Protein AF-0000000068834897 (afdb_homodimer)

Sequence (798 aa):
MTTPMAPSFLRKTSDGSPATPERFRCAVFKSQGDPLELTTVDYRKPGKGQLVIKVHGTALSNNDAISEHGLLNMYATFPRTPGMYAVGEIVQLGPGAVEGGSTGGVLSALLSRLTIGKTKEKEGEEPAVHHRFKTGEKVIISATHQCLGEYCTGRAESTCPLMENWPVFEQLVVATFGGKVLDAYERHAEEWDRKSSDERRVLDDNNDRIGFAGDGCIVILGQGGYASLAYHLLRAETRRDERIVLVSTSKKHRPDDFGMPSEDYLSVGQEGLVDALRKMGGIKLAITTDQPYEGAVEMLDAMRYGGEMVPLTLHEDGKIQRPVAHLIARSLVVRGPVDLHSSSMHRALRICEKHGLDRHVSIHKFEFTEEGVRQAWDATKNQRDDFSANVVVFDTQGEMTTPMAPSFLRKTSDGSPATPERFRCAVFKSQGDPLELTTVDYRKPGKGQLVIKVHGTALSNNDAISEHGLLNMYATFPRTPGMYAVGEIVQLGPGAVEGGSTGGVLSALLSRLTIGKTKEKEGEEPAVHHRFKTGEKVIISATHQCLGEYCTGRAESTCPLMENWPVFEQLVVATFGGKVLDAYERHAEEWDRKSSDERRVLDDNNDRIGFAGDGCIVILGQGGYASLAYHLLRAETRRDERIVLVSTSKKHRPDDFGMPSEDYLSVGQEGLVDALRKMGGIKLAITTDQPYEGAVEMLDAMRYGGEMVPLTLHEDGKIQRPVAHLIARSLVVRGPVDLHSSSMHRALRICEKHGLDRHVSIHKFEFTEEGVRQAWDATKNQRDDFSANVVVFDTQGE

Structure (mmCIF, N/CA/C/O backbone):
data_AF-0000000068834897-model_v1
#
loop_
_entity.id
_entity.type
_entity.pdbx_description
1 polymer 'FGENESH: predicted gene_3.129 protein'
#
loop_
_atom_site.group_PDB
_atom_site.id
_atom_site.type_symbol
_atom_site.label_atom_id
_atom_site.label_alt_id
_atom_site.label_comp_id
_atom_site.label_asym_id
_atom_site.label_entity_id
_atom_site.label_seq_id
_atom_site.pdbx_PDB_ins_code
_atom_site.Cartn_x
_atom_site.Cartn_y
_atom_site.Cartn_z
_atom_site.occupancy
_atom_site.B_iso_or_equiv
_atom_site.auth_seq_id
_atom_site.auth_comp_id
_atom_site.auth_asym_id
_atom_site.auth_atom_id
_atom_site.pdbx_PDB_model_num
ATOM 1 N N . MET A 1 1 ? -8.203 -64.875 -14.133 1 24.23 1 MET A N 1
ATOM 2 C CA . MET A 1 1 ? -7.117 -64.062 -14.703 1 24.23 1 MET A CA 1
ATOM 3 C C . MET A 1 1 ? -7.66 -63.031 -15.664 1 24.23 1 MET A C 1
ATOM 5 O O . MET A 1 1 ? -7.816 -63.312 -16.859 1 24.23 1 MET A O 1
ATOM 9 N N . THR A 1 2 ? -8.758 -62.281 -15.312 1 27.97 2 THR A N 1
ATOM 10 C CA . THR A 1 2 ? -9.656 -61.438 -16.109 1 27.97 2 THR A CA 1
ATOM 11 C C . THR A 1 2 ? -8.906 -60.25 -16.688 1 27.97 2 THR A C 1
ATOM 13 O O . THR A 1 2 ? -8.18 -59.562 -15.984 1 27.97 2 THR A O 1
ATOM 16 N N . THR A 1 3 ? -8.578 -60.219 -18.062 1 29.39 3 THR A N 1
ATOM 17 C CA . THR A 1 3 ? -7.762 -59.344 -18.875 1 29.39 3 THR A CA 1
ATOM 18 C C . THR A 1 3 ? -8.234 -57.875 -18.75 1 29.39 3 THR A C 1
ATOM 20 O O . THR A 1 3 ? -9.391 -57.594 -19.031 1 29.39 3 THR A O 1
ATOM 23 N N . PRO A 1 4 ? -7.609 -57.062 -17.922 1 27.45 4 PRO A N 1
ATOM 24 C CA . PRO A 1 4 ? -8.102 -55.719 -17.516 1 27.45 4 PRO A CA 1
ATOM 25 C C . PRO A 1 4 ? -8.344 -54.781 -18.688 1 27.45 4 PRO A C 1
ATOM 27 O O . PRO A 1 4 ? -7.523 -54.719 -19.609 1 27.45 4 PRO A O 1
ATOM 30 N N . MET A 1 5 ? -9.633 -54.5 -19.109 1 27.8 5 MET A N 1
ATOM 31 C CA . MET A 1 5 ? -10.109 -53.781 -20.266 1 27.8 5 MET A CA 1
ATOM 32 C C . MET A 1 5 ? -9.406 -52.438 -20.391 1 27.8 5 MET A C 1
ATOM 34 O O . MET A 1 5 ? -9.211 -51.719 -19.391 1 27.8 5 MET A O 1
ATOM 38 N N . ALA A 1 6 ? -8.664 -52.156 -21.484 1 29.2 6 ALA A N 1
ATOM 39 C CA . ALA A 1 6 ? -7.863 -51.031 -21.984 1 29.2 6 ALA A CA 1
ATOM 40 C C . ALA A 1 6 ? -8.688 -49.75 -22.031 1 29.2 6 ALA A C 1
ATOM 42 O O . ALA A 1 6 ? -9.82 -49.75 -22.516 1 29.2 6 ALA A O 1
ATOM 43 N N . PRO A 1 7 ? -8.477 -48.812 -21.094 1 27.66 7 PRO A N 1
ATOM 44 C CA . PRO A 1 7 ? -9.289 -47.594 -20.953 1 27.66 7 PRO A CA 1
ATOM 45 C C . PRO A 1 7 ? -9.523 -46.875 -22.281 1 27.66 7 PRO A C 1
ATOM 47 O O . PRO A 1 7 ? -8.695 -46.969 -23.203 1 27.66 7 PRO A O 1
ATOM 50 N N . SER A 1 8 ? -10.805 -46.75 -22.734 1 27.56 8 SER A N 1
ATOM 51 C CA . SER A 1 8 ? -11.398 -46.219 -23.953 1 27.56 8 SER A CA 1
ATOM 52 C C . SER A 1 8 ? -10.703 -44.906 -24.391 1 27.56 8 SER A C 1
ATOM 54 O O . SER A 1 8 ? -10.453 -44.031 -23.562 1 27.56 8 SER A O 1
ATOM 56 N N . PHE A 1 9 ? -9.945 -44.875 -25.469 1 27.86 9 PHE A N 1
ATOM 57 C CA . PHE A 1 9 ? -9.258 -43.875 -26.281 1 27.86 9 PHE A CA 1
ATOM 58 C C . PHE A 1 9 ? -10.164 -42.688 -26.531 1 27.86 9 PHE A C 1
ATOM 60 O O . PHE A 1 9 ? -11.383 -42.812 -26.656 1 27.86 9 PHE A O 1
ATOM 67 N N . LEU A 1 10 ? -9.719 -41.5 -26.172 1 35.03 10 LEU A N 1
ATOM 68 C CA . LEU A 1 10 ? -10.273 -40.188 -26.438 1 35.03 10 LEU A CA 1
ATOM 69 C C . LEU A 1 10 ? -10.758 -40.094 -27.875 1 35.03 10 LEU A C 1
ATOM 71 O O . LEU A 1 10 ? -9.984 -40.25 -28.828 1 35.03 10 LEU A O 1
ATOM 75 N N . ARG A 1 11 ? -11.961 -40.438 -28.094 1 34.06 11 ARG A N 1
ATOM 76 C CA . ARG A 1 11 ? -12.531 -40.312 -29.438 1 34.06 11 ARG A CA 1
ATOM 77 C C . ARG A 1 11 ? -12.422 -38.875 -29.938 1 34.06 11 ARG A C 1
ATOM 79 O O . ARG A 1 11 ? -12.703 -37.938 -29.203 1 34.06 11 ARG A O 1
ATOM 86 N N . LYS A 1 12 ? -11.57 -38.531 -30.844 1 37.59 12 LYS A N 1
ATOM 87 C CA . LYS A 1 12 ? -11.469 -37.281 -31.594 1 37.59 12 LYS A CA 1
ATOM 88 C C . LYS A 1 12 ? -12.844 -36.812 -32.031 1 37.59 12 LYS A C 1
ATOM 90 O O . LYS A 1 12 ? -13.672 -37.594 -32.5 1 37.59 12 LYS A O 1
ATOM 95 N N . THR A 1 13 ? -13.328 -35.656 -31.438 1 41.44 13 THR A N 1
ATOM 96 C CA . THR A 1 13 ? -14.547 -35.094 -32.031 1 41.44 13 THR A CA 1
ATOM 97 C C . THR A 1 13 ? -14.312 -34.719 -33.469 1 41.44 13 THR A C 1
ATOM 99 O O . THR A 1 13 ? -13.18 -34.688 -33.938 1 41.44 13 THR A O 1
ATOM 102 N N . SER A 1 14 ? -15.305 -34.531 -34.281 1 40.72 14 SER A N 1
ATOM 103 C CA . SER A 1 14 ? -15.312 -34.281 -35.719 1 40.72 14 SER A CA 1
ATOM 104 C C . SER A 1 14 ? -14.414 -33.094 -36.062 1 40.72 14 SER A C 1
ATOM 106 O O . SER A 1 14 ? -13.836 -33.031 -37.156 1 40.72 14 SER A O 1
ATOM 108 N N . ASP A 1 15 ? -14.383 -31.969 -35.219 1 44.59 15 ASP A N 1
ATOM 109 C CA . ASP A 1 15 ? -13.664 -30.781 -35.656 1 44.59 15 ASP A CA 1
ATOM 110 C C . ASP A 1 15 ? -12.195 -30.844 -35.25 1 44.59 15 ASP A C 1
ATOM 112 O O . ASP A 1 15 ? -11.461 -29.859 -35.375 1 44.59 15 ASP A O 1
ATOM 116 N N . GLY A 1 16 ? -11.547 -31.922 -34.844 1 48 16 GLY A N 1
ATOM 117 C CA . GLY A 1 16 ? -10.141 -32.156 -34.562 1 48 16 GLY A CA 1
ATOM 118 C C . GLY A 1 16 ? -9.766 -31.797 -33.125 1 48 16 GLY A C 1
ATOM 119 O O . GLY A 1 16 ? -8.602 -31.891 -32.75 1 48 16 GLY A O 1
ATOM 120 N N . SER A 1 17 ? -10.578 -31.078 -32.406 1 51.34 17 SER A N 1
ATOM 121 C CA . SER A 1 17 ? -10.227 -30.703 -31.031 1 51.34 17 SER A CA 1
ATOM 122 C C . SER A 1 17 ? -10.258 -31.906 -30.094 1 51.34 17 SER A C 1
ATOM 124 O O . SER A 1 17 ? -11.031 -32.844 -30.297 1 51.34 17 SER A O 1
ATOM 126 N N . PRO A 1 18 ? -9.195 -32.219 -29.391 1 56.78 18 PRO A N 1
ATOM 127 C CA . PRO A 1 18 ? -9.219 -33.375 -28.484 1 56.78 18 PRO A CA 1
ATOM 128 C C . PRO A 1 18 ? -10.516 -33.469 -27.688 1 56.78 18 PRO A C 1
ATOM 130 O O . PRO A 1 18 ? -11.125 -32.438 -27.375 1 56.78 18 PRO A O 1
ATOM 133 N N . ALA A 1 19 ? -11.211 -34.594 -27.625 1 66.19 19 ALA A N 1
ATOM 134 C CA . ALA A 1 19 ? -12.445 -34.906 -26.906 1 66.19 19 ALA A CA 1
ATOM 135 C C . ALA A 1 19 ? -12.352 -34.469 -25.438 1 66.19 19 ALA A C 1
ATOM 137 O O . ALA A 1 19 ? -11.367 -34.781 -24.766 1 66.19 19 ALA A O 1
ATOM 138 N N . THR A 1 20 ? -12.984 -33.375 -25.062 1 81.5 20 THR A N 1
ATOM 139 C CA . THR A 1 20 ? -13.078 -32.969 -23.672 1 81.5 20 THR A CA 1
ATOM 140 C C . THR A 1 20 ? -14.047 -33.875 -22.906 1 81.5 20 THR A C 1
ATOM 142 O O . THR A 1 20 ? -15.039 -34.344 -23.469 1 81.5 20 THR A O 1
ATOM 145 N N . PRO A 1 21 ? -13.617 -34.25 -21.75 1 89.62 21 PRO A N 1
ATOM 146 C CA . PRO A 1 21 ? -14.469 -35.156 -20.938 1 89.62 21 PRO A CA 1
ATOM 147 C C . PRO A 1 21 ? -15.734 -34.469 -20.438 1 89.62 21 PRO A C 1
ATOM 149 O O . PRO A 1 21 ? -15.836 -33.219 -20.516 1 89.62 21 PRO A O 1
ATOM 152 N N . GLU A 1 22 ? -16.766 -35.312 -20.016 1 92.25 22 GLU A N 1
ATOM 153 C CA . GLU A 1 22 ? -17.938 -34.75 -19.344 1 92.25 22 GLU A CA 1
ATOM 154 C C . GLU A 1 22 ? -17.625 -34.375 -17.906 1 92.25 22 GLU A C 1
ATOM 156 O O . GLU A 1 22 ? -18.172 -33.406 -17.391 1 92.25 22 GLU A O 1
ATOM 161 N N . ARG A 1 23 ? -16.781 -35.25 -17.297 1 95.25 23 ARG A N 1
ATOM 162 C CA . ARG A 1 23 ? -16.375 -35.031 -15.914 1 95.25 23 ARG A CA 1
ATOM 163 C C . ARG A 1 23 ? -14.883 -35.312 -15.734 1 95.25 23 ARG A C 1
ATOM 165 O O . ARG A 1 23 ? -14.273 -35.969 -16.578 1 95.25 23 ARG A O 1
ATOM 172 N N . PHE A 1 24 ? -14.32 -34.844 -14.75 1 95.12 24 PHE A N 1
ATOM 173 C CA . PHE A 1 24 ? -12.922 -35.094 -14.453 1 95.12 24 PHE A CA 1
ATOM 174 C C . PHE A 1 24 ? -12.664 -35.031 -12.945 1 95.12 24 PHE A C 1
ATOM 176 O O . PHE A 1 24 ? -13.5 -34.531 -12.195 1 95.12 24 PHE A O 1
ATOM 183 N N . ARG A 1 25 ? -11.562 -35.531 -12.5 1 95.69 25 ARG A N 1
ATOM 184 C CA . ARG A 1 25 ? -11.219 -35.562 -11.086 1 95.69 25 ARG A CA 1
ATOM 185 C C . ARG A 1 25 ? -10.477 -34.312 -10.672 1 95.69 25 ARG A C 1
ATOM 187 O O . ARG A 1 25 ? -9.656 -33.781 -11.43 1 95.69 25 ARG A O 1
ATOM 194 N N . CYS A 1 26 ? -10.758 -33.781 -9.539 1 95.75 26 CYS A N 1
ATOM 195 C CA . CYS A 1 26 ? -9.992 -32.719 -8.914 1 95.75 26 CYS A CA 1
ATOM 196 C C . CYS A 1 26 ? -9.898 -32.906 -7.406 1 95.75 26 CYS A C 1
ATOM 198 O O . CYS A 1 26 ? -10.688 -33.656 -6.824 1 95.75 26 CYS A O 1
ATOM 200 N N . ALA A 1 27 ? -8.844 -32.438 -6.84 1 96.12 27 ALA A N 1
ATOM 201 C CA . ALA A 1 27 ? -8.703 -32.438 -5.383 1 96.12 27 ALA A CA 1
ATOM 202 C C . ALA A 1 27 ? -9.43 -31.266 -4.762 1 96.12 27 ALA A C 1
ATOM 204 O O . ALA A 1 27 ? -9.297 -30.125 -5.23 1 96.12 27 ALA A O 1
ATOM 205 N N . VAL A 1 28 ? -10.242 -31.469 -3.691 1 93.25 28 VAL A N 1
ATOM 206 C CA . VAL A 1 28 ? -11.023 -30.391 -3.1 1 93.25 28 VAL A CA 1
ATOM 207 C C . VAL A 1 28 ? -10.953 -30.469 -1.577 1 93.25 28 VAL A C 1
ATOM 209 O O . VAL A 1 28 ? -10.789 -31.562 -1.016 1 93.25 28 VAL A O 1
ATOM 212 N N . PHE A 1 29 ? -10.992 -29.25 -1 1 90.44 29 PHE A N 1
ATOM 213 C CA . PHE A 1 29 ? -11.422 -29.156 0.391 1 90.44 29 PHE A CA 1
ATOM 214 C C . PHE A 1 29 ? -12.945 -29.156 0.49 1 90.44 29 PHE A C 1
ATOM 216 O O . PHE A 1 29 ? -13.594 -28.234 -0.017 1 90.44 29 PHE A O 1
ATOM 223 N N . LYS A 1 30 ? -13.469 -30.125 1.12 1 90.19 30 LYS A N 1
ATOM 224 C CA . LYS A 1 30 ? -14.922 -30.188 1.219 1 90.19 30 LYS A CA 1
ATOM 225 C C . LYS A 1 30 ? -15.453 -29.109 2.166 1 90.19 30 LYS A C 1
ATOM 227 O O . LYS A 1 30 ? -16.516 -28.531 1.919 1 90.19 30 LYS A O 1
ATOM 232 N N . SER A 1 31 ? -14.781 -28.984 3.205 1 85.38 31 SER A N 1
ATOM 233 C CA . SER A 1 31 ? -15.062 -27.922 4.172 1 85.38 31 SER A CA 1
ATOM 234 C C . SER A 1 31 ? -13.773 -27.359 4.762 1 85.38 31 SER A C 1
ATOM 236 O O . SER A 1 31 ? -12.688 -27.891 4.527 1 85.38 31 SER A O 1
ATOM 238 N N . GLN A 1 32 ? -13.984 -26.266 5.395 1 80.81 32 GLN A N 1
ATOM 239 C CA . GLN A 1 32 ? -12.82 -25.625 6 1 80.81 32 GLN A CA 1
ATOM 240 C C . GLN A 1 32 ? -12.062 -26.594 6.898 1 80.81 32 GLN A C 1
ATOM 242 O O . GLN A 1 32 ? -12.648 -27.203 7.797 1 80.81 32 GLN A O 1
ATOM 247 N N . GLY A 1 33 ? -10.883 -26.734 6.598 1 80.69 33 GLY A N 1
ATOM 248 C CA . GLY A 1 33 ? -10.016 -27.531 7.453 1 80.69 33 GLY A CA 1
ATOM 249 C C . GLY A 1 33 ? -10.016 -29 7.09 1 80.69 33 GLY A C 1
ATOM 250 O O . GLY A 1 33 ? -9.234 -29.781 7.629 1 80.69 33 GLY A O 1
ATOM 251 N N . ASP A 1 34 ? -10.836 -29.469 6.23 1 88.62 34 ASP A N 1
ATOM 252 C CA . ASP A 1 34 ? -10.859 -30.859 5.793 1 88.62 34 ASP A CA 1
ATOM 253 C C . ASP A 1 34 ? -9.594 -31.203 5.012 1 88.62 34 ASP A C 1
ATOM 255 O O . ASP A 1 34 ? -8.992 -30.344 4.371 1 88.62 34 ASP A O 1
ATOM 259 N N . PRO A 1 35 ? -9.242 -32.469 5.113 1 91.56 35 PRO A N 1
ATOM 260 C CA . PRO A 1 35 ? -8.164 -32.875 4.215 1 91.56 35 PRO A CA 1
ATOM 261 C C . PRO A 1 35 ? -8.586 -32.875 2.746 1 91.56 35 PRO A C 1
ATOM 263 O O . PRO A 1 35 ? -9.773 -32.938 2.441 1 91.56 35 PRO A O 1
ATOM 266 N N . LEU A 1 36 ? -7.629 -32.812 1.893 1 94.62 36 LEU A N 1
ATOM 267 C CA . LEU A 1 36 ? -7.914 -32.875 0.462 1 94.62 36 LEU A CA 1
ATOM 268 C C . LEU A 1 36 ? -8.469 -34.25 0.076 1 94.62 36 LEU A C 1
ATOM 270 O O . LEU A 1 36 ? -7.988 -35.281 0.556 1 94.62 36 LEU A O 1
ATOM 274 N N . GLU A 1 37 ? -9.438 -34.25 -0.698 1 95.75 37 GLU A N 1
ATOM 275 C CA . GLU A 1 37 ? -10.016 -35.469 -1.266 1 95.75 37 GLU A CA 1
ATOM 276 C C . GLU A 1 37 ? -10.234 -35.312 -2.77 1 95.75 37 GLU A C 1
ATOM 278 O O . GLU A 1 37 ? -10.5 -34.219 -3.26 1 95.75 37 GLU A O 1
ATOM 283 N N . LEU A 1 38 ? -10.086 -36.406 -3.465 1 96.38 38 LEU A N 1
ATOM 284 C CA . LEU A 1 38 ? -10.391 -36.375 -4.891 1 96.38 38 LEU A CA 1
ATOM 285 C C . LEU A 1 38 ? -11.891 -36.531 -5.125 1 96.38 38 LEU A C 1
ATOM 287 O O . LEU A 1 38 ? -12.547 -37.344 -4.504 1 96.38 38 LEU A O 1
ATOM 291 N N . THR A 1 39 ? -12.398 -35.656 -5.879 1 95.38 39 THR A N 1
ATOM 292 C CA . THR A 1 39 ? -13.797 -35.719 -6.285 1 95.38 39 THR A CA 1
ATOM 293 C C . THR A 1 39 ? -13.93 -35.531 -7.793 1 95.38 39 THR A C 1
ATOM 295 O O . THR A 1 39 ? -12.953 -35.219 -8.477 1 95.38 39 THR A O 1
ATOM 298 N N . THR A 1 40 ? -15.094 -35.875 -8.281 1 94.94 40 THR A N 1
ATOM 299 C CA . THR A 1 40 ? -15.383 -35.688 -9.695 1 94.94 40 THR A CA 1
ATOM 300 C C . THR A 1 40 ? -16.297 -34.469 -9.906 1 94.94 40 THR A C 1
ATOM 302 O O . THR A 1 40 ? -17.281 -34.281 -9.188 1 94.94 40 THR A O 1
ATOM 305 N N . VAL A 1 41 ? -15.875 -33.625 -10.836 1 92.88 41 VAL A N 1
ATOM 306 C CA . VAL A 1 41 ? -16.656 -32.438 -11.117 1 92.88 41 VAL A CA 1
ATOM 307 C C . VAL A 1 41 ? -17.016 -32.375 -12.602 1 92.88 41 VAL A C 1
ATOM 309 O O . VAL A 1 41 ? -16.422 -33.094 -13.414 1 92.88 41 VAL A O 1
ATOM 312 N N . ASP A 1 42 ? -17.984 -31.578 -12.922 1 93 42 ASP A N 1
ATOM 313 C CA . ASP A 1 42 ? -18.422 -31.438 -14.312 1 93 42 ASP A CA 1
ATOM 314 C C . ASP A 1 42 ? -17.438 -30.578 -15.102 1 93 42 ASP A C 1
ATOM 316 O O . ASP A 1 42 ? -16.922 -29.578 -14.578 1 93 42 ASP A O 1
ATOM 320 N N . TYR A 1 43 ? -17.203 -31.016 -16.281 1 93.5 43 TYR A N 1
ATOM 321 C CA . TYR A 1 43 ? -16.453 -30.188 -17.203 1 93.5 43 TYR A CA 1
ATOM 322 C C . TYR A 1 43 ? -17.281 -29.016 -17.703 1 93.5 43 TYR A C 1
ATOM 324 O O . TYR A 1 43 ? -18.469 -29.188 -18.016 1 93.5 43 TYR A O 1
ATOM 332 N N . ARG A 1 44 ? -16.703 -27.844 -17.688 1 91.38 44 ARG A N 1
ATOM 333 C CA . ARG A 1 44 ? -17.375 -26.656 -18.203 1 91.38 44 ARG A CA 1
ATOM 334 C C . ARG A 1 44 ? -16.578 -26.031 -19.344 1 91.38 44 ARG A C 1
ATOM 336 O O . ARG A 1 44 ? -15.352 -25.906 -19.25 1 91.38 44 ARG A O 1
ATOM 343 N N . LYS A 1 45 ? -17.297 -25.672 -20.344 1 91.94 45 LYS A N 1
ATOM 344 C CA . LYS A 1 45 ? -16.656 -24.984 -21.453 1 91.94 45 LYS A CA 1
ATOM 345 C C . LYS A 1 45 ? -16.141 -23.609 -21.016 1 91.94 45 LYS A C 1
ATOM 347 O O . LYS A 1 45 ? -16.797 -22.922 -20.219 1 91.94 45 LYS A O 1
ATOM 352 N N . PRO A 1 46 ? -14.961 -23.25 -21.578 1 92.06 46 PRO A N 1
ATOM 353 C CA . PRO A 1 46 ? -14.43 -21.938 -21.219 1 92.06 46 PRO A CA 1
ATOM 354 C C . PRO A 1 46 ? -15.258 -20.797 -21.781 1 92.06 46 PRO A C 1
ATOM 356 O O . PRO A 1 46 ? -15.758 -20.875 -22.906 1 92.06 46 PRO A O 1
ATOM 359 N N . GLY A 1 47 ? -15.406 -19.781 -21 1 88.25 47 GLY A N 1
ATOM 360 C CA . GLY A 1 47 ? -16.109 -18.578 -21.438 1 88.25 47 GLY A CA 1
ATOM 361 C C . GLY A 1 47 ? -15.227 -17.641 -22.234 1 88.25 47 GLY A C 1
ATOM 362 O O . GLY A 1 47 ? -14.156 -18.031 -22.703 1 88.25 47 GLY A O 1
ATOM 363 N N . LYS A 1 48 ? -15.773 -16.375 -22.375 1 84.62 48 LYS A N 1
ATOM 364 C CA . LYS A 1 48 ? -15.055 -15.359 -23.141 1 84.62 48 LYS A CA 1
ATOM 365 C C . LYS A 1 48 ? -13.68 -15.086 -22.531 1 84.62 48 LYS A C 1
ATOM 367 O O . LYS A 1 48 ? -13.562 -14.812 -21.328 1 84.62 48 LYS A O 1
ATOM 372 N N . GLY A 1 49 ? -12.578 -15.188 -23.391 1 82.38 49 GLY A N 1
ATOM 373 C CA . GLY A 1 49 ? -11.219 -14.891 -22.984 1 82.38 49 GLY A CA 1
ATOM 374 C C . GLY A 1 49 ? -10.594 -16 -22.156 1 82.38 49 GLY A C 1
ATOM 375 O O . GLY A 1 49 ? -9.445 -15.891 -21.719 1 82.38 49 GLY A O 1
ATOM 376 N N . GLN A 1 50 ? -11.406 -17.094 -22 1 87.69 50 GLN A N 1
ATOM 377 C CA . GLN A 1 50 ? -10.922 -18.188 -21.156 1 87.69 50 GLN A CA 1
ATOM 378 C C . GLN A 1 50 ? -10.398 -19.344 -21.984 1 87.69 50 GLN A C 1
ATOM 380 O O . GLN A 1 50 ? -10.625 -19.391 -23.203 1 87.69 50 GLN A O 1
ATOM 385 N N . LEU A 1 51 ? -9.641 -20.219 -21.375 1 91.62 51 LEU A N 1
ATOM 386 C CA . LEU A 1 51 ? -9.18 -21.469 -21.984 1 91.62 51 LEU A CA 1
ATOM 387 C C . LEU A 1 51 ? -9.133 -22.594 -20.953 1 91.62 51 LEU A C 1
ATOM 389 O O . LEU A 1 51 ? -9.133 -22.328 -19.734 1 91.62 51 LEU A O 1
ATOM 393 N N . VAL A 1 52 ? -9.195 -23.812 -21.422 1 94.31 52 VAL A N 1
ATOM 394 C CA . VAL A 1 52 ? -9.055 -24.984 -20.562 1 94.31 52 VAL A CA 1
ATOM 395 C C . VAL A 1 52 ? -7.781 -25.75 -20.922 1 94.31 52 VAL A C 1
ATOM 397 O O . VAL A 1 52 ? -7.484 -25.938 -22.109 1 94.31 52 VAL A O 1
ATOM 400 N N . ILE A 1 53 ? -7.066 -26.125 -19.922 1 95.19 53 ILE A N 1
ATOM 401 C CA . ILE A 1 53 ? -5.891 -26.938 -20.172 1 95.19 53 ILE A CA 1
ATOM 402 C C . ILE A 1 53 ? -6.059 -28.297 -19.5 1 95.19 53 ILE A C 1
ATOM 404 O O . ILE A 1 53 ? -6.73 -28.422 -18.484 1 95.19 53 ILE A O 1
ATOM 408 N N . LYS A 1 54 ? -5.523 -29.266 -20.156 1 95.75 54 LYS A N 1
ATOM 409 C CA . LYS A 1 54 ? -5.238 -30.516 -19.469 1 95.75 54 LYS A CA 1
ATOM 410 C C . LYS A 1 54 ? -3.971 -30.406 -18.625 1 95.75 54 LYS A C 1
ATOM 412 O O . LYS A 1 54 ? -2.885 -30.172 -19.156 1 95.75 54 LYS A O 1
ATOM 417 N N . VAL A 1 55 ? -4.09 -30.641 -17.375 1 96.69 55 VAL A N 1
ATOM 418 C CA . VAL A 1 55 ? -3.02 -30.312 -16.438 1 96.69 55 VAL A CA 1
ATOM 419 C C . VAL A 1 55 ? -1.985 -31.438 -16.438 1 96.69 55 VAL A C 1
ATOM 421 O O . VAL A 1 55 ? -2.338 -32.625 -16.312 1 96.69 55 VAL A O 1
ATOM 424 N N . HIS A 1 56 ? -0.727 -31.047 -16.578 1 96.75 56 HIS A N 1
ATOM 425 C CA . HIS A 1 56 ? 0.393 -31.969 -16.453 1 96.75 56 HIS A CA 1
ATOM 426 C C . HIS A 1 56 ? 1.017 -31.891 -15.062 1 96.75 56 HIS A C 1
ATOM 428 O O . HIS A 1 56 ? 1.591 -32.844 -14.562 1 96.75 56 HIS A O 1
ATOM 434 N N . GLY A 1 57 ? 0.905 -30.75 -14.523 1 97.25 57 GLY A N 1
ATOM 435 C CA . GLY A 1 57 ? 1.444 -30.516 -13.188 1 97.25 57 GLY A CA 1
ATOM 436 C C . GLY A 1 57 ? 0.932 -29.25 -12.547 1 97.25 57 GLY A C 1
ATOM 437 O O . GLY A 1 57 ? 0.653 -28.266 -13.242 1 97.25 57 GLY A O 1
ATOM 438 N N . THR A 1 58 ? 0.793 -29.266 -11.242 1 96.81 58 THR A N 1
ATOM 439 C CA . THR A 1 58 ? 0.383 -28.125 -10.438 1 96.81 58 THR A CA 1
ATOM 440 C C . THR A 1 58 ? 1.402 -27.828 -9.344 1 96.81 58 THR A C 1
ATOM 442 O O . THR A 1 58 ? 1.797 -28.734 -8.602 1 96.81 58 THR A O 1
ATOM 445 N N . ALA A 1 59 ? 1.904 -26.625 -9.336 1 93.88 59 ALA A N 1
ATOM 446 C CA . ALA A 1 59 ? 2.764 -26.219 -8.234 1 93.88 59 ALA A CA 1
ATOM 447 C C . ALA A 1 59 ? 1.936 -25.672 -7.07 1 93.88 59 ALA A C 1
ATOM 449 O O . ALA A 1 59 ? 1.147 -24.734 -7.242 1 93.88 59 ALA A O 1
ATOM 450 N N . LEU A 1 60 ? 2.107 -26.25 -5.91 1 89.88 60 LEU A N 1
ATOM 451 C CA . LEU A 1 60 ? 1.399 -25.781 -4.723 1 89.88 60 LEU A CA 1
ATOM 452 C C . LEU A 1 60 ? 2.262 -24.812 -3.92 1 89.88 60 LEU A C 1
ATOM 454 O O . LEU A 1 60 ? 3.484 -24.953 -3.873 1 89.88 60 LEU A O 1
ATOM 458 N N . SER A 1 61 ? 1.618 -23.812 -3.436 1 81.81 61 SER A N 1
ATOM 459 C CA . SER A 1 61 ? 2.291 -22.844 -2.58 1 81.81 61 SER A CA 1
ATOM 460 C C . SER A 1 61 ? 1.478 -22.562 -1.321 1 81.81 61 SER A C 1
ATOM 462 O O . SER A 1 61 ? 0.333 -23 -1.203 1 81.81 61 SER A O 1
ATOM 464 N N . ASN A 1 62 ? 2.076 -21.828 -0.389 1 77.75 62 ASN A N 1
ATOM 465 C CA . ASN A 1 62 ? 1.388 -21.453 0.841 1 77.75 62 ASN A CA 1
ATOM 466 C C . ASN A 1 62 ? 0.189 -20.547 0.559 1 77.75 62 ASN A C 1
ATOM 468 O O . ASN A 1 62 ? -0.737 -20.469 1.368 1 77.75 62 ASN A O 1
ATOM 472 N N . ASN A 1 63 ? 0.197 -19.938 -0.562 1 77.44 63 ASN A N 1
ATOM 473 C CA . ASN A 1 63 ? -0.942 -19.094 -0.922 1 77.44 63 ASN A CA 1
ATOM 474 C C . ASN A 1 63 ? -2.209 -19.922 -1.11 1 77.44 63 ASN A C 1
ATOM 476 O O . ASN A 1 63 ? -3.32 -19.391 -1.042 1 77.44 63 ASN A O 1
ATOM 480 N N . ASP A 1 64 ? -1.996 -21.156 -1.341 1 78.31 64 ASP A N 1
ATOM 481 C CA . ASP A 1 64 ? -3.145 -22.047 -1.487 1 78.31 64 ASP A CA 1
ATOM 482 C C . ASP A 1 64 ? -3.867 -22.234 -0.156 1 78.31 64 ASP A C 1
ATOM 484 O O . ASP A 1 64 ? -4.988 -22.75 -0.118 1 78.31 64 ASP A O 1
ATOM 488 N N . ALA A 1 65 ? -3.197 -21.781 0.92 1 71.88 65 ALA A N 1
ATOM 489 C CA . ALA A 1 65 ? -3.855 -21.828 2.223 1 71.88 65 ALA A CA 1
ATOM 490 C C . ALA A 1 65 ? -5.156 -21.031 2.211 1 71.88 65 ALA A C 1
ATOM 492 O O . ALA A 1 65 ? -6.059 -21.297 3.01 1 71.88 65 ALA A O 1
ATOM 493 N N . ILE A 1 66 ? -5.234 -20.094 1.311 1 67.12 66 ILE A N 1
ATOM 494 C CA . ILE A 1 66 ? -6.469 -19.344 1.143 1 67.12 66 ILE A CA 1
ATOM 495 C C . ILE A 1 66 ? -7.621 -20.281 0.819 1 67.12 66 ILE A C 1
ATOM 497 O O . ILE A 1 66 ? -8.758 -20.062 1.229 1 67.12 66 ILE A O 1
ATOM 501 N N . SER A 1 67 ? -7.297 -21.344 0.105 1 67 67 SER A N 1
ATOM 502 C CA . SER A 1 67 ? -8.312 -22.328 -0.286 1 67 67 SER A CA 1
ATOM 503 C C . SER A 1 67 ? -8.727 -23.188 0.896 1 67 67 SER A C 1
ATOM 505 O O . SER A 1 67 ? -9.867 -23.641 0.967 1 67 67 SER A O 1
ATOM 507 N N . GLU A 1 68 ? -7.809 -23.438 1.747 1 70.38 68 GLU A N 1
ATOM 508 C CA . GLU A 1 68 ? -8.094 -24.297 2.889 1 70.38 68 GLU A CA 1
ATOM 509 C C . GLU A 1 68 ? -8.898 -23.562 3.955 1 70.38 68 GLU A C 1
ATOM 511 O O . GLU A 1 68 ? -9.859 -24.109 4.504 1 70.38 68 GLU A O 1
ATOM 516 N N . HIS A 1 69 ? -8.445 -22.391 4.363 1 65.31 69 HIS A N 1
ATOM 517 C CA . HIS A 1 69 ? -9.008 -21.703 5.52 1 65.31 69 HIS A CA 1
ATOM 518 C C . HIS A 1 69 ? -10.031 -20.656 5.094 1 65.31 69 HIS A C 1
ATOM 520 O O . HIS A 1 69 ? -10.812 -20.188 5.918 1 65.31 69 HIS A O 1
ATOM 526 N N . GLY A 1 70 ? -10.273 -20.641 3.998 1 57.25 70 GLY A N 1
ATOM 527 C CA . GLY A 1 70 ? -11.258 -19.672 3.557 1 57.25 70 GLY A CA 1
ATOM 528 C C . GLY A 1 70 ? -10.914 -18.25 3.959 1 57.25 70 GLY A C 1
ATOM 529 O O . GLY A 1 70 ? -11.805 -17.438 4.242 1 57.25 70 GLY A O 1
ATOM 530 N N . LEU A 1 71 ? -9.68 -18.156 4.48 1 51.28 71 LEU A N 1
ATOM 531 C CA . LEU A 1 71 ? -9.344 -16.844 5.039 1 51.28 71 LEU A CA 1
ATOM 532 C C . LEU A 1 71 ? -10.305 -15.781 4.531 1 51.28 71 LEU A C 1
ATOM 534 O O . LEU A 1 71 ? -10.539 -14.773 5.203 1 51.28 71 LEU A O 1
ATOM 538 N N . LEU A 1 72 ? -10.383 -15.625 3.322 1 49.47 72 LEU A N 1
ATOM 539 C CA . LEU A 1 72 ? -11.242 -14.5 2.973 1 49.47 72 LEU A CA 1
ATOM 540 C C . LEU A 1 72 ? -12.711 -14.883 3.088 1 49.47 72 LEU A C 1
ATOM 542 O O . LEU A 1 72 ? -13.219 -15.672 2.283 1 49.47 72 LEU A O 1
ATOM 546 N N . ASN A 1 73 ? -13.117 -15.18 4.512 1 44.97 73 ASN A N 1
ATOM 547 C CA . ASN A 1 73 ? -14.555 -15.414 4.598 1 44.97 73 ASN A CA 1
ATOM 548 C C . ASN A 1 73 ? -15.227 -15.297 3.232 1 44.97 73 ASN A C 1
ATOM 550 O O . ASN A 1 73 ? -16.344 -15.781 3.039 1 44.97 73 ASN A O 1
ATOM 554 N N . MET A 1 74 ? -14.656 -14.367 2.537 1 46 74 MET A N 1
ATOM 555 C CA . MET A 1 74 ? -15.258 -13.945 1.274 1 46 74 MET A CA 1
ATOM 556 C C . MET A 1 74 ? -15.359 -15.125 0.306 1 46 74 MET A C 1
ATOM 558 O O . MET A 1 74 ? -16.297 -15.195 -0.492 1 46 74 MET A O 1
ATOM 562 N N . TYR A 1 75 ? -14.289 -16.078 0.494 1 51.31 75 TYR A N 1
ATOM 563 C CA . TYR A 1 75 ? -14.32 -17.156 -0.486 1 51.31 75 TYR A CA 1
ATOM 564 C C . TYR A 1 75 ? -14.922 -18.422 0.116 1 51.31 75 TYR A C 1
ATOM 566 O O . TYR A 1 75 ? -14.633 -19.531 -0.34 1 51.31 75 TYR A O 1
ATOM 574 N N . ALA A 1 76 ? -15.633 -18.203 1.113 1 55.09 76 ALA A N 1
ATOM 575 C CA . ALA A 1 76 ? -16.016 -19.281 2.008 1 55.09 76 ALA A CA 1
ATOM 576 C C . ALA A 1 76 ? -16.984 -20.25 1.324 1 55.09 76 ALA A C 1
ATOM 578 O O . ALA A 1 76 ? -17.953 -20.688 1.934 1 55.09 76 ALA A O 1
ATOM 579 N N . THR A 1 77 ? -16.719 -20.297 0.002 1 69.75 77 THR A N 1
ATOM 580 C CA . THR A 1 77 ? -17.578 -21.344 -0.545 1 69.75 77 THR A CA 1
ATOM 581 C C . THR A 1 77 ? -16.812 -22.656 -0.702 1 69.75 77 THR A C 1
ATOM 583 O O . THR A 1 77 ? -15.656 -22.641 -1.121 1 69.75 77 THR A O 1
ATOM 586 N N . PHE A 1 78 ? -17.297 -23.594 -0.055 1 78.81 78 PHE A N 1
ATOM 587 C CA . PHE A 1 78 ? -16.797 -24.953 -0.208 1 78.81 78 PHE A CA 1
ATOM 588 C C . PHE A 1 78 ? -17.797 -25.812 -0.972 1 78.81 78 PHE A C 1
ATOM 590 O O . PHE A 1 78 ? -19 -25.547 -0.956 1 78.81 78 PHE A O 1
ATOM 597 N N . PRO A 1 79 ? -17.297 -26.812 -1.729 1 85.44 79 PRO A N 1
ATOM 598 C CA . PRO A 1 79 ? -15.922 -27.312 -1.88 1 85.44 79 PRO A CA 1
ATOM 599 C C . PRO A 1 79 ? -15.047 -26.391 -2.73 1 85.44 79 PRO A C 1
ATOM 601 O O . PRO A 1 79 ? -15.547 -25.719 -3.633 1 85.44 79 PRO A O 1
ATOM 604 N N . ARG A 1 80 ? -13.711 -26.422 -2.432 1 84.88 80 ARG A N 1
ATOM 605 C CA . ARG A 1 80 ? -12.758 -25.578 -3.146 1 84.88 80 ARG A CA 1
ATOM 606 C C . ARG A 1 80 ? -11.547 -26.391 -3.604 1 84.88 80 ARG A C 1
ATOM 608 O O . ARG A 1 80 ? -11.031 -27.219 -2.854 1 84.88 80 ARG A O 1
ATOM 615 N N . THR A 1 81 ? -11.172 -26.156 -4.793 1 88.69 81 THR A N 1
ATOM 616 C CA . THR A 1 81 ? -9.977 -26.766 -5.359 1 88.69 81 THR A CA 1
ATOM 617 C C . THR A 1 81 ? -8.758 -25.875 -5.129 1 88.69 81 THR A C 1
ATOM 619 O O . THR A 1 81 ? -8.719 -24.734 -5.59 1 88.69 81 THR A O 1
ATOM 622 N N . PRO A 1 82 ? -7.75 -26.328 -4.402 1 89.56 82 PRO A N 1
ATOM 623 C CA . PRO A 1 82 ? -6.531 -25.516 -4.301 1 89.56 82 PRO A CA 1
ATOM 624 C C . PRO A 1 82 ? -5.703 -25.531 -5.582 1 89.56 82 PRO A C 1
ATOM 626 O O . PRO A 1 82 ? -6.074 -26.203 -6.555 1 89.56 82 PRO A O 1
ATOM 629 N N . GLY A 1 83 ? -4.609 -24.828 -5.539 1 89.75 83 GLY A N 1
ATOM 630 C CA . GLY A 1 83 ? -3.746 -24.688 -6.699 1 89.75 83 GLY A CA 1
ATOM 631 C C . GLY A 1 83 ? -4.004 -23.422 -7.492 1 89.75 83 GLY A C 1
ATOM 632 O O . GLY A 1 83 ? -5.121 -23.188 -7.949 1 89.75 83 GLY A O 1
ATOM 633 N N . MET A 1 84 ? -2.965 -22.688 -7.664 1 88.19 84 MET A N 1
ATOM 634 C CA . MET A 1 84 ? -3.088 -21.406 -8.367 1 88.19 84 MET A CA 1
ATOM 635 C C . MET A 1 84 ? -2.324 -21.438 -9.688 1 88.19 84 MET A C 1
ATOM 637 O O . MET A 1 84 ? -2.555 -20.609 -10.562 1 88.19 84 MET A O 1
ATOM 641 N N . TYR A 1 85 ? -1.464 -22.453 -9.82 1 93.19 85 TYR A N 1
ATOM 642 C CA . TYR A 1 85 ? -0.561 -22.5 -10.969 1 93.19 85 TYR A CA 1
ATOM 643 C C . TYR A 1 85 ? -0.488 -23.891 -11.555 1 93.19 85 TYR A C 1
ATOM 645 O O . TYR A 1 85 ? -0.307 -24.875 -10.828 1 93.19 85 TYR A O 1
ATOM 653 N N . ALA A 1 86 ? -0.609 -23.953 -12.844 1 96.5 86 ALA A N 1
ATOM 654 C CA . ALA A 1 86 ? -0.531 -25.266 -13.508 1 96.5 86 ALA A CA 1
ATOM 655 C C . ALA A 1 86 ? 0.165 -25.141 -14.859 1 96.5 86 ALA A C 1
ATOM 657 O O . ALA A 1 86 ? 0.247 -24.047 -15.43 1 96.5 86 ALA A O 1
ATOM 658 N N . VAL A 1 87 ? 0.754 -26.203 -15.234 1 96.62 87 VAL A N 1
ATOM 659 C CA . VAL A 1 87 ? 1.282 -26.375 -16.578 1 96.62 87 VAL A CA 1
ATOM 660 C C . VAL A 1 87 ? 0.55 -27.516 -17.281 1 96.62 87 VAL A C 1
ATOM 662 O O . VAL A 1 87 ? 0.161 -28.484 -16.641 1 96.62 87 VAL A O 1
ATOM 665 N N . GLY A 1 88 ? 0.344 -27.328 -18.516 1 96 88 GLY A N 1
ATOM 666 C CA . GLY A 1 88 ? -0.36 -28.344 -19.281 1 96 88 GLY A CA 1
ATOM 667 C C . GLY A 1 88 ? -0.542 -27.969 -20.734 1 96 88 GLY A C 1
ATOM 668 O O . GLY A 1 88 ? 0.26 -27.219 -21.297 1 96 88 GLY A O 1
ATOM 669 N N . GLU A 1 89 ? -1.52 -28.656 -21.266 1 95 89 GLU A N 1
ATOM 670 C CA . GLU A 1 89 ? -1.818 -28.469 -22.688 1 95 89 GLU A CA 1
ATOM 671 C C . GLU A 1 89 ? -3.219 -27.891 -22.875 1 95 89 GLU A C 1
ATOM 673 O O . GLU A 1 89 ? -4.176 -28.359 -22.25 1 95 89 GLU A O 1
ATOM 678 N N . ILE A 1 90 ? -3.314 -26.906 -23.797 1 93.56 90 ILE A N 1
ATOM 679 C CA . ILE A 1 90 ? -4.617 -26.312 -24.078 1 93.56 90 ILE A CA 1
ATOM 680 C C . ILE A 1 90 ? -5.516 -27.344 -24.766 1 93.56 90 ILE A C 1
ATOM 682 O O . ILE A 1 90 ? -5.133 -27.938 -25.781 1 93.56 90 ILE A O 1
ATOM 686 N N . VAL A 1 91 ? -6.73 -27.531 -24.297 1 95.31 91 VAL A N 1
ATOM 687 C CA . VAL A 1 91 ? -7.633 -28.5 -24.906 1 95.31 91 VAL A CA 1
ATOM 688 C C . VAL A 1 91 ? -8.828 -27.781 -25.516 1 95.31 91 VAL A C 1
ATOM 690 O O . VAL A 1 91 ? -9.531 -28.328 -26.375 1 95.31 91 VAL A O 1
ATOM 693 N N . GLN A 1 92 ? -9.078 -26.578 -25 1 94.31 92 GLN A N 1
ATOM 694 C CA . GLN A 1 92 ? -10.219 -25.828 -25.516 1 94.31 92 GLN A CA 1
ATOM 695 C C . GLN A 1 92 ? -10.031 -24.328 -25.312 1 94.31 92 GLN A C 1
ATOM 697 O O . GLN A 1 92 ? -9.516 -23.906 -24.266 1 94.31 92 GLN A O 1
ATOM 702 N N . LEU A 1 93 ? -10.438 -23.547 -26.312 1 92.06 93 LEU A N 1
ATOM 703 C CA . LEU A 1 93 ? -10.391 -22.078 -26.266 1 92.06 93 LEU A CA 1
ATOM 704 C C . LEU A 1 93 ? -11.797 -21.5 -26.25 1 92.06 93 LEU A C 1
ATOM 706 O O . LEU A 1 93 ? -12.68 -21.969 -26.969 1 92.06 93 LEU A O 1
ATOM 710 N N . GLY A 1 94 ? -11.977 -20.594 -25.328 1 90.12 94 GLY A N 1
ATOM 711 C CA . GLY A 1 94 ? -13.219 -19.844 -25.375 1 90.12 94 GLY A CA 1
ATOM 712 C C . GLY A 1 94 ? -13.203 -18.734 -26.422 1 90.12 94 GLY A C 1
ATOM 713 O O . GLY A 1 94 ? -12.172 -18.469 -27.031 1 90.12 94 GLY A O 1
ATOM 714 N N . PRO A 1 95 ? -14.461 -18.141 -26.594 1 86.12 95 PRO A N 1
ATOM 715 C CA . PRO A 1 95 ? -14.492 -17.031 -27.531 1 86.12 95 PRO A CA 1
ATOM 716 C C . PRO A 1 95 ? -13.484 -15.938 -27.203 1 86.12 95 PRO A C 1
ATOM 718 O O . PRO A 1 95 ? -13.367 -15.531 -26.031 1 86.12 95 PRO A O 1
ATOM 721 N N . GLY A 1 96 ? -12.648 -15.492 -28.172 1 77.31 96 GLY A N 1
ATOM 722 C CA . GLY A 1 96 ? -11.719 -14.383 -27.969 1 77.31 96 GLY A CA 1
ATOM 723 C C . GLY A 1 96 ? -10.414 -14.812 -27.328 1 77.31 96 GLY A C 1
ATOM 724 O O . GLY A 1 96 ? -9.508 -13.992 -27.156 1 77.31 96 GLY A O 1
ATOM 725 N N . ALA A 1 97 ? -10.453 -16.031 -26.812 1 71.19 97 ALA A N 1
ATOM 726 C CA . ALA A 1 97 ? -9.234 -16.5 -26.172 1 71.19 97 ALA A CA 1
ATOM 727 C C . ALA A 1 97 ? -8.102 -16.672 -27.172 1 71.19 97 ALA A C 1
ATOM 729 O O . ALA A 1 97 ? -6.934 -16.75 -26.797 1 71.19 97 ALA A O 1
ATOM 730 N N . VAL A 1 98 ? -8.516 -16.891 -28.406 1 59.56 98 VAL A N 1
ATOM 731 C CA . VAL A 1 98 ? -7.512 -17.047 -29.453 1 59.56 98 VAL A CA 1
ATOM 732 C C . VAL A 1 98 ? -6.59 -15.836 -29.484 1 59.56 98 VAL A C 1
ATOM 734 O O . VAL A 1 98 ? -5.371 -15.969 -29.594 1 59.56 98 VAL A O 1
ATOM 737 N N . GLU A 1 99 ? -7.234 -14.641 -29.656 1 53.97 99 GLU A N 1
ATOM 738 C CA . GLU A 1 99 ? -6.43 -13.43 -29.703 1 53.97 99 GLU A CA 1
ATOM 739 C C . GLU A 1 99 ? -5.828 -13.102 -28.344 1 53.97 99 GLU A C 1
ATOM 741 O O . GLU A 1 99 ? -6.551 -13 -27.344 1 53.97 99 GLU A O 1
ATOM 746 N N . GLY A 1 100 ? -4.832 -13.766 -28.172 1 48.53 100 GLY A N 1
ATOM 747 C CA . GLY A 1 100 ? -4.102 -13.625 -26.922 1 48.53 100 GLY A CA 1
ATOM 748 C C . GLY A 1 100 ? -4.312 -12.281 -26.266 1 48.53 100 GLY A C 1
ATOM 749 O O . GLY A 1 100 ? -4.684 -11.312 -26.922 1 48.53 100 GLY A O 1
ATOM 750 N N . GLY A 1 101 ? -4.762 -12.312 -25.109 1 42.38 101 GLY A N 1
ATOM 751 C CA . GLY A 1 101 ? -4.797 -11.016 -24.469 1 42.38 101 GLY A CA 1
ATOM 752 C C . GLY A 1 101 ? -3.648 -10.109 -24.875 1 42.38 101 GLY A C 1
ATOM 753 O O . GLY A 1 101 ? -2.584 -10.594 -25.266 1 42.38 101 GLY A O 1
ATOM 754 N N . SER A 1 102 ? -3.885 -9.055 -25.5 1 36.34 102 SER A N 1
ATOM 755 C CA . SER A 1 102 ? -2.787 -8.117 -25.703 1 36.34 102 SER A CA 1
ATOM 756 C C . SER A 1 102 ? -1.785 -8.172 -24.562 1 36.34 102 SER A C 1
ATOM 758 O O . SER A 1 102 ? -2.148 -7.949 -23.406 1 36.34 102 SER A O 1
ATOM 760 N N . THR A 1 103 ? -1.006 -9.164 -24.594 1 35.62 103 THR A N 1
ATOM 761 C CA . THR A 1 103 ? 0.071 -9.195 -23.609 1 35.62 103 THR A CA 1
ATOM 762 C C . THR A 1 103 ? 0.575 -7.789 -23.312 1 35.62 103 THR A C 1
ATOM 764 O O . THR A 1 103 ? 1.243 -7.562 -22.297 1 35.62 103 THR A O 1
ATOM 767 N N . GLY A 1 104 ? 0.999 -7.07 -24.484 1 31.38 104 GLY A N 1
ATOM 768 C CA . GLY A 1 104 ? 2.006 -6.023 -24.406 1 31.38 104 GLY A CA 1
ATOM 769 C C . GLY A 1 104 ? 1.607 -4.883 -23.484 1 31.38 104 GLY A C 1
ATOM 770 O O . GLY A 1 104 ? 2.439 -4.047 -23.141 1 31.38 104 GLY A O 1
ATOM 771 N N . GLY A 1 105 ? 0.352 -4.34 -23.719 1 30.86 105 GLY A N 1
ATOM 772 C CA . GLY A 1 105 ? 0.363 -2.891 -23.578 1 30.86 105 GLY A CA 1
ATOM 773 C C . GLY A 1 105 ? 0.574 -2.441 -22.141 1 30.86 105 GLY A C 1
ATOM 774 O O . GLY A 1 105 ? 1.364 -1.532 -21.875 1 30.86 105 GLY A O 1
ATOM 775 N N . VAL A 1 106 ? -0.395 -2.768 -21.328 1 30.11 106 VAL A N 1
ATOM 776 C CA . VAL A 1 106 ? -0.449 -1.743 -20.281 1 30.11 106 VAL A CA 1
ATOM 777 C C . VAL A 1 106 ? 0.733 -1.91 -19.328 1 30.11 106 VAL A C 1
ATOM 779 O O . VAL A 1 106 ? 1.399 -0.933 -18.984 1 30.11 106 VAL A O 1
ATOM 782 N N . LEU A 1 107 ? 0.87 -3.09 -18.812 1 32.69 107 LEU A N 1
ATOM 783 C CA . LEU A 1 107 ? 1.957 -3.082 -17.844 1 32.69 107 LEU A CA 1
ATOM 784 C C . LEU A 1 107 ? 3.311 -3 -18.531 1 32.69 107 LEU A C 1
ATOM 786 O O . LEU A 1 107 ? 4.234 -2.357 -18.031 1 32.69 107 LEU A O 1
ATOM 790 N N . SER A 1 108 ? 3.564 -3.646 -19.688 1 30.84 108 SER A N 1
ATOM 791 C CA . SER A 1 108 ? 4.754 -3.449 -20.5 1 30.84 108 SER A CA 1
ATOM 792 C C . SER A 1 108 ? 4.855 -2.008 -20.984 1 30.84 108 SER A C 1
ATOM 794 O O . SER A 1 108 ? 5.953 -1.461 -21.109 1 30.84 108 SER A O 1
ATOM 796 N N . ALA A 1 109 ? 3.807 -1.478 -21.531 1 31.08 109 ALA A N 1
ATOM 797 C CA . ALA A 1 109 ? 3.857 -0.078 -21.938 1 31.08 109 ALA A CA 1
ATOM 798 C C . ALA A 1 109 ? 4.172 0.832 -20.766 1 31.08 109 ALA A C 1
ATOM 800 O O . ALA A 1 109 ? 4.883 1.827 -20.906 1 31.08 109 ALA A O 1
ATOM 801 N N . LEU A 1 110 ? 3.561 0.57 -19.656 1 29.31 110 LEU A N 1
ATOM 802 C CA . LEU A 1 110 ? 3.986 1.372 -18.516 1 29.31 110 LEU A CA 1
ATOM 803 C C . LEU A 1 110 ? 5.453 1.117 -18.188 1 29.31 110 LEU A C 1
ATOM 805 O O . LEU A 1 110 ? 6.207 2.057 -17.922 1 29.31 110 LEU A O 1
ATOM 809 N N . LEU A 1 111 ? 5.883 -0.175 -18.125 1 31.38 111 LEU A N 1
ATOM 810 C CA . LEU A 1 111 ? 7.297 -0.453 -17.891 1 31.38 111 LEU A CA 1
ATOM 811 C C . LEU A 1 111 ? 8.133 -0.013 -19.094 1 31.38 111 LEU A C 1
ATOM 813 O O . LEU A 1 111 ? 9.273 0.434 -18.938 1 31.38 111 LEU A O 1
ATOM 817 N N . SER A 1 112 ? 7.855 -0.351 -20.344 1 30.02 112 SER A N 1
ATOM 818 C CA . SER A 1 112 ? 8.641 0.132 -21.469 1 30.02 112 SER A CA 1
ATOM 819 C C . SER A 1 112 ? 8.789 1.648 -21.422 1 30.02 112 SER A C 1
ATOM 821 O O . SER A 1 112 ? 9.734 2.199 -22 1 30.02 112 SER A O 1
ATOM 823 N N . ARG A 1 113 ? 7.852 2.334 -21.031 1 29.45 113 ARG A N 1
ATOM 824 C CA . ARG A 1 113 ? 8.086 3.773 -21 1 29.45 113 ARG A CA 1
ATOM 825 C C . ARG A 1 113 ? 9.055 4.145 -19.891 1 29.45 113 ARG A C 1
ATOM 827 O O . ARG A 1 113 ? 9.641 5.23 -19.891 1 29.45 113 ARG A O 1
ATOM 834 N N . LEU A 1 114 ? 8.992 3.498 -18.812 1 28.98 114 LEU A N 1
ATOM 835 C CA . LEU A 1 114 ? 9.93 3.957 -17.781 1 28.98 114 LEU A CA 1
ATOM 836 C C . LEU A 1 114 ? 11.32 3.373 -18.031 1 28.98 114 LEU A C 1
ATOM 838 O O . LEU A 1 114 ? 12.211 3.533 -17.188 1 28.98 114 LEU A O 1
ATOM 842 N N . THR A 1 115 ? 11.75 2.195 -18.625 1 28.36 115 THR A N 1
ATOM 843 C CA . THR A 1 115 ? 13.195 2.061 -18.828 1 28.36 115 THR A CA 1
ATOM 844 C C . THR A 1 115 ? 13.82 3.406 -19.188 1 28.36 115 THR A C 1
ATOM 846 O O . THR A 1 115 ? 13.133 4.297 -19.688 1 28.36 115 THR A O 1
ATOM 849 N N . ILE A 1 116 ? 15.422 3.463 -19.328 1 27.14 116 ILE A N 1
ATOM 850 C CA . ILE A 1 116 ? 16.594 4.324 -19.406 1 27.14 116 ILE A CA 1
ATOM 851 C C . ILE A 1 116 ? 16.328 5.465 -20.391 1 27.14 116 ILE A C 1
ATOM 853 O O . ILE A 1 116 ? 15.492 5.336 -21.281 1 27.14 116 ILE A O 1
ATOM 857 N N . GLY A 1 117 ? 17.156 6.719 -20.438 1 26.11 117 GLY A N 1
ATOM 858 C CA . GLY A 1 117 ? 17.719 7.605 -21.438 1 26.11 117 GLY A CA 1
ATOM 859 C C . GLY A 1 117 ? 17.656 7.039 -22.844 1 26.11 117 GLY A C 1
ATOM 860 O O . GLY A 1 117 ? 17.281 7.734 -23.781 1 26.11 117 GLY A O 1
ATOM 861 N N . LYS A 1 118 ? 18.828 6.32 -23.219 1 29.22 118 LYS A N 1
ATOM 862 C CA . LYS A 1 118 ? 19.297 6.309 -24.594 1 29.22 118 LYS A CA 1
ATOM 863 C C . LYS A 1 118 ? 18.25 5.742 -25.531 1 29.22 118 LYS A C 1
ATOM 865 O O . LYS A 1 118 ? 17.891 6.371 -26.531 1 29.22 118 LYS A O 1
ATOM 870 N N . THR A 1 119 ? 18.484 4.352 -25.938 1 25.95 119 THR A N 1
ATOM 871 C CA . THR A 1 119 ? 18.203 3.988 -27.312 1 25.95 119 THR A CA 1
ATOM 872 C C . THR A 1 119 ? 16.703 4.062 -27.609 1 25.95 119 THR A C 1
ATOM 874 O O . THR A 1 119 ? 15.891 3.646 -26.781 1 25.95 119 THR A O 1
ATOM 877 N N . LYS A 1 120 ? 15.992 4.859 -28.547 1 26.22 120 LYS A N 1
ATOM 878 C CA . LYS A 1 120 ? 14.992 4.785 -29.609 1 26.22 120 LYS A CA 1
ATOM 879 C C . LYS A 1 120 ? 14.398 3.381 -29.703 1 26.22 120 LYS A C 1
ATOM 881 O O . LYS A 1 120 ? 15.016 2.408 -29.281 1 26.22 120 LYS A O 1
ATOM 886 N N . GLU A 1 121 ? 13.328 3.184 -30.453 1 28.72 121 GLU A N 1
ATOM 887 C CA . GLU A 1 121 ? 12.992 1.949 -31.156 1 28.72 121 GLU A CA 1
ATOM 888 C C . GLU A 1 121 ? 14.227 1.071 -31.344 1 28.72 121 GLU A C 1
ATOM 890 O O . GLU A 1 121 ? 15.031 1.309 -32.25 1 28.72 121 GLU A O 1
ATOM 895 N N . LYS A 1 122 ? 15.164 0.744 -30.719 1 30.5 122 LYS A N 1
ATOM 896 C CA . LYS A 1 122 ? 15.828 -0.107 -31.703 1 30.5 122 LYS A CA 1
ATOM 897 C C . LYS A 1 122 ? 14.812 -0.943 -32.469 1 30.5 122 LYS A C 1
ATOM 899 O O . LYS A 1 122 ? 13.797 -1.361 -31.922 1 30.5 122 LYS A O 1
ATOM 904 N N . GLU A 1 123 ? 14.625 -1.087 -33.844 1 30.86 123 GLU A N 1
ATOM 905 C CA . GLU A 1 123 ? 13.914 -1.813 -34.906 1 30.86 123 GLU A CA 1
ATOM 906 C C . GLU A 1 123 ? 13.289 -3.096 -34.344 1 30.86 123 GLU A C 1
ATOM 908 O O . GLU A 1 123 ? 12.273 -3.561 -34.875 1 30.86 123 GLU A O 1
ATOM 913 N N . GLY A 1 124 ? 13.992 -3.953 -33.5 1 27.95 124 GLY A N 1
ATOM 914 C CA . GLY A 1 124 ? 13.609 -5.352 -33.375 1 27.95 124 GLY A CA 1
ATOM 915 C C . GLY A 1 124 ? 12.688 -5.617 -32.188 1 27.95 124 GLY A C 1
ATOM 916 O O . GLY A 1 124 ? 12.57 -6.758 -31.734 1 27.95 124 GLY A O 1
ATOM 917 N N . GLU A 1 125 ? 12.617 -4.801 -31.281 1 34.84 125 GLU A N 1
ATOM 918 C CA . GLU A 1 125 ? 11.766 -5.285 -30.203 1 34.84 125 GLU A CA 1
ATOM 919 C C . GLU A 1 125 ? 10.352 -5.555 -30.703 1 34.84 125 GLU A C 1
ATOM 921 O O . GLU A 1 125 ? 9.719 -4.688 -31.312 1 34.84 125 GLU A O 1
ATOM 926 N N . GLU A 1 126 ? 10.008 -6.73 -30.875 1 32.94 126 GLU A N 1
ATOM 927 C CA . GLU A 1 126 ? 8.734 -7.266 -31.344 1 32.94 126 GLU A CA 1
ATOM 928 C C . GLU A 1 126 ? 7.566 -6.691 -30.547 1 32.94 126 GLU A C 1
ATOM 930 O O . GLU A 1 126 ? 7.66 -6.527 -29.328 1 32.94 126 GLU A O 1
ATOM 935 N N . PRO A 1 127 ? 6.805 -5.887 -31.031 1 33.28 127 PRO A N 1
ATOM 936 C CA . PRO A 1 127 ? 5.484 -5.484 -30.531 1 33.28 127 PRO A CA 1
ATOM 937 C C . PRO A 1 127 ? 4.906 -6.469 -29.516 1 33.28 127 PRO A C 1
ATOM 939 O O . PRO A 1 127 ? 5.258 -7.652 -29.531 1 33.28 127 PRO A O 1
ATOM 942 N N . ALA A 1 128 ? 4.387 -5.98 -28.359 1 39.69 128 ALA A N 1
ATOM 943 C CA . ALA A 1 128 ? 3.586 -6.816 -27.469 1 39.69 128 ALA A CA 1
ATOM 944 C C . ALA A 1 128 ? 2.938 -7.965 -28.234 1 39.69 128 ALA A C 1
ATOM 946 O O . ALA A 1 128 ? 2.051 -7.75 -29.062 1 39.69 128 ALA A O 1
ATOM 947 N N . VAL A 1 129 ? 3.619 -8.875 -28.797 1 41.34 129 VAL A N 1
ATOM 948 C CA . VAL A 1 129 ? 3.207 -10.016 -29.609 1 41.34 129 VAL A CA 1
ATOM 949 C C . VAL A 1 129 ? 2.092 -10.773 -28.906 1 41.34 129 VAL A C 1
ATOM 951 O O . VAL A 1 129 ? 2.279 -11.266 -27.781 1 41.34 129 VAL A O 1
ATOM 954 N N . HIS A 1 130 ? 0.81 -10.367 -29.016 1 56.12 130 HIS A N 1
ATOM 955 C CA . HIS A 1 130 ? -0.348 -11.203 -28.703 1 56.12 130 HIS A CA 1
ATOM 956 C C . HIS A 1 130 ? -0.123 -12.648 -29.141 1 56.12 130 HIS A C 1
ATOM 958 O O . HIS A 1 130 ? 0.068 -12.922 -30.328 1 56.12 130 HIS A O 1
ATOM 964 N N . HIS A 1 131 ? 0.23 -13.414 -28.047 1 71 131 HIS A N 1
ATOM 965 C CA . HIS A 1 131 ? 0.35 -14.82 -28.406 1 71 131 HIS A CA 1
ATOM 966 C C . HIS A 1 131 ? -0.992 -15.398 -28.844 1 71 131 HIS A C 1
ATOM 968 O O . HIS A 1 131 ? -2.018 -15.148 -28.203 1 71 131 HIS A O 1
ATOM 974 N N . ARG A 1 132 ? -1.026 -15.883 -30.016 1 79.06 132 ARG A N 1
ATOM 975 C CA . ARG A 1 132 ? -2.221 -16.578 -30.484 1 79.06 132 ARG A CA 1
ATOM 976 C C . ARG A 1 132 ? -2.219 -18.031 -30.031 1 79.06 132 ARG A C 1
ATOM 978 O O . ARG A 1 132 ? -1.538 -18.875 -30.625 1 79.06 132 ARG A O 1
ATOM 985 N N . PHE A 1 133 ? -3.012 -18.266 -29.047 1 87.75 133 PHE A N 1
ATOM 986 C CA . PHE A 1 133 ? -3.059 -19.609 -28.484 1 87.75 133 PHE A CA 1
ATOM 987 C C . PHE A 1 133 ? -3.768 -20.562 -29.422 1 87.75 133 PHE A C 1
ATOM 989 O O . PHE A 1 133 ? -4.68 -20.172 -30.156 1 87.75 133 PHE A O 1
ATOM 996 N N . LYS A 1 134 ? -3.293 -21.797 -29.406 1 88.69 134 LYS A N 1
ATOM 997 C CA . LYS A 1 134 ? -3.934 -22.875 -30.156 1 88.69 134 LYS A CA 1
ATOM 998 C C . LYS A 1 134 ? -4.082 -24.125 -29.281 1 88.69 134 LYS A C 1
ATOM 1000 O O . LYS A 1 134 ? -3.297 -24.344 -28.359 1 88.69 134 LYS A O 1
ATOM 1005 N N . THR A 1 135 ? -5.113 -24.859 -29.625 1 90.81 135 THR A N 1
ATOM 1006 C CA . THR A 1 135 ? -5.273 -26.141 -28.953 1 90.81 135 THR A CA 1
ATOM 1007 C C . THR A 1 135 ? -4.043 -27.016 -29.156 1 90.81 135 THR A C 1
ATOM 1009 O O . THR A 1 135 ? -3.488 -27.062 -30.266 1 90.81 135 THR A O 1
ATOM 1012 N N . GLY A 1 136 ? -3.619 -27.703 -28.141 1 90.94 136 GLY A N 1
ATOM 1013 C CA . GLY A 1 136 ? -2.449 -28.562 -28.203 1 90.94 136 GLY A CA 1
ATOM 1014 C C . GLY A 1 136 ? -1.185 -27.875 -27.703 1 90.94 136 GLY A C 1
ATOM 1015 O O . GLY A 1 136 ? -0.181 -28.547 -27.438 1 90.94 136 GLY A O 1
ATOM 1016 N N . GLU A 1 137 ? -1.252 -26.609 -27.562 1 91.88 137 GLU A N 1
ATOM 1017 C CA . GLU A 1 137 ? -0.09 -25.859 -27.109 1 91.88 137 GLU A CA 1
ATOM 1018 C C . GLU A 1 137 ? 0.156 -26.062 -25.609 1 91.88 137 GLU A C 1
ATOM 1020 O O . GLU A 1 137 ? -0.789 -26.094 -24.812 1 91.88 137 GLU A O 1
ATOM 1025 N N . LYS A 1 138 ? 1.439 -26.234 -25.297 1 93.88 138 LYS A N 1
ATOM 1026 C CA . LYS A 1 138 ? 1.81 -26.328 -23.891 1 93.88 138 LYS A CA 1
ATOM 1027 C C . LYS A 1 138 ? 1.973 -24.953 -23.25 1 93.88 138 LYS A C 1
ATOM 1029 O O . LYS A 1 138 ? 2.652 -24.094 -23.812 1 93.88 138 LYS A O 1
ATOM 1034 N N . VAL A 1 139 ? 1.319 -24.75 -22.062 1 94.38 139 VAL A N 1
ATOM 1035 C CA . VAL A 1 139 ? 1.285 -23.422 -21.469 1 94.38 139 VAL A CA 1
ATOM 1036 C C . VAL A 1 139 ? 1.378 -23.531 -19.953 1 94.38 139 VAL A C 1
ATOM 1038 O O . VAL A 1 139 ? 1.197 -24.625 -19.391 1 94.38 139 VAL A O 1
ATOM 1041 N N . ILE A 1 140 ? 1.765 -22.5 -19.344 1 94.62 140 ILE A N 1
ATOM 1042 C CA . ILE A 1 140 ? 1.633 -22.266 -17.906 1 94.62 140 ILE A CA 1
ATOM 1043 C C . ILE A 1 140 ? 0.465 -21.328 -17.641 1 94.62 140 ILE A C 1
ATOM 1045 O O . ILE A 1 140 ? 0.303 -20.312 -18.328 1 94.62 140 ILE A O 1
ATOM 1049 N N . ILE A 1 141 ? -0.38 -21.656 -16.672 1 92.25 141 ILE A N 1
ATOM 1050 C CA . ILE A 1 141 ? -1.568 -20.859 -16.406 1 92.25 141 ILE A CA 1
ATOM 1051 C C . ILE A 1 141 ? -1.617 -20.5 -14.922 1 92.25 141 ILE A C 1
ATOM 1053 O O . ILE A 1 141 ? -1.24 -21.312 -14.062 1 92.25 141 ILE A O 1
ATOM 1057 N N . SER A 1 142 ? -1.909 -19.25 -14.609 1 88.31 142 SER A N 1
ATOM 1058 C CA . SER A 1 142 ? -2.287 -18.797 -13.273 1 88.31 142 SER A CA 1
ATOM 1059 C C . SER A 1 142 ? -3.801 -18.672 -13.141 1 88.31 142 SER A C 1
ATOM 1061 O O . SER A 1 142 ? -4.426 -17.859 -13.812 1 88.31 142 SER A O 1
ATOM 1063 N N . ALA A 1 143 ? -4.363 -19.531 -12.375 1 82.56 143 ALA A N 1
ATOM 1064 C CA . ALA A 1 143 ? -5.809 -19.547 -12.148 1 82.56 143 ALA A CA 1
ATOM 1065 C C . ALA A 1 143 ? -6.133 -19.938 -10.711 1 82.56 143 ALA A C 1
ATOM 1067 O O . ALA A 1 143 ? -5.812 -21.047 -10.266 1 82.56 143 ALA A O 1
ATOM 1068 N N . THR A 1 144 ? -6.785 -19.031 -10.062 1 72.38 144 THR A N 1
ATOM 1069 C CA . THR A 1 144 ? -7.02 -19.25 -8.641 1 72.38 144 THR A CA 1
ATOM 1070 C C . THR A 1 144 ? -8.094 -20.328 -8.43 1 72.38 144 THR A C 1
ATOM 1072 O O . THR A 1 144 ? -9.102 -20.344 -9.141 1 72.38 144 THR A O 1
ATOM 1075 N N . HIS A 1 145 ? -7.82 -21.234 -7.555 1 68.25 145 HIS A N 1
ATOM 1076 C CA . HIS A 1 145 ? -8.75 -22.219 -7.031 1 68.25 145 HIS A CA 1
ATOM 1077 C C . HIS A 1 145 ? -9.18 -23.203 -8.125 1 68.25 145 HIS A C 1
ATOM 1079 O O . HIS A 1 145 ? -10.344 -23.609 -8.172 1 68.25 145 HIS A O 1
ATOM 1085 N N . GLN A 1 146 ? -8.25 -23.547 -9.039 1 79 146 GLN A N 1
ATOM 1086 C CA . GLN A 1 146 ? -8.688 -24.391 -10.148 1 79 146 GLN A CA 1
ATOM 1087 C C . GLN A 1 146 ? -7.609 -25.406 -10.523 1 79 146 GLN A C 1
ATOM 1089 O O . GLN A 1 146 ? -7.887 -26.391 -11.211 1 79 146 GLN A O 1
ATOM 1094 N N . CYS A 1 147 ? -6.457 -25.344 -10.016 1 91.31 147 CYS A N 1
ATOM 1095 C CA . CYS A 1 147 ? -5.348 -25.938 -10.75 1 91.31 147 CYS A CA 1
ATOM 1096 C C . CYS A 1 147 ? -5.043 -27.344 -10.25 1 91.31 147 CYS A C 1
ATOM 1098 O O . CYS A 1 147 ? -4.324 -28.094 -10.906 1 91.31 147 CYS A O 1
ATOM 1100 N N . LEU A 1 148 ? -5.621 -27.688 -9.133 1 95.81 148 LEU A N 1
ATOM 1101 C CA . LEU A 1 148 ? -5.348 -29.047 -8.648 1 95.81 148 LEU A CA 1
ATOM 1102 C C . LEU A 1 148 ? -6.418 -30.016 -9.141 1 95.81 148 LEU A C 1
ATOM 1104 O O . LEU A 1 148 ? -7.004 -30.75 -8.336 1 95.81 148 LEU A O 1
ATOM 1108 N N . GLY A 1 149 ? -6.648 -30.047 -10.367 1 96.38 149 GLY A N 1
ATOM 1109 C CA . GLY A 1 149 ? -7.539 -30.922 -11.109 1 96.38 149 GLY A CA 1
ATOM 1110 C C . GLY A 1 149 ? -6.977 -31.344 -12.453 1 96.38 149 GLY A C 1
ATOM 1111 O O . GLY A 1 149 ? -6.031 -30.719 -12.961 1 96.38 149 GLY A O 1
ATOM 1112 N N . GLU A 1 150 ? -7.555 -32.375 -13 1 96.25 150 GLU A N 1
ATOM 1113 C CA . GLU A 1 150 ? -7.078 -32.906 -14.273 1 96.25 150 GLU A CA 1
ATOM 1114 C C . GLU A 1 150 ? -7.227 -31.859 -15.383 1 96.25 150 GLU A C 1
ATOM 1116 O O . GLU A 1 150 ? -6.52 -31.922 -16.391 1 96.25 150 GLU A O 1
ATOM 1121 N N . TYR A 1 151 ? -8.188 -31 -15.188 1 95.5 151 TYR A N 1
ATOM 1122 C CA . TYR A 1 151 ? -8.391 -29.859 -16.062 1 95.5 151 TYR A CA 1
ATOM 1123 C C . TYR A 1 151 ? -8.555 -28.562 -15.266 1 95.5 151 TYR A C 1
ATOM 1125 O O . TYR A 1 151 ? -9.008 -28.594 -14.125 1 95.5 151 TYR A O 1
ATOM 1133 N N . CYS A 1 152 ? -8.164 -27.5 -15.859 1 93.62 152 CYS A N 1
ATOM 1134 C CA . CYS A 1 152 ? -8.266 -26.203 -15.219 1 93.62 152 CYS A CA 1
ATOM 1135 C C . CYS A 1 152 ? -8.664 -25.125 -16.219 1 93.62 152 CYS A C 1
ATOM 1137 O O . CYS A 1 152 ? -8.195 -25.125 -17.359 1 93.62 152 CYS A O 1
ATOM 1139 N N . THR A 1 153 ? -9.547 -24.281 -15.781 1 92.06 153 THR A N 1
ATOM 1140 C CA . THR A 1 153 ? -9.984 -23.156 -16.594 1 92.06 153 THR A CA 1
ATOM 1141 C C . THR A 1 153 ? -9.312 -21.859 -16.125 1 92.06 153 THR A C 1
ATOM 1143 O O . THR A 1 153 ? -9.273 -21.578 -14.922 1 92.06 153 THR A O 1
ATOM 1146 N N . GLY A 1 154 ? -8.711 -21.141 -17.016 1 87.81 154 GLY A N 1
ATOM 1147 C CA . GLY A 1 154 ? -8.117 -19.844 -16.719 1 87.81 154 GLY A CA 1
ATOM 1148 C C . GLY A 1 154 ? -8.258 -18.859 -17.859 1 87.81 154 GLY A C 1
ATOM 1149 O O . GLY A 1 154 ? -8.891 -19.156 -18.875 1 87.81 154 GLY A O 1
ATOM 1150 N N . ARG A 1 155 ? -7.734 -17.688 -17.672 1 84.75 155 ARG A N 1
ATOM 1151 C CA . ARG A 1 155 ? -7.809 -16.625 -18.672 1 84.75 155 ARG A CA 1
ATOM 1152 C C . ARG A 1 155 ? -6.559 -16.609 -19.547 1 84.75 155 ARG A C 1
ATOM 1154 O O . ARG A 1 155 ? -5.453 -16.875 -19.062 1 84.75 155 ARG A O 1
ATOM 1161 N N . ALA A 1 156 ? -6.789 -16.141 -20.734 1 84.31 156 ALA A N 1
ATOM 1162 C CA . ALA A 1 156 ? -5.676 -16.031 -21.672 1 84.31 156 ALA A CA 1
ATOM 1163 C C . ALA A 1 156 ? -4.641 -15.031 -21.188 1 84.31 156 ALA A C 1
ATOM 1165 O O . ALA A 1 156 ? -3.439 -15.211 -21.391 1 84.31 156 ALA A O 1
ATOM 1166 N N . GLU A 1 157 ? -5.039 -13.984 -20.484 1 78.12 157 GLU A N 1
ATOM 1167 C CA . GLU A 1 157 ? -4.16 -12.914 -20.016 1 78.12 157 GLU A CA 1
ATOM 1168 C C . GLU A 1 157 ? -3.221 -13.398 -18.922 1 78.12 157 GLU A C 1
ATOM 1170 O O . GLU A 1 157 ? -2.205 -12.766 -18.641 1 78.12 157 GLU A O 1
ATOM 1175 N N . SER A 1 158 ? -3.576 -14.523 -18.344 1 84.06 158 SER A N 1
ATOM 1176 C CA . SER A 1 158 ? -2.773 -15.094 -17.266 1 84.06 158 SER A CA 1
ATOM 1177 C C . SER A 1 158 ? -2.168 -16.422 -17.688 1 84.06 158 SER A C 1
ATOM 1179 O O . SER A 1 158 ? -2.002 -17.328 -16.844 1 84.06 158 SER A O 1
ATOM 1181 N N . THR A 1 159 ? -2.004 -16.547 -18.938 1 88.81 159 THR A N 1
ATOM 1182 C CA . THR A 1 159 ? -1.431 -17.766 -19.516 1 88.81 159 THR A CA 1
ATOM 1183 C C . THR A 1 159 ? -0.201 -17.438 -20.359 1 88.81 159 THR A C 1
ATOM 1185 O O . THR A 1 159 ? -0.191 -16.453 -21.094 1 88.81 159 THR A O 1
ATOM 1188 N N . CYS A 1 160 ? 0.824 -18.25 -20.25 1 90.44 160 CYS A N 1
ATOM 1189 C CA . CYS A 1 160 ? 2.045 -18.031 -21.016 1 90.44 160 CYS A CA 1
ATOM 1190 C C . CYS A 1 160 ? 2.533 -19.328 -21.641 1 90.44 160 CYS A C 1
ATOM 1192 O O . CYS A 1 160 ? 2.48 -20.391 -21.016 1 90.44 160 CYS A O 1
ATOM 1194 N N . PRO A 1 161 ? 2.959 -19.25 -22.875 1 91.12 161 PRO A N 1
ATOM 1195 C CA . PRO A 1 161 ? 3.494 -20.453 -23.516 1 91.12 161 PRO A CA 1
ATOM 1196 C C . PRO A 1 161 ? 4.793 -20.938 -22.875 1 91.12 161 PRO A C 1
ATOM 1198 O O . PRO A 1 161 ? 5.574 -20.125 -22.359 1 91.12 161 PRO A O 1
ATOM 1201 N N . LEU A 1 162 ? 4.996 -22.219 -22.984 1 92.06 162 LEU A N 1
ATOM 1202 C CA . LEU A 1 162 ? 6.266 -22.797 -22.547 1 92.06 162 LEU A CA 1
ATOM 1203 C C . LEU A 1 162 ? 7.371 -22.484 -23.547 1 92.06 162 LEU A C 1
ATOM 1205 O O . LEU A 1 162 ? 7.117 -22.359 -24.734 1 92.06 162 LEU A O 1
ATOM 1209 N N . MET A 1 163 ? 8.531 -22.297 -22.969 1 88.75 163 MET A N 1
ATOM 1210 C CA . MET A 1 163 ? 9.719 -22.219 -23.797 1 88.75 163 MET A CA 1
ATOM 1211 C C . MET A 1 163 ? 10.219 -23.609 -24.188 1 88.75 163 MET A C 1
ATOM 1213 O O . MET A 1 163 ? 10.07 -24.562 -23.422 1 88.75 163 MET A O 1
ATOM 1217 N N . GLU A 1 164 ? 10.883 -23.547 -25.312 1 85.06 164 GLU A N 1
ATOM 1218 C CA . GLU A 1 164 ? 11.391 -24.828 -25.797 1 85.06 164 GLU A CA 1
ATOM 1219 C C . GLU A 1 164 ? 12.672 -25.234 -25.078 1 85.06 164 GLU A C 1
ATOM 1221 O O . GLU A 1 164 ? 13.422 -24.375 -24.609 1 85.06 164 GLU A O 1
ATOM 1226 N N . ASN A 1 165 ? 12.938 -26.484 -24.891 1 79.62 165 ASN A N 1
ATOM 1227 C CA . ASN A 1 165 ? 14.172 -27.109 -24.438 1 79.62 165 ASN A CA 1
ATOM 1228 C C . ASN A 1 165 ? 14.5 -26.734 -23 1 79.62 165 ASN A C 1
ATOM 1230 O O . ASN A 1 165 ? 15.664 -26.531 -22.656 1 79.62 165 ASN A O 1
ATOM 1234 N N . TRP A 1 166 ? 13.57 -26.453 -22.266 1 86.88 166 TRP A N 1
ATOM 1235 C CA . TRP A 1 166 ? 13.695 -26.188 -20.828 1 86.88 166 TRP A CA 1
ATOM 1236 C C . TRP A 1 166 ? 12.742 -27.047 -20.031 1 86.88 166 TRP A C 1
ATOM 1238 O O . TRP A 1 166 ? 11.609 -27.297 -20.453 1 86.88 166 TRP A O 1
ATOM 1248 N N . PRO A 1 167 ? 13.227 -27.656 -18.938 1 88.62 167 PRO A N 1
ATOM 1249 C CA . PRO A 1 167 ? 12.344 -28.531 -18.156 1 88.62 167 PRO A CA 1
ATOM 1250 C C . PRO A 1 167 ? 11.039 -27.844 -17.766 1 88.62 167 PRO A C 1
ATOM 1252 O O . PRO A 1 167 ? 11.062 -26.672 -17.328 1 88.62 167 PRO A O 1
ATOM 1255 N N . VAL A 1 168 ? 9.992 -28.547 -17.828 1 91.94 168 VAL A N 1
ATOM 1256 C CA . VAL A 1 168 ? 8.641 -28.016 -17.766 1 91.94 168 VAL A CA 1
ATOM 1257 C C . VAL A 1 168 ? 8.359 -27.484 -16.375 1 91.94 168 VAL A C 1
ATOM 1259 O O . VAL A 1 168 ? 7.832 -26.375 -16.203 1 91.94 168 VAL A O 1
ATOM 1262 N N . PHE A 1 169 ? 8.75 -28.219 -15.328 1 93.5 169 PHE A N 1
ATOM 1263 C CA . PHE A 1 169 ? 8.344 -27.844 -13.977 1 93.5 169 PHE A CA 1
ATOM 1264 C C . PHE A 1 169 ? 9.219 -26.719 -13.445 1 93.5 169 PHE A C 1
ATOM 1266 O O . PHE A 1 169 ? 8.758 -25.891 -12.656 1 93.5 169 PHE A O 1
ATOM 1273 N N . GLU A 1 170 ? 10.477 -26.625 -13.891 1 92.81 170 GLU A N 1
ATOM 1274 C CA . GLU A 1 170 ? 11.281 -25.453 -13.578 1 92.81 170 GLU A CA 1
ATOM 1275 C C . GLU A 1 170 ? 10.688 -24.188 -14.188 1 92.81 170 GLU A C 1
ATOM 1277 O O . GLU A 1 170 ? 10.672 -23.125 -13.547 1 92.81 170 GLU A O 1
ATOM 1282 N N . GLN A 1 171 ? 10.172 -24.328 -15.445 1 93.81 171 GLN A N 1
ATOM 1283 C CA . GLN A 1 171 ? 9.516 -23.203 -16.078 1 93.81 171 GLN A CA 1
ATOM 1284 C C . GLN A 1 171 ? 8.266 -22.781 -15.312 1 93.81 171 GLN A C 1
ATOM 1286 O O . GLN A 1 171 ? 7.98 -21.594 -15.188 1 93.81 171 GLN A O 1
ATOM 1291 N N . LEU A 1 172 ? 7.531 -23.766 -14.812 1 94.81 172 LEU A N 1
ATOM 1292 C CA . LEU A 1 172 ? 6.336 -23.5 -14.023 1 94.81 172 LEU A CA 1
ATOM 1293 C C . LEU A 1 172 ? 6.668 -22.625 -12.82 1 94.81 172 LEU A C 1
ATOM 1295 O O . LEU A 1 172 ? 6.004 -21.609 -12.578 1 94.81 172 LEU A O 1
ATOM 1299 N N . VAL A 1 173 ? 7.734 -22.953 -12.148 1 92.12 173 VAL A N 1
ATOM 1300 C CA . VAL A 1 173 ? 8.133 -22.234 -10.945 1 92.12 173 VAL A CA 1
ATOM 1301 C C . VAL A 1 173 ? 8.664 -20.844 -11.312 1 92.12 173 VAL A C 1
ATOM 1303 O O . VAL A 1 173 ? 8.297 -19.844 -10.695 1 92.12 173 VAL A O 1
ATOM 1306 N N . VAL A 1 174 ? 9.445 -20.766 -12.305 1 93.19 174 VAL A N 1
ATOM 1307 C CA . VAL A 1 174 ? 10.047 -19.5 -12.727 1 93.19 174 VAL A CA 1
ATOM 1308 C C . VAL A 1 174 ? 8.961 -18.547 -13.227 1 93.19 174 VAL A C 1
ATOM 1310 O O . VAL A 1 174 ? 8.938 -17.375 -12.852 1 93.19 174 VAL A O 1
ATOM 1313 N N . ALA A 1 175 ? 8.07 -19.078 -14.008 1 92.12 175 ALA A N 1
ATOM 1314 C CA . ALA A 1 175 ? 7.035 -18.234 -14.594 1 92.12 175 ALA A CA 1
ATOM 1315 C C . ALA A 1 175 ? 6.105 -17.672 -13.523 1 92.12 175 ALA A C 1
ATOM 1317 O O . ALA A 1 175 ? 5.68 -16.516 -13.609 1 92.12 175 ALA A O 1
ATOM 1318 N N . THR A 1 176 ? 5.762 -18.484 -12.578 1 90.38 176 THR A N 1
ATOM 1319 C CA . THR A 1 176 ? 4.746 -18.062 -11.609 1 90.38 176 THR A CA 1
ATOM 1320 C C . THR A 1 176 ? 5.379 -17.297 -10.461 1 90.38 176 THR A C 1
ATOM 1322 O O . THR A 1 176 ? 5.109 -16.109 -10.273 1 90.38 176 THR A O 1
ATOM 1325 N N . PHE A 1 177 ? 6.344 -17.875 -9.828 1 90.69 177 PHE A N 1
ATOM 1326 C CA . PHE A 1 177 ? 7 -17.203 -8.719 1 90.69 177 PHE A CA 1
ATOM 1327 C C . PHE A 1 177 ? 7.895 -16.078 -9.227 1 90.69 177 PHE A C 1
ATOM 1329 O O . PHE A 1 177 ? 7.852 -14.961 -8.703 1 90.69 177 PHE A O 1
ATOM 1336 N N . GLY A 1 178 ? 8.719 -16.375 -10.195 1 90.94 178 GLY A N 1
ATOM 1337 C CA . GLY A 1 178 ? 9.57 -15.352 -10.773 1 90.94 178 GLY A CA 1
ATOM 1338 C C . GLY A 1 178 ? 8.789 -14.195 -11.375 1 90.94 178 GLY A C 1
ATOM 1339 O O . GLY A 1 178 ? 9.195 -13.031 -11.25 1 90.94 178 GLY A O 1
ATOM 1340 N N . GLY A 1 179 ? 7.715 -14.57 -11.969 1 90.38 179 GLY A N 1
ATOM 1341 C CA . GLY A 1 179 ? 6.855 -13.531 -12.516 1 90.38 179 GLY A CA 1
ATOM 1342 C C . GLY A 1 179 ? 6.328 -12.578 -11.453 1 90.38 179 GLY A C 1
ATOM 1343 O O . GLY A 1 179 ? 6.262 -11.367 -11.68 1 90.38 179 GLY A O 1
ATOM 1344 N N . LYS A 1 180 ? 5.945 -13.141 -10.344 1 89.94 180 LYS A N 1
ATOM 1345 C CA . LYS A 1 180 ? 5.445 -12.312 -9.258 1 89.94 180 LYS A CA 1
ATOM 1346 C C . LYS A 1 180 ? 6.539 -11.398 -8.719 1 89.94 180 LYS A C 1
ATOM 1348 O O . LYS A 1 180 ? 6.277 -10.242 -8.375 1 89.94 180 LYS A O 1
ATOM 1353 N N . VAL A 1 181 ? 7.715 -11.891 -8.633 1 92.25 181 VAL A N 1
ATOM 1354 C CA . VAL A 1 181 ? 8.852 -11.102 -8.164 1 92.25 181 VAL A CA 1
ATOM 1355 C C . VAL A 1 181 ? 9.102 -9.938 -9.125 1 92.25 181 VAL A C 1
ATOM 1357 O O . VAL A 1 181 ? 9.258 -8.797 -8.695 1 92.25 181 VAL A O 1
ATOM 1360 N N . LEU A 1 182 ? 9.094 -10.242 -10.367 1 88.75 182 LEU A N 1
ATOM 1361 C CA . LEU A 1 182 ? 9.344 -9.211 -11.367 1 88.75 182 LEU A CA 1
ATOM 1362 C C . LEU A 1 182 ? 8.219 -8.18 -11.383 1 88.75 182 LEU A C 1
ATOM 1364 O O . LEU A 1 182 ? 8.477 -6.984 -11.539 1 88.75 182 LEU A O 1
ATOM 1368 N N . ASP A 1 183 ? 7.082 -8.703 -11.25 1 86.06 183 ASP A N 1
ATOM 1369 C CA . ASP A 1 183 ? 5.941 -7.789 -11.219 1 86.06 183 ASP A CA 1
ATOM 1370 C C . ASP A 1 183 ? 6.055 -6.801 -10.055 1 86.06 183 ASP A C 1
ATOM 1372 O O . ASP A 1 183 ? 5.785 -5.609 -10.219 1 86.06 183 ASP A O 1
ATOM 1376 N N . ALA A 1 184 ? 6.352 -7.312 -8.922 1 88.5 184 ALA A N 1
ATOM 1377 C CA . ALA A 1 184 ? 6.527 -6.453 -7.754 1 88.5 184 ALA A CA 1
ATOM 1378 C C . ALA A 1 184 ? 7.582 -5.383 -8.016 1 88.5 184 ALA A C 1
ATOM 1380 O O . ALA A 1 184 ? 7.367 -4.203 -7.715 1 88.5 184 ALA A O 1
ATOM 1381 N N . TYR A 1 185 ? 8.688 -5.707 -8.57 1 90 185 TYR A N 1
ATOM 1382 C CA . TYR A 1 185 ? 9.766 -4.773 -8.852 1 90 185 TYR A CA 1
ATOM 1383 C C . TYR A 1 185 ? 9.352 -3.756 -9.906 1 90 185 TYR A C 1
ATOM 1385 O O . TYR A 1 185 ? 9.57 -2.553 -9.734 1 90 185 TYR A O 1
ATOM 1393 N N . GLU A 1 186 ? 8.789 -4.246 -10.945 1 82.62 186 GLU A N 1
ATOM 1394 C CA . GLU A 1 186 ? 8.438 -3.373 -12.055 1 82.62 186 GLU A CA 1
ATOM 1395 C C . GLU A 1 186 ? 7.371 -2.359 -11.648 1 82.62 186 GLU A C 1
ATOM 1397 O O . GLU A 1 186 ? 7.418 -1.2 -12.062 1 82.62 186 GLU A O 1
ATOM 1402 N N . ARG A 1 187 ? 6.477 -2.822 -10.93 1 82.56 187 ARG A N 1
ATOM 1403 C CA . ARG A 1 187 ? 5.457 -1.903 -10.438 1 82.56 187 ARG A CA 1
ATOM 1404 C C . ARG A 1 187 ? 6.07 -0.816 -9.562 1 82.56 187 ARG A C 1
ATOM 1406 O O . ARG A 1 187 ? 5.707 0.357 -9.68 1 82.56 187 ARG A O 1
ATOM 1413 N N . HIS A 1 188 ? 6.914 -1.199 -8.688 1 86.69 188 HIS A N 1
ATOM 1414 C CA . HIS A 1 188 ? 7.613 -0.241 -7.844 1 86.69 188 HIS A CA 1
ATOM 1415 C C . HIS A 1 188 ? 8.406 0.756 -8.68 1 86.69 188 HIS A C 1
ATOM 1417 O O . HIS A 1 188 ? 8.359 1.963 -8.43 1 86.69 188 HIS A O 1
ATOM 1423 N N . ALA A 1 189 ? 9.18 0.235 -9.594 1 83.06 189 ALA A N 1
ATOM 1424 C CA . ALA A 1 189 ? 9.992 1.079 -10.461 1 83.06 189 ALA A CA 1
ATOM 1425 C C . ALA A 1 189 ? 9.125 2.053 -11.258 1 83.06 189 ALA A C 1
ATOM 1427 O O . ALA A 1 189 ? 9.477 3.223 -11.414 1 83.06 189 ALA A O 1
ATOM 1428 N N . GLU A 1 190 ? 8.031 1.56 -11.672 1 76.31 190 GLU A N 1
ATOM 1429 C CA . GLU A 1 190 ? 7.113 2.404 -12.43 1 76.31 190 GLU A CA 1
ATOM 1430 C C . GLU A 1 190 ? 6.547 3.523 -11.562 1 76.31 190 GLU A C 1
ATOM 1432 O O . GLU A 1 190 ? 6.426 4.664 -12.016 1 76.31 190 GLU A O 1
ATOM 1437 N N . GLU A 1 191 ? 6.133 3.184 -10.438 1 77.56 191 GLU A N 1
ATOM 1438 C CA . GLU A 1 191 ? 5.609 4.195 -9.523 1 77.56 191 GLU A CA 1
ATOM 1439 C C . GLU A 1 191 ? 6.656 5.266 -9.227 1 77.56 191 GLU A C 1
ATOM 1441 O O . GLU A 1 191 ? 6.328 6.453 -9.141 1 77.56 191 GLU A O 1
ATOM 1446 N N . TRP A 1 192 ? 7.84 4.852 -9.07 1 80.31 192 TRP A N 1
ATOM 1447 C CA . TRP A 1 192 ? 8.93 5.797 -8.836 1 80.31 192 TRP A CA 1
ATOM 1448 C C . TRP A 1 192 ? 9.117 6.715 -10.039 1 80.31 192 TRP A C 1
ATOM 1450 O O . TRP A 1 192 ? 9.289 7.926 -9.875 1 80.31 192 TRP A O 1
ATOM 1460 N N . ASP A 1 193 ? 9.102 6.148 -11.195 1 73.56 193 ASP A N 1
ATOM 1461 C CA . ASP A 1 193 ? 9.328 6.902 -12.422 1 73.56 193 ASP A CA 1
ATOM 1462 C C . ASP A 1 193 ? 8.203 7.914 -12.656 1 73.56 193 ASP A C 1
ATOM 1464 O O . ASP A 1 193 ? 8.422 8.945 -13.297 1 73.56 193 ASP A O 1
ATOM 1468 N N . ARG A 1 194 ? 7.156 7.668 -12.109 1 69.62 194 ARG A N 1
ATOM 1469 C CA . ARG A 1 194 ? 6 8.531 -12.305 1 69.62 194 ARG A CA 1
ATOM 1470 C C . ARG A 1 194 ? 6.043 9.727 -11.359 1 69.62 194 ARG A C 1
ATOM 1472 O O . ARG A 1 194 ? 5.359 10.727 -11.586 1 69.62 194 ARG A O 1
ATOM 1479 N N . LYS A 1 195 ? 6.789 9.594 -10.359 1 72.88 195 LYS A N 1
ATOM 1480 C CA . LYS A 1 195 ? 6.871 10.703 -9.414 1 72.88 195 LYS A CA 1
ATOM 1481 C C . LYS A 1 195 ? 7.535 11.922 -10.047 1 72.88 195 LYS A C 1
ATOM 1483 O O . LYS A 1 195 ? 8.492 11.789 -10.812 1 72.88 195 LYS A O 1
ATOM 1488 N N . SER A 1 196 ? 7 13.031 -9.688 1 67.19 196 SER A N 1
ATOM 1489 C CA . SER A 1 196 ? 7.621 14.266 -10.148 1 67.19 196 SER A CA 1
ATOM 1490 C C . SER A 1 196 ? 8.961 14.5 -9.461 1 67.19 196 SER A C 1
ATOM 1492 O O . SER A 1 196 ? 9.258 13.883 -8.438 1 67.19 196 SER A O 1
ATOM 1494 N N . SER A 1 197 ? 9.719 15.43 -10.094 1 72.38 197 SER A N 1
ATOM 1495 C CA . SER A 1 197 ? 11 15.797 -9.492 1 72.38 197 SER A CA 1
ATOM 1496 C C . SER A 1 197 ? 10.805 16.375 -8.094 1 72.38 197 SER A C 1
ATOM 1498 O O . SER A 1 197 ? 11.617 16.141 -7.195 1 72.38 197 SER A O 1
ATOM 1500 N N . ASP A 1 198 ? 9.75 17.047 -7.918 1 65.94 198 ASP A N 1
ATOM 1501 C CA . ASP A 1 198 ? 9.453 17.656 -6.625 1 65.94 198 ASP A CA 1
ATOM 1502 C C . ASP A 1 198 ? 9.117 16.594 -5.582 1 65.94 198 ASP A C 1
ATOM 1504 O O . ASP A 1 198 ? 9.617 16.641 -4.453 1 65.94 198 ASP A O 1
ATOM 1508 N N . GLU A 1 199 ? 8.336 15.648 -5.941 1 70.5 199 GLU A N 1
ATOM 1509 C CA . GLU A 1 199 ? 7.988 14.555 -5.039 1 70.5 199 GLU A CA 1
ATOM 1510 C C . GLU A 1 199 ? 9.227 13.781 -4.605 1 70.5 199 GLU A C 1
ATOM 1512 O O . GLU A 1 199 ? 9.375 13.438 -3.432 1 70.5 199 GLU A O 1
ATOM 1517 N N . ARG A 1 200 ? 10.07 13.625 -5.574 1 77.81 200 ARG A N 1
ATOM 1518 C CA . ARG A 1 200 ? 11.289 12.891 -5.285 1 77.81 200 ARG A CA 1
ATOM 1519 C C . ARG A 1 200 ? 12.195 13.672 -4.344 1 77.81 200 ARG A C 1
ATOM 1521 O O . ARG A 1 200 ? 12.805 13.094 -3.438 1 77.81 200 ARG A O 1
ATOM 1528 N N . ARG A 1 201 ? 12.289 14.883 -4.555 1 73.94 201 ARG A N 1
ATOM 1529 C CA . ARG A 1 201 ? 13.117 15.734 -3.707 1 73.94 201 ARG A CA 1
ATOM 1530 C C . ARG A 1 201 ? 12.609 15.734 -2.27 1 73.94 201 ARG A C 1
ATOM 1532 O O . ARG A 1 201 ? 13.398 15.688 -1.326 1 73.94 201 ARG A O 1
ATOM 1539 N N . VAL A 1 202 ? 11.305 15.805 -2.117 1 70.31 202 VAL A N 1
ATOM 1540 C CA . VAL A 1 202 ? 10.719 15.797 -0.781 1 70.31 202 VAL A CA 1
ATOM 1541 C C . VAL A 1 202 ? 11.055 14.484 -0.075 1 70.31 202 VAL A C 1
ATOM 1543 O O . VAL A 1 202 ? 11.414 14.484 1.105 1 70.31 202 VAL A O 1
ATOM 1546 N N . LEU A 1 203 ? 10.945 13.43 -0.821 1 77.12 203 LEU A N 1
ATOM 1547 C CA . LEU A 1 203 ? 11.281 12.133 -0.25 1 77.12 203 LEU A CA 1
ATOM 1548 C C . LEU A 1 203 ? 12.758 12.07 0.124 1 77.12 203 LEU A C 1
ATOM 1550 O O . LEU A 1 203 ? 13.117 11.57 1.195 1 77.12 203 LEU A O 1
ATOM 1554 N N . ASP A 1 204 ? 13.562 12.57 -0.748 1 76.62 204 ASP A N 1
ATOM 1555 C CA . ASP A 1 204 ? 15 12.578 -0.48 1 76.62 204 ASP A CA 1
ATOM 1556 C C . ASP A 1 204 ? 15.32 13.414 0.754 1 76.62 204 ASP A C 1
ATOM 1558 O O . ASP A 1 204 ? 16.125 13 1.596 1 76.62 204 ASP A O 1
ATOM 1562 N N . ASP A 1 205 ? 14.742 14.523 0.798 1 71.06 205 ASP A N 1
ATOM 1563 C CA . ASP A 1 205 ? 14.961 15.406 1.942 1 71.06 205 ASP A CA 1
ATOM 1564 C C . ASP A 1 205 ? 14.531 14.734 3.244 1 71.06 205 ASP A C 1
ATOM 1566 O O . ASP A 1 205 ? 15.234 14.812 4.254 1 71.06 205 ASP A O 1
ATOM 1570 N N . ASN A 1 206 ? 13.367 14.117 3.219 1 73.94 206 ASN A N 1
ATOM 1571 C CA . ASN A 1 206 ? 12.883 13.406 4.398 1 73.94 206 ASN A CA 1
ATOM 1572 C C . ASN A 1 206 ? 13.828 12.281 4.809 1 73.94 206 ASN A C 1
ATOM 1574 O O . ASN A 1 206 ? 14.07 12.078 6 1 73.94 206 ASN A O 1
ATOM 1578 N N . ASN A 1 207 ? 14.273 11.594 3.805 1 81.06 207 ASN A N 1
ATOM 1579 C CA . ASN A 1 207 ? 15.203 10.508 4.09 1 81.06 207 ASN A CA 1
ATOM 1580 C C . ASN A 1 207 ? 16.516 11.023 4.668 1 81.06 207 ASN A C 1
ATOM 1582 O O . ASN A 1 207 ? 17.062 10.422 5.594 1 81.06 207 ASN A O 1
ATOM 1586 N N . ASP A 1 208 ? 17.047 12.125 4.145 1 75.69 208 ASP A N 1
ATOM 1587 C CA . ASP A 1 208 ? 18.25 12.742 4.684 1 75.69 208 ASP A CA 1
ATOM 1588 C C . ASP A 1 208 ? 18.062 13.133 6.145 1 75.69 208 ASP A C 1
ATOM 1590 O O . ASP A 1 208 ? 18.969 12.945 6.969 1 75.69 208 ASP A O 1
ATOM 1594 N N . ARG A 1 209 ? 17 13.648 6.41 1 69 209 ARG A N 1
ATOM 1595 C CA . ARG A 1 209 ? 16.688 14.141 7.754 1 69 209 ARG A CA 1
ATOM 1596 C C . ARG A 1 209 ? 16.734 13.008 8.773 1 69 209 ARG A C 1
ATOM 1598 O O . ARG A 1 209 ? 17.109 13.219 9.93 1 69 209 ARG A O 1
ATOM 1605 N N . ILE A 1 210 ? 16.391 11.812 8.266 1 72.69 210 ILE A N 1
ATOM 1606 C CA . ILE A 1 210 ? 16.359 10.711 9.219 1 72.69 210 ILE A CA 1
ATOM 1607 C C . ILE A 1 210 ? 17.609 9.844 9.062 1 72.69 210 ILE A C 1
ATOM 1609 O O . ILE A 1 210 ? 17.672 8.727 9.578 1 72.69 210 ILE A O 1
ATOM 1613 N N . GLY A 1 211 ? 18.531 10.273 8.344 1 73.25 211 GLY A N 1
ATOM 1614 C CA . GLY A 1 211 ? 19.844 9.672 8.32 1 73.25 211 GLY A CA 1
ATOM 1615 C C . GLY A 1 211 ? 20 8.609 7.246 1 73.25 211 GLY A C 1
ATOM 1616 O O . GLY A 1 211 ? 20.922 7.789 7.305 1 73.25 211 GLY A O 1
ATOM 1617 N N . PHE A 1 212 ? 19 8.477 6.371 1 78 212 PHE A N 1
ATOM 1618 C CA . PHE A 1 212 ? 19.125 7.535 5.266 1 78 212 PHE A CA 1
ATOM 1619 C C . PHE A 1 212 ? 19.812 8.195 4.074 1 78 212 PHE A C 1
ATOM 1621 O O . PHE A 1 212 ? 19.188 8.961 3.34 1 78 212 PHE A O 1
ATOM 1628 N N . ALA A 1 213 ? 21.141 8.273 4.164 1 73.56 213 ALA A N 1
ATOM 1629 C CA . ALA A 1 213 ? 21.859 8.844 3.029 1 73.56 213 ALA A CA 1
ATOM 1630 C C . ALA A 1 213 ? 22.141 7.777 1.972 1 73.56 213 ALA A C 1
ATOM 1632 O O . ALA A 1 213 ? 22.281 6.594 2.295 1 73.56 213 ALA A O 1
ATOM 1633 N N . GLY A 1 214 ? 21.812 8.094 0.631 1 78.19 214 GLY A N 1
ATOM 1634 C CA . GLY A 1 214 ? 22.094 7.168 -0.449 1 78.19 214 GLY A CA 1
ATOM 1635 C C . GLY A 1 214 ? 20.891 6.828 -1.291 1 78.19 214 GLY A C 1
ATOM 1636 O O . GLY A 1 214 ? 19.828 7.465 -1.159 1 78.19 214 GLY A O 1
ATOM 1637 N N . ASP A 1 215 ? 21.047 5.738 -2.115 1 83.25 215 ASP A N 1
ATOM 1638 C CA . ASP A 1 215 ? 20.031 5.461 -3.135 1 83.25 215 ASP A CA 1
ATOM 1639 C C . ASP A 1 215 ? 19.062 4.379 -2.668 1 83.25 215 ASP A C 1
ATOM 1641 O O . ASP A 1 215 ? 18.062 4.098 -3.338 1 83.25 215 ASP A O 1
ATOM 1645 N N . GLY A 1 216 ? 19.406 3.828 -1.467 1 91.56 216 GLY A N 1
ATOM 1646 C CA . GLY A 1 216 ? 18.531 2.783 -0.957 1 91.56 216 GLY A CA 1
ATOM 1647 C C . GLY A 1 216 ? 18.797 1.424 -1.572 1 91.56 216 GLY A C 1
ATOM 1648 O O . GLY A 1 216 ? 19.688 1.286 -2.42 1 91.56 216 GLY A O 1
ATOM 1649 N N . CYS A 1 217 ? 18.125 0.404 -1.08 1 94.94 217 CYS A N 1
ATOM 1650 C CA . CYS A 1 217 ? 18.312 -0.955 -1.575 1 94.94 217 CYS A CA 1
ATOM 1651 C C . CYS A 1 217 ? 16.984 -1.678 -1.716 1 94.94 217 CYS A C 1
ATOM 1653 O O . CYS A 1 217 ? 15.969 -1.227 -1.184 1 94.94 217 CYS A O 1
ATOM 1655 N N . ILE A 1 218 ? 17 -2.73 -2.5 1 95.69 218 ILE A N 1
ATOM 1656 C CA . ILE A 1 218 ? 15.891 -3.676 -2.625 1 95.69 218 ILE A CA 1
ATOM 1657 C C . ILE A 1 218 ? 16.203 -4.934 -1.813 1 95.69 218 ILE A C 1
ATOM 1659 O O . ILE A 1 218 ? 17.281 -5.508 -1.93 1 95.69 218 ILE A O 1
ATOM 1663 N N . VAL A 1 219 ? 15.25 -5.289 -1.025 1 96.12 219 VAL A N 1
ATOM 1664 C CA . VAL A 1 219 ? 15.5 -6.422 -0.135 1 96.12 219 VAL A CA 1
ATOM 1665 C C . VAL A 1 219 ? 14.57 -7.578 -0.5 1 96.12 219 VAL A C 1
ATOM 1667 O O . VAL A 1 219 ? 13.375 -7.375 -0.715 1 96.12 219 VAL A O 1
ATOM 1670 N N . ILE A 1 220 ? 15.148 -8.734 -0.582 1 94.75 220 ILE A N 1
ATOM 1671 C CA . ILE A 1 220 ? 14.398 -9.984 -0.589 1 94.75 220 ILE A CA 1
ATOM 1672 C C . ILE A 1 220 ? 14.422 -10.609 0.804 1 94.75 220 ILE A C 1
ATOM 1674 O O . ILE A 1 220 ? 15.492 -10.922 1.334 1 94.75 220 ILE A O 1
ATOM 1678 N N . LEU A 1 221 ? 13.312 -10.695 1.412 1 91.94 221 LEU A N 1
ATOM 1679 C CA . LEU A 1 221 ? 13.211 -11.352 2.709 1 91.94 221 LEU A CA 1
ATOM 1680 C C . LEU A 1 221 ? 12.695 -12.781 2.555 1 91.94 221 LEU A C 1
ATOM 1682 O O . LEU A 1 221 ? 11.586 -12.992 2.062 1 91.94 221 LEU A O 1
ATOM 1686 N N . GLY A 1 222 ? 13.461 -13.672 2.902 1 87.81 222 GLY A N 1
ATOM 1687 C CA . GLY A 1 222 ? 13.062 -15.07 2.797 1 87.81 222 GLY A CA 1
ATOM 1688 C C . GLY A 1 222 ? 14.234 -16.031 2.82 1 87.81 222 GLY A C 1
ATOM 1689 O O . GLY A 1 222 ? 15.336 -15.664 3.256 1 87.81 222 GLY A O 1
ATOM 1690 N N . GLN A 1 223 ? 13.953 -17.266 2.473 1 81.75 223 GLN A N 1
ATOM 1691 C CA . GLN A 1 223 ? 15.008 -18.281 2.506 1 81.75 223 GLN A CA 1
ATOM 1692 C C . GLN A 1 223 ? 14.836 -19.281 1.378 1 81.75 223 GLN A C 1
ATOM 1694 O O . GLN A 1 223 ? 13.828 -19.266 0.669 1 81.75 223 GLN A O 1
ATOM 1699 N N . GLY A 1 224 ? 15.969 -20.062 1.186 1 80.31 224 GLY A N 1
ATOM 1700 C CA . GLY A 1 224 ? 15.914 -21.219 0.295 1 80.31 224 GLY A CA 1
ATOM 1701 C C . GLY A 1 224 ? 15.938 -20.828 -1.173 1 80.31 224 GLY A C 1
ATOM 1702 O O . GLY A 1 224 ? 16.531 -19.812 -1.544 1 80.31 224 GLY A O 1
ATOM 1703 N N . GLY A 1 225 ? 15.359 -21.797 -1.958 1 79.75 225 GLY A N 1
ATOM 1704 C CA . GLY A 1 225 ? 15.43 -21.672 -3.404 1 79.75 225 GLY A CA 1
ATOM 1705 C C . GLY A 1 225 ? 14.625 -20.5 -3.934 1 79.75 225 GLY A C 1
ATOM 1706 O O . GLY A 1 225 ? 15.039 -19.828 -4.891 1 79.75 225 GLY A O 1
ATOM 1707 N N . TYR A 1 226 ? 13.523 -20.156 -3.32 1 86 226 TYR A N 1
ATOM 1708 C CA . TYR A 1 226 ? 12.695 -19.062 -3.785 1 86 226 TYR A CA 1
ATOM 1709 C C . TYR A 1 226 ? 13.406 -17.719 -3.59 1 86 226 TYR A C 1
ATOM 1711 O O . TYR A 1 226 ? 13.422 -16.875 -4.492 1 86 226 TYR A O 1
ATOM 1719 N N . ALA A 1 227 ? 13.984 -17.594 -2.414 1 88.75 227 ALA A N 1
ATOM 1720 C CA . ALA A 1 227 ? 14.727 -16.359 -2.146 1 88.75 227 ALA A CA 1
ATOM 1721 C C . ALA A 1 227 ? 15.922 -16.234 -3.082 1 88.75 227 ALA A C 1
ATOM 1723 O O . ALA A 1 227 ? 16.219 -15.141 -3.576 1 88.75 227 ALA A O 1
ATOM 1724 N N . SER A 1 228 ? 16.594 -17.344 -3.268 1 89 228 SER A N 1
ATOM 1725 C CA . SER A 1 228 ? 17.734 -17.344 -4.176 1 89 228 SER A CA 1
ATOM 1726 C C . SER A 1 228 ? 17.312 -16.984 -5.598 1 89 228 SER A C 1
ATOM 1728 O O . SER A 1 228 ? 17.969 -16.172 -6.254 1 89 228 SER A O 1
ATOM 1730 N N . LEU A 1 229 ? 16.281 -17.562 -6.062 1 90.62 229 LEU A N 1
ATOM 1731 C CA . LEU A 1 229 ? 15.773 -17.266 -7.395 1 90.62 229 LEU A CA 1
ATOM 1732 C C . LEU A 1 229 ? 15.406 -15.781 -7.508 1 90.62 229 LEU A C 1
ATOM 1734 O O . LEU A 1 229 ? 15.766 -15.117 -8.484 1 90.62 229 LEU A O 1
ATOM 1738 N N . ALA A 1 230 ? 14.711 -15.297 -6.52 1 92.75 230 ALA A N 1
ATOM 1739 C CA . ALA A 1 230 ? 14.297 -13.898 -6.523 1 92.75 230 ALA A CA 1
ATOM 1740 C C . ALA A 1 230 ? 15.508 -12.969 -6.605 1 92.75 230 ALA A C 1
ATOM 1742 O O . ALA A 1 230 ? 15.523 -12.023 -7.398 1 92.75 230 ALA A O 1
ATOM 1743 N N . TYR A 1 231 ? 16.531 -13.25 -5.836 1 93.25 231 TYR A N 1
ATOM 1744 C CA . TYR A 1 231 ? 17.75 -12.445 -5.809 1 93.25 231 TYR A CA 1
ATOM 1745 C C . TYR A 1 231 ? 18.422 -12.422 -7.18 1 93.25 231 TYR A C 1
ATOM 1747 O O . TYR A 1 231 ? 18.719 -11.352 -7.715 1 93.25 231 TYR A O 1
ATOM 1755 N N . HIS A 1 232 ? 18.594 -13.539 -7.754 1 91.81 232 HIS A N 1
ATOM 1756 C CA . HIS A 1 232 ? 19.328 -13.641 -9.008 1 91.81 232 HIS A CA 1
ATOM 1757 C C . HIS A 1 232 ? 18.516 -13.078 -10.172 1 91.81 232 HIS A C 1
ATOM 1759 O O . HIS A 1 232 ? 19.078 -12.508 -11.109 1 91.81 232 HIS A O 1
ATOM 1765 N N . LEU A 1 233 ? 17.203 -13.266 -10.086 1 91.88 233 LEU A N 1
ATOM 1766 C CA . LEU A 1 233 ? 16.328 -12.688 -11.102 1 91.88 233 LEU A CA 1
ATOM 1767 C C . LEU A 1 233 ? 16.422 -11.164 -11.102 1 91.88 233 LEU A C 1
ATOM 1769 O O . LEU A 1 233 ? 16.594 -10.547 -12.156 1 91.88 233 LEU A O 1
ATOM 1773 N N . LEU A 1 234 ? 16.359 -10.578 -9.938 1 92.44 234 LEU A N 1
ATOM 1774 C CA . LEU A 1 234 ? 16.406 -9.125 -9.844 1 92.44 234 LEU A CA 1
ATOM 1775 C C . LEU A 1 234 ? 17.797 -8.602 -10.164 1 92.44 234 LEU A C 1
ATOM 1777 O O . LEU A 1 234 ? 17.938 -7.527 -10.758 1 92.44 234 LEU A O 1
ATOM 1781 N N . ARG A 1 235 ? 18.781 -9.328 -9.789 1 89.19 235 ARG A N 1
ATOM 1782 C CA . ARG A 1 235 ? 20.141 -8.922 -10.125 1 89.19 235 ARG A CA 1
ATOM 1783 C C . ARG A 1 235 ? 20.344 -8.891 -11.633 1 89.19 235 ARG A C 1
ATOM 1785 O O . ARG A 1 235 ? 21.094 -8.047 -12.148 1 89.19 235 ARG A O 1
ATOM 1792 N N . ALA A 1 236 ? 19.734 -9.742 -12.297 1 85.44 236 ALA A N 1
ATOM 1793 C CA . ALA A 1 236 ? 19.859 -9.805 -13.75 1 85.44 236 ALA A CA 1
ATOM 1794 C C . ALA A 1 236 ? 19.094 -8.664 -14.422 1 85.44 236 ALA A C 1
ATOM 1796 O O . ALA A 1 236 ? 19.484 -8.203 -15.5 1 85.44 236 ALA A O 1
ATOM 1797 N N . GLU A 1 237 ? 17.953 -8.211 -13.867 1 73.25 237 GLU A N 1
ATOM 1798 C CA . GLU A 1 237 ? 17.031 -7.277 -14.508 1 73.25 237 GLU A CA 1
ATOM 1799 C C . GLU A 1 237 ? 17.266 -5.852 -14.016 1 73.25 237 GLU A C 1
ATOM 1801 O O . GLU A 1 237 ? 17.047 -4.891 -14.766 1 73.25 237 GLU A O 1
ATOM 1806 N N . THR A 1 238 ? 17.547 -5.777 -12.844 1 63.53 238 THR A N 1
ATOM 1807 C CA . THR A 1 238 ? 17.531 -4.457 -12.219 1 63.53 238 THR A CA 1
ATOM 1808 C C . THR A 1 238 ? 18.562 -3.543 -12.875 1 63.53 238 THR A C 1
ATOM 1810 O O . THR A 1 238 ? 19.516 -4.016 -13.5 1 63.53 238 THR A O 1
ATOM 1813 N N . ARG A 1 239 ? 18.062 -2.389 -12.82 1 59.12 239 ARG A N 1
ATOM 1814 C CA . ARG A 1 239 ? 18.953 -1.31 -13.258 1 59.12 239 ARG A CA 1
ATOM 1815 C C . ARG A 1 239 ? 20.297 -1.371 -12.539 1 59.12 239 ARG A C 1
ATOM 1817 O O . ARG A 1 239 ? 20.359 -1.772 -11.375 1 59.12 239 ARG A O 1
ATOM 1824 N N . ARG A 1 240 ? 21.281 -1.16 -13.227 1 55.41 240 ARG A N 1
ATOM 1825 C CA . ARG A 1 240 ? 22.672 -1.365 -12.828 1 55.41 240 ARG A CA 1
ATOM 1826 C C . ARG A 1 240 ? 22.953 -0.717 -11.484 1 55.41 240 ARG A C 1
ATOM 1828 O O . ARG A 1 240 ? 23.75 -1.236 -10.695 1 55.41 240 ARG A O 1
ATOM 1835 N N . ASP A 1 241 ? 22.219 0.194 -11.141 1 68.5 241 ASP A N 1
ATOM 1836 C CA . ASP A 1 241 ? 22.641 0.922 -9.945 1 68.5 241 ASP A CA 1
ATOM 1837 C C . ASP A 1 241 ? 21.766 0.57 -8.75 1 68.5 241 ASP A C 1
ATOM 1839 O O . ASP A 1 241 ? 21.969 1.096 -7.652 1 68.5 241 ASP A O 1
ATOM 1843 N N . GLU A 1 242 ? 21.016 -0.486 -8.898 1 84.69 242 GLU A N 1
ATOM 1844 C CA . GLU A 1 242 ? 20.172 -0.863 -7.766 1 84.69 242 GLU A CA 1
ATOM 1845 C C . GLU A 1 242 ? 20.828 -1.965 -6.938 1 84.69 242 GLU A C 1
ATOM 1847 O O . GLU A 1 242 ? 21.281 -2.977 -7.484 1 84.69 242 GLU A O 1
ATOM 1852 N N . ARG A 1 243 ? 21.016 -1.735 -5.715 1 91.19 243 ARG A N 1
ATOM 1853 C CA . ARG A 1 243 ? 21.562 -2.744 -4.816 1 91.19 243 ARG A CA 1
ATOM 1854 C C . ARG A 1 243 ? 20.484 -3.715 -4.355 1 91.19 243 ARG A C 1
ATOM 1856 O O . ARG A 1 243 ? 19.438 -3.293 -3.861 1 91.19 243 ARG A O 1
ATOM 1863 N N . ILE A 1 244 ? 20.734 -4.996 -4.574 1 94.56 244 ILE A N 1
ATOM 1864 C CA . ILE A 1 244 ? 19.828 -6.051 -4.141 1 94.56 244 ILE A CA 1
ATOM 1865 C C . ILE A 1 244 ? 20.453 -6.828 -2.984 1 94.56 244 ILE A C 1
ATOM 1867 O O . ILE A 1 244 ? 21.609 -7.25 -3.064 1 94.56 244 ILE A O 1
ATOM 1871 N N . VAL A 1 245 ? 19.688 -6.996 -1.889 1 95.06 245 VAL A N 1
ATOM 1872 C CA . VAL A 1 245 ? 20.172 -7.691 -0.702 1 95.06 245 VAL A CA 1
ATOM 1873 C C . VAL A 1 245 ? 19.203 -8.797 -0.32 1 95.06 245 VAL A C 1
ATOM 1875 O O . VAL A 1 245 ? 17.984 -8.609 -0.377 1 95.06 245 VAL A O 1
ATOM 1878 N N . LEU A 1 246 ? 19.734 -9.93 -0.017 1 94.75 246 LEU A N 1
ATOM 1879 C CA . LEU A 1 246 ? 18.938 -11.008 0.553 1 94.75 246 LEU A CA 1
ATOM 1880 C C . LEU A 1 246 ? 19.047 -11.023 2.074 1 94.75 246 LEU A C 1
ATOM 1882 O O . LEU A 1 246 ? 20.156 -11.07 2.617 1 94.75 246 LEU A O 1
ATOM 1886 N N . VAL A 1 247 ? 17.969 -10.852 2.752 1 93.19 247 VAL A N 1
ATOM 1887 C CA . VAL A 1 247 ? 17.891 -11.039 4.199 1 93.19 247 VAL A CA 1
ATOM 1888 C C . VAL A 1 247 ? 17.266 -12.391 4.516 1 93.19 247 VAL A C 1
ATOM 1890 O O . VAL A 1 247 ? 16.047 -12.57 4.367 1 93.19 247 VAL A O 1
ATOM 1893 N N . SER A 1 248 ? 18.062 -13.25 5 1 89.94 248 SER A N 1
ATOM 1894 C CA . SER A 1 248 ? 17.641 -14.625 5.195 1 89.94 248 SER A CA 1
ATOM 1895 C C . SER A 1 248 ? 16.891 -14.797 6.512 1 89.94 248 SER A C 1
ATOM 1897 O O . SER A 1 248 ? 17.281 -14.234 7.535 1 89.94 248 SER A O 1
ATOM 1899 N N . THR A 1 249 ? 15.789 -15.508 6.465 1 85.19 249 THR A N 1
ATOM 1900 C CA . THR A 1 249 ? 15.047 -15.859 7.672 1 85.19 249 THR A CA 1
ATOM 1901 C C . THR A 1 249 ? 15.57 -17.172 8.258 1 85.19 249 THR A C 1
ATOM 1903 O O . THR A 1 249 ? 15.125 -17.594 9.328 1 85.19 249 THR A O 1
ATOM 1906 N N . SER A 1 250 ? 16.5 -17.812 7.562 1 80.56 250 SER A N 1
ATOM 1907 C CA . SER A 1 250 ? 17.078 -19.078 8.023 1 80.56 250 SER A CA 1
ATOM 1908 C C . SER A 1 250 ? 18.422 -18.859 8.688 1 80.56 250 SER A C 1
ATOM 1910 O O . SER A 1 250 ? 19.219 -18.031 8.227 1 80.56 250 SER A O 1
ATOM 1912 N N . LYS A 1 251 ? 18.625 -19.641 9.703 1 76 251 LYS A N 1
ATOM 1913 C CA . LYS A 1 251 ? 19.938 -19.641 10.328 1 76 251 LYS A CA 1
ATOM 1914 C C . LYS A 1 251 ? 20.844 -20.703 9.727 1 76 251 LYS A C 1
ATOM 1916 O O . LYS A 1 251 ? 22.031 -20.766 10.039 1 76 251 LYS A O 1
ATOM 1921 N N . LYS A 1 252 ? 20.312 -21.406 8.812 1 77.44 252 LYS A N 1
ATOM 1922 C CA . LYS A 1 252 ? 21.047 -22.562 8.297 1 77.44 252 LYS A CA 1
ATOM 1923 C C . LYS A 1 252 ? 21.766 -22.203 6.992 1 77.44 252 LYS A C 1
ATOM 1925 O O . LYS A 1 252 ? 22.781 -22.812 6.656 1 77.44 252 LYS A O 1
ATOM 1930 N N . HIS A 1 253 ? 21.266 -21.234 6.297 1 78.12 253 HIS A N 1
ATOM 1931 C CA . HIS A 1 253 ? 21.797 -20.953 4.969 1 78.12 253 HIS A CA 1
ATOM 1932 C C . HIS A 1 253 ? 22.891 -19.891 5.023 1 78.12 253 HIS A C 1
ATOM 1934 O O . HIS A 1 253 ? 22.891 -19.047 5.922 1 78.12 253 HIS A O 1
ATOM 1940 N N . ARG A 1 254 ? 23.844 -20.062 4.086 1 83.19 254 ARG A N 1
ATOM 1941 C CA . ARG A 1 254 ? 24.953 -19.141 3.885 1 83.19 254 ARG A CA 1
ATOM 1942 C C . ARG A 1 254 ? 24.969 -18.594 2.459 1 83.19 254 ARG A C 1
ATOM 1944 O O . ARG A 1 254 ? 24.328 -19.172 1.57 1 83.19 254 ARG A O 1
ATOM 1951 N N . PRO A 1 255 ? 25.578 -17.406 2.322 1 85.75 255 PRO A N 1
ATOM 1952 C CA . PRO A 1 255 ? 25.594 -16.828 0.982 1 85.75 255 PRO A CA 1
ATOM 1953 C C . PRO A 1 255 ? 26.141 -17.781 -0.073 1 85.75 255 PRO A C 1
ATOM 1955 O O . PRO A 1 255 ? 25.672 -17.781 -1.213 1 85.75 255 PRO A O 1
ATOM 1958 N N . ASP A 1 256 ? 27.062 -18.594 0.25 1 84.12 256 ASP A N 1
ATOM 1959 C CA . ASP A 1 256 ? 27.672 -19.531 -0.694 1 84.12 256 ASP A CA 1
ATOM 1960 C C . ASP A 1 256 ? 26.656 -20.547 -1.191 1 84.12 256 ASP A C 1
ATOM 1962 O O . ASP A 1 256 ? 26.734 -21.016 -2.328 1 84.12 256 ASP A O 1
ATOM 1966 N N . ASP A 1 257 ? 25.688 -20.781 -0.367 1 79.69 257 ASP A N 1
ATOM 1967 C CA . ASP A 1 257 ? 24.656 -21.734 -0.745 1 79.69 257 ASP A CA 1
ATOM 1968 C C . ASP A 1 257 ? 23.844 -21.219 -1.935 1 79.69 257 ASP A C 1
ATOM 1970 O O . ASP A 1 257 ? 23.25 -22 -2.67 1 79.69 257 ASP A O 1
ATOM 1974 N N . PHE A 1 258 ? 23.969 -19.984 -2.113 1 81.94 258 PHE A N 1
ATOM 1975 C CA . PHE A 1 258 ? 23.109 -19.359 -3.125 1 81.94 258 PHE A CA 1
ATOM 1976 C C . PHE A 1 258 ? 23.953 -18.719 -4.223 1 81.94 258 PHE A C 1
ATOM 1978 O O . PHE A 1 258 ? 23.422 -18.047 -5.105 1 81.94 258 PHE A O 1
ATOM 1985 N N . GLY A 1 259 ? 25.266 -18.969 -4.18 1 84.31 259 GLY A N 1
ATOM 1986 C CA . GLY A 1 259 ? 26.141 -18.375 -5.18 1 84.31 259 GLY A CA 1
ATOM 1987 C C . GLY A 1 259 ? 26.094 -16.859 -5.184 1 84.31 259 GLY A C 1
ATOM 1988 O O . GLY A 1 259 ? 26.094 -16.234 -6.25 1 84.31 259 GLY A O 1
ATOM 1989 N N . MET A 1 260 ? 25.953 -16.266 -4.059 1 87.56 260 MET A N 1
ATOM 1990 C CA . MET A 1 260 ? 25.875 -14.805 -3.99 1 87.56 260 MET A CA 1
ATOM 1991 C C . MET A 1 260 ? 27.031 -14.234 -3.176 1 87.56 260 MET A C 1
ATOM 1993 O O . MET A 1 260 ? 27.625 -14.93 -2.35 1 87.56 260 MET A O 1
ATOM 1997 N N . PRO A 1 261 ? 27.344 -12.984 -3.436 1 90.44 261 PRO A N 1
ATOM 1998 C CA . PRO A 1 261 ? 28.359 -12.32 -2.617 1 90.44 261 PRO A CA 1
ATOM 1999 C C . PRO A 1 261 ? 27.922 -12.125 -1.169 1 90.44 261 PRO A C 1
ATOM 2001 O O . PRO A 1 261 ? 26.734 -11.844 -0.913 1 90.44 261 PRO A O 1
ATOM 2004 N N . SER A 1 262 ? 28.891 -12.203 -0.286 1 90.81 262 SER A N 1
ATOM 2005 C CA . SER A 1 262 ? 28.594 -12.094 1.14 1 90.81 262 SER A CA 1
ATOM 2006 C C . SER A 1 262 ? 28.047 -10.711 1.485 1 90.81 262 SER A C 1
ATOM 2008 O O . SER A 1 262 ? 27.234 -10.57 2.408 1 90.81 262 SER A O 1
ATOM 2010 N N . GLU A 1 263 ? 28.375 -9.695 0.783 1 90 263 GLU A N 1
ATOM 2011 C CA . GLU A 1 263 ? 27.953 -8.32 1.068 1 90 263 GLU A CA 1
ATOM 2012 C C . GLU A 1 263 ? 26.469 -8.133 0.776 1 90 263 GLU A C 1
ATOM 2014 O O . GLU A 1 263 ? 25.859 -7.16 1.233 1 90 263 GLU A O 1
ATOM 2019 N N . ASP A 1 264 ? 25.922 -9.086 0.009 1 92.88 264 ASP A N 1
ATOM 2020 C CA . ASP A 1 264 ? 24.5 -8.984 -0.356 1 92.88 264 ASP A CA 1
ATOM 2021 C C . ASP A 1 264 ? 23.656 -9.906 0.51 1 92.88 264 ASP A C 1
ATOM 2023 O O . ASP A 1 264 ? 22.469 -10.102 0.236 1 92.88 264 ASP A O 1
ATOM 2027 N N . TYR A 1 265 ? 24.281 -10.469 1.514 1 93.25 265 TYR A N 1
ATOM 2028 C CA . TYR A 1 265 ? 23.578 -11.453 2.334 1 93.25 265 TYR A CA 1
ATOM 2029 C C . TYR A 1 265 ? 23.562 -11.039 3.799 1 93.25 265 TYR A C 1
ATOM 2031 O O . TYR A 1 265 ? 24.625 -10.82 4.398 1 93.25 265 TYR A O 1
ATOM 2039 N N . LEU A 1 266 ? 22.375 -10.891 4.348 1 92.94 266 LEU A N 1
ATOM 2040 C CA . LEU A 1 266 ? 22.156 -10.617 5.766 1 92.94 266 LEU A CA 1
ATOM 2041 C C . LEU A 1 266 ? 21.172 -11.625 6.359 1 92.94 266 LEU A C 1
ATOM 2043 O O . LEU A 1 266 ? 20.609 -12.445 5.633 1 92.94 266 LEU A O 1
ATOM 2047 N N . SER A 1 267 ? 21.078 -11.609 7.707 1 90.69 267 SER A N 1
ATOM 2048 C CA . SER A 1 267 ? 20.172 -12.547 8.367 1 90.69 267 SER A CA 1
ATOM 2049 C C . SER A 1 267 ? 19.266 -11.836 9.367 1 90.69 267 SER A C 1
ATOM 2051 O O . SER A 1 267 ? 19.703 -10.922 10.07 1 90.69 267 SER A O 1
ATOM 2053 N N . VAL A 1 268 ? 18.047 -12.297 9.383 1 87.31 268 VAL A N 1
ATOM 2054 C CA . VAL A 1 268 ? 17.125 -11.789 10.391 1 87.31 268 VAL A CA 1
ATOM 2055 C C . VAL A 1 268 ? 17.688 -12.055 11.789 1 87.31 268 VAL A C 1
ATOM 2057 O O . VAL A 1 268 ? 18.219 -13.133 12.055 1 87.31 268 VAL A O 1
ATOM 2060 N N . GLY A 1 269 ? 17.562 -11.148 12.625 1 83.75 269 GLY A N 1
ATOM 2061 C CA . GLY A 1 269 ? 18.016 -11.297 13.992 1 83.75 269 GLY A CA 1
ATOM 2062 C C . GLY A 1 269 ? 19.5 -11.008 14.156 1 83.75 269 GLY A C 1
ATOM 2063 O O . GLY A 1 269 ? 20.016 -10.953 15.281 1 83.75 269 GLY A O 1
ATOM 2064 N N . GLN A 1 270 ? 20.188 -10.867 13.055 1 87.12 270 GLN A N 1
ATOM 2065 C CA . GLN A 1 270 ? 21.609 -10.523 13.156 1 87.12 270 GLN A CA 1
ATOM 2066 C C . GLN A 1 270 ? 21.797 -9.156 13.789 1 87.12 270 GLN A C 1
ATOM 2068 O O . GLN A 1 270 ? 21.031 -8.227 13.523 1 87.12 270 GLN A O 1
ATOM 2073 N N . GLU A 1 271 ? 22.766 -9.109 14.656 1 86 271 GLU A N 1
ATOM 2074 C CA . GLU A 1 271 ? 23.078 -7.84 15.305 1 86 271 GLU A CA 1
ATOM 2075 C C . GLU A 1 271 ? 23.359 -6.75 14.281 1 86 271 GLU A C 1
ATOM 2077 O O . GLU A 1 271 ? 24.141 -6.957 13.352 1 86 271 GLU A O 1
ATOM 2082 N N . GLY A 1 272 ? 22.578 -5.652 14.391 1 89.31 272 GLY A N 1
ATOM 2083 C CA . GLY A 1 272 ? 22.812 -4.488 13.555 1 89.31 272 GLY A CA 1
ATOM 2084 C C . GLY A 1 272 ? 22.141 -4.582 12.195 1 89.31 272 GLY A C 1
ATOM 2085 O O . GLY A 1 272 ? 22.484 -3.836 11.273 1 89.31 272 GLY A O 1
ATOM 2086 N N . LEU A 1 273 ? 21.312 -5.516 12.016 1 91.06 273 LEU A N 1
ATOM 2087 C CA . LEU A 1 273 ? 20.656 -5.715 10.727 1 91.06 273 LEU A CA 1
ATOM 2088 C C . LEU A 1 273 ? 20.031 -4.418 10.234 1 91.06 273 LEU A C 1
ATOM 2090 O O . LEU A 1 273 ? 20.297 -3.98 9.109 1 91.06 273 LEU A O 1
ATOM 2094 N N . VAL A 1 274 ? 19.266 -3.791 11.055 1 88.94 274 VAL A N 1
ATOM 2095 C CA . VAL A 1 274 ? 18.562 -2.568 10.68 1 88.94 274 VAL A CA 1
ATOM 2096 C C . VAL A 1 274 ? 19.578 -1.475 10.344 1 88.94 274 VAL A C 1
ATOM 2098 O O . VAL A 1 274 ? 19.438 -0.781 9.328 1 88.94 274 VAL A O 1
ATOM 2101 N N . ASP A 1 275 ? 20.594 -1.378 11.133 1 88.12 275 ASP A N 1
ATOM 2102 C CA . ASP A 1 275 ? 21.641 -0.376 10.906 1 88.12 275 ASP A CA 1
ATOM 2103 C C . ASP A 1 275 ? 22.344 -0.62 9.578 1 88.12 275 ASP A C 1
ATOM 2105 O O . ASP A 1 275 ? 22.672 0.327 8.859 1 88.12 275 ASP A O 1
ATOM 2109 N N . ALA A 1 276 ? 22.641 -1.841 9.312 1 91.06 276 ALA A N 1
ATOM 2110 C CA . ALA A 1 276 ? 23.312 -2.188 8.062 1 91.06 276 ALA A CA 1
ATOM 2111 C C . ALA A 1 276 ? 22.469 -1.771 6.859 1 91.06 276 ALA A C 1
ATOM 2113 O O . ALA A 1 276 ? 23 -1.202 5.898 1 91.06 276 ALA A O 1
ATOM 2114 N N . LEU A 1 277 ? 21.25 -1.997 6.918 1 92.44 277 LEU A N 1
ATOM 2115 C CA . LEU A 1 277 ? 20.344 -1.632 5.836 1 92.44 277 LEU A CA 1
ATOM 2116 C C . LEU A 1 277 ? 20.203 -0.117 5.73 1 92.44 277 LEU A C 1
ATOM 2118 O O . LEU A 1 277 ? 20.141 0.431 4.625 1 92.44 277 LEU A O 1
ATOM 2122 N N . ARG A 1 278 ? 20.156 0.509 6.824 1 88.38 278 ARG A N 1
ATOM 2123 C CA . ARG A 1 278 ? 20.078 1.966 6.84 1 88.38 278 ARG A CA 1
ATOM 2124 C C . ARG A 1 278 ? 21.328 2.588 6.203 1 88.38 278 ARG A C 1
ATOM 2126 O O . ARG A 1 278 ? 21.219 3.594 5.496 1 88.38 278 ARG A O 1
ATOM 2133 N N . LYS A 1 279 ? 22.453 2.045 6.484 1 88.25 279 LYS A N 1
ATOM 2134 C CA . LYS A 1 279 ? 23.703 2.529 5.914 1 88.25 279 LYS A CA 1
ATOM 2135 C C . LYS A 1 279 ? 23.703 2.41 4.395 1 88.25 279 LYS A C 1
ATOM 2137 O O . LYS A 1 279 ? 24.391 3.162 3.703 1 88.25 279 LYS A O 1
ATOM 2142 N N . MET A 1 280 ? 22.875 1.521 3.885 1 91 280 MET A N 1
ATOM 2143 C CA . MET A 1 280 ? 22.75 1.368 2.438 1 91 280 MET A CA 1
ATOM 2144 C C . MET A 1 280 ? 21.734 2.361 1.875 1 91 280 MET A C 1
ATOM 2146 O O . MET A 1 280 ? 21.438 2.336 0.681 1 91 280 MET A O 1
ATOM 2150 N N . GLY A 1 281 ? 21.172 3.207 2.697 1 90.38 281 GLY A N 1
ATOM 2151 C CA . GLY A 1 281 ? 20.188 4.188 2.279 1 90.38 281 GLY A CA 1
ATOM 2152 C C . GLY A 1 281 ? 18.766 3.77 2.588 1 90.38 281 GLY A C 1
ATOM 2153 O O . GLY A 1 281 ? 17.812 4.414 2.145 1 90.38 281 GLY A O 1
ATOM 2154 N N . GLY A 1 282 ? 18.594 2.654 3.326 1 92.75 282 GLY A N 1
ATOM 2155 C CA . GLY A 1 282 ? 17.281 2.174 3.678 1 92.75 282 GLY A CA 1
ATOM 2156 C C . GLY A 1 282 ? 16.625 1.344 2.584 1 92.75 282 GLY A C 1
ATOM 2157 O O . GLY A 1 282 ? 17.094 1.341 1.443 1 92.75 282 GLY A O 1
ATOM 2158 N N . ILE A 1 283 ? 15.547 0.716 2.924 1 94.38 283 ILE A N 1
ATOM 2159 C CA . ILE A 1 283 ? 14.867 -0.188 2.002 1 94.38 283 ILE A CA 1
ATOM 2160 C C . ILE A 1 283 ? 13.852 0.59 1.171 1 94.38 283 ILE A C 1
ATOM 2162 O O . ILE A 1 283 ? 12.945 1.217 1.721 1 94.38 283 ILE A O 1
ATOM 2166 N N . LYS A 1 284 ? 13.969 0.505 -0.157 1 93.69 284 LYS A N 1
ATOM 2167 C CA . LYS A 1 284 ? 12.984 1.103 -1.052 1 93.69 284 LYS A CA 1
ATOM 2168 C C . LYS A 1 284 ? 11.836 0.132 -1.335 1 93.69 284 LYS A C 1
ATOM 2170 O O . LYS A 1 284 ? 10.688 0.545 -1.471 1 93.69 284 LYS A O 1
ATOM 2175 N N . LEU A 1 285 ? 12.234 -1.08 -1.508 1 95 285 LEU A N 1
ATOM 2176 C CA . LEU A 1 285 ? 11.289 -2.148 -1.814 1 95 285 LEU A CA 1
ATOM 2177 C C . LEU A 1 285 ? 11.664 -3.436 -1.092 1 95 285 LEU A C 1
ATOM 2179 O O . LEU A 1 285 ? 12.805 -3.893 -1.188 1 95 285 LEU A O 1
ATOM 2183 N N . ALA A 1 286 ? 10.781 -3.916 -0.315 1 93.69 286 ALA A N 1
ATOM 2184 C CA . ALA A 1 286 ? 10.953 -5.227 0.312 1 93.69 286 ALA A CA 1
ATOM 2185 C C . ALA A 1 286 ? 9.977 -6.242 -0.268 1 93.69 286 ALA A C 1
ATOM 2187 O O . ALA A 1 286 ? 8.758 -6.043 -0.217 1 93.69 286 ALA A O 1
ATOM 2188 N N . ILE A 1 287 ? 10.477 -7.301 -0.841 1 93.06 287 ILE A N 1
ATOM 2189 C CA . ILE A 1 287 ? 9.672 -8.422 -1.318 1 93.06 287 ILE A CA 1
ATOM 2190 C C . ILE A 1 287 ? 9.828 -9.609 -0.372 1 93.06 287 ILE A C 1
ATOM 2192 O O . ILE A 1 287 ? 10.938 -10.133 -0.201 1 93.06 287 ILE A O 1
ATOM 2196 N N . THR A 1 288 ? 8.758 -10.008 0.253 1 88.94 288 THR A N 1
ATOM 2197 C CA . THR A 1 288 ? 8.852 -11.125 1.187 1 88.94 288 THR A CA 1
ATOM 2198 C C . THR A 1 288 ? 8.414 -12.422 0.517 1 88.94 288 THR A C 1
ATOM 2200 O O . THR A 1 288 ? 7.363 -12.484 -0.117 1 88.94 288 THR A O 1
ATOM 2203 N N . THR A 1 289 ? 9.227 -13.453 0.641 1 84.06 289 THR A N 1
ATOM 2204 C CA . THR A 1 289 ? 8.992 -14.703 -0.075 1 84.06 289 THR A CA 1
ATOM 2205 C C . THR A 1 289 ? 8.625 -15.82 0.895 1 84.06 289 THR A C 1
ATOM 2207 O O . THR A 1 289 ? 8.297 -16.938 0.473 1 84.06 289 THR A O 1
ATOM 2210 N N . ASP A 1 290 ? 8.82 -15.578 2.156 1 74.62 290 ASP A N 1
ATOM 2211 C CA . ASP A 1 290 ? 8.43 -16.656 3.059 1 74.62 290 ASP A CA 1
ATOM 2212 C C . ASP A 1 290 ? 7.641 -16.125 4.25 1 74.62 290 ASP A C 1
ATOM 2214 O O . ASP A 1 290 ? 7.262 -14.945 4.27 1 74.62 290 ASP A O 1
ATOM 2218 N N . GLN A 1 291 ? 7.297 -17.078 5.242 1 58.84 291 GLN A N 1
ATOM 2219 C CA . GLN A 1 291 ? 6.215 -17.031 6.223 1 58.84 291 GLN A CA 1
ATOM 2220 C C . GLN A 1 291 ? 6.586 -16.125 7.395 1 58.84 291 GLN A C 1
ATOM 2222 O O . GLN A 1 291 ? 5.746 -15.367 7.891 1 58.84 291 GLN A O 1
ATOM 2227 N N . PRO A 1 292 ? 7.73 -16.438 8.086 1 56.94 292 PRO A N 1
ATOM 2228 C CA . PRO A 1 292 ? 7.699 -15.758 9.383 1 56.94 292 PRO A CA 1
ATOM 2229 C C . PRO A 1 292 ? 7.883 -14.25 9.25 1 56.94 292 PRO A C 1
ATOM 2231 O O . PRO A 1 292 ? 8.797 -13.789 8.555 1 56.94 292 PRO A O 1
ATOM 2234 N N . TYR A 1 293 ? 6.785 -13.617 9.648 1 61.06 293 TYR A N 1
ATOM 2235 C CA . TYR A 1 293 ? 6.809 -12.164 9.531 1 61.06 293 TYR A CA 1
ATOM 2236 C C . TYR A 1 293 ? 7.645 -11.539 10.633 1 61.06 293 TYR A C 1
ATOM 2238 O O . TYR A 1 293 ? 7.613 -10.32 10.836 1 61.06 293 TYR A O 1
ATOM 2246 N N . GLU A 1 294 ? 8.414 -12.508 11.367 1 66.31 294 GLU A N 1
ATOM 2247 C CA . GLU A 1 294 ? 9.312 -11.906 12.344 1 66.31 294 GLU A CA 1
ATOM 2248 C C . GLU A 1 294 ? 10.289 -10.938 11.68 1 66.31 294 GLU A C 1
ATOM 2250 O O . GLU A 1 294 ? 10.516 -9.836 12.188 1 66.31 294 GLU A O 1
ATOM 2255 N N . GLY A 1 295 ? 10.758 -11.328 10.516 1 76.31 295 GLY A N 1
ATOM 2256 C CA . GLY A 1 295 ? 11.695 -10.461 9.836 1 76.31 295 GLY A CA 1
ATOM 2257 C C . GLY A 1 295 ? 11.039 -9.258 9.188 1 76.31 295 GLY A C 1
ATOM 2258 O O . GLY A 1 295 ? 11.703 -8.258 8.898 1 76.31 295 GLY A O 1
ATOM 2259 N N . ALA A 1 296 ? 9.742 -9.352 9.031 1 77.19 296 ALA A N 1
ATOM 2260 C CA . ALA A 1 296 ? 9.031 -8.273 8.352 1 77.19 296 ALA A CA 1
ATOM 2261 C C . ALA A 1 296 ? 9.055 -6.988 9.172 1 77.19 296 ALA A C 1
ATOM 2263 O O . ALA A 1 296 ? 9.148 -5.891 8.617 1 77.19 296 ALA A O 1
ATOM 2264 N N . VAL A 1 297 ? 9 -7.16 10.445 1 76.62 297 VAL A N 1
ATOM 2265 C CA . VAL A 1 297 ? 9.016 -6.004 11.336 1 76.62 297 VAL A CA 1
ATOM 2266 C C . VAL A 1 297 ? 10.352 -5.277 11.219 1 76.62 297 VAL A C 1
ATOM 2268 O O . VAL A 1 297 ? 10.391 -4.047 11.133 1 76.62 297 VAL A O 1
ATOM 2271 N N . GLU A 1 298 ? 11.422 -6.035 11.211 1 83.12 298 GLU A N 1
ATOM 2272 C CA . GLU A 1 298 ? 12.742 -5.43 11.055 1 83.12 298 GLU A CA 1
ATOM 2273 C C . GLU A 1 298 ? 12.875 -4.73 9.703 1 83.12 298 GLU A C 1
ATOM 2275 O O . GLU A 1 298 ? 13.531 -3.693 9.594 1 83.12 298 GLU A O 1
ATOM 2280 N N . MET A 1 299 ? 12.273 -5.324 8.695 1 87.88 299 MET A N 1
ATOM 2281 C CA . MET A 1 299 ? 12.305 -4.684 7.383 1 87.88 299 MET A CA 1
ATOM 2282 C C . MET A 1 299 ? 11.57 -3.348 7.418 1 87.88 299 MET A C 1
ATOM 2284 O O . MET A 1 299 ? 12.047 -2.354 6.871 1 87.88 299 MET A O 1
ATOM 2288 N N . LEU A 1 300 ? 10.461 -3.379 8.078 1 82.75 300 LEU A N 1
ATOM 2289 C CA . LEU A 1 300 ? 9.688 -2.146 8.188 1 82.75 300 LEU A CA 1
ATOM 2290 C C . LEU A 1 300 ? 10.5 -1.057 8.891 1 82.75 300 LEU A C 1
ATOM 2292 O O . LEU A 1 300 ? 10.461 0.106 8.477 1 82.75 300 LEU A O 1
ATOM 2296 N N . ASP A 1 301 ? 11.227 -1.474 9.836 1 81.56 301 ASP A N 1
ATOM 2297 C CA . ASP A 1 301 ? 12.039 -0.521 10.578 1 81.56 301 ASP A CA 1
ATOM 2298 C C . ASP A 1 301 ? 13.141 0.067 9.695 1 81.56 301 ASP A C 1
ATOM 2300 O O . ASP A 1 301 ? 13.547 1.215 9.891 1 81.56 301 ASP A O 1
ATOM 2304 N N . ALA A 1 302 ? 13.539 -0.677 8.766 1 88.06 302 ALA A N 1
ATOM 2305 C CA . ALA A 1 302 ? 14.672 -0.264 7.938 1 88.06 302 ALA A CA 1
ATOM 2306 C C . ALA A 1 302 ? 14.203 0.38 6.637 1 88.06 302 ALA A C 1
ATOM 2308 O O . ALA A 1 302 ? 15.016 0.783 5.805 1 88.06 302 ALA A O 1
ATOM 2309 N N . MET A 1 303 ? 12.953 0.514 6.461 1 90.31 303 MET A N 1
ATOM 2310 C CA . MET A 1 303 ? 12.438 1.091 5.223 1 90.31 303 MET A CA 1
ATOM 2311 C C . MET A 1 303 ? 12.602 2.607 5.219 1 90.31 303 MET A C 1
ATOM 2313 O O . MET A 1 303 ? 12.367 3.262 6.238 1 90.31 303 MET A O 1
ATOM 2317 N N . ARG A 1 304 ? 12.953 3.119 4.16 1 89.62 304 ARG A N 1
ATOM 2318 C CA . ARG A 1 304 ? 13.086 4.566 4.004 1 89.62 304 ARG A CA 1
ATOM 2319 C C . ARG A 1 304 ? 11.734 5.207 3.723 1 89.62 304 ARG A C 1
ATOM 2321 O O . ARG A 1 304 ? 10.742 4.512 3.506 1 89.62 304 ARG A O 1
ATOM 2328 N N . TYR A 1 305 ? 11.711 6.543 3.65 1 84.88 305 TYR A N 1
ATOM 2329 C CA . TYR A 1 305 ? 10.492 7.266 3.299 1 84.88 305 TYR A CA 1
ATOM 2330 C C . TYR A 1 305 ? 9.984 6.848 1.923 1 84.88 305 TYR A C 1
ATOM 2332 O O . TYR A 1 305 ? 10.766 6.781 0.966 1 84.88 305 TYR A O 1
ATOM 2340 N N . GLY A 1 306 ? 8.703 6.496 1.938 1 85.81 306 GLY A N 1
ATOM 2341 C CA . GLY A 1 306 ? 8.094 6.105 0.676 1 85.81 306 GLY A CA 1
ATOM 2342 C C . GLY A 1 306 ? 8.367 4.664 0.297 1 85.81 306 GLY A C 1
ATOM 2343 O O . GLY A 1 306 ? 8.039 4.234 -0.81 1 85.81 306 GLY A O 1
ATOM 2344 N N . GLY A 1 307 ? 9.031 3.945 1.175 1 90.38 307 GLY A N 1
ATOM 2345 C CA . GLY A 1 307 ? 9.336 2.547 0.904 1 90.38 307 GLY A CA 1
ATOM 2346 C C . GLY A 1 307 ? 8.094 1.691 0.741 1 90.38 307 GLY A C 1
ATOM 2347 O O . GLY A 1 307 ? 7.016 2.051 1.224 1 90.38 307 GLY A O 1
ATOM 2348 N N . GLU A 1 308 ? 8.281 0.521 0.096 1 91.56 308 GLU A N 1
ATOM 2349 C CA . GLU A 1 308 ? 7.176 -0.384 -0.21 1 91.56 308 GLU A CA 1
ATOM 2350 C C . GLU A 1 308 ? 7.516 -1.82 0.176 1 91.56 308 GLU A C 1
ATOM 2352 O O . GLU A 1 308 ? 8.641 -2.273 -0.034 1 91.56 308 GLU A O 1
ATOM 2357 N N . MET A 1 309 ? 6.539 -2.461 0.766 1 90.44 309 MET A N 1
ATOM 2358 C CA . MET A 1 309 ? 6.656 -3.889 1.042 1 90.44 309 MET A CA 1
ATOM 2359 C C . MET A 1 309 ? 5.605 -4.68 0.272 1 90.44 309 MET A C 1
ATOM 2361 O O . MET A 1 309 ? 4.426 -4.316 0.266 1 90.44 309 MET A O 1
ATOM 2365 N N . VAL A 1 310 ? 6.012 -5.742 -0.383 1 89.69 310 VAL A N 1
ATOM 2366 C CA . VAL A 1 310 ? 5.121 -6.617 -1.138 1 89.69 310 VAL A CA 1
ATOM 2367 C C . VAL A 1 310 ? 5.254 -8.055 -0.63 1 89.69 310 VAL A C 1
ATOM 2369 O O . VAL A 1 310 ? 6.18 -8.773 -1.017 1 89.69 310 VAL A O 1
ATOM 2372 N N . PRO A 1 311 ? 4.344 -8.461 0.167 1 86.62 311 PRO A N 1
ATOM 2373 C CA . PRO A 1 311 ? 4.344 -9.867 0.581 1 86.62 311 PRO A CA 1
ATOM 2374 C C . PRO A 1 311 ? 3.82 -10.805 -0.507 1 86.62 311 PRO A C 1
ATOM 2376 O O . PRO A 1 311 ? 2.697 -10.625 -0.986 1 86.62 311 PRO A O 1
ATOM 2379 N N . LEU A 1 312 ? 4.578 -11.836 -0.822 1 85.06 312 LEU A N 1
ATOM 2380 C CA . LEU A 1 312 ? 4.16 -12.734 -1.895 1 85.06 312 LEU A CA 1
ATOM 2381 C C . LEU A 1 312 ? 3.512 -13.992 -1.329 1 85.06 312 LEU A C 1
ATOM 2383 O O . LEU A 1 312 ? 2.861 -14.742 -2.061 1 85.06 312 LEU A O 1
ATOM 2387 N N . THR A 1 313 ? 3.695 -14.25 -0.059 1 75.94 313 THR A N 1
ATOM 2388 C CA . THR A 1 313 ? 3.184 -15.5 0.499 1 75.94 313 THR A CA 1
ATOM 2389 C C . THR A 1 313 ? 2.223 -15.219 1.652 1 75.94 313 THR A C 1
ATOM 2391 O O . THR A 1 313 ? 2.391 -14.242 2.385 1 75.94 313 THR A O 1
ATOM 2394 N N . LEU A 1 314 ? 1.199 -16.141 1.681 1 66.31 314 LEU A N 1
ATOM 2395 C CA . LEU A 1 314 ? 0.183 -16.062 2.725 1 66.31 314 LEU A CA 1
ATOM 2396 C C . LEU A 1 314 ? 0.559 -16.953 3.906 1 66.31 314 LEU A C 1
ATOM 2398 O O . LEU A 1 314 ? 1.055 -18.062 3.719 1 66.31 314 LEU A O 1
ATOM 2402 N N . HIS A 1 315 ? 0.667 -16.266 5.113 1 61.25 315 HIS A N 1
ATOM 2403 C CA . HIS A 1 315 ? 0.715 -17.156 6.273 1 61.25 315 HIS A CA 1
ATOM 2404 C C . HIS A 1 315 ? -0.471 -16.906 7.199 1 61.25 315 HIS A C 1
ATOM 2406 O O . HIS A 1 315 ? -0.821 -15.758 7.477 1 61.25 315 HIS A O 1
ATOM 2412 N N . GLU A 1 316 ? -1.166 -17.984 7.363 1 55.81 316 GLU A N 1
ATOM 2413 C CA . GLU A 1 316 ? -2.365 -17.922 8.188 1 55.81 316 GLU A CA 1
ATOM 2414 C C . GLU A 1 316 ? -2.109 -17.125 9.469 1 55.81 316 GLU A C 1
ATOM 2416 O O . GLU A 1 316 ? -2.961 -16.344 9.906 1 55.81 316 GLU A O 1
ATOM 2421 N N . ASP A 1 317 ? -0.931 -17.359 10.031 1 57.44 317 ASP A N 1
ATOM 2422 C CA . ASP A 1 317 ? -0.644 -16.734 11.32 1 57.44 317 ASP A CA 1
ATOM 2423 C C . ASP A 1 317 ? 0.168 -15.461 11.148 1 57.44 317 ASP A C 1
ATOM 2425 O O . ASP A 1 317 ? 0.586 -14.844 12.133 1 57.44 317 ASP A O 1
ATOM 2429 N N . GLY A 1 318 ? 0.235 -15.18 9.898 1 57.34 318 GLY A N 1
ATOM 2430 C CA . GLY A 1 318 ? 1.1 -14.023 9.719 1 57.34 318 GLY A CA 1
ATOM 2431 C C . GLY A 1 318 ? 0.405 -12.703 10.016 1 57.34 318 GLY A C 1
ATOM 2432 O O . GLY A 1 318 ? -0.703 -12.461 9.531 1 57.34 318 GLY A O 1
ATOM 2433 N N . LYS A 1 319 ? 0.787 -12.102 11.133 1 60.28 319 LYS A N 1
ATOM 2434 C CA . LYS A 1 319 ? 0.289 -10.781 11.508 1 60.28 319 LYS A CA 1
ATOM 2435 C C . LYS A 1 319 ? 1.378 -9.719 11.367 1 60.28 319 LYS A C 1
ATOM 2437 O O . LYS A 1 319 ? 2.543 -9.977 11.672 1 60.28 319 LYS A O 1
ATOM 2442 N N . ILE A 1 320 ? 1.066 -8.836 10.523 1 59.41 320 ILE A N 1
ATOM 2443 C CA . ILE A 1 320 ? 1.946 -7.676 10.625 1 59.41 320 ILE A CA 1
ATOM 2444 C C . ILE A 1 320 ? 1.622 -6.887 11.891 1 59.41 320 ILE A C 1
ATOM 2446 O O . ILE A 1 320 ? 0.541 -6.305 12.008 1 59.41 320 ILE A O 1
ATOM 2450 N N . GLN A 1 321 ? 2.398 -7.289 12.938 1 59.31 321 GLN A N 1
ATOM 2451 C CA . GLN A 1 321 ? 2.129 -6.688 14.242 1 59.31 321 GLN A CA 1
ATOM 2452 C C . GLN A 1 321 ? 2.807 -5.324 14.367 1 59.31 321 GLN A C 1
ATOM 2454 O O . GLN A 1 321 ? 3.699 -5.141 15.195 1 59.31 321 GLN A O 1
ATOM 2459 N N . ARG A 1 322 ? 2.744 -4.48 13.391 1 60.72 322 ARG A N 1
ATOM 2460 C CA . ARG A 1 322 ? 3.305 -3.162 13.656 1 60.72 322 ARG A CA 1
ATOM 2461 C C . ARG A 1 322 ? 2.215 -2.094 13.648 1 60.72 322 ARG A C 1
ATOM 2463 O O . ARG A 1 322 ? 1.227 -2.209 12.922 1 60.72 322 ARG A O 1
ATOM 2470 N N . PRO A 1 323 ? 2.691 -1.264 14.516 1 61.88 323 PRO A N 1
ATOM 2471 C CA . PRO A 1 323 ? 1.799 -0.105 14.594 1 61.88 323 PRO A CA 1
ATOM 2472 C C . PRO A 1 323 ? 1.637 0.61 13.258 1 61.88 323 PRO A C 1
ATOM 2474 O O . PRO A 1 323 ? 2.607 0.76 12.516 1 61.88 323 PRO A O 1
ATOM 2477 N N . VAL A 1 324 ? 0.481 0.831 12.828 1 65.06 324 VAL A N 1
ATOM 2478 C CA . VAL A 1 324 ? 0.11 1.614 11.656 1 65.06 324 VAL A CA 1
ATOM 2479 C C . VAL A 1 324 ? 0.899 2.922 11.641 1 65.06 324 VAL A C 1
ATOM 2481 O O . VAL A 1 324 ? 1.165 3.479 10.57 1 65.06 324 VAL A O 1
ATOM 2484 N N . ALA A 1 325 ? 1.392 3.199 12.773 1 67.75 325 ALA A N 1
ATOM 2485 C CA . ALA A 1 325 ? 2.135 4.449 12.922 1 67.75 325 ALA A CA 1
ATOM 2486 C C . ALA A 1 325 ? 3.381 4.457 12.047 1 67.75 325 ALA A C 1
ATOM 2488 O O . ALA A 1 325 ? 3.766 5.5 11.516 1 67.75 325 ALA A O 1
ATOM 2489 N N . HIS A 1 326 ? 3.939 3.32 11.82 1 68.75 326 HIS A N 1
ATOM 2490 C CA . HIS A 1 326 ? 5.137 3.236 10.992 1 68.75 326 HIS A CA 1
ATOM 2491 C C . HIS A 1 326 ? 4.809 3.504 9.523 1 68.75 326 HIS A C 1
ATOM 2493 O O . HIS A 1 326 ? 5.594 4.141 8.812 1 68.75 326 HIS A O 1
ATOM 2499 N N . LEU A 1 327 ? 3.672 3.076 9.188 1 72.25 327 LEU A N 1
ATOM 2500 C CA . LEU A 1 327 ? 3.254 3.287 7.809 1 72.25 327 LEU A CA 1
ATOM 2501 C C . LEU A 1 327 ? 2.992 4.766 7.539 1 72.25 327 LEU A C 1
ATOM 2503 O O . LEU A 1 327 ? 3.424 5.301 6.516 1 72.25 327 LEU A O 1
ATOM 2507 N N . ILE A 1 328 ? 2.436 5.328 8.508 1 69.31 328 ILE A N 1
ATOM 2508 C CA . ILE A 1 328 ? 2.035 6.723 8.352 1 69.31 328 ILE A CA 1
ATOM 2509 C C . ILE A 1 328 ? 3.266 7.621 8.43 1 69.31 328 ILE A C 1
ATOM 2511 O O . ILE A 1 328 ? 3.445 8.508 7.594 1 69.31 328 ILE A O 1
ATOM 2515 N N . ALA A 1 329 ? 4.121 7.359 9.336 1 71.62 329 ALA A N 1
ATOM 2516 C CA . ALA A 1 329 ? 5.234 8.258 9.625 1 71.62 329 ALA A CA 1
ATOM 2517 C C . ALA A 1 329 ? 6.195 8.344 8.445 1 71.62 329 ALA A C 1
ATOM 2519 O O . ALA A 1 329 ? 6.836 9.375 8.234 1 71.62 329 ALA A O 1
ATOM 2520 N N . ARG A 1 330 ? 6.23 7.363 7.613 1 80 330 ARG A N 1
ATOM 2521 C CA . ARG A 1 330 ? 7.188 7.359 6.512 1 80 330 ARG A CA 1
ATOM 2522 C C . ARG A 1 330 ? 6.48 7.148 5.176 1 80 330 ARG A C 1
ATOM 2524 O O . ARG A 1 330 ? 7.125 6.832 4.172 1 80 330 ARG A O 1
ATOM 2531 N N . SER A 1 331 ? 5.223 7.293 5.23 1 81.81 331 SER A N 1
ATOM 2532 C CA . SER A 1 331 ? 4.43 7.129 4.016 1 81.81 331 SER A CA 1
ATOM 2533 C C . SER A 1 331 ? 4.727 5.797 3.338 1 81.81 331 SER A C 1
ATOM 2535 O O . SER A 1 331 ? 4.984 5.75 2.135 1 81.81 331 SER A O 1
ATOM 2537 N N . LEU A 1 332 ? 4.781 4.742 4.152 1 86.75 332 LEU A N 1
ATOM 2538 C CA . LEU A 1 332 ? 5.094 3.426 3.604 1 86.75 332 LEU A CA 1
ATOM 2539 C C . LEU A 1 332 ? 3.883 2.83 2.893 1 86.75 332 LEU A C 1
ATOM 2541 O O . LEU A 1 332 ? 2.746 3.236 3.148 1 86.75 332 LEU A O 1
ATOM 2545 N N . VAL A 1 333 ? 4.191 1.906 2.031 1 86.75 333 VAL A N 1
ATOM 2546 C CA . VAL A 1 333 ? 3.146 1.188 1.312 1 86.75 333 VAL A CA 1
ATOM 2547 C C . VAL A 1 333 ? 3.301 -0.313 1.536 1 86.75 333 VAL A C 1
ATOM 2549 O O . VAL A 1 333 ? 4.402 -0.855 1.42 1 86.75 333 VAL A O 1
ATOM 2552 N N . VAL A 1 334 ? 2.277 -0.938 1.928 1 86.81 334 VAL A N 1
ATOM 2553 C CA . VAL A 1 334 ? 2.191 -2.395 1.906 1 86.81 334 VAL A CA 1
ATOM 2554 C C . VAL A 1 334 ? 1.168 -2.836 0.864 1 86.81 334 VAL A C 1
ATOM 2556 O O . VAL A 1 334 ? -0.004 -2.459 0.937 1 86.81 334 VAL A O 1
ATOM 2559 N N . ARG A 1 335 ? 1.646 -3.652 -0.049 1 87.19 335 ARG A N 1
ATOM 2560 C CA . ARG A 1 335 ? 0.814 -4 -1.197 1 87.19 335 ARG A CA 1
ATOM 2561 C C . ARG A 1 335 ? 0.752 -5.512 -1.389 1 87.19 335 ARG A C 1
ATOM 2563 O O . ARG A 1 335 ? 1.787 -6.18 -1.453 1 87.19 335 ARG A O 1
ATOM 2570 N N . GLY A 1 336 ? -0.474 -5.957 -1.494 1 83.19 336 GLY A N 1
ATOM 2571 C CA . GLY A 1 336 ? -0.628 -7.336 -1.932 1 83.19 336 GLY A CA 1
ATOM 2572 C C . GLY A 1 336 ? -0.304 -7.535 -3.4 1 83.19 336 GLY A C 1
ATOM 2573 O O . GLY A 1 336 ? -0.584 -6.668 -4.227 1 83.19 336 GLY A O 1
ATOM 2574 N N . PRO A 1 337 ? 0.303 -8.664 -3.637 1 75 337 PRO A N 1
ATOM 2575 C CA . PRO A 1 337 ? 0.653 -8.906 -5.039 1 75 337 PRO A CA 1
ATOM 2576 C C . PRO A 1 337 ? -0.574 -9.031 -5.938 1 75 337 PRO A C 1
ATOM 2578 O O . PRO A 1 337 ? -1.639 -9.453 -5.48 1 75 337 PRO A O 1
ATOM 2581 N N . VAL A 1 338 ? -0.432 -8.539 -7.141 1 63.22 338 VAL A N 1
ATOM 2582 C CA . VAL A 1 338 ? -1.512 -8.617 -8.117 1 63.22 338 VAL A CA 1
ATOM 2583 C C . VAL A 1 338 ? -1.479 -9.969 -8.828 1 63.22 338 VAL A C 1
ATOM 2585 O O . VAL A 1 338 ? -0.507 -10.719 -8.703 1 63.22 338 VAL A O 1
ATOM 2588 N N . ASP A 1 339 ? -2.5 -10.18 -9.516 1 68.06 339 ASP A N 1
ATOM 2589 C CA . ASP A 1 339 ? -2.559 -11.391 -10.32 1 68.06 339 ASP A CA 1
ATOM 2590 C C . ASP A 1 339 ? -1.494 -11.383 -11.414 1 68.06 339 ASP A C 1
ATOM 2592 O O . ASP A 1 339 ? -1.196 -10.328 -11.984 1 68.06 339 ASP A O 1
ATOM 2596 N N . LEU A 1 340 ? -1.01 -12.469 -11.555 1 77.5 340 LEU A N 1
ATOM 2597 C CA . LEU A 1 340 ? 0.09 -12.648 -12.5 1 77.5 340 LEU A CA 1
ATOM 2598 C C . LEU A 1 340 ? -0.389 -12.461 -13.93 1 77.5 340 LEU A C 1
ATOM 2600 O O . LEU A 1 340 ? -1.422 -13.008 -14.328 1 77.5 340 LEU A O 1
ATOM 2604 N N . HIS A 1 341 ? 0.308 -11.641 -14.602 1 75.94 341 HIS A N 1
ATOM 2605 C CA . HIS A 1 341 ? 0.049 -11.414 -16.016 1 75.94 341 HIS A CA 1
ATOM 2606 C C . HIS A 1 341 ? 0.994 -12.234 -16.891 1 75.94 341 HIS A C 1
ATOM 2608 O O . HIS A 1 341 ? 2.143 -12.477 -16.516 1 75.94 341 HIS A O 1
ATOM 2614 N N . SER A 1 342 ? 0.486 -12.562 -18.094 1 80.94 342 SER A N 1
ATOM 2615 C CA . SER A 1 342 ? 1.246 -13.367 -19.031 1 80.94 342 SER A CA 1
ATOM 2616 C C . SER A 1 342 ? 2.596 -12.727 -19.344 1 80.94 342 SER A C 1
ATOM 2618 O O . SER A 1 342 ? 3.604 -13.422 -19.484 1 80.94 342 SER A O 1
ATOM 2620 N N . SER A 1 343 ? 2.637 -11.43 -19.406 1 78.06 343 SER A N 1
ATOM 2621 C CA . SER A 1 343 ? 3.865 -10.727 -19.766 1 78.06 343 SER A CA 1
ATOM 2622 C C . SER A 1 343 ? 4.941 -10.914 -18.703 1 78.06 343 SER A C 1
ATOM 2624 O O . SER A 1 343 ? 6.117 -11.102 -19.031 1 78.06 343 SER A O 1
ATOM 2626 N N . SER A 1 344 ? 4.586 -10.812 -17.484 1 83.31 344 SER A N 1
ATOM 2627 C CA . SER A 1 344 ? 5.547 -11 -16.406 1 83.31 344 SER A CA 1
ATOM 2628 C C . SER A 1 344 ? 6.059 -12.438 -16.359 1 83.31 344 SER A C 1
ATOM 2630 O O . SER A 1 344 ? 7.234 -12.672 -16.078 1 83.31 344 SER A O 1
ATOM 2632 N N . MET A 1 345 ? 5.203 -13.352 -16.641 1 87.81 345 MET A N 1
ATOM 2633 C CA . MET A 1 345 ? 5.605 -14.758 -16.672 1 87.81 345 MET A CA 1
ATOM 2634 C C . MET A 1 345 ? 6.625 -14.992 -17.781 1 87.81 345 MET A C 1
ATOM 2636 O O . MET A 1 345 ? 7.672 -15.594 -17.547 1 87.81 345 MET A O 1
ATOM 2640 N N . HIS A 1 346 ? 6.277 -14.477 -18.906 1 85.94 346 HIS A N 1
ATOM 2641 C CA . HIS A 1 346 ? 7.16 -14.648 -20.062 1 85.94 346 HIS A CA 1
ATOM 2642 C C . HIS A 1 346 ? 8.516 -13.992 -19.812 1 85.94 346 HIS A C 1
ATOM 2644 O O . HIS A 1 346 ? 9.555 -14.555 -20.172 1 85.94 346 HIS A O 1
ATOM 2650 N N . ARG A 1 347 ? 8.5 -12.883 -19.281 1 86.5 347 ARG A N 1
ATOM 2651 C CA . ARG A 1 347 ? 9.742 -12.164 -19.016 1 86.5 347 ARG A CA 1
ATOM 2652 C C . ARG A 1 347 ? 10.602 -12.93 -18.016 1 86.5 347 ARG A C 1
ATOM 2654 O O . ARG A 1 347 ? 11.82 -13.031 -18.188 1 86.5 347 ARG A O 1
ATOM 2661 N N . ALA A 1 348 ? 9.969 -13.391 -17.016 1 90.56 348 ALA A N 1
ATOM 2662 C CA . ALA A 1 348 ? 10.711 -14.188 -16.047 1 90.56 348 ALA A CA 1
ATOM 2663 C C . ALA A 1 348 ? 11.375 -15.383 -16.719 1 90.56 348 ALA A C 1
ATOM 2665 O O . ALA A 1 348 ? 12.539 -15.688 -16.438 1 90.56 348 ALA A O 1
ATOM 2666 N N . LEU A 1 349 ? 10.664 -16.016 -17.594 1 91.12 349 LEU A N 1
ATOM 2667 C CA . LEU A 1 349 ? 11.211 -17.172 -18.312 1 91.12 349 LEU A CA 1
ATOM 2668 C C . LEU A 1 349 ? 12.406 -16.75 -19.156 1 91.12 349 LEU A C 1
ATOM 2670 O O . LEU A 1 349 ? 13.445 -17.422 -19.156 1 91.12 349 LEU A O 1
ATOM 2674 N N . ARG A 1 350 ? 12.281 -15.641 -19.812 1 87.31 350 ARG A N 1
ATOM 2675 C CA . ARG A 1 350 ? 13.352 -15.18 -20.703 1 87.31 350 ARG A CA 1
ATOM 2676 C C . ARG A 1 350 ? 14.602 -14.828 -19.906 1 87.31 350 ARG A C 1
ATOM 2678 O O . ARG A 1 350 ? 15.711 -15.203 -20.297 1 87.31 350 ARG A O 1
ATOM 2685 N N . ILE A 1 351 ? 14.453 -14.164 -18.875 1 88.62 351 ILE A N 1
ATOM 2686 C CA . ILE A 1 351 ? 15.594 -13.773 -18.047 1 88.62 351 ILE A CA 1
ATOM 2687 C C . ILE A 1 351 ? 16.266 -15.023 -17.484 1 88.62 351 ILE A C 1
ATOM 2689 O O . ILE A 1 351 ? 17.5 -15.133 -17.516 1 88.62 351 ILE A O 1
ATOM 2693 N N . CYS A 1 352 ? 15.492 -15.883 -16.969 1 89.5 352 CYS A N 1
ATOM 2694 C CA . CYS A 1 352 ? 16.031 -17.094 -16.391 1 89.5 352 CYS A CA 1
ATOM 2695 C C . CYS A 1 352 ? 16.766 -17.938 -17.438 1 89.5 352 CYS A C 1
ATOM 2697 O O . CYS A 1 352 ? 17.828 -18.484 -17.172 1 89.5 352 CYS A O 1
ATOM 2699 N N . GLU A 1 353 ? 16.156 -18.031 -18.578 1 86.88 353 GLU A N 1
ATOM 2700 C CA . GLU A 1 353 ? 16.797 -18.766 -19.672 1 86.88 353 GLU A CA 1
ATOM 2701 C C . GLU A 1 353 ? 18.141 -18.125 -20.031 1 86.88 353 GLU A C 1
ATOM 2703 O O . GLU A 1 353 ? 19.141 -18.828 -20.188 1 86.88 353 GLU A O 1
ATOM 2708 N N . LYS A 1 354 ? 18.172 -16.875 -20.188 1 85.62 354 LYS A N 1
ATOM 2709 C CA . LYS A 1 354 ? 19.359 -16.125 -20.609 1 85.62 354 LYS A CA 1
ATOM 2710 C C . LYS A 1 354 ? 20.484 -16.266 -19.578 1 85.62 354 LYS A C 1
ATOM 2712 O O . LYS A 1 354 ? 21.656 -16.344 -19.938 1 85.62 354 LYS A O 1
ATOM 2717 N N . HIS A 1 355 ? 20.172 -16.375 -18.344 1 88.56 355 HIS A N 1
ATOM 2718 C CA . HIS A 1 355 ? 21.188 -16.312 -17.312 1 88.56 355 HIS A CA 1
ATOM 2719 C C . HIS A 1 355 ? 21.344 -17.641 -16.594 1 88.56 355 HIS A C 1
ATOM 2721 O O . HIS A 1 355 ? 22.141 -17.766 -15.656 1 88.56 355 HIS A O 1
ATOM 2727 N N . GLY A 1 356 ? 20.578 -18.609 -16.984 1 86.81 356 GLY A N 1
ATOM 2728 C CA . GLY A 1 356 ? 20.672 -19.938 -16.391 1 86.81 356 GLY A CA 1
ATOM 2729 C C . GLY A 1 356 ? 20.281 -19.969 -14.922 1 86.81 356 GLY A C 1
ATOM 2730 O O . GLY A 1 356 ? 21 -20.5 -14.086 1 86.81 356 GLY A O 1
ATOM 2731 N N . LEU A 1 357 ? 19.156 -19.391 -14.617 1 85.5 357 LEU A N 1
ATOM 2732 C CA . LEU A 1 357 ? 18.766 -19.234 -13.219 1 85.5 357 LEU A CA 1
ATOM 2733 C C . LEU A 1 357 ? 17.938 -20.438 -12.75 1 85.5 357 LEU A C 1
ATOM 2735 O O . LEU A 1 357 ? 17.641 -20.547 -11.562 1 85.5 357 LEU A O 1
ATOM 2739 N N . ASP A 1 358 ? 17.594 -21.328 -13.617 1 81 358 ASP A N 1
ATOM 2740 C CA . ASP A 1 358 ? 16.844 -22.531 -13.266 1 81 358 ASP A CA 1
ATOM 2741 C C . ASP A 1 358 ? 17.625 -23.406 -12.297 1 81 358 ASP A C 1
ATOM 2743 O O . ASP A 1 358 ? 17.031 -24.25 -11.602 1 81 358 ASP A O 1
ATOM 2747 N N . ARG A 1 359 ? 18.891 -23.203 -12.188 1 82.12 359 ARG A N 1
ATOM 2748 C CA . ARG A 1 359 ? 19.719 -23.969 -11.266 1 82.12 359 ARG A CA 1
ATOM 2749 C C . ARG A 1 359 ? 19.328 -23.688 -9.82 1 82.12 359 ARG A C 1
ATOM 2751 O O . ARG A 1 359 ? 19.641 -24.469 -8.914 1 82.12 359 ARG A O 1
ATOM 2758 N N . HIS A 1 360 ? 18.641 -22.609 -9.609 1 83.44 360 HIS A N 1
ATOM 2759 C CA . HIS A 1 360 ? 18.25 -22.219 -8.258 1 83.44 360 HIS A CA 1
ATOM 2760 C C . HIS A 1 360 ? 16.906 -22.844 -7.875 1 83.44 360 HIS A C 1
ATOM 2762 O O . HIS A 1 360 ? 16.469 -22.719 -6.73 1 83.44 360 HIS A O 1
ATOM 2768 N N . VAL A 1 361 ? 16.25 -23.531 -8.781 1 85.5 361 VAL A N 1
ATOM 2769 C CA . VAL A 1 361 ? 14.93 -24.094 -8.547 1 85.5 361 VAL A CA 1
ATOM 2770 C C . VAL A 1 361 ? 15.055 -25.594 -8.258 1 85.5 361 VAL A C 1
ATOM 2772 O O . VAL A 1 361 ? 15.703 -26.328 -9.008 1 85.5 361 VAL A O 1
ATOM 2775 N N . SER A 1 362 ? 14.586 -25.984 -7.133 1 85.88 362 SER A N 1
ATOM 2776 C CA . SER A 1 362 ? 14.453 -27.406 -6.805 1 85.88 362 SER A CA 1
ATOM 2777 C C . SER A 1 362 ? 12.992 -27.828 -6.781 1 85.88 362 SER A C 1
ATOM 2779 O O . SER A 1 362 ? 12.133 -27.109 -6.258 1 85.88 362 SER A O 1
ATOM 2781 N N . ILE A 1 363 ? 12.781 -29.047 -7.371 1 91 363 ILE A N 1
ATOM 2782 C CA . ILE A 1 363 ? 11.406 -29.516 -7.512 1 91 363 ILE A CA 1
ATOM 2783 C C . ILE A 1 363 ? 11.227 -30.812 -6.734 1 91 363 ILE A C 1
ATOM 2785 O O . ILE A 1 363 ? 12.062 -31.719 -6.824 1 91 363 ILE A O 1
ATOM 2789 N N . HIS A 1 364 ? 10.281 -30.891 -5.934 1 92.12 364 HIS A N 1
ATOM 2790 C CA . HIS A 1 364 ? 9.797 -32.125 -5.332 1 92.12 364 HIS A CA 1
ATOM 2791 C C . HIS A 1 364 ? 8.461 -32.531 -5.941 1 92.12 364 HIS A C 1
ATOM 2793 O O . HIS A 1 364 ? 7.492 -31.781 -5.914 1 92.12 364 HIS A O 1
ATOM 2799 N N . LYS A 1 365 ? 8.383 -33.781 -6.438 1 94.38 365 LYS A N 1
ATOM 2800 C CA . LYS A 1 365 ? 7.219 -34.25 -7.199 1 94.38 365 LYS A CA 1
ATOM 2801 C C . LYS A 1 365 ? 6.32 -35.156 -6.352 1 94.38 365 LYS A C 1
ATOM 2803 O O . LYS A 1 365 ? 6.812 -35.969 -5.562 1 94.38 365 LYS A O 1
ATOM 2808 N N . PHE A 1 366 ? 5.094 -35 -6.492 1 96.19 366 PHE A N 1
ATOM 2809 C CA . PHE A 1 366 ? 4.047 -35.812 -5.922 1 96.19 366 PHE A CA 1
ATOM 2810 C C . PHE A 1 366 ? 3.088 -36.312 -7.004 1 96.19 366 PHE A C 1
ATOM 2812 O O . PHE A 1 366 ? 2.934 -35.656 -8.039 1 96.19 366 PHE A O 1
ATOM 2819 N N . GLU A 1 367 ? 2.424 -37.438 -6.734 1 96.25 367 GLU A N 1
ATOM 2820 C CA . GLU A 1 367 ? 1.493 -38 -7.715 1 96.25 367 GLU A CA 1
ATOM 2821 C C . GLU A 1 367 ? 0.068 -37.5 -7.453 1 96.25 367 GLU A C 1
ATOM 2823 O O . GLU A 1 367 ? -0.34 -37.344 -6.301 1 96.25 367 GLU A O 1
ATOM 2828 N N . PHE A 1 368 ? -0.644 -37.344 -8.547 1 97.19 368 PHE A N 1
ATOM 2829 C CA . PHE A 1 368 ? -2.051 -37 -8.406 1 97.19 368 PHE A CA 1
ATOM 2830 C C . PHE A 1 368 ? -2.879 -38.219 -8 1 97.19 368 PHE A C 1
ATOM 2832 O O . PHE A 1 368 ? -3.582 -38.781 -8.828 1 97.19 368 PHE A O 1
ATOM 2839 N N . THR A 1 369 ? -2.775 -38.594 -6.82 1 96 369 THR A N 1
ATOM 2840 C CA . THR A 1 369 ? -3.576 -39.594 -6.082 1 96 369 THR A CA 1
ATOM 2841 C C . THR A 1 369 ? -4.066 -39 -4.766 1 96 369 THR A C 1
ATOM 2843 O O . THR A 1 369 ? -3.621 -37.906 -4.359 1 96 369 THR A O 1
ATOM 2846 N N . GLU A 1 370 ? -4.984 -39.594 -4.168 1 94.88 370 GLU A N 1
ATOM 2847 C CA . GLU A 1 370 ? -5.484 -39.094 -2.889 1 94.88 370 GLU A CA 1
ATOM 2848 C C . GLU A 1 370 ? -4.352 -38.906 -1.884 1 94.88 370 GLU A C 1
ATOM 2850 O O . GLU A 1 370 ? -4.258 -37.875 -1.225 1 94.88 370 GLU A O 1
ATOM 2855 N N . GLU A 1 371 ? -3.553 -39.906 -1.823 1 95.94 371 GLU A N 1
ATOM 2856 C CA . GLU A 1 371 ? -2.418 -39.844 -0.908 1 95.94 371 GLU A CA 1
ATOM 2857 C C . GLU A 1 371 ? -1.393 -38.812 -1.375 1 95.94 371 GLU A C 1
ATOM 2859 O O . GLU A 1 371 ? -0.837 -38.062 -0.563 1 95.94 371 GLU A O 1
ATOM 2864 N N . GLY A 1 372 ? -1.166 -38.781 -2.666 1 96.06 372 GLY A N 1
ATOM 2865 C CA . GLY A 1 372 ? -0.168 -37.875 -3.221 1 96.06 372 GLY A CA 1
ATOM 2866 C C . GLY A 1 372 ? -0.492 -36.406 -2.988 1 96.06 372 GLY A C 1
ATOM 2867 O O . GLY A 1 372 ? 0.385 -35.625 -2.617 1 96.06 372 GLY A O 1
ATOM 2868 N N . VAL A 1 373 ? -1.746 -36.031 -3.23 1 96.38 373 VAL A N 1
ATOM 2869 C CA . VAL A 1 373 ? -2.129 -34.625 -3.072 1 96.38 373 VAL A CA 1
ATOM 2870 C C . VAL A 1 373 ? -2.066 -34.25 -1.597 1 96.38 373 VAL A C 1
ATOM 2872 O O . VAL A 1 373 ? -1.723 -33.125 -1.262 1 96.38 373 VAL A O 1
ATOM 2875 N N . ARG A 1 374 ? -2.357 -35.156 -0.682 1 95.38 374 ARG A N 1
ATOM 2876 C CA . ARG A 1 374 ? -2.27 -34.906 0.748 1 95.38 374 ARG A CA 1
ATOM 2877 C C . ARG A 1 374 ? -0.818 -34.719 1.185 1 95.38 374 ARG A C 1
ATOM 2879 O O . ARG A 1 374 ? -0.506 -33.844 1.98 1 95.38 374 ARG A O 1
ATOM 2886 N N . GLN A 1 375 ? 0.017 -35.531 0.674 1 94.31 375 GLN A N 1
ATOM 2887 C CA . GLN A 1 375 ? 1.438 -35.406 0.976 1 94.31 375 GLN A CA 1
ATOM 2888 C C . GLN A 1 375 ? 1.997 -34.094 0.46 1 94.31 375 GLN A C 1
ATOM 2890 O O . GLN A 1 375 ? 2.795 -33.438 1.139 1 94.31 375 GLN A O 1
ATOM 2895 N N . ALA A 1 376 ? 1.567 -33.781 -0.738 1 93.5 376 ALA A N 1
ATOM 2896 C CA . ALA A 1 376 ? 2.014 -32.5 -1.324 1 93.5 376 ALA A CA 1
ATOM 2897 C C . ALA A 1 376 ? 1.568 -31.328 -0.477 1 93.5 376 ALA A C 1
ATOM 2899 O O . ALA A 1 376 ? 2.346 -30.391 -0.24 1 93.5 376 ALA A O 1
ATOM 2900 N N . TRP A 1 377 ? 0.317 -31.344 -0.056 1 91.62 377 TRP A N 1
ATOM 2901 C CA . TRP A 1 377 ? -0.231 -30.266 0.762 1 91.62 377 TRP A CA 1
ATOM 2902 C C . TRP A 1 377 ? 0.492 -30.188 2.102 1 91.62 377 TRP A C 1
ATOM 2904 O O . TRP A 1 377 ? 0.835 -29.094 2.559 1 91.62 377 TRP A O 1
ATOM 2914 N N . ASP A 1 378 ? 0.758 -31.312 2.723 1 89.19 378 ASP A N 1
ATOM 2915 C CA . ASP A 1 378 ? 1.5 -31.344 3.979 1 89.19 378 ASP A CA 1
ATOM 2916 C C . ASP A 1 378 ? 2.906 -30.781 3.807 1 89.19 378 ASP A C 1
ATOM 2918 O O . ASP A 1 378 ? 3.391 -30.047 4.664 1 89.19 378 ASP A O 1
ATOM 2922 N N . ALA A 1 379 ? 3.504 -31.156 2.715 1 88.56 379 ALA A N 1
ATOM 2923 C CA . ALA A 1 379 ? 4.848 -30.656 2.428 1 88.56 379 ALA A CA 1
ATOM 2924 C C . ALA A 1 379 ? 4.836 -29.141 2.23 1 88.56 379 ALA A C 1
ATOM 2926 O O . ALA A 1 379 ? 5.789 -28.453 2.613 1 88.56 379 ALA A O 1
ATOM 2927 N N . THR A 1 380 ? 3.82 -28.656 1.594 1 84.19 380 THR A N 1
ATOM 2928 C CA . THR A 1 380 ? 3.686 -27.219 1.34 1 84.19 380 THR A CA 1
ATOM 2929 C C . THR A 1 380 ? 3.492 -26.453 2.646 1 84.19 380 THR A C 1
ATOM 2931 O O . THR A 1 380 ? 4.086 -25.391 2.844 1 84.19 380 THR A O 1
ATOM 2934 N N . LYS A 1 381 ? 2.732 -26.969 3.553 1 79.06 381 LYS A N 1
ATOM 2935 C CA . LYS A 1 381 ? 2.467 -26.344 4.84 1 79.06 381 LYS A CA 1
ATOM 2936 C C . LYS A 1 381 ? 3.703 -26.375 5.734 1 79.06 381 LYS A C 1
ATOM 2938 O O . LYS A 1 381 ? 3.947 -25.438 6.5 1 79.06 381 LYS A O 1
ATOM 2943 N N . ASN A 1 382 ? 4.348 -27.469 5.602 1 75.38 382 ASN A N 1
ATOM 2944 C CA . ASN A 1 382 ? 5.539 -27.656 6.426 1 75.38 382 ASN A CA 1
ATOM 2945 C C . ASN A 1 382 ? 6.812 -27.391 5.633 1 75.38 382 ASN A C 1
ATOM 2947 O O . ASN A 1 382 ? 7.578 -28.312 5.348 1 75.38 382 ASN A O 1
ATOM 2951 N N . GLN A 1 383 ? 6.816 -26.172 5.172 1 65.88 383 GLN A N 1
ATOM 2952 C CA . GLN A 1 383 ? 7.898 -25.844 4.246 1 65.88 383 GLN A CA 1
ATOM 2953 C C . GLN A 1 383 ? 9.211 -26.484 4.688 1 65.88 383 GLN A C 1
ATOM 2955 O O . GLN A 1 383 ? 9.586 -26.406 5.859 1 65.88 383 GLN A O 1
ATOM 2960 N N . ARG A 1 384 ? 9.82 -27.141 3.705 1 60.19 384 ARG A N 1
ATOM 2961 C CA . ARG A 1 384 ? 11.109 -27.797 3.883 1 60.19 384 ARG A CA 1
ATOM 2962 C C . ARG A 1 384 ? 12.25 -26.797 3.869 1 60.19 384 ARG A C 1
ATOM 2964 O O . ARG A 1 384 ? 12.094 -25.688 3.357 1 60.19 384 ARG A O 1
ATOM 2971 N N . ASP A 1 385 ? 13.289 -27.188 4.496 1 59.81 385 ASP A N 1
ATOM 2972 C CA . ASP A 1 385 ? 14.469 -26.344 4.633 1 59.81 385 ASP A CA 1
ATOM 2973 C C . ASP A 1 385 ? 15.039 -25.969 3.264 1 59.81 385 ASP A C 1
ATOM 2975 O O . ASP A 1 385 ? 15.703 -24.938 3.117 1 59.81 385 ASP A O 1
ATOM 2979 N N . ASP A 1 386 ? 14.766 -26.875 2.314 1 59.78 386 ASP A N 1
ATOM 2980 C CA . ASP A 1 386 ? 15.398 -26.625 1.024 1 59.78 386 ASP A CA 1
ATOM 2981 C C . ASP A 1 386 ? 14.523 -25.734 0.144 1 59.78 386 ASP A C 1
ATOM 2983 O O . ASP A 1 386 ? 14.953 -25.312 -0.93 1 59.78 386 ASP A O 1
ATOM 2987 N N . PHE A 1 387 ? 13.359 -25.484 0.614 1 66.62 387 PHE A N 1
ATOM 2988 C CA . PHE A 1 387 ? 12.375 -24.625 -0.018 1 66.62 387 PHE A CA 1
ATOM 2989 C C . PHE A 1 387 ? 12.195 -24.984 -1.488 1 66.62 387 PHE A C 1
ATOM 2991 O O . PHE A 1 387 ? 12.242 -24.109 -2.355 1 66.62 387 PHE A O 1
ATOM 2998 N N . SER A 1 388 ? 12.156 -26.344 -1.708 1 78.5 388 SER A N 1
ATOM 2999 C CA . SER A 1 388 ? 11.789 -26.875 -3.018 1 78.5 388 SER A CA 1
ATOM 3000 C C . SER A 1 388 ? 10.328 -26.562 -3.34 1 78.5 388 SER A C 1
ATOM 3002 O O . SER A 1 388 ? 9.5 -26.422 -2.436 1 78.5 388 SER A O 1
ATOM 3004 N N . ALA A 1 389 ? 10.133 -26.406 -4.637 1 88.06 389 ALA A N 1
ATOM 3005 C CA . ALA A 1 389 ? 8.75 -26.266 -5.082 1 88.06 389 ALA A CA 1
ATOM 3006 C C . ALA A 1 389 ? 8.039 -27.625 -5.07 1 88.06 389 ALA A C 1
ATOM 3008 O O . ALA A 1 389 ? 8.609 -28.625 -5.496 1 88.06 389 ALA A O 1
ATOM 3009 N N . ASN A 1 390 ? 6.902 -27.672 -4.492 1 92.06 390 ASN A N 1
ATOM 3010 C CA . ASN A 1 390 ? 6.09 -28.891 -4.48 1 92.06 390 ASN A CA 1
ATOM 3011 C C . ASN A 1 390 ? 5.148 -28.953 -5.684 1 92.06 390 ASN A C 1
ATOM 3013 O O . ASN A 1 390 ? 4.246 -28.109 -5.812 1 92.06 390 ASN A O 1
ATOM 3017 N N . VAL A 1 391 ? 5.379 -29.969 -6.543 1 95 391 VAL A N 1
ATOM 3018 C CA . VAL A 1 391 ? 4.613 -30.094 -7.777 1 95 391 VAL A CA 1
ATOM 3019 C C . VAL A 1 391 ? 3.859 -31.422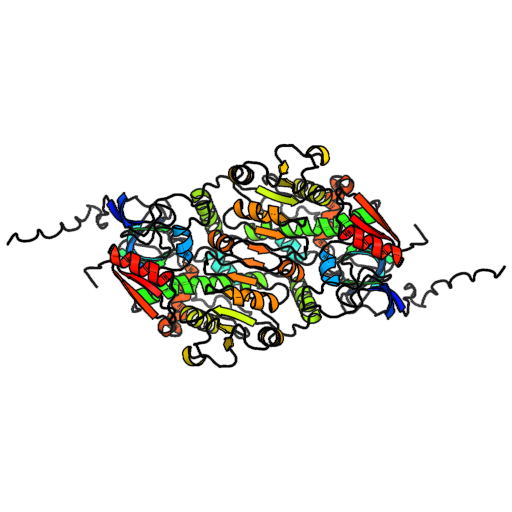 -7.793 1 95 391 VAL A C 1
ATOM 3021 O O . VAL A 1 391 ? 4.461 -32.469 -7.617 1 95 391 VAL A O 1
ATOM 3024 N N . VAL A 1 392 ? 2.584 -31.344 -7.953 1 97.12 392 VAL A N 1
ATOM 3025 C CA . VAL A 1 392 ? 1.776 -32.531 -8.18 1 97.12 392 VAL A CA 1
ATOM 3026 C C . VAL A 1 392 ? 1.754 -32.875 -9.672 1 97.12 392 VAL A C 1
ATOM 3028 O O . VAL A 1 392 ? 1.322 -32.062 -10.492 1 97.12 392 VAL A O 1
ATOM 3031 N N . VAL A 1 393 ? 2.191 -34.031 -10.031 1 97.25 393 VAL A N 1
ATOM 3032 C CA . VAL A 1 393 ? 2.314 -34.438 -11.422 1 97.25 393 VAL A CA 1
ATOM 3033 C C . VAL A 1 393 ? 1.133 -35.344 -11.805 1 97.25 393 VAL A C 1
ATOM 3035 O O . VAL A 1 393 ? 0.763 -36.25 -11.055 1 97.25 393 VAL A O 1
ATOM 3038 N N . PHE A 1 394 ? 0.618 -35.031 -12.914 1 94.88 394 PHE A N 1
ATOM 3039 C CA . PHE A 1 394 ? -0.543 -35.75 -13.406 1 94.88 394 PHE A CA 1
ATOM 3040 C C . PHE A 1 394 ? -0.129 -36.812 -14.445 1 94.88 394 PHE A C 1
ATOM 3042 O O . PHE A 1 394 ? 0.816 -36.594 -15.211 1 94.88 394 PHE A O 1
ATOM 3049 N N . ASP A 1 395 ? -0.301 -38.125 -14.219 1 70.56 395 ASP A N 1
ATOM 3050 C CA . ASP A 1 395 ? 0.074 -39.281 -15.039 1 70.56 395 ASP A CA 1
ATOM 3051 C C . ASP A 1 395 ? 0.058 -38.906 -16.531 1 70.56 395 ASP A C 1
ATOM 3053 O O . ASP A 1 395 ? -0.998 -38.625 -17.078 1 70.56 395 ASP A O 1
ATOM 3057 N N . THR A 1 396 ? 1.042 -38.062 -16.938 1 53.34 396 THR A N 1
ATOM 3058 C CA . THR A 1 396 ? 1.117 -37.906 -18.375 1 53.34 396 THR A CA 1
ATOM 3059 C C . THR A 1 396 ? 1.527 -39.25 -19.047 1 53.34 396 THR A C 1
ATOM 3061 O O . THR A 1 396 ? 2.508 -39.875 -18.641 1 53.34 396 THR A O 1
ATOM 3064 N N . GLN A 1 397 ? 0.76 -40.062 -19.438 1 40.72 397 GLN A N 1
ATOM 3065 C CA . GLN A 1 397 ? 1.198 -41.188 -20.266 1 40.72 397 GLN A CA 1
ATOM 3066 C C . GLN A 1 397 ? 2.436 -40.812 -21.078 1 40.72 397 GLN A C 1
ATOM 3068 O O . GLN A 1 397 ? 3.299 -41.656 -21.328 1 40.72 397 GLN A O 1
ATOM 3073 N N . GLY A 1 398 ? 2.506 -39.75 -22.031 1 33.28 398 GLY A N 1
ATOM 3074 C CA . GLY A 1 398 ? 3.475 -39.656 -23.109 1 33.28 398 GLY A CA 1
ATOM 3075 C C . GLY A 1 398 ? 4.816 -39.125 -22.672 1 33.28 398 GLY A C 1
ATOM 3076 O O . GLY A 1 398 ? 5.711 -38.906 -23.484 1 33.28 398 GLY A O 1
ATOM 3077 N N . GLU A 1 399 ? 5.113 -38.281 -21.672 1 33.66 399 GLU A N 1
ATOM 3078 C CA . GLU A 1 399 ? 6.543 -38 -21.75 1 33.66 399 GLU A CA 1
ATOM 3079 C C . GLU A 1 399 ? 7.367 -39.125 -21.094 1 33.66 399 GLU A C 1
ATOM 3081 O O . GLU A 1 399 ? 6.957 -39.688 -20.094 1 33.66 399 GLU A O 1
ATOM 3086 N N . MET B 1 1 ? 6.266 50.938 42.469 1 24.42 1 MET B N 1
ATOM 3087 C CA . MET B 1 1 ? 5.324 51.156 41.375 1 24.42 1 MET B CA 1
ATOM 3088 C C . MET B 1 1 ? 6.047 51.219 40.031 1 24.42 1 MET B C 1
ATOM 3090 O O . MET B 1 1 ? 6.422 52.312 39.594 1 24.42 1 MET B O 1
ATOM 3094 N N . THR B 1 2 ? 7.066 50.312 39.75 1 28.47 2 THR B N 1
ATOM 3095 C CA . THR B 1 2 ? 8.102 50.312 38.75 1 28.47 2 THR B CA 1
ATOM 3096 C C . THR B 1 2 ? 7.488 50.188 37.344 1 28.47 2 THR B C 1
ATOM 3098 O O . THR B 1 2 ? 6.586 49.375 37.125 1 28.47 2 THR B O 1
ATOM 3101 N N . THR B 1 3 ? 7.512 51.281 36.469 1 29.5 3 THR B N 1
ATOM 3102 C CA . THR B 1 3 ? 6.918 51.531 35.156 1 29.5 3 THR B CA 1
ATOM 3103 C C . THR B 1 3 ? 7.312 50.438 34.188 1 29.5 3 THR B C 1
ATOM 3105 O O . THR B 1 3 ? 8.5 50.188 33.969 1 29.5 3 THR B O 1
ATOM 3108 N N . PRO B 1 4 ? 6.438 49.469 33.844 1 27.33 4 PRO B N 1
ATOM 3109 C CA . PRO B 1 4 ? 6.723 48.25 33.094 1 27.33 4 PRO B CA 1
ATOM 3110 C C . PRO B 1 4 ? 7.277 48.531 31.703 1 27.33 4 PRO B C 1
ATOM 3112 O O . PRO B 1 4 ? 6.746 49.375 30.969 1 27.33 4 PRO B O 1
ATOM 3115 N N . MET B 1 5 ? 8.625 48.406 31.438 1 28.05 5 MET B N 1
ATOM 3116 C CA . MET B 1 5 ? 9.383 48.75 30.234 1 28.05 5 MET B CA 1
ATOM 3117 C C . MET B 1 5 ? 8.727 48.156 29 1 28.05 5 MET B C 1
ATOM 3119 O O . MET B 1 5 ? 8.328 47 29 1 28.05 5 MET B O 1
ATOM 3123 N N . ALA B 1 6 ? 8.234 49 28.047 1 29.5 6 ALA B N 1
ATOM 3124 C CA . ALA B 1 6 ? 7.578 48.812 26.766 1 29.5 6 ALA B CA 1
ATOM 3125 C C . ALA B 1 6 ? 8.422 47.938 25.828 1 29.5 6 ALA B C 1
ATOM 3127 O O . ALA B 1 6 ? 9.625 48.156 25.688 1 29.5 6 ALA B O 1
ATOM 3128 N N . PRO B 1 7 ? 8.055 46.688 25.578 1 27.86 7 PRO B N 1
ATOM 3129 C CA . PRO B 1 7 ? 8.828 45.688 24.812 1 27.86 7 PRO B CA 1
ATOM 3130 C C . PRO B 1 7 ? 9.336 46.219 23.484 1 27.86 7 PRO B C 1
ATOM 3132 O O . PRO B 1 7 ? 8.695 47.094 22.875 1 27.86 7 PRO B O 1
ATOM 3135 N N . SER B 1 8 ? 10.656 46.312 23.25 1 27.75 8 SER B N 1
ATOM 3136 C CA . SER B 1 8 ? 11.461 46.844 22.156 1 27.75 8 SER B CA 1
ATOM 3137 C C . SER B 1 8 ? 10.898 46.438 20.797 1 27.75 8 SER B C 1
ATOM 3139 O O . SER B 1 8 ? 10.586 45.25 20.578 1 27.75 8 SER B O 1
ATOM 3141 N N . PHE B 1 9 ? 10.312 47.312 20.031 1 28.33 9 PHE B N 1
ATOM 3142 C CA . PHE B 1 9 ? 9.805 47.312 18.656 1 28.33 9 PHE B CA 1
ATOM 3143 C C . PHE B 1 9 ? 10.828 46.75 17.688 1 28.33 9 PHE B C 1
ATOM 3145 O O . PHE B 1 9 ? 12.031 46.906 17.875 1 28.33 9 PHE B O 1
ATOM 3152 N N . LEU B 1 10 ? 10.445 45.781 16.906 1 35.59 10 LEU B N 1
ATOM 3153 C CA . LEU B 1 10 ? 11.109 45.125 15.789 1 35.59 10 LEU B CA 1
ATOM 3154 C C . LEU B 1 10 ? 11.789 46.156 14.875 1 35.59 10 LEU B C 1
ATOM 3156 O O . LEU B 1 10 ? 11.125 47.031 14.312 1 35.59 10 LEU B O 1
ATOM 3160 N N . ARG B 1 11 ? 12.992 46.469 15.188 1 34.69 11 ARG B N 1
ATOM 3161 C CA . ARG B 1 11 ? 13.734 47.375 14.328 1 34.69 11 ARG B CA 1
ATOM 3162 C C . ARG B 1 11 ? 13.797 46.875 12.898 1 34.69 11 ARG B C 1
ATOM 3164 O O . ARG B 1 11 ? 14.047 45.688 12.664 1 34.69 11 ARG B O 1
ATOM 3171 N N . LYS B 1 12 ? 13.125 47.406 11.953 1 37.5 12 LYS B N 1
ATOM 3172 C CA . LYS B 1 12 ? 13.195 47.219 10.508 1 37.5 12 LYS B CA 1
ATOM 3173 C C . LYS B 1 12 ? 14.641 47.156 10.023 1 37.5 12 LYS B C 1
ATOM 3175 O O . LYS B 1 12 ? 15.469 47.969 10.438 1 37.5 12 LYS B O 1
ATOM 3180 N N . THR B 1 13 ? 15.133 45.938 9.539 1 41.31 13 THR B N 1
ATOM 3181 C CA . THR B 1 13 ? 16.438 45.969 8.891 1 41.31 13 THR B CA 1
ATOM 3182 C C . THR B 1 13 ? 16.406 46.875 7.66 1 41.31 13 THR B C 1
ATOM 3184 O O . THR B 1 13 ? 15.328 47.281 7.207 1 41.31 13 THR B O 1
ATOM 3187 N N . SER B 1 14 ? 17.484 47.344 7.137 1 41.25 14 SER B N 1
ATOM 3188 C CA . SER B 1 14 ? 17.672 48.281 6.043 1 41.25 14 SER B CA 1
ATOM 3189 C C . SER B 1 14 ? 16.891 47.844 4.805 1 41.25 14 SER B C 1
ATOM 3191 O O . SER B 1 14 ? 16.438 48.688 4.035 1 41.25 14 SER B O 1
ATOM 3193 N N . ASP B 1 15 ? 16.828 46.5 4.438 1 44.44 15 ASP B N 1
ATOM 3194 C CA . ASP B 1 15 ? 16.234 46.156 3.152 1 44.44 15 ASP B CA 1
ATOM 3195 C C . ASP B 1 15 ? 14.734 45.938 3.277 1 44.44 15 ASP B C 1
ATOM 3197 O O . ASP B 1 15 ? 14.086 45.469 2.336 1 44.44 15 ASP B O 1
ATOM 3201 N N . GLY B 1 16 ? 13.984 46.344 4.297 1 47.62 16 GLY B N 1
ATOM 3202 C CA . GLY B 1 16 ? 12.547 46.312 4.492 1 47.62 16 GLY B CA 1
ATOM 3203 C C . GLY B 1 16 ? 12.031 45 5.051 1 47.62 16 GLY B C 1
ATOM 3204 O O . GLY B 1 16 ? 10.82 44.812 5.215 1 47.62 16 GLY B O 1
ATOM 3205 N N . SER B 1 17 ? 12.789 43.938 5.027 1 51.12 17 SER B N 1
ATOM 3206 C CA . SER B 1 17 ? 12.297 42.656 5.527 1 51.12 17 SER B CA 1
ATOM 3207 C C . SER B 1 17 ? 12.148 42.656 7.047 1 51.12 17 SER B C 1
ATOM 3209 O O . SER B 1 17 ? 12.898 43.375 7.738 1 51.12 17 SER B O 1
ATOM 3211 N N . PRO B 1 18 ? 11.008 42.375 7.598 1 56.75 18 PRO B N 1
ATOM 3212 C CA . PRO B 1 18 ? 10.859 42.406 9.055 1 56.75 18 PRO B CA 1
ATOM 3213 C C . PRO B 1 18 ? 12.047 41.75 9.773 1 56.75 18 PRO B C 1
ATOM 3215 O O . PRO B 1 18 ? 12.656 40.844 9.242 1 56.75 18 PRO B O 1
ATOM 3218 N N . ALA B 1 19 ? 12.664 42.375 10.766 1 66.19 19 ALA B N 1
ATOM 3219 C CA . ALA B 1 19 ? 13.797 41.938 11.586 1 66.19 19 ALA B CA 1
ATOM 3220 C C . ALA B 1 19 ? 13.562 40.562 12.156 1 66.19 19 ALA B C 1
ATOM 3222 O O . ALA B 1 19 ? 12.492 40.281 12.703 1 66.19 19 ALA B O 1
ATOM 3223 N N . THR B 1 20 ? 14.195 39.562 11.617 1 81.69 20 THR B N 1
ATOM 3224 C CA . THR B 1 20 ? 14.148 38.219 12.188 1 81.69 20 THR B CA 1
ATOM 3225 C C . THR B 1 20 ? 14.961 38.125 13.477 1 81.69 20 THR B C 1
ATOM 3227 O O . THR B 1 20 ? 15.984 38.812 13.609 1 81.69 20 THR B O 1
ATOM 3230 N N . PRO B 1 21 ? 14.391 37.5 14.438 1 89.75 21 PRO B N 1
ATOM 3231 C CA . PRO B 1 21 ? 15.078 37.375 15.719 1 89.75 21 PRO B CA 1
ATOM 3232 C C . PRO B 1 21 ? 16.312 36.5 15.656 1 89.75 21 PRO B C 1
ATOM 3234 O O . PRO B 1 21 ? 16.5 35.75 14.672 1 89.75 21 PRO B O 1
ATOM 3237 N N . GLU B 1 22 ? 17.219 36.656 16.703 1 92.31 22 GLU B N 1
ATOM 3238 C CA . GLU B 1 22 ? 18.344 35.719 16.828 1 92.31 22 GLU B CA 1
ATOM 3239 C C . GLU B 1 22 ? 17.875 34.375 17.391 1 92.31 22 GLU B C 1
ATOM 3241 O O . GLU B 1 22 ? 18.422 33.312 17.047 1 92.31 22 GLU B O 1
ATOM 3246 N N . ARG B 1 23 ? 16.938 34.5 18.344 1 95.31 23 ARG B N 1
ATOM 3247 C CA . ARG B 1 23 ? 16.375 33.344 19 1 95.31 23 ARG B CA 1
ATOM 3248 C C . ARG B 1 23 ? 14.859 33.469 19.156 1 95.31 23 ARG B C 1
ATOM 3250 O O . ARG B 1 23 ? 14.312 34.562 19.062 1 95.31 23 ARG B O 1
ATOM 3257 N N . PHE B 1 24 ? 14.203 32.406 19.328 1 95.12 24 PHE B N 1
ATOM 3258 C CA . PHE B 1 24 ? 12.758 32.438 19.547 1 95.12 24 PHE B CA 1
ATOM 3259 C C . PHE B 1 24 ? 12.336 31.234 20.391 1 95.12 24 PHE B C 1
ATOM 3261 O O . PHE B 1 24 ? 13.102 30.281 20.578 1 95.12 24 PHE B O 1
ATOM 3268 N N . ARG B 1 25 ? 11.156 31.281 20.938 1 95.62 25 ARG B N 1
ATOM 3269 C CA . ARG B 1 25 ? 10.641 30.234 21.812 1 95.62 25 ARG B CA 1
ATOM 3270 C C . ARG B 1 25 ? 9.93 29.141 21 1 95.62 25 ARG B C 1
ATOM 3272 O O . ARG B 1 25 ? 9.234 29.453 20.016 1 95.62 25 ARG B O 1
ATOM 3279 N N . CYS B 1 26 ? 10.109 27.938 21.344 1 95.75 26 CYS B N 1
ATOM 3280 C CA . CYS B 1 26 ? 9.352 26.812 20.812 1 95.75 26 CYS B CA 1
ATOM 3281 C C . CYS B 1 26 ? 9.062 25.797 21.906 1 95.75 26 CYS B C 1
ATOM 3283 O O . CYS B 1 26 ? 9.734 25.766 22.938 1 95.75 26 CYS B O 1
ATOM 3285 N N . ALA B 1 27 ? 7.98 25.109 21.766 1 96.12 27 ALA B N 1
ATOM 3286 C CA . ALA B 1 27 ? 7.668 24 22.656 1 96.12 27 ALA B CA 1
ATOM 3287 C C . ALA B 1 27 ? 8.383 22.734 22.219 1 96.12 27 ALA B C 1
ATOM 3289 O O . ALA B 1 27 ? 8.367 22.375 21.031 1 96.12 27 ALA B O 1
ATOM 3290 N N . VAL B 1 28 ? 9.047 22 23.141 1 93.38 28 VAL B N 1
ATOM 3291 C CA . VAL B 1 28 ? 9.812 20.812 22.766 1 93.38 28 VAL B CA 1
ATOM 3292 C C . VAL B 1 28 ? 9.562 19.688 23.781 1 93.38 28 VAL B C 1
ATOM 3294 O O . VAL B 1 28 ? 9.273 19.953 24.938 1 93.38 28 VAL B O 1
ATOM 3297 N N . PHE B 1 29 ? 9.602 18.469 23.188 1 90.56 29 PHE B N 1
ATOM 3298 C CA . PHE B 1 29 ? 9.867 17.312 24.031 1 90.56 29 PHE B CA 1
ATOM 3299 C C . PHE B 1 29 ? 11.367 17.156 24.266 1 90.56 29 PHE B C 1
ATOM 3301 O O . PHE B 1 29 ? 12.117 16.922 23.312 1 90.56 29 PHE B O 1
ATOM 3308 N N . LYS B 1 30 ? 11.75 17.25 25.469 1 90.31 30 LYS B N 1
ATOM 3309 C CA . LYS B 1 30 ? 13.18 17.141 25.75 1 90.31 30 LYS B CA 1
ATOM 3310 C C . LYS B 1 30 ? 13.648 15.695 25.578 1 90.31 30 LYS B C 1
ATOM 3312 O O . LYS B 1 30 ? 14.758 15.461 25.094 1 90.31 30 LYS B O 1
ATOM 3317 N N . SER B 1 31 ? 12.875 14.844 26.047 1 85.5 31 SER B N 1
ATOM 3318 C CA . SER B 1 31 ? 13.102 13.414 25.875 1 85.5 31 SER B CA 1
ATOM 3319 C C . SER B 1 31 ? 11.781 12.672 25.656 1 85.5 31 SER B C 1
ATOM 3321 O O . SER B 1 31 ? 10.711 13.258 25.781 1 85.5 31 SER B O 1
ATOM 3323 N N . GLN B 1 32 ? 11.977 11.477 25.219 1 81.12 32 GLN B N 1
ATOM 3324 C CA . GLN B 1 32 ? 10.789 10.664 24.969 1 81.12 32 GLN B CA 1
ATOM 3325 C C . GLN B 1 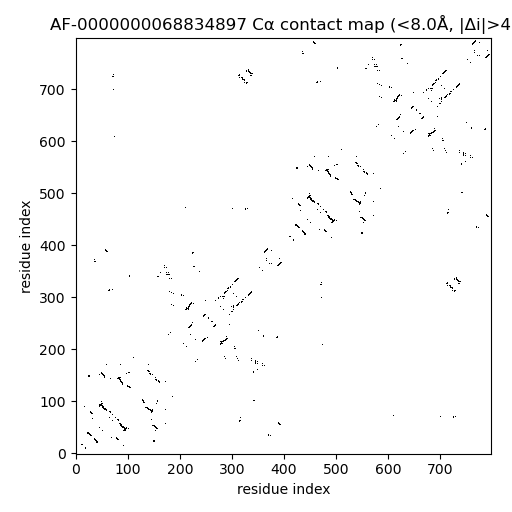32 ? 9.867 10.633 26.188 1 81.12 32 GLN B C 1
ATOM 3327 O O . GLN B 1 32 ? 10.305 10.297 27.281 1 81.12 32 GLN B O 1
ATOM 3332 N N . GLY B 1 33 ? 8.734 11.023 25.953 1 80.94 33 GLY B N 1
ATOM 3333 C CA . GLY B 1 33 ? 7.73 10.922 27 1 80.94 33 GLY B CA 1
ATOM 3334 C C . GLY B 1 33 ? 7.695 12.133 27.922 1 80.94 33 GLY B C 1
ATOM 3335 O O . GLY B 1 33 ? 6.801 12.25 28.766 1 80.94 33 GLY B O 1
ATOM 3336 N N . ASP B 1 34 ? 8.578 13.039 27.828 1 88.75 34 ASP B N 1
ATOM 3337 C CA . ASP B 1 34 ? 8.57 14.258 28.641 1 88.75 34 ASP B CA 1
ATOM 3338 C C . ASP B 1 34 ? 7.395 15.156 28.281 1 88.75 34 ASP B C 1
ATOM 3340 O O . ASP B 1 34 ? 6.918 15.133 27.141 1 88.75 34 ASP B O 1
ATOM 3344 N N . PRO B 1 35 ? 6.965 15.883 29.281 1 91.56 35 PRO B N 1
ATOM 3345 C CA . PRO B 1 35 ? 5.977 16.891 28.906 1 91.56 35 PRO B CA 1
ATOM 3346 C C . PRO B 1 35 ? 6.562 18 28.047 1 91.56 35 PRO B C 1
ATOM 3348 O O . PRO B 1 35 ? 7.781 18.219 28.031 1 91.56 35 PRO B O 1
ATOM 3351 N N . LEU B 1 36 ? 5.723 18.688 27.359 1 94.62 36 LEU B N 1
ATOM 3352 C CA . LEU B 1 36 ? 6.168 19.812 26.547 1 94.62 36 LEU B CA 1
ATOM 3353 C C . LEU B 1 36 ? 6.691 20.938 27.422 1 94.62 36 LEU B C 1
ATOM 3355 O O . LEU B 1 36 ? 6.105 21.25 28.453 1 94.62 36 LEU B O 1
ATOM 3359 N N . GLU B 1 37 ? 7.746 21.484 27.047 1 95.81 37 GLU B N 1
ATOM 3360 C CA . GLU B 1 37 ? 8.328 22.656 27.703 1 95.81 37 GLU B CA 1
ATOM 3361 C C . GLU B 1 37 ? 8.727 23.719 26.672 1 95.81 37 GLU B C 1
ATOM 3363 O O . GLU B 1 37 ? 9.109 23.375 25.547 1 95.81 37 GLU B O 1
ATOM 3368 N N . LEU B 1 38 ? 8.586 24.938 27.062 1 96.31 38 LEU B N 1
ATOM 3369 C CA . LEU B 1 38 ? 9.062 26 26.188 1 96.31 38 LEU B CA 1
ATOM 3370 C C . LEU B 1 38 ? 10.57 26.203 26.328 1 96.31 38 LEU B C 1
ATOM 3372 O O . LEU B 1 38 ? 11.094 26.219 27.438 1 96.31 38 LEU B O 1
ATOM 3376 N N . THR B 1 39 ? 11.203 26.219 25.25 1 95.31 39 THR B N 1
ATOM 3377 C CA . THR B 1 39 ? 12.641 26.469 25.203 1 95.31 39 THR B CA 1
ATOM 3378 C C . THR B 1 39 ? 12.961 27.516 24.125 1 95.31 39 THR B C 1
ATOM 3380 O O . THR B 1 39 ? 12.094 27.891 23.344 1 95.31 39 THR B O 1
ATOM 3383 N N . THR B 1 40 ? 14.148 28.047 24.25 1 94.94 40 THR B N 1
ATOM 3384 C CA . THR B 1 40 ? 14.617 29 23.25 1 94.94 40 THR B CA 1
ATOM 3385 C C . THR B 1 40 ? 15.609 28.344 22.297 1 94.94 40 THR B C 1
ATOM 3387 O O . THR B 1 40 ? 16.516 27.625 22.734 1 94.94 40 THR B O 1
ATOM 3390 N N . VAL B 1 41 ? 15.359 28.547 21.016 1 92.88 41 VAL B N 1
ATOM 3391 C CA . VAL B 1 41 ? 16.234 27.969 20 1 92.88 41 VAL B CA 1
ATOM 3392 C C . VAL B 1 41 ? 16.766 29.062 19.094 1 92.88 41 VAL B C 1
ATOM 3394 O O . VAL B 1 41 ? 16.219 30.172 19.047 1 92.88 41 VAL B O 1
ATOM 3397 N N . ASP B 1 42 ? 17.812 28.766 18.391 1 93.06 42 ASP B N 1
ATOM 3398 C CA . ASP B 1 42 ? 18.422 29.719 17.453 1 93.06 42 ASP B CA 1
ATOM 3399 C C . ASP B 1 42 ? 17.594 29.828 16.188 1 93.06 42 ASP B C 1
ATOM 3401 O O . ASP B 1 42 ? 17.062 28.828 15.68 1 93.06 42 ASP B O 1
ATOM 3405 N N . TYR B 1 43 ? 17.469 31.031 15.766 1 93.56 43 TYR B N 1
ATOM 3406 C CA . TYR B 1 43 ? 16.875 31.266 14.453 1 93.56 43 TYR B CA 1
ATOM 3407 C C . TYR B 1 43 ? 17.828 30.859 13.336 1 93.56 43 TYR B C 1
ATOM 3409 O O . TYR B 1 43 ? 19.031 31.141 13.406 1 93.56 43 TYR B O 1
ATOM 3417 N N . ARG B 1 44 ? 17.328 30.156 12.367 1 91.31 44 ARG B N 1
ATOM 3418 C CA . ARG B 1 44 ? 18.109 29.75 11.203 1 91.31 44 ARG B CA 1
ATOM 3419 C C . ARG B 1 44 ? 17.484 30.281 9.914 1 91.31 44 ARG B C 1
ATOM 3421 O O . ARG B 1 44 ? 16.266 30.188 9.734 1 91.31 44 ARG B O 1
ATOM 3428 N N . LYS B 1 45 ? 18.359 30.766 9.117 1 92.06 45 LYS B N 1
ATOM 3429 C CA . LYS B 1 45 ? 17.891 31.234 7.809 1 92.06 45 LYS B CA 1
ATOM 3430 C C . LYS B 1 45 ? 17.406 30.062 6.953 1 92.06 45 LYS B C 1
ATOM 3432 O O . LYS B 1 45 ? 18 28.969 6.992 1 92.06 45 LYS B O 1
ATOM 3437 N N . PRO B 1 46 ? 16.312 30.328 6.188 1 92 46 PRO B N 1
ATOM 3438 C CA . PRO B 1 46 ? 15.82 29.25 5.332 1 92 46 PRO B CA 1
ATOM 3439 C C . PRO B 1 46 ? 16.781 28.922 4.188 1 92 46 PRO B C 1
ATOM 3441 O O . PRO B 1 46 ? 17.391 29.828 3.615 1 92 46 PRO B O 1
ATOM 3444 N N . GLY B 1 47 ? 16.891 27.672 3.912 1 88.12 47 GLY B N 1
ATOM 3445 C CA . GLY B 1 47 ? 17.703 27.219 2.793 1 88.12 47 GLY B CA 1
ATOM 3446 C C . GLY B 1 47 ? 16.984 27.297 1.462 1 88.12 47 GLY B C 1
ATOM 3447 O O . GLY B 1 47 ? 15.945 27.953 1.345 1 88.12 47 GLY B O 1
ATOM 3448 N N . LYS B 1 48 ? 17.609 26.562 0.465 1 84.81 48 LYS B N 1
ATOM 3449 C CA . LYS B 1 48 ? 17.047 26.547 -0.882 1 84.81 48 LYS B CA 1
ATOM 3450 C C . LYS B 1 48 ? 15.633 25.984 -0.88 1 84.81 48 LYS B C 1
ATOM 3452 O O . LYS B 1 48 ? 15.391 24.891 -0.356 1 84.81 48 LYS B O 1
ATOM 3457 N N . GLY B 1 49 ? 14.641 26.781 -1.464 1 82.38 49 GLY B N 1
ATOM 3458 C CA . GLY B 1 49 ? 13.258 26.344 -1.593 1 82.38 49 GLY B CA 1
ATOM 3459 C C . GLY B 1 49 ? 12.484 26.453 -0.294 1 82.38 49 GLY B C 1
ATOM 3460 O O . GLY B 1 49 ? 11.297 26.109 -0.25 1 82.38 49 GLY B O 1
ATOM 3461 N N . GLN B 1 50 ? 13.195 26.984 0.745 1 87.62 50 GLN B N 1
ATOM 3462 C CA . GLN B 1 50 ? 12.555 27.047 2.053 1 87.62 50 GLN B CA 1
ATOM 3463 C C . GLN B 1 50 ? 12.062 28.453 2.361 1 87.62 50 GLN B C 1
ATOM 3465 O O . GLN B 1 50 ? 12.43 29.406 1.671 1 87.62 50 GLN B O 1
ATOM 3470 N N . LEU B 1 51 ? 11.188 28.578 3.342 1 91.62 51 LEU B N 1
ATOM 3471 C CA . LEU B 1 51 ? 10.734 29.859 3.873 1 91.62 51 LEU B CA 1
ATOM 3472 C C . LEU B 1 51 ? 10.5 29.766 5.379 1 91.62 51 LEU B C 1
ATOM 3474 O O . LEU B 1 51 ? 10.367 28.672 5.926 1 91.62 51 LEU B O 1
ATOM 3478 N N . VAL B 1 52 ? 10.547 30.906 6.031 1 94.31 52 VAL B N 1
ATOM 3479 C CA . VAL B 1 52 ? 10.242 31 7.457 1 94.31 52 VAL B CA 1
ATOM 3480 C C . VAL B 1 52 ? 8.977 31.828 7.668 1 94.31 52 VAL B C 1
ATOM 3482 O O . VAL B 1 52 ? 8.812 32.875 7.047 1 94.31 52 VAL B O 1
ATOM 3485 N N . ILE B 1 53 ? 8.133 31.312 8.5 1 95.19 53 ILE B N 1
ATOM 3486 C CA . ILE B 1 53 ? 6.949 32.094 8.836 1 95.19 53 ILE B CA 1
ATOM 3487 C C . ILE B 1 53 ? 6.961 32.438 10.328 1 95.19 53 ILE B C 1
ATOM 3489 O O . ILE B 1 53 ? 7.5 31.672 11.141 1 95.19 53 ILE B O 1
ATOM 3493 N N . LYS B 1 54 ? 6.445 33.562 10.602 1 95.75 54 LYS B N 1
ATOM 3494 C CA . LYS B 1 54 ? 6.008 33.844 11.969 1 95.75 54 LYS B CA 1
ATOM 3495 C C . LYS B 1 54 ? 4.656 33.188 12.258 1 95.75 54 LYS B C 1
ATOM 3497 O O . LYS B 1 54 ? 3.658 33.5 11.609 1 95.75 54 LYS B O 1
ATOM 3502 N N . VAL B 1 55 ? 4.621 32.375 13.234 1 96.75 55 VAL B N 1
ATOM 3503 C CA . VAL B 1 55 ? 3.465 31.516 13.438 1 96.75 55 VAL B CA 1
ATOM 3504 C C . VAL B 1 55 ? 2.375 32.281 14.188 1 96.75 55 VAL B C 1
ATOM 3506 O O . VAL B 1 55 ? 2.645 32.906 15.211 1 96.75 55 VAL B O 1
ATOM 3509 N N . HIS B 1 56 ? 1.167 32.219 13.641 1 96.75 56 HIS B N 1
ATOM 3510 C CA . HIS B 1 56 ? -0.012 32.75 14.305 1 96.75 56 HIS B CA 1
ATOM 3511 C C . HIS B 1 56 ? -0.79 31.656 15.023 1 96.75 56 HIS B C 1
ATOM 3513 O O . HIS B 1 56 ? -1.47 31.922 16.016 1 96.75 56 HIS B O 1
ATOM 3519 N N . GLY B 1 57 ? -0.684 30.531 14.492 1 97.25 57 GLY B N 1
ATOM 3520 C CA . GLY B 1 57 ? -1.362 29.391 15.086 1 97.25 57 GLY B CA 1
ATOM 3521 C C . GLY B 1 57 ? -0.861 28.047 14.562 1 97.25 57 GLY B C 1
ATOM 3522 O O . GLY B 1 57 ? -0.449 27.953 13.398 1 97.25 57 GLY B O 1
ATOM 3523 N N . THR B 1 58 ? -0.885 27.047 15.414 1 96.88 58 THR B N 1
ATOM 3524 C CA . THR B 1 58 ? -0.508 25.688 15.07 1 96.88 58 THR B CA 1
ATOM 3525 C C . THR B 1 58 ? -1.631 24.703 15.414 1 96.88 58 THR B C 1
ATOM 3527 O O . THR B 1 58 ? -2.158 24.734 16.531 1 96.88 58 THR B O 1
ATOM 3530 N N . ALA B 1 59 ? -2.055 23.969 14.43 1 93.88 59 ALA B N 1
ATOM 3531 C CA . ALA B 1 59 ? -3.012 22.891 14.695 1 93.88 59 ALA B CA 1
ATOM 3532 C C . ALA B 1 59 ? -2.297 21.609 15.102 1 93.88 59 ALA B C 1
ATOM 3534 O O . ALA B 1 59 ? -1.441 21.109 14.367 1 93.88 59 ALA B O 1
ATOM 3535 N N . LEU B 1 60 ? -2.639 21.094 16.25 1 90.06 60 LEU B N 1
ATOM 3536 C CA . LEU B 1 60 ? -2.053 19.844 16.719 1 90.06 60 LEU B CA 1
ATOM 3537 C C . LEU B 1 60 ? -2.949 18.656 16.359 1 90.06 60 LEU B C 1
ATOM 3539 O O . LEU B 1 60 ? -4.176 18.781 16.359 1 90.06 60 LEU B O 1
ATOM 3543 N N . SER B 1 61 ? -2.307 17.609 15.984 1 81.88 61 SER B N 1
ATOM 3544 C CA . SER B 1 61 ? -3.021 16.375 15.688 1 81.88 61 SER B CA 1
ATOM 3545 C C . SER B 1 61 ? -2.352 15.172 16.344 1 81.88 61 SER B C 1
ATOM 3547 O O . SER B 1 61 ? -1.254 15.289 16.891 1 81.88 61 SER B O 1
ATOM 3549 N N . ASN B 1 62 ? -3.014 14.031 16.281 1 77.94 62 ASN B N 1
ATOM 3550 C CA . ASN B 1 62 ? -2.459 12.797 16.844 1 77.94 62 ASN B CA 1
ATOM 3551 C C . ASN B 1 62 ? -1.186 12.375 16.109 1 77.94 62 ASN B C 1
ATOM 3553 O O . ASN B 1 62 ? -0.359 11.656 16.672 1 77.94 62 ASN B O 1
ATOM 3557 N N . ASN B 1 63 ? -1.025 12.859 14.938 1 77.62 63 ASN B N 1
ATOM 3558 C CA . ASN B 1 63 ? 0.196 12.539 14.211 1 77.62 63 ASN B CA 1
ATOM 3559 C C . ASN B 1 63 ? 1.426 13.141 14.883 1 77.62 63 ASN B C 1
ATOM 3561 O O . ASN B 1 63 ? 2.549 12.688 14.648 1 77.62 63 ASN B O 1
ATOM 3565 N N . ASP B 1 64 ? 1.173 14.117 15.664 1 78.44 64 ASP B N 1
ATOM 3566 C CA . ASP B 1 64 ? 2.275 14.734 16.406 1 78.44 64 ASP B CA 1
ATOM 3567 C C . ASP B 1 64 ? 2.826 13.781 17.469 1 78.44 64 ASP B C 1
ATOM 3569 O O . ASP B 1 64 ? 3.906 14.016 18.016 1 78.44 64 ASP B O 1
ATOM 3573 N N . ALA B 1 65 ? 2.062 12.695 17.703 1 72.19 65 ALA B N 1
ATOM 3574 C CA . ALA B 1 65 ? 2.561 11.688 18.625 1 72.19 65 ALA B CA 1
ATOM 3575 C C . ALA B 1 65 ? 3.895 11.117 18.156 1 72.19 65 ALA B C 1
ATOM 3577 O O . ALA B 1 65 ? 4.68 10.617 18.969 1 72.19 65 ALA B O 1
ATOM 3578 N N . ILE B 1 66 ? 4.125 11.227 16.891 1 67.5 66 ILE B N 1
ATOM 3579 C CA . ILE B 1 66 ? 5.41 10.805 16.344 1 67.5 66 ILE B CA 1
ATOM 3580 C C . ILE B 1 66 ? 6.539 11.586 17.016 1 67.5 66 ILE B C 1
ATOM 3582 O O . ILE B 1 66 ? 7.6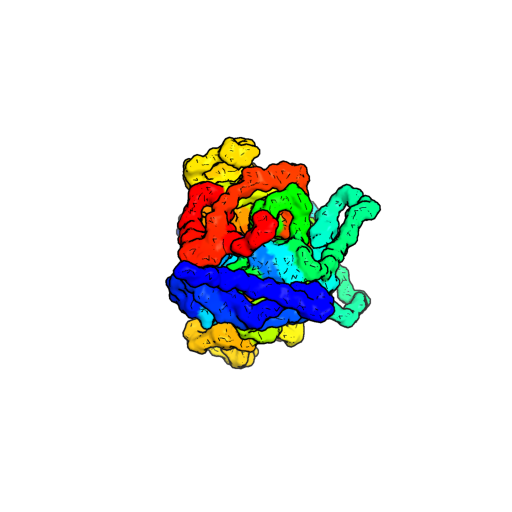37 11.062 17.219 1 67.5 66 ILE B O 1
ATOM 3586 N N . SER B 1 67 ? 6.246 12.82 17.344 1 67.69 67 SER B N 1
ATOM 3587 C CA . SER B 1 67 ? 7.242 13.688 17.984 1 67.69 67 SER B CA 1
ATOM 3588 C C . SER B 1 67 ? 7.469 13.297 19.438 1 67.69 67 SER B C 1
ATOM 3590 O O . SER B 1 67 ? 8.57 13.461 19.969 1 67.69 67 SER B O 1
ATOM 3592 N N . GLU B 1 68 ? 6.449 12.852 20.047 1 70.94 68 GLU B N 1
ATOM 3593 C CA . GLU B 1 68 ? 6.555 12.5 21.453 1 70.94 68 GLU B CA 1
ATOM 3594 C C . GLU B 1 68 ? 7.27 11.164 21.641 1 70.94 68 GLU B C 1
ATOM 3596 O O . GLU B 1 68 ? 8.125 11.031 22.516 1 70.94 68 GLU B O 1
ATOM 3601 N N . HIS B 1 69 ? 6.848 10.141 20.938 1 65.56 69 HIS B N 1
ATOM 3602 C CA . HIS B 1 69 ? 7.312 8.789 21.188 1 65.56 69 HIS B CA 1
ATOM 3603 C C . HIS B 1 69 ? 8.438 8.398 20.234 1 65.56 69 HIS B C 1
ATOM 3605 O O . HIS B 1 69 ? 9.141 7.414 20.469 1 65.56 69 HIS B O 1
ATOM 3611 N N . GLY B 1 70 ? 8.797 9.211 19.578 1 57.56 70 GLY B N 1
ATOM 3612 C CA . GLY B 1 70 ? 9.891 8.898 18.672 1 57.56 70 GLY B CA 1
ATOM 3613 C C . GLY B 1 70 ? 9.594 7.711 17.766 1 57.56 70 GLY B C 1
ATOM 3614 O O . GLY B 1 70 ? 10.492 6.941 17.438 1 57.56 70 GLY B O 1
ATOM 3615 N N . LEU B 1 71 ? 8.312 7.312 17.875 1 51.5 71 LEU B N 1
ATOM 3616 C CA . LEU B 1 71 ? 8 6.074 17.172 1 51.5 71 LEU B CA 1
ATOM 3617 C C . LEU B 1 71 ? 9.086 5.75 16.141 1 51.5 71 LEU B C 1
ATOM 3619 O O . LEU B 1 71 ? 9.305 4.582 15.812 1 51.5 71 LEU B O 1
ATOM 3623 N N . LEU B 1 72 ? 9.281 6.574 15.258 1 49.03 72 LEU B N 1
ATOM 3624 C CA . LEU B 1 72 ? 10.227 6.07 14.273 1 49.03 72 LEU B CA 1
ATOM 3625 C C . LEU B 1 72 ? 11.656 6.137 14.812 1 49.03 72 LEU B C 1
ATOM 3627 O O . LEU B 1 72 ? 12.234 7.219 14.906 1 49.03 72 LEU B O 1
ATOM 3631 N N . ASN B 1 73 ? 11.852 5.207 16 1 44.91 73 ASN B N 1
ATOM 3632 C CA . ASN B 1 73 ? 13.258 5.188 16.391 1 44.91 73 ASN B CA 1
ATOM 3633 C C . ASN B 1 73 ? 14.094 6.109 15.508 1 44.91 73 ASN B C 1
ATOM 3635 O O . ASN B 1 73 ? 15.219 6.453 15.859 1 44.91 73 ASN B O 1
ATOM 3639 N N . MET B 1 74 ? 13.609 6.109 14.297 1 46.03 74 MET B N 1
ATOM 3640 C CA . MET B 1 74 ? 14.359 6.805 13.25 1 46.03 74 MET B CA 1
ATOM 3641 C C . MET B 1 74 ? 14.555 8.273 13.609 1 46.03 74 MET B C 1
ATOM 3643 O O . MET B 1 74 ? 15.578 8.867 13.266 1 46.03 74 MET B O 1
ATOM 3647 N N . TYR B 1 75 ? 13.445 8.789 14.406 1 51.34 75 TYR B N 1
ATOM 3648 C CA . TYR B 1 75 ? 13.57 10.219 14.672 1 51.34 75 TYR B CA 1
ATOM 3649 C C . TYR B 1 75 ? 14.016 10.469 16.109 1 51.34 75 TYR B C 1
ATOM 3651 O O . TYR B 1 75 ? 13.664 11.5 16.703 1 51.34 75 TYR B O 1
ATOM 3659 N N . ALA B 1 76 ? 14.641 9.523 16.578 1 55.12 76 ALA B N 1
ATOM 3660 C CA . ALA B 1 76 ? 14.891 9.477 18.016 1 55.12 76 ALA B CA 1
ATOM 3661 C C . ALA B 1 76 ? 15.836 10.594 18.453 1 55.12 76 ALA B C 1
ATOM 3663 O O . ALA B 1 76 ? 16.656 10.398 19.344 1 55.12 76 ALA B O 1
ATOM 3664 N N . THR B 1 77 ? 15.703 11.656 17.609 1 69.81 77 THR B N 1
ATOM 3665 C CA . THR B 1 77 ? 16.547 12.719 18.156 1 69.81 77 THR B CA 1
ATOM 3666 C C . THR B 1 77 ? 15.711 13.711 18.969 1 69.81 77 THR B C 1
ATOM 3668 O O . THR B 1 77 ? 14.602 14.062 18.578 1 69.81 77 THR B O 1
ATOM 3671 N N . PHE B 1 78 ? 16.062 13.82 20.156 1 78.81 78 PHE B N 1
ATOM 3672 C CA . PHE B 1 78 ? 15.5 14.836 21.031 1 78.81 78 PHE B CA 1
ATOM 3673 C C . PHE B 1 78 ? 16.531 15.922 21.328 1 78.81 78 PHE B C 1
ATOM 3675 O O . PHE B 1 78 ? 17.734 15.68 21.281 1 78.81 78 PHE B O 1
ATOM 3682 N N . PRO B 1 79 ? 16.062 17.156 21.562 1 85.38 79 PRO B N 1
ATOM 3683 C CA . PRO B 1 79 ? 14.688 17.672 21.703 1 85.38 79 PRO B CA 1
ATOM 3684 C C . PRO B 1 79 ? 13.969 17.781 20.359 1 85.38 79 PRO B C 1
ATOM 3686 O O . PRO B 1 79 ? 14.609 18.031 19.328 1 85.38 79 PRO B O 1
ATOM 3689 N N . ARG B 1 80 ? 12.609 17.641 20.438 1 84.81 80 ARG B N 1
ATOM 3690 C CA . ARG B 1 80 ? 11.789 17.703 19.234 1 84.81 80 ARG B CA 1
ATOM 3691 C C . ARG B 1 80 ? 10.602 18.641 19.422 1 84.81 80 ARG B C 1
ATOM 3693 O O . ARG B 1 80 ? 9.961 18.625 20.484 1 84.81 80 ARG B O 1
ATOM 3700 N N . THR B 1 81 ? 10.383 19.438 18.453 1 88.81 81 THR B N 1
ATOM 3701 C CA . THR B 1 81 ? 9.227 20.328 18.438 1 88.81 81 THR B CA 1
ATOM 3702 C C . THR B 1 81 ? 8.047 19.656 17.734 1 88.81 81 THR B C 1
ATOM 3704 O O . THR B 1 81 ? 8.125 19.312 16.562 1 88.81 81 THR B O 1
ATOM 3707 N N . PRO B 1 82 ? 6.941 19.438 18.422 1 89.69 82 PRO B N 1
ATOM 3708 C CA . PRO B 1 82 ? 5.766 18.922 17.719 1 89.69 82 PRO B CA 1
ATOM 3709 C C . PRO B 1 82 ? 5.094 19.969 16.828 1 89.69 82 PRO B C 1
ATOM 3711 O O . PRO B 1 82 ? 5.543 21.109 16.781 1 89.69 82 PRO B O 1
ATOM 3714 N N . GLY B 1 83 ? 4.051 19.547 16.188 1 89.88 83 GLY B N 1
ATOM 3715 C CA . GLY B 1 83 ? 3.344 20.406 15.25 1 89.88 83 GLY B CA 1
ATOM 3716 C C . GLY B 1 83 ? 3.766 20.203 13.805 1 89.88 83 GLY B C 1
ATOM 3717 O O . GLY B 1 83 ? 4.945 20.344 13.477 1 89.88 83 GLY B O 1
ATOM 3718 N N . MET B 1 84 ? 2.799 19.922 13 1 88.19 84 MET B N 1
ATOM 3719 C CA . MET B 1 84 ? 3.078 19.641 11.594 1 88.19 84 MET B CA 1
ATOM 3720 C C . MET B 1 84 ? 2.479 20.734 10.703 1 88.19 84 MET B C 1
ATOM 3722 O O . MET B 1 84 ? 2.857 20.859 9.539 1 88.19 84 MET B O 1
ATOM 3726 N N . TYR B 1 85 ? 1.589 21.516 11.312 1 93.19 85 TYR B N 1
ATOM 3727 C CA . TYR B 1 85 ? 0.827 22.484 10.516 1 93.19 85 TYR B CA 1
ATOM 3728 C C . TYR B 1 85 ? 0.749 23.828 11.227 1 93.19 85 TYR B C 1
ATOM 3730 O O . TYR B 1 85 ? 0.434 23.891 12.414 1 93.19 85 TYR B O 1
ATOM 3738 N N . ALA B 1 86 ? 1.014 24.844 10.477 1 96.5 86 ALA B N 1
ATOM 3739 C CA . ALA B 1 86 ? 0.94 26.188 11.062 1 96.5 86 ALA B CA 1
ATOM 3740 C C . ALA B 1 86 ? 0.416 27.203 10.047 1 96.5 86 ALA B C 1
ATOM 3742 O O . ALA B 1 86 ? 0.462 26.953 8.836 1 96.5 86 ALA B O 1
ATOM 3743 N N . VAL B 1 87 ? -0.183 28.188 10.562 1 96.62 87 VAL B N 1
ATOM 3744 C CA . VAL B 1 87 ? -0.558 29.359 9.789 1 96.62 87 VAL B CA 1
ATOM 3745 C C . VAL B 1 87 ? 0.186 30.578 10.32 1 96.62 87 VAL B C 1
ATOM 3747 O O . VAL B 1 87 ? 0.443 30.688 11.523 1 96.62 87 VAL B O 1
ATOM 3750 N N . GLY B 1 88 ? 0.554 31.391 9.438 1 96.06 88 GLY B N 1
ATOM 3751 C CA . GLY B 1 88 ? 1.281 32.594 9.828 1 96.06 88 GLY B CA 1
ATOM 3752 C C . GLY B 1 88 ? 1.656 33.469 8.656 1 96.06 88 GLY B C 1
ATOM 3753 O O . GLY B 1 88 ? 0.971 33.469 7.629 1 96.06 88 GLY B O 1
ATOM 3754 N N . GLU B 1 89 ? 2.652 34.25 8.969 1 94.88 89 GLU B N 1
ATOM 3755 C CA . GLU B 1 89 ? 3.125 35.219 7.973 1 94.88 89 GLU B CA 1
ATOM 3756 C C . GLU B 1 89 ? 4.57 34.938 7.574 1 94.88 89 GLU B C 1
ATOM 3758 O O . GLU B 1 89 ? 5.418 34.688 8.43 1 94.88 89 GLU B O 1
ATOM 3763 N N . ILE B 1 90 ? 4.824 35 6.242 1 93.5 90 ILE B N 1
ATOM 3764 C CA . ILE B 1 90 ? 6.184 34.781 5.766 1 93.5 90 ILE B CA 1
ATOM 3765 C C . ILE B 1 90 ? 7.094 35.906 6.242 1 93.5 90 ILE B C 1
ATOM 3767 O O . ILE B 1 90 ? 6.801 37.094 6.02 1 93.5 90 ILE B O 1
ATOM 3771 N N . VAL B 1 91 ? 8.234 35.594 6.824 1 95.31 91 VAL B N 1
ATOM 3772 C CA . VAL B 1 91 ? 9.148 36.625 7.301 1 95.31 91 VAL B CA 1
ATOM 3773 C C . VAL B 1 91 ? 10.453 36.594 6.504 1 95.31 91 VAL B C 1
ATOM 3775 O O . VAL B 1 91 ? 11.219 37.562 6.488 1 95.31 91 VAL B O 1
ATOM 3778 N N . GLN B 1 92 ? 10.703 35.406 5.926 1 94.25 92 GLN B N 1
ATOM 3779 C CA . GLN B 1 92 ? 11.938 35.281 5.156 1 94.25 92 GLN B CA 1
ATOM 3780 C C . GLN B 1 92 ? 11.812 34.188 4.109 1 94.25 92 GLN B C 1
ATOM 3782 O O . GLN B 1 92 ? 11.211 33.125 4.371 1 94.25 92 GLN B O 1
ATOM 3787 N N . LEU B 1 93 ? 12.383 34.438 2.92 1 92.06 93 LEU B N 1
ATOM 3788 C CA . LEU B 1 93 ? 12.414 33.469 1.817 1 92.06 93 LEU B CA 1
ATOM 3789 C C . LEU B 1 93 ? 13.844 33.031 1.542 1 92.06 93 LEU B C 1
ATOM 3791 O O . LEU B 1 93 ? 14.773 33.812 1.565 1 92.06 93 LEU B O 1
ATOM 3795 N N . GLY B 1 94 ? 13.953 31.719 1.429 1 90 94 GLY B N 1
ATOM 3796 C CA . GLY B 1 94 ? 15.227 31.219 0.961 1 90 94 GLY B CA 1
ATOM 3797 C C . GLY B 1 94 ? 15.398 31.328 -0.542 1 90 94 GLY B C 1
ATOM 3798 O O . GLY B 1 94 ? 14.461 31.703 -1.254 1 90 94 GLY B O 1
ATOM 3799 N N . PRO B 1 95 ? 16.688 31.016 -0.959 1 86.12 95 PRO B N 1
ATOM 3800 C CA . PRO B 1 95 ? 16.891 31.047 -2.408 1 86.12 95 PRO B CA 1
ATOM 3801 C C . PRO B 1 95 ? 15.922 30.141 -3.162 1 86.12 95 PRO B C 1
ATOM 3803 O O . PRO B 1 95 ? 15.695 29 -2.76 1 86.12 95 PRO B O 1
ATOM 3806 N N . GLY B 1 96 ? 15.227 30.656 -4.203 1 77.31 96 GLY B N 1
ATOM 3807 C CA . GLY B 1 96 ? 14.344 29.859 -5.043 1 77.31 96 GLY B CA 1
ATOM 3808 C C . GLY B 1 96 ? 12.953 29.703 -4.469 1 77.31 96 GLY B C 1
ATOM 3809 O O . GLY B 1 96 ? 12.078 29.094 -5.094 1 77.31 96 GLY B O 1
ATOM 3810 N N . ALA B 1 97 ? 12.859 30.062 -3.186 1 71.25 97 ALA B N 1
ATOM 3811 C CA . ALA B 1 97 ? 11.547 29.922 -2.561 1 71.25 97 ALA B CA 1
ATOM 3812 C C . ALA B 1 97 ? 10.539 30.875 -3.197 1 71.25 97 ALA B C 1
ATOM 3814 O O . ALA B 1 97 ? 9.328 30.703 -3.041 1 71.25 97 ALA B O 1
ATOM 3815 N N . VAL B 1 98 ? 11.102 31.953 -3.729 1 59.47 98 VAL B N 1
ATOM 3816 C CA . VAL B 1 98 ? 10.219 32.906 -4.371 1 59.47 98 VAL B CA 1
ATOM 3817 C C . VAL B 1 98 ? 9.383 32.219 -5.441 1 59.47 98 VAL B C 1
ATOM 3819 O O . VAL B 1 98 ? 8.172 32.469 -5.543 1 59.47 98 VAL B O 1
ATOM 3822 N N . GLU B 1 99 ? 10.117 31.594 -6.402 1 53.62 99 GLU B N 1
ATOM 3823 C CA . GLU B 1 99 ? 9.398 30.906 -7.477 1 53.62 99 GLU B CA 1
ATOM 3824 C C . GLU B 1 99 ? 8.672 29.672 -6.957 1 53.62 99 GLU B C 1
ATOM 3826 O O . GLU B 1 99 ? 9.289 28.797 -6.34 1 53.62 99 GLU B O 1
ATOM 3831 N N . GLY B 1 100 ? 7.637 30.016 -6.449 1 48.09 100 GLY B N 1
ATOM 3832 C CA . GLY B 1 100 ? 6.793 28.984 -5.871 1 48.09 100 GLY B CA 1
ATOM 3833 C C . GLY B 1 100 ? 7.023 27.609 -6.484 1 48.09 100 GLY B C 1
ATOM 3834 O O . GLY B 1 100 ? 7.48 27.5 -7.621 1 48.09 100 GLY B O 1
ATOM 3835 N N . GLY B 1 101 ? 7.422 26.734 -5.711 1 41.91 101 GLY B N 1
ATOM 3836 C CA . GLY B 1 101 ? 7.473 25.406 -6.324 1 41.91 101 GLY B CA 1
ATOM 3837 C C . GLY B 1 101 ? 6.402 25.203 -7.375 1 41.91 101 GLY B C 1
ATOM 3838 O O . GLY B 1 101 ? 5.336 25.812 -7.312 1 41.91 101 GLY B O 1
ATOM 3839 N N . SER B 1 102 ? 6.742 25.047 -8.57 1 36.12 102 SER B N 1
ATOM 3840 C CA . SER B 1 102 ? 5.715 24.656 -9.531 1 36.12 102 SER B CA 1
ATOM 3841 C C . SER B 1 102 ? 4.637 23.812 -8.867 1 36.12 102 SER B C 1
ATOM 3843 O O . SER B 1 102 ? 4.926 22.75 -8.305 1 36.12 102 SER B O 1
ATOM 3845 N N . THR B 1 103 ? 3.826 24.438 -8.164 1 35.5 103 THR B N 1
ATOM 3846 C CA . THR B 1 103 ? 2.67 23.719 -7.645 1 35.5 103 THR B CA 1
ATOM 3847 C C . THR B 1 103 ? 2.205 22.656 -8.633 1 35.5 103 THR B C 1
ATOM 3849 O O . THR B 1 103 ? 1.426 21.766 -8.281 1 35.5 103 THR B O 1
ATOM 3852 N N . GLY B 1 104 ? 1.969 23.172 -9.953 1 31.2 104 GLY B N 1
ATOM 3853 C CA . GLY B 1 104 ? 0.993 22.547 -10.828 1 31.2 104 GLY B CA 1
ATOM 3854 C C . GLY B 1 104 ? 1.297 21.094 -11.109 1 31.2 104 GLY B C 1
ATOM 3855 O O . GLY B 1 104 ? 0.426 20.344 -11.562 1 31.2 104 GLY B O 1
ATOM 3856 N N . GLY B 1 105 ? 2.543 20.844 -11.648 1 30.84 105 GLY B N 1
ATOM 3857 C CA . GLY B 1 105 ? 2.504 19.844 -12.711 1 30.84 105 GLY B CA 1
ATOM 3858 C C . GLY B 1 105 ? 2.17 18.453 -12.219 1 30.84 105 GLY B C 1
ATOM 3859 O O . GLY B 1 105 ? 1.386 17.734 -12.844 1 30.84 105 GLY B O 1
ATOM 3860 N N . VAL B 1 106 ? 3.027 17.969 -11.367 1 30.17 106 VAL B N 1
ATOM 3861 C CA . VAL B 1 106 ? 2.99 16.516 -11.531 1 30.17 106 VAL B CA 1
ATOM 3862 C C . VAL B 1 106 ? 1.703 15.961 -10.922 1 30.17 106 VAL B C 1
ATOM 3864 O O . VAL B 1 106 ? 1.031 15.125 -11.531 1 30.17 106 VAL B O 1
ATOM 3867 N N . LEU B 1 107 ? 1.461 16.344 -9.711 1 32.78 107 LEU B N 1
ATOM 3868 C CA . LEU B 1 107 ? 0.257 15.672 -9.227 1 32.78 107 LEU B CA 1
ATOM 3869 C C . LEU B 1 107 ? -0.99 16.25 -9.883 1 32.78 107 LEU B C 1
ATOM 3871 O O . LEU B 1 107 ? -1.943 15.531 -10.172 1 32.78 107 LEU B O 1
ATOM 3875 N N . SER B 1 108 ? -1.094 17.562 -10.164 1 30.77 108 SER B N 1
ATOM 3876 C CA . SER B 1 108 ? -2.154 18.141 -10.977 1 30.77 108 SER B CA 1
ATOM 3877 C C . SER B 1 108 ? -2.133 17.578 -12.398 1 30.77 108 SER B C 1
ATOM 3879 O O . SER B 1 108 ? -3.184 17.375 -13.008 1 30.77 108 SER B O 1
ATOM 3881 N N . ALA B 1 109 ? -0.995 17.594 -13.023 1 31.25 109 ALA B N 1
ATOM 3882 C CA . ALA B 1 109 ? -0.934 17.016 -14.367 1 31.25 109 ALA B CA 1
ATOM 3883 C C . ALA B 1 109 ? -1.351 15.539 -14.344 1 31.25 109 ALA B C 1
ATOM 3885 O O . ALA B 1 109 ? -2.006 15.062 -15.273 1 31.25 109 ALA B O 1
ATOM 3886 N N . LEU B 1 110 ? -0.887 14.812 -13.391 1 29.33 110 LEU B N 1
ATOM 3887 C CA . LEU B 1 110 ? -1.419 13.453 -13.336 1 29.33 110 LEU B CA 1
ATOM 3888 C C . LEU B 1 110 ? -2.926 13.469 -13.094 1 29.33 110 LEU B C 1
ATOM 3890 O O . LEU B 1 110 ? -3.666 12.711 -13.734 1 29.33 110 LEU B O 1
ATOM 3894 N N . LEU B 1 111 ? -3.396 14.297 -12.125 1 31.28 111 LEU B N 1
ATOM 3895 C CA . LEU B 1 111 ? -4.84 14.414 -11.961 1 31.28 111 LEU B CA 1
ATOM 3896 C C . LEU B 1 111 ? -5.477 15.078 -13.172 1 31.28 111 LEU B C 1
ATOM 3898 O O . LEU B 1 111 ? -6.594 14.734 -13.562 1 31.28 111 LEU B O 1
ATOM 3902 N N . SER B 1 112 ? -5.004 16.188 -13.688 1 29.92 112 SER B N 1
ATOM 3903 C CA . SER B 1 112 ? -5.594 16.75 -14.891 1 29.92 112 SER B CA 1
ATOM 3904 C C . SER B 1 112 ? -5.629 15.719 -16.016 1 29.92 112 SER B C 1
ATOM 3906 O O . SER B 1 112 ? -6.496 15.781 -16.891 1 29.92 112 SER B O 1
ATOM 3908 N N . ARG B 1 113 ? -4.652 14.953 -16.141 1 29.62 113 ARG B N 1
ATOM 3909 C CA . ARG B 1 113 ? -4.773 14.023 -17.266 1 29.62 113 ARG B CA 1
ATOM 3910 C C . ARG B 1 113 ? -5.832 12.961 -16.984 1 29.62 113 ARG B C 1
ATOM 3912 O O . ARG B 1 113 ? -6.332 12.312 -17.906 1 29.62 113 ARG B O 1
ATOM 3919 N N . LEU B 1 114 ? -5.965 12.539 -15.773 1 28.81 114 LEU B N 1
ATOM 3920 C CA . LEU B 1 114 ? -7.004 11.531 -15.609 1 28.81 114 LEU B CA 1
ATOM 3921 C C . LEU B 1 114 ? -8.391 12.172 -15.602 1 28.81 114 LEU B C 1
ATOM 3923 O O . LEU B 1 114 ? -9.391 11.484 -15.375 1 28.81 114 LEU B O 1
ATOM 3927 N N . THR B 1 115 ? -8.766 13.453 -15.211 1 29.64 115 THR B N 1
ATOM 3928 C CA . THR B 1 115 ? -10.055 13.844 -15.781 1 29.64 115 THR B CA 1
ATOM 3929 C C . THR B 1 115 ? -10.156 13.406 -17.234 1 29.64 115 THR B C 1
ATOM 3931 O O . THR B 1 115 ? -9.453 13.938 -18.094 1 29.64 115 THR B O 1
ATOM 3934 N N . ILE B 1 116 ? -10.578 12.266 -17.578 1 27 116 ILE B N 1
ATOM 3935 C CA . ILE B 1 116 ? -11.234 11.711 -18.75 1 27 116 ILE B CA 1
ATOM 3936 C C . ILE B 1 116 ? -12.031 12.797 -19.469 1 27 116 ILE B C 1
ATOM 3938 O O . ILE B 1 116 ? -11.883 12.992 -20.672 1 27 116 ILE B O 1
ATOM 3942 N N . GLY B 1 117 ? -13.406 12.516 -19.859 1 26.39 117 GLY B N 1
ATOM 3943 C CA . GLY B 1 117 ? -14.078 12.898 -21.078 1 26.39 117 GLY B CA 1
ATOM 3944 C C . GLY B 1 117 ? -14.094 14.398 -21.312 1 26.39 117 GLY B C 1
ATOM 3945 O O . GLY B 1 117 ? -14.453 14.859 -22.406 1 26.39 117 GLY B O 1
ATOM 3946 N N . LYS B 1 118 ? -14.992 15.117 -20.578 1 29.88 118 LYS B N 1
ATOM 3947 C CA . LYS B 1 118 ? -15.398 16.312 -21.312 1 29.88 118 LYS B CA 1
ATOM 3948 C C . LYS B 1 118 ? -14.188 17.125 -21.766 1 29.88 118 LYS B C 1
ATOM 3950 O O . LYS B 1 118 ? -13.047 16.719 -21.531 1 29.88 118 LYS B O 1
ATOM 3955 N N . THR B 1 119 ? -14.375 18.531 -21.547 1 26.08 119 THR B N 1
ATOM 3956 C CA . THR B 1 119 ? -13.844 19.672 -22.312 1 26.08 119 THR B CA 1
ATOM 3957 C C . THR B 1 119 ? -12.32 19.688 -22.25 1 26.08 119 THR B C 1
ATOM 3959 O O . THR B 1 119 ? -11.727 19.406 -21.203 1 26.08 119 THR B O 1
ATOM 3962 N N . LYS B 1 120 ? -11.305 19.547 -23.312 1 27.28 120 LYS B N 1
ATOM 3963 C CA . LYS B 1 120 ? -10.125 20.266 -23.781 1 27.28 120 LYS B CA 1
ATOM 3964 C C . LYS B 1 120 ? -9.727 21.359 -22.797 1 27.28 120 LYS B C 1
ATOM 3966 O O . LYS B 1 120 ? -10.539 21.797 -21.984 1 27.28 120 LYS B O 1
ATOM 3971 N N . GLU B 1 121 ? -8.68 22.141 -23.109 1 28.05 121 GLU B N 1
ATOM 3972 C CA . GLU B 1 121 ? -8.461 23.484 -22.562 1 28.05 121 GLU B CA 1
ATOM 3973 C C . GLU B 1 121 ? -9.781 24.125 -22.156 1 28.05 121 GLU B C 1
ATOM 3975 O O . GLU B 1 121 ? -10.484 24.703 -23 1 28.05 121 GLU B O 1
ATOM 3980 N N . LYS B 1 122 ? -10.797 23.812 -21.688 1 30.28 122 LYS B N 1
ATOM 3981 C CA . LYS B 1 122 ? -11.453 25.125 -21.703 1 30.28 122 LYS B CA 1
ATOM 3982 C C . LYS B 1 122 ? -10.469 26.234 -21.344 1 30.28 122 LYS B C 1
ATOM 3984 O O . LYS B 1 122 ? -9.562 26.031 -20.547 1 30.28 122 LYS B O 1
ATOM 3989 N N . GLU B 1 123 ? -10.203 27.375 -22.047 1 30.39 123 GLU B N 1
ATOM 3990 C CA . GLU B 1 123 ? -9.438 28.625 -22.016 1 30.39 123 GLU B CA 1
ATOM 3991 C C . GLU B 1 123 ? -8.938 28.938 -20.609 1 30.39 123 GLU B C 1
ATOM 3993 O O . GLU B 1 123 ? -7.867 29.531 -20.453 1 30.39 123 GLU B O 1
ATOM 3998 N N . GLY B 1 124 ? -9.797 28.859 -19.516 1 27.56 124 GLY B N 1
ATOM 3999 C CA . GLY B 1 124 ? -9.477 29.594 -18.297 1 27.56 124 GLY B CA 1
ATOM 4000 C C . GLY B 1 124 ? -8.719 28.781 -17.281 1 27.56 124 GLY B C 1
ATOM 4001 O O . GLY B 1 124 ? -8.742 29.094 -16.078 1 27.56 124 GLY B O 1
ATOM 4002 N N . GLU B 1 125 ? -8.68 27.562 -17.406 1 34.84 125 GLU B N 1
ATOM 4003 C CA . GLU B 1 125 ? -7.984 26.953 -16.281 1 34.84 125 GLU B CA 1
ATOM 4004 C C . GLU B 1 125 ? -6.562 27.484 -16.141 1 34.84 125 GLU B C 1
ATOM 4006 O O . GLU B 1 125 ? -5.789 27.453 -17.109 1 34.84 125 GLU B O 1
ATOM 4011 N N . GLU B 1 126 ? -6.344 28.328 -15.297 1 32.69 126 GLU B N 1
ATOM 4012 C CA . GLU B 1 126 ? -5.078 28.984 -14.984 1 32.69 126 GLU B CA 1
ATOM 4013 C C . GLU B 1 126 ? -3.957 27.969 -14.797 1 32.69 126 GLU B C 1
ATOM 4015 O O . GLU B 1 126 ? -4.16 26.922 -14.18 1 32.69 126 GLU B O 1
ATOM 4020 N N . PRO B 1 127 ? -3.1 27.812 -15.648 1 33.03 127 PRO B N 1
ATOM 4021 C CA . PRO B 1 127 ? -1.812 27.141 -15.484 1 33.03 127 PRO B CA 1
ATOM 4022 C C . PRO B 1 127 ? -1.425 26.938 -14.016 1 33.03 127 PRO B C 1
ATOM 4024 O O . PRO B 1 127 ? -1.863 27.719 -13.156 1 33.03 127 PRO B O 1
ATOM 4027 N N . ALA B 1 128 ? -1.034 25.703 -13.602 1 39.56 128 ALA B N 1
ATOM 4028 C CA . ALA B 1 128 ? -0.4 25.516 -12.297 1 39.56 128 ALA B CA 1
ATOM 4029 C C . ALA B 1 128 ? 0.275 26.812 -11.828 1 39.56 128 ALA B C 1
ATOM 4031 O O . ALA B 1 128 ? 1.269 27.234 -12.414 1 39.56 128 ALA B O 1
ATOM 4032 N N . VAL B 1 129 ? -0.381 27.875 -11.633 1 41.03 129 VAL B N 1
ATOM 4033 C CA . VAL B 1 129 ? 0.07 29.203 -11.234 1 41.03 129 VAL B CA 1
ATOM 4034 C C . VAL B 1 129 ? 1.023 29.094 -10.047 1 41.03 129 VAL B C 1
ATOM 4036 O O . VAL B 1 129 ? 0.648 28.578 -8.984 1 41.03 129 VAL B O 1
ATOM 4039 N N . HIS B 1 130 ? 2.32 28.828 -10.273 1 55.81 130 HIS B N 1
ATOM 4040 C CA . HIS B 1 130 ? 3.371 29.047 -9.289 1 55.81 130 HIS B CA 1
ATOM 4041 C C . HIS B 1 130 ? 3.111 30.297 -8.469 1 55.81 130 HIS B C 1
ATOM 4043 O O . HIS B 1 130 ? 3.035 31.406 -9.023 1 55.81 130 HIS B O 1
ATOM 4049 N N . HIS B 1 131 ? 2.584 29.969 -7.25 1 70.25 131 HIS B N 1
ATOM 4050 C CA . HIS B 1 131 ? 2.424 31.141 -6.398 1 70.25 131 HIS B CA 1
ATOM 4051 C C . HIS B 1 131 ? 3.771 31.781 -6.07 1 70.25 131 HIS B C 1
ATOM 4053 O O . HIS B 1 131 ? 4.73 31.078 -5.746 1 70.25 131 HIS B O 1
ATOM 4059 N N . ARG B 1 132 ? 3.91 32.969 -6.426 1 79 132 ARG B N 1
ATOM 4060 C CA . ARG B 1 132 ? 5.109 33.719 -6.035 1 79 132 ARG B CA 1
ATOM 4061 C C . ARG B 1 132 ? 4.969 34.281 -4.629 1 79 132 ARG B C 1
ATOM 4063 O O . ARG B 1 132 ? 4.305 35.312 -4.434 1 79 132 ARG B O 1
ATOM 4070 N N . PHE B 1 133 ? 5.641 33.625 -3.746 1 87.62 133 PHE B N 1
ATOM 4071 C CA . PHE B 1 133 ? 5.543 34.031 -2.35 1 87.62 133 PHE B CA 1
ATOM 4072 C C . PHE B 1 133 ? 6.305 35.312 -2.111 1 87.62 133 PHE B C 1
ATOM 4074 O O . PHE B 1 133 ? 7.32 35.594 -2.764 1 87.62 133 PHE B O 1
ATOM 4081 N N . LYS B 1 134 ? 5.762 36.125 -1.2 1 88.56 134 LYS B N 1
ATOM 4082 C CA . LYS B 1 134 ? 6.426 37.344 -0.756 1 88.56 134 LYS B CA 1
ATOM 4083 C C . LYS B 1 134 ? 6.402 37.469 0.765 1 88.56 134 LYS B C 1
ATOM 4085 O O . LYS B 1 134 ? 5.5 36.938 1.419 1 88.56 134 LYS B O 1
ATOM 4090 N N . THR B 1 135 ? 7.418 38.094 1.245 1 90.62 135 THR B N 1
ATOM 4091 C CA . THR B 1 135 ? 7.426 38.406 2.676 1 90.62 135 THR B CA 1
ATOM 4092 C C . THR B 1 135 ? 6.18 39.188 3.074 1 90.62 135 THR B C 1
ATOM 4094 O O . THR B 1 135 ? 5.758 40.094 2.359 1 90.62 135 THR B O 1
ATOM 4097 N N . GLY B 1 136 ? 5.602 38.844 4.188 1 90.88 136 GLY B N 1
ATOM 4098 C CA . GLY B 1 136 ? 4.398 39.5 4.672 1 90.88 136 GLY B CA 1
ATOM 4099 C C . GLY B 1 136 ? 3.125 38.75 4.305 1 90.88 136 GLY B C 1
ATOM 4100 O O . GLY B 1 136 ? 2.062 39.031 4.871 1 90.88 136 GLY B O 1
ATOM 4101 N N . GLU B 1 137 ? 3.242 37.844 3.436 1 91.88 137 GLU B N 1
ATOM 4102 C CA . GLU B 1 137 ? 2.08 37.094 2.994 1 91.88 137 GLU B CA 1
ATOM 4103 C C . GLU B 1 137 ? 1.648 36.062 4.055 1 91.88 137 GLU B C 1
ATOM 4105 O O . GLU B 1 137 ? 2.488 35.438 4.691 1 91.88 137 GLU B O 1
ATOM 4110 N N . LYS B 1 138 ? 0.331 36 4.215 1 93.88 138 LYS B N 1
ATOM 4111 C CA . LYS B 1 138 ? -0.209 35 5.137 1 93.88 138 LYS B CA 1
ATOM 4112 C C . LYS B 1 138 ? -0.367 33.656 4.445 1 93.88 138 LYS B C 1
ATOM 4114 O O . LYS B 1 138 ? -0.923 33.562 3.35 1 93.88 138 LYS B O 1
ATOM 4119 N N . VAL B 1 139 ? 0.151 32.594 5.113 1 94.38 139 VAL B N 1
ATOM 4120 C CA . VAL B 1 139 ? 0.191 31.281 4.465 1 94.38 139 VAL B CA 1
ATOM 4121 C C . VAL B 1 139 ? -0.089 30.188 5.492 1 94.38 139 VAL B C 1
ATOM 4123 O O . VAL B 1 139 ? -0.042 30.422 6.699 1 94.38 139 VAL B O 1
ATOM 4126 N N . ILE B 1 140 ? -0.492 29.078 5.023 1 94.75 140 ILE B N 1
ATOM 4127 C CA . ILE B 1 140 ? -0.52 27.812 5.754 1 94.75 140 ILE B CA 1
ATOM 4128 C C . ILE B 1 140 ? 0.658 26.938 5.324 1 94.75 140 ILE B C 1
ATOM 4130 O O . ILE B 1 140 ? 0.961 26.844 4.137 1 94.75 140 ILE B O 1
ATOM 4134 N N . ILE B 1 141 ? 1.372 26.359 6.289 1 92.25 141 ILE B N 1
ATOM 4135 C CA . ILE B 1 141 ? 2.562 25.578 5.984 1 92.25 141 ILE B CA 1
ATOM 4136 C C . ILE B 1 141 ? 2.453 24.203 6.637 1 92.25 141 ILE B C 1
ATOM 4138 O O . ILE B 1 141 ? 1.926 24.078 7.742 1 92.25 141 ILE B O 1
ATOM 4142 N N . SER B 1 142 ? 2.775 23.156 5.895 1 88.25 142 SER B N 1
ATOM 4143 C CA . SER B 1 142 ? 3.018 21.812 6.426 1 88.25 142 SER B CA 1
ATOM 4144 C C . SER B 1 142 ? 4.512 21.547 6.594 1 88.25 142 SER B C 1
ATOM 4146 O O . SER B 1 142 ? 5.258 21.516 5.617 1 88.25 142 SER B O 1
ATOM 4148 N N . ALA B 1 143 ? 4.93 21.469 7.801 1 82.31 143 ALA B N 1
ATOM 4149 C CA . ALA B 1 143 ? 6.332 21.234 8.133 1 82.31 143 ALA B CA 1
ATOM 4150 C C . ALA B 1 143 ? 6.465 20.359 9.367 1 82.31 143 ALA B C 1
ATOM 4152 O O . ALA B 1 143 ? 6.027 20.734 10.461 1 82.31 143 ALA B O 1
ATOM 4153 N N . THR B 1 144 ? 7.082 19.234 9.148 1 72.31 144 THR B N 1
ATOM 4154 C CA . THR B 1 144 ? 7.133 18.266 10.242 1 72.31 144 THR B CA 1
ATOM 4155 C C . THR B 1 144 ? 8.109 18.719 11.32 1 72.31 144 THR B C 1
ATOM 4157 O O . THR B 1 144 ? 9.195 19.234 11.016 1 72.31 144 THR B O 1
ATOM 4160 N N . HIS B 1 145 ? 7.691 18.625 12.531 1 68.5 145 HIS B N 1
ATOM 4161 C CA . HIS B 1 145 ? 8.492 18.812 13.742 1 68.5 145 HIS B CA 1
ATOM 4162 C C . HIS B 1 145 ? 9 20.234 13.859 1 68.5 145 HIS B C 1
ATOM 4164 O O . HIS B 1 145 ? 10.141 20.469 14.258 1 68.5 145 HIS B O 1
ATOM 4170 N N . GLN B 1 146 ? 8.156 21.234 13.445 1 79.25 146 GLN B N 1
ATOM 4171 C CA . GLN B 1 146 ? 8.672 22.594 13.461 1 79.25 146 GLN B CA 1
ATOM 4172 C C . GLN B 1 146 ? 7.59 23.594 13.883 1 79.25 146 GLN B C 1
ATOM 4174 O O . GLN B 1 146 ? 7.891 24.719 14.242 1 79.25 146 GLN B O 1
ATOM 4179 N N . CYS B 1 147 ? 6.387 23.203 14.016 1 91.44 147 CYS B N 1
ATOM 4180 C CA . CYS B 1 147 ? 5.34 24.203 13.875 1 91.44 147 CYS B CA 1
ATOM 4181 C C . CYS B 1 147 ? 4.895 24.719 15.242 1 91.44 147 CYS B C 1
ATOM 4183 O O . CYS B 1 147 ? 4.211 25.75 15.328 1 91.44 147 CYS B O 1
ATOM 4185 N N . LEU B 1 148 ? 5.328 24.062 16.281 1 95.81 148 LEU B N 1
ATOM 4186 C CA . LEU B 1 148 ? 4.922 24.562 17.594 1 95.81 148 LEU B CA 1
ATOM 4187 C C . LEU B 1 148 ? 5.98 25.484 18.172 1 95.81 148 LEU B C 1
ATOM 4189 O O . LEU B 1 148 ? 6.43 25.297 19.297 1 95.81 148 LEU B O 1
ATOM 4193 N N . GLY B 1 149 ? 6.352 26.438 17.438 1 96.44 149 GLY B N 1
ATOM 4194 C CA . GLY B 1 149 ? 7.273 27.531 17.766 1 96.44 149 GLY B CA 1
ATOM 4195 C C . GLY B 1 149 ? 6.852 28.859 17.172 1 96.44 149 GLY B C 1
ATOM 4196 O O . GLY B 1 149 ? 6.016 28.906 16.266 1 96.44 149 GLY B O 1
ATOM 4197 N N . GLU B 1 150 ? 7.43 29.906 17.719 1 96.25 150 GLU B N 1
ATOM 4198 C CA . GLU B 1 150 ? 7.078 31.25 17.266 1 96.25 150 GLU B CA 1
ATOM 4199 C C . GLU B 1 150 ? 7.414 31.438 15.781 1 96.25 150 GLU B C 1
ATOM 4201 O O . GLU B 1 150 ? 6.832 32.281 15.109 1 96.25 150 GLU B O 1
ATOM 4206 N N . TYR B 1 151 ? 8.391 30.672 15.352 1 95.56 151 TYR B N 1
ATOM 4207 C CA . TYR B 1 151 ? 8.766 30.625 13.945 1 95.56 151 TYR B CA 1
ATOM 4208 C C . TYR B 1 151 ? 8.914 29.188 13.469 1 95.56 151 TYR B C 1
ATOM 4210 O O . TYR B 1 151 ? 9.227 28.297 14.258 1 95.56 151 TYR B O 1
ATOM 4218 N N . CYS B 1 152 ? 8.648 29 12.227 1 93.69 152 CYS B N 1
ATOM 4219 C CA . CYS B 1 152 ? 8.773 27.672 11.641 1 93.69 152 CYS B CA 1
ATOM 4220 C C . CYS B 1 152 ? 9.336 27.75 10.227 1 93.69 152 CYS B C 1
ATOM 4222 O O . CYS B 1 152 ? 9 28.656 9.469 1 93.69 152 CYS B O 1
ATOM 4224 N N . THR B 1 153 ? 10.211 26.812 9.961 1 92.19 153 THR B N 1
ATOM 4225 C CA . THR B 1 153 ? 10.797 26.703 8.633 1 92.19 153 THR B CA 1
ATOM 4226 C C . THR B 1 153 ? 10.148 25.562 7.848 1 92.19 153 THR B C 1
ATOM 4228 O O . THR B 1 153 ? 9.992 24.469 8.367 1 92.19 153 THR B O 1
ATOM 4231 N N . GLY B 1 154 ? 9.703 25.844 6.656 1 87.69 154 GLY B N 1
ATOM 4232 C CA . GLY B 1 154 ? 9.156 24.828 5.77 1 87.69 154 GLY B CA 1
ATOM 4233 C C . GLY B 1 154 ? 9.484 25.062 4.312 1 87.69 154 GLY B C 1
ATOM 4234 O O . GLY B 1 154 ? 10.227 26 3.982 1 87.69 154 GLY B O 1
ATOM 4235 N N . ARG B 1 155 ? 9 24.219 3.467 1 84.56 155 ARG B N 1
ATOM 4236 C CA . ARG B 1 155 ? 9.25 24.328 2.033 1 84.56 155 ARG B CA 1
ATOM 4237 C C . ARG B 1 155 ? 8.117 25.047 1.322 1 84.56 155 ARG B C 1
ATOM 4239 O O . ARG B 1 155 ? 6.949 24.891 1.692 1 84.56 155 ARG B O 1
ATOM 4246 N N . ALA B 1 156 ? 8.516 25.656 0.243 1 84.25 156 ALA B N 1
ATOM 4247 C CA . ALA B 1 156 ? 7.531 26.375 -0.558 1 84.25 156 ALA B CA 1
ATOM 4248 C C . ALA B 1 156 ? 6.504 25.406 -1.155 1 84.25 156 ALA B C 1
ATOM 4250 O O . ALA B 1 156 ? 5.328 25.75 -1.286 1 84.25 156 ALA B O 1
ATOM 4251 N N . GLU B 1 157 ? 6.863 24.188 -1.46 1 78.06 157 GLU B N 1
ATOM 4252 C CA . GLU B 1 157 ? 6.004 23.203 -2.105 1 78.06 157 GLU B CA 1
ATOM 4253 C C . GLU B 1 157 ? 4.91 22.719 -1.156 1 78.06 157 GLU B C 1
ATOM 4255 O O . GLU B 1 157 ? 3.906 22.156 -1.595 1 78.06 157 GLU B O 1
ATOM 4260 N N . SER B 1 158 ? 5.137 22.969 0.108 1 84 158 SER B N 1
ATOM 4261 C CA . SER B 1 158 ? 4.18 22.531 1.122 1 84 158 SER B CA 1
ATOM 4262 C C . SER B 1 158 ? 3.555 23.734 1.832 1 84 158 SER B C 1
ATOM 4264 O O . SER B 1 158 ? 3.242 23.656 3.021 1 84 158 SER B O 1
ATOM 4266 N N . THR B 1 159 ? 3.543 24.797 1.123 1 88.88 159 THR B N 1
ATOM 4267 C CA . THR B 1 159 ? 2.975 26.031 1.634 1 88.88 159 THR B CA 1
ATOM 4268 C C . THR B 1 159 ? 1.875 26.547 0.709 1 88.88 159 THR B C 1
ATOM 4270 O O . THR B 1 159 ? 2.008 26.484 -0.515 1 88.88 159 THR B O 1
ATOM 4273 N N . CYS B 1 160 ? 0.798 27.031 1.285 1 90.5 160 CYS B N 1
ATOM 4274 C CA . CYS B 1 160 ? -0.307 27.562 0.489 1 90.5 160 CYS B CA 1
ATOM 4275 C C . CYS B 1 160 ? -0.791 28.891 1.042 1 90.5 160 CYS B C 1
ATOM 4277 O O . CYS B 1 160 ? -0.877 29.078 2.258 1 90.5 160 CYS B O 1
ATOM 4279 N N . PRO B 1 161 ? -1.06 29.812 0.157 1 91.19 161 PRO B N 1
ATOM 4280 C CA . PRO B 1 161 ? -1.581 31.094 0.618 1 91.19 161 PRO B CA 1
ATOM 4281 C C . PRO B 1 161 ? -2.973 30.984 1.237 1 91.19 161 PRO B C 1
ATOM 4283 O O . PRO B 1 161 ? -3.766 30.125 0.83 1 91.19 161 PRO B O 1
ATOM 4286 N N . LEU B 1 162 ? -3.234 31.891 2.15 1 92.12 162 LEU B N 1
ATOM 4287 C CA . LEU B 1 162 ? -4.578 31.984 2.713 1 92.12 162 LEU B CA 1
ATOM 4288 C C . LEU B 1 162 ? -5.539 32.625 1.715 1 92.12 162 LEU B C 1
ATOM 4290 O O . LEU B 1 162 ? -5.137 33.469 0.903 1 92.12 162 LEU B O 1
ATOM 4294 N N . MET B 1 163 ? -6.738 32.125 1.802 1 88.94 163 MET B N 1
ATOM 4295 C CA . MET B 1 163 ? -7.816 32.781 1.072 1 88.94 163 MET B CA 1
ATOM 4296 C C . MET B 1 163 ? -8.344 34 1.85 1 88.94 163 MET B C 1
ATOM 4298 O O . MET B 1 163 ? -8.344 34 3.082 1 88.94 163 MET B O 1
ATOM 4302 N N . GLU B 1 164 ? -8.859 34.875 1.033 1 85.25 164 GLU B N 1
ATOM 4303 C CA . GLU B 1 164 ? -9.375 36.094 1.657 1 85.25 164 GLU B CA 1
ATOM 4304 C C . GLU B 1 164 ? -10.758 35.844 2.266 1 85.25 164 GLU B C 1
ATOM 4306 O O . GLU B 1 164 ? -11.508 35 1.798 1 85.25 164 GLU B O 1
ATOM 4311 N N . ASN B 1 165 ? -11.102 36.5 3.312 1 79.81 165 ASN B N 1
ATOM 4312 C CA . ASN B 1 165 ? -12.422 36.625 3.924 1 79.81 165 ASN B CA 1
ATOM 4313 C C . ASN B 1 165 ? -12.898 35.312 4.496 1 79.81 165 ASN B C 1
ATOM 4315 O O . ASN B 1 165 ? -14.086 34.969 4.41 1 79.81 165 ASN B O 1
ATOM 4319 N N . TRP B 1 166 ? -12.07 34.5 4.844 1 86.94 166 TRP B N 1
ATOM 4320 C CA . TRP B 1 166 ? -12.352 33.25 5.508 1 86.94 166 TRP B CA 1
ATOM 4321 C C . TRP B 1 166 ? -11.547 33.094 6.797 1 86.94 166 TRP B C 1
ATOM 4323 O O . TRP B 1 166 ? -10.391 33.531 6.859 1 86.94 166 TRP B O 1
ATOM 4333 N N . PRO B 1 167 ? -12.195 32.688 7.898 1 88.75 167 PRO B N 1
ATOM 4334 C CA . PRO B 1 167 ? -11.453 32.594 9.156 1 88.75 167 PRO B CA 1
ATOM 4335 C C . PRO B 1 167 ? -10.18 31.75 9.031 1 88.75 167 PRO B C 1
ATOM 4337 O O . PRO B 1 167 ? -10.188 30.688 8.406 1 88.75 167 PRO B O 1
ATOM 4340 N N . VAL B 1 168 ? -9.164 32.219 9.664 1 92 168 VAL B N 1
ATOM 4341 C CA . VAL B 1 168 ? -7.801 31.734 9.438 1 92 168 VAL B CA 1
ATOM 4342 C C . VAL B 1 168 ? -7.66 30.297 9.938 1 92 168 VAL B C 1
ATOM 4344 O O . VAL B 1 168 ? -7.094 29.453 9.25 1 92 168 VAL B O 1
ATOM 4347 N N . PHE B 1 169 ? -8.219 29.984 11.109 1 93.75 169 PHE B N 1
ATOM 4348 C CA . PHE B 1 169 ? -7.957 28.688 11.711 1 93.75 169 PHE B CA 1
ATOM 4349 C C . PHE B 1 169 ? -8.82 27.609 11.07 1 93.75 169 PHE B C 1
ATOM 4351 O O . PHE B 1 169 ? -8.414 26.453 10.977 1 93.75 169 PHE B O 1
ATOM 4358 N N . GLU B 1 170 ? -10.008 27.969 10.57 1 92.94 170 GLU B N 1
ATOM 4359 C CA . GLU B 1 170 ? -10.781 27.031 9.766 1 92.94 170 GLU B CA 1
ATOM 4360 C C . GLU B 1 170 ? -10.047 26.672 8.477 1 92.94 170 GLU B C 1
ATOM 4362 O O . GLU B 1 170 ? -10.039 25.516 8.07 1 92.94 170 GLU B O 1
ATOM 4367 N N . GLN B 1 171 ? -9.391 27.703 7.871 1 94 171 GLN B N 1
ATOM 4368 C CA . GLN B 1 171 ? -8.594 27.438 6.676 1 94 171 GLN B CA 1
ATOM 4369 C C . GLN B 1 171 ? -7.43 26.5 6.98 1 94 171 GLN B C 1
ATOM 4371 O O . GLN B 1 171 ? -7.094 25.641 6.172 1 94 171 GLN B O 1
ATOM 4376 N N . LEU B 1 172 ? -6.812 26.703 8.148 1 94.94 172 LEU B N 1
ATOM 4377 C CA . LEU B 1 172 ? -5.703 25.859 8.562 1 94.94 172 LEU B CA 1
ATOM 4378 C C . LEU B 1 172 ? -6.129 24.391 8.602 1 94.94 172 LEU B C 1
ATOM 4380 O O . LEU B 1 172 ? -5.438 23.531 8.055 1 94.94 172 LEU B O 1
ATOM 4384 N N . VAL B 1 173 ? -7.289 24.141 9.133 1 92.31 173 VAL B N 1
ATOM 4385 C CA . VAL B 1 173 ? -7.781 22.766 9.281 1 92.31 173 VAL B CA 1
ATOM 4386 C C . VAL B 1 173 ? -8.188 22.219 7.918 1 92.31 173 VAL B C 1
ATOM 4388 O O . VAL B 1 173 ? -7.84 21.078 7.57 1 92.31 173 VAL B O 1
ATOM 4391 N N . VAL B 1 174 ? -8.836 22.969 7.148 1 93.38 174 VAL B N 1
ATOM 4392 C CA . VAL B 1 174 ? -9.32 22.547 5.836 1 93.38 174 VAL B CA 1
ATOM 4393 C C . VAL B 1 174 ? -8.133 22.266 4.918 1 93.38 174 VAL B C 1
ATOM 4395 O O . VAL B 1 174 ? -8.086 21.234 4.242 1 93.38 174 VAL B O 1
ATOM 4398 N N . ALA B 1 175 ? -7.176 23.156 4.949 1 92.25 175 ALA B N 1
ATOM 4399 C CA . ALA B 1 175 ? -6.031 23.016 4.051 1 92.25 175 ALA B CA 1
ATOM 4400 C C . ALA B 1 175 ? -5.207 21.781 4.395 1 92.25 175 ALA B C 1
ATOM 4402 O O . ALA B 1 175 ? -4.699 21.094 3.5 1 92.25 175 ALA B O 1
ATOM 4403 N N . THR B 1 176 ? -5.031 21.547 5.656 1 90.5 176 THR B N 1
ATOM 4404 C CA . THR B 1 176 ? -4.117 20.469 6.059 1 90.5 176 THR B CA 1
ATOM 4405 C C . THR B 1 176 ? -4.84 19.125 6.105 1 90.5 176 THR B C 1
ATOM 4407 O O . THR B 1 176 ? -4.539 18.234 5.316 1 90.5 176 THR B O 1
ATOM 4410 N N . PHE B 1 177 ? -5.898 19.062 6.836 1 90.75 177 PHE B N 1
ATOM 4411 C CA . PHE B 1 177 ? -6.641 17.812 6.922 1 90.75 177 PHE B CA 1
ATOM 4412 C C . PHE B 1 177 ? -7.402 17.547 5.629 1 90.75 177 PHE B C 1
ATOM 4414 O O . PHE B 1 177 ? -7.363 16.438 5.098 1 90.75 177 PHE B O 1
ATOM 4421 N N . GLY B 1 178 ? -8.133 18.531 5.164 1 91.19 178 GLY B N 1
ATOM 4422 C CA . GLY B 1 178 ? -8.844 18.375 3.908 1 91.19 178 GLY B CA 1
ATOM 4423 C C . GLY B 1 178 ? -7.934 18.062 2.736 1 91.19 178 GLY B C 1
ATOM 4424 O O . GLY B 1 178 ? -8.281 17.266 1.869 1 91.19 178 GLY B O 1
ATOM 4425 N N . GLY B 1 179 ? -6.82 18.703 2.777 1 90.44 179 GLY B N 1
ATOM 4426 C CA . GLY B 1 179 ? -5.84 18.422 1.74 1 90.44 179 GLY B CA 1
ATOM 4427 C C . GLY B 1 179 ? -5.391 16.969 1.73 1 90.44 179 GLY B C 1
ATOM 4428 O O . GLY B 1 179 ? -5.23 16.375 0.665 1 90.44 179 GLY B O 1
ATOM 4429 N N . LYS B 1 180 ? -5.168 16.453 2.902 1 90.12 180 LYS B N 1
ATOM 4430 C CA . LYS B 1 180 ? -4.758 15.047 3.002 1 90.12 180 LYS B CA 1
ATOM 4431 C C . LYS B 1 180 ? -5.855 14.117 2.498 1 90.12 180 LYS B C 1
ATOM 4433 O O . LYS B 1 180 ? -5.57 13.102 1.854 1 90.12 180 LYS B O 1
ATOM 4438 N N . VAL B 1 181 ? -7.062 14.43 2.795 1 92.38 181 VAL B N 1
ATOM 4439 C CA . VAL B 1 181 ? -8.195 13.633 2.344 1 92.38 181 VAL B CA 1
ATOM 4440 C C . VAL B 1 181 ? -8.266 13.648 0.818 1 92.38 181 VAL B C 1
ATOM 4442 O O . VAL B 1 181 ? -8.398 12.602 0.183 1 92.38 181 VAL B O 1
ATOM 4445 N N . LEU B 1 182 ? -8.133 14.797 0.284 1 88.94 182 LEU B N 1
ATOM 4446 C CA . LEU B 1 182 ? -8.203 14.93 -1.166 1 88.94 182 LEU B CA 1
ATOM 4447 C C . LEU B 1 182 ? -7.035 14.227 -1.841 1 88.94 182 LEU B C 1
ATOM 4449 O O . LEU B 1 182 ? -7.203 13.602 -2.891 1 88.94 182 LEU B O 1
ATOM 4453 N N . ASP B 1 183 ? -5.945 14.406 -1.223 1 86.19 183 ASP B N 1
ATOM 4454 C CA . ASP B 1 183 ? -4.766 13.742 -1.775 1 86.19 183 ASP B CA 1
ATOM 4455 C C . ASP B 1 183 ? -4.961 12.227 -1.822 1 86.19 183 ASP B C 1
ATOM 4457 O O . ASP B 1 183 ? -4.605 11.578 -2.811 1 86.19 183 ASP B O 1
ATOM 4461 N N . ALA B 1 184 ? -5.418 11.68 -0.762 1 88.56 184 ALA B N 1
ATOM 4462 C CA . ALA B 1 184 ? -5.68 10.242 -0.714 1 88.56 184 ALA B CA 1
ATOM 4463 C C . ALA B 1 184 ? -6.629 9.82 -1.831 1 88.56 184 ALA B C 1
ATOM 4465 O O . ALA B 1 184 ? -6.383 8.836 -2.525 1 88.56 184 ALA B O 1
ATOM 4466 N N . TYR B 1 185 ? -7.68 10.531 -2.049 1 90 185 TYR B N 1
ATOM 4467 C CA . TYR B 1 185 ? -8.664 10.211 -3.076 1 90 185 TYR B CA 1
ATOM 4468 C C . TYR B 1 185 ? -8.062 10.359 -4.469 1 90 185 TYR B C 1
ATOM 4470 O O . TYR B 1 185 ? -8.234 9.477 -5.316 1 90 185 TYR B O 1
ATOM 4478 N N . GLU B 1 186 ? -7.414 11.445 -4.676 1 82.69 186 GLU B N 1
ATOM 4479 C CA . GLU B 1 186 ? -6.883 11.727 -6.004 1 82.69 186 GLU B CA 1
ATOM 4480 C C . GLU B 1 186 ? -5.816 10.711 -6.402 1 82.69 186 GLU B C 1
ATOM 4482 O O . GLU B 1 186 ? -5.746 10.297 -7.559 1 82.69 186 GLU B O 1
ATOM 4487 N N . ARG B 1 187 ? -5.047 10.398 -5.488 1 82.75 187 ARG B N 1
ATOM 4488 C CA . ARG B 1 187 ? -4.039 9.383 -5.773 1 82.75 187 ARG B CA 1
ATOM 4489 C C . ARG B 1 187 ? -4.688 8.055 -6.141 1 82.75 187 ARG B C 1
ATOM 4491 O O . ARG B 1 187 ? -4.246 7.379 -7.07 1 82.75 187 ARG B O 1
ATOM 4498 N N . HIS B 1 188 ? -5.648 7.66 -5.391 1 86.75 188 HIS B N 1
ATOM 4499 C CA . HIS B 1 188 ? -6.387 6.438 -5.684 1 86.75 188 HIS B CA 1
ATOM 4500 C C . HIS B 1 188 ? -7.016 6.492 -7.074 1 86.75 188 HIS B C 1
ATOM 4502 O O . HIS B 1 188 ? -6.918 5.531 -7.844 1 86.75 188 HIS B O 1
ATOM 4508 N N . ALA B 1 189 ? -7.699 7.578 -7.332 1 83.19 189 ALA B N 1
ATOM 4509 C CA . ALA B 1 189 ? -8.352 7.758 -8.625 1 83.19 189 ALA B CA 1
ATOM 4510 C C . ALA B 1 189 ? -7.34 7.699 -9.766 1 83.19 189 ALA B C 1
ATOM 4512 O O . ALA B 1 189 ? -7.605 7.098 -10.812 1 83.19 189 ALA B O 1
ATOM 4513 N N . GLU B 1 190 ? -6.227 8.281 -9.516 1 76.38 190 GLU B N 1
ATOM 4514 C CA . GLU B 1 190 ? -5.18 8.273 -10.531 1 76.38 190 GLU B CA 1
ATOM 4515 C C . GLU B 1 190 ? -4.656 6.863 -10.781 1 76.38 190 GLU B C 1
ATOM 4517 O O . GLU B 1 190 ? -4.418 6.477 -11.93 1 76.38 190 GLU B O 1
ATOM 4522 N N . GLU B 1 191 ? -4.402 6.184 -9.766 1 77.5 191 GLU B N 1
ATOM 4523 C CA . GLU B 1 191 ? -3.934 4.809 -9.906 1 77.5 191 GLU B CA 1
ATOM 4524 C C . GLU B 1 191 ? -4.941 3.959 -10.672 1 77.5 191 GLU B C 1
ATOM 4526 O O . GLU B 1 191 ? -4.562 3.121 -11.492 1 77.5 191 GLU B O 1
ATOM 4531 N N . TRP B 1 192 ? -6.164 4.176 -10.398 1 80.31 192 TRP B N 1
ATOM 4532 C CA . TRP B 1 192 ? -7.215 3.455 -11.109 1 80.31 192 TRP B CA 1
ATOM 4533 C C . TRP B 1 192 ? -7.203 3.807 -12.594 1 80.31 192 TRP B C 1
ATOM 4535 O O . TRP B 1 192 ? -7.316 2.924 -13.453 1 80.31 192 TRP B O 1
ATOM 4545 N N . ASP B 1 193 ? -7.082 5.051 -12.875 1 73.56 193 ASP B N 1
ATOM 4546 C CA . ASP B 1 193 ? -7.117 5.531 -14.25 1 73.56 193 ASP B CA 1
ATOM 4547 C C . ASP B 1 193 ? -5.918 5.008 -15.047 1 73.56 193 ASP B C 1
ATOM 4549 O O . ASP B 1 193 ? -5.996 4.863 -16.266 1 73.56 193 ASP B O 1
ATOM 4553 N N . ARG B 1 194 ? -4.957 4.688 -14.383 1 69.44 194 ARG B N 1
ATOM 4554 C CA . ARG B 1 194 ? -3.738 4.223 -15.031 1 69.44 194 ARG B CA 1
ATOM 4555 C C . ARG B 1 194 ? -3.826 2.738 -15.367 1 69.44 194 ARG B C 1
ATOM 4557 O O . ARG B 1 194 ? -3.062 2.238 -16.203 1 69.44 194 ARG B O 1
ATOM 4564 N N . LYS B 1 195 ? -4.68 2.086 -14.734 1 72.94 195 LYS B N 1
ATOM 4565 C CA . LYS B 1 195 ? -4.812 0.657 -15.008 1 72.94 195 LYS B CA 1
ATOM 4566 C C . LYS B 1 195 ? -5.316 0.409 -16.422 1 72.94 195 LYS B C 1
ATOM 4568 O O . LYS B 1 195 ? -6.184 1.136 -16.922 1 72.94 195 LYS B O 1
ATOM 4573 N N . SER B 1 196 ? -4.77 -0.597 -16.984 1 67.06 196 SER B N 1
ATOM 4574 C CA . SER B 1 196 ? -5.254 -0.996 -18.312 1 67.06 196 SER B CA 1
ATOM 4575 C C . SER B 1 196 ? -6.652 -1.597 -18.219 1 67.06 196 SER B C 1
ATOM 4577 O O . SER B 1 196 ? -7.109 -1.979 -17.141 1 67.06 196 SER B O 1
ATOM 4579 N N . SER B 1 197 ? -7.262 -1.661 -19.422 1 72.31 197 SER B N 1
ATOM 4580 C CA . SER B 1 197 ? -8.578 -2.289 -19.484 1 72.31 197 SER B CA 1
ATOM 4581 C C . SER B 1 197 ? -8.516 -3.744 -19.031 1 72.31 197 SER B C 1
ATOM 4583 O O . SER B 1 197 ? -9.445 -4.238 -18.391 1 72.31 197 SER B O 1
ATOM 4585 N N . ASP B 1 198 ? -7.453 -4.375 -19.328 1 66.19 198 ASP B N 1
ATOM 4586 C CA . ASP B 1 198 ? -7.281 -5.773 -18.938 1 66.19 198 ASP B CA 1
ATOM 4587 C C . ASP B 1 198 ? -7.141 -5.922 -17.438 1 66.19 198 ASP B C 1
ATOM 4589 O O . ASP B 1 198 ? -7.762 -6.801 -16.828 1 66.19 198 ASP B O 1
ATOM 4593 N N . GLU B 1 199 ? -6.383 -5.086 -16.828 1 70.56 199 GLU B N 1
ATOM 4594 C CA . GLU B 1 199 ? -6.219 -5.105 -15.375 1 70.56 199 GLU B CA 1
ATOM 4595 C C . GLU B 1 199 ? -7.547 -4.879 -14.664 1 70.56 199 GLU B C 1
ATOM 4597 O O . GLU B 1 199 ? -7.855 -5.559 -13.688 1 70.56 199 GLU B O 1
ATOM 4602 N N . ARG B 1 200 ? -8.266 -3.979 -15.258 1 77.81 200 ARG B N 1
ATOM 4603 C CA . ARG B 1 200 ? -9.562 -3.664 -14.656 1 77.81 200 ARG B CA 1
ATOM 4604 C C . ARG B 1 200 ? -10.523 -4.84 -14.789 1 77.81 200 ARG B C 1
ATOM 4606 O O . ARG B 1 200 ? -11.273 -5.137 -13.859 1 77.81 200 ARG B O 1
ATOM 4613 N N . ARG B 1 201 ? -10.508 -5.445 -15.867 1 74.12 201 ARG B N 1
ATOM 4614 C CA . ARG B 1 201 ? -11.383 -6.594 -16.094 1 74.12 201 ARG B CA 1
ATOM 4615 C C . ARG B 1 201 ? -11.055 -7.73 -15.133 1 74.12 201 ARG B C 1
ATOM 4617 O O . ARG B 1 201 ? -11.961 -8.391 -14.609 1 74.12 201 ARG B O 1
ATOM 4624 N N . VAL B 1 202 ? -9.773 -7.973 -14.93 1 70.31 202 VAL B N 1
ATOM 4625 C CA . VAL B 1 202 ? -9.359 -9.031 -14.016 1 70.31 202 VAL B CA 1
ATOM 4626 C C . VAL B 1 202 ? -9.859 -8.719 -12.609 1 70.31 202 VAL B C 1
ATOM 4628 O O . VAL B 1 202 ? -10.359 -9.609 -11.914 1 70.31 202 VAL B O 1
ATOM 4631 N N . LEU B 1 203 ? -9.711 -7.477 -12.242 1 77.19 203 LEU B N 1
ATOM 4632 C CA . LEU B 1 203 ? -10.195 -7.07 -10.93 1 77.19 203 LEU B CA 1
ATOM 4633 C C . LEU B 1 203 ? -11.711 -7.238 -10.836 1 77.19 203 LEU B C 1
ATOM 4635 O O . LEU B 1 203 ? -12.219 -7.73 -9.82 1 77.19 203 LEU B O 1
ATOM 4639 N N . ASP B 1 204 ? -12.367 -6.844 -11.859 1 76.62 204 ASP B N 1
ATOM 4640 C CA . ASP B 1 204 ? -13.82 -6.969 -11.875 1 76.62 204 ASP B CA 1
ATOM 4641 C C . ASP B 1 204 ? -14.25 -8.438 -11.789 1 76.62 204 ASP B C 1
ATOM 4643 O O . ASP B 1 204 ? -15.164 -8.773 -11.039 1 76.62 204 ASP B O 1
ATOM 4647 N N . ASP B 1 205 ? -13.617 -9.211 -12.539 1 71.12 205 ASP B N 1
ATOM 4648 C CA . ASP B 1 205 ? -13.914 -10.641 -12.531 1 71.12 205 ASP B CA 1
ATOM 4649 C C . ASP B 1 205 ? -13.688 -11.234 -11.141 1 71.12 205 ASP B C 1
ATOM 4651 O O . ASP B 1 205 ? -14.5 -12.023 -10.656 1 71.12 205 ASP B O 1
ATOM 4655 N N . ASN B 1 206 ? -12.57 -10.883 -10.547 1 73.94 206 ASN B N 1
ATOM 4656 C CA . ASN B 1 206 ? -12.266 -11.375 -9.203 1 73.94 206 ASN B CA 1
ATOM 4657 C C . ASN B 1 206 ? -13.32 -10.922 -8.195 1 73.94 206 ASN B C 1
ATOM 4659 O O . ASN B 1 206 ? -13.719 -11.695 -7.32 1 73.94 206 ASN B O 1
ATOM 4663 N N . ASN B 1 207 ? -13.68 -9.688 -8.344 1 80.94 207 ASN B N 1
ATOM 4664 C CA . ASN B 1 207 ? -14.695 -9.164 -7.438 1 80.94 207 ASN B CA 1
ATOM 4665 C C . ASN B 1 207 ? -16.031 -9.867 -7.633 1 80.94 207 ASN B C 1
ATOM 4667 O O . ASN B 1 207 ? -16.734 -10.172 -6.66 1 80.94 207 ASN B O 1
ATOM 4671 N N . ASP B 1 208 ? -16.438 -10.133 -8.875 1 75.69 208 ASP B N 1
ATOM 4672 C CA . ASP B 1 208 ? -17.656 -10.867 -9.156 1 75.69 208 ASP B CA 1
ATOM 4673 C C . ASP B 1 208 ? -17.625 -12.258 -8.523 1 75.69 208 ASP B C 1
ATOM 4675 O O . ASP B 1 208 ? -18.625 -12.719 -7.969 1 75.69 208 ASP B O 1
ATOM 4679 N N . ARG B 1 209 ? -16.562 -12.852 -8.641 1 68.88 209 ARG B N 1
ATOM 4680 C CA . ARG B 1 209 ? -16.391 -14.211 -8.141 1 68.88 209 ARG B CA 1
ATOM 4681 C C . ARG B 1 209 ? -16.625 -14.273 -6.633 1 68.88 209 ARG B C 1
ATOM 4683 O O . ARG B 1 209 ? -17.125 -15.281 -6.117 1 68.88 209 ARG B O 1
ATOM 4690 N N . ILE B 1 210 ? -16.297 -13.148 -5.988 1 72.5 210 ILE B N 1
ATOM 4691 C CA . ILE B 1 210 ? -16.438 -13.188 -4.535 1 72.5 210 ILE B CA 1
ATOM 4692 C C . ILE B 1 210 ? -17.703 -12.445 -4.121 1 72.5 210 ILE B C 1
ATOM 4694 O O . ILE B 1 210 ? -17.891 -12.141 -2.941 1 72.5 210 ILE B O 1
ATOM 4698 N N . GLY B 1 211 ? -18.516 -12.117 -5.012 1 73.12 211 GLY B N 1
ATOM 4699 C CA . GLY B 1 211 ? -19.844 -11.648 -4.715 1 73.12 211 GLY B CA 1
ATOM 4700 C C . GLY B 1 211 ? -19.938 -10.133 -4.598 1 73.12 211 GLY B C 1
ATOM 4701 O O . GLY B 1 211 ? -20.906 -9.609 -4.051 1 73.12 211 GLY B O 1
ATOM 4702 N N . PHE B 1 212 ? -18.828 -9.445 -4.922 1 78.25 212 PHE B N 1
ATOM 4703 C CA . PHE B 1 212 ? -18.906 -7.992 -4.918 1 78.25 212 PHE B CA 1
ATOM 4704 C C . PHE B 1 212 ? -19.422 -7.469 -6.254 1 78.25 212 PHE B C 1
ATOM 4706 O O . PHE B 1 212 ? -18.766 -7.648 -7.285 1 78.25 212 PHE B O 1
ATOM 4713 N N . ALA B 1 213 ? -20.75 -7.426 -6.352 1 73.38 213 ALA B N 1
ATOM 4714 C CA . ALA B 1 213 ? -21.312 -6.867 -7.582 1 73.38 213 ALA B CA 1
ATOM 4715 C C . ALA B 1 213 ? -21.5 -5.355 -7.461 1 73.38 213 ALA B C 1
ATOM 4717 O O . ALA B 1 213 ? -21.719 -4.836 -6.363 1 73.38 213 ALA B O 1
ATOM 4718 N N . GLY B 1 214 ? -21.016 -4.574 -8.539 1 78 214 GLY B N 1
ATOM 4719 C CA . GLY B 1 214 ? -21.219 -3.135 -8.539 1 78 214 GLY B CA 1
ATOM 4720 C C . GLY B 1 214 ? -19.938 -2.348 -8.656 1 78 214 GLY B C 1
ATOM 4721 O O . GLY B 1 214 ? -18.875 -2.918 -8.945 1 78 214 GLY B O 1
ATOM 4722 N N . ASP B 1 215 ? -20.047 -1.012 -8.344 1 83.19 215 ASP B N 1
ATOM 4723 C CA . ASP B 1 215 ? -18.938 -0.112 -8.641 1 83.19 215 ASP B CA 1
ATOM 4724 C C . ASP B 1 215 ? -18.094 0.155 -7.398 1 83.19 215 ASP B C 1
ATOM 4726 O O . ASP B 1 215 ? -17.031 0.788 -7.48 1 83.19 215 ASP B O 1
ATOM 4730 N N . GLY B 1 216 ? -18.594 -0.405 -6.266 1 91.56 216 GLY B N 1
ATOM 4731 C CA . GLY B 1 216 ? -17.859 -0.186 -5.035 1 91.56 216 GLY B CA 1
ATOM 4732 C C . GLY B 1 216 ? -18.141 1.166 -4.406 1 91.56 216 GLY B C 1
ATOM 4733 O O . GLY B 1 216 ? -18.922 1.952 -4.93 1 91.56 216 GLY B O 1
ATOM 4734 N N . CYS B 1 217 ? -17.578 1.397 -3.23 1 94.88 217 CYS B N 1
ATOM 4735 C CA . CYS B 1 217 ? -17.781 2.65 -2.514 1 94.88 217 CYS B CA 1
ATOM 4736 C C . CYS B 1 217 ? -16.484 3.143 -1.885 1 94.88 217 CYS B C 1
ATOM 4738 O O . CYS B 1 217 ? -15.523 2.389 -1.776 1 94.88 217 CYS B O 1
ATOM 4740 N N . ILE B 1 218 ? -16.469 4.41 -1.573 1 95.75 218 ILE B N 1
ATOM 4741 C CA . ILE B 1 218 ? -15.414 5.047 -0.79 1 95.75 218 ILE B CA 1
ATOM 4742 C C . ILE B 1 218 ? -15.883 5.234 0.651 1 95.75 218 ILE B C 1
ATOM 4744 O O . ILE B 1 218 ? -16.984 5.75 0.892 1 95.75 218 ILE B O 1
ATOM 4748 N N . VAL B 1 219 ? -15.062 4.812 1.538 1 96.12 219 VAL B N 1
ATOM 4749 C CA . VAL B 1 219 ? -15.477 4.852 2.936 1 96.12 219 VAL B CA 1
ATOM 4750 C C . VAL B 1 219 ? -14.586 5.812 3.713 1 96.12 219 VAL B C 1
ATOM 4752 O O . VAL B 1 219 ? -13.359 5.785 3.566 1 96.12 219 VAL B O 1
ATOM 4755 N N . ILE B 1 220 ? -15.203 6.641 4.484 1 94.75 220 ILE B N 1
ATOM 4756 C CA . ILE B 1 220 ? -14.531 7.398 5.535 1 94.75 220 ILE B CA 1
ATOM 4757 C C . ILE B 1 220 ? -14.758 6.719 6.887 1 94.75 220 ILE B C 1
ATOM 4759 O O . ILE B 1 220 ? -15.898 6.566 7.324 1 94.75 220 ILE B O 1
ATOM 4763 N N . LEU B 1 221 ? -13.75 6.238 7.469 1 92 221 LEU B N 1
ATOM 4764 C CA . LEU B 1 221 ? -13.836 5.645 8.797 1 92 221 LEU B CA 1
ATOM 4765 C C . LEU B 1 221 ? -13.398 6.641 9.867 1 92 221 LEU B C 1
ATOM 4767 O O . LEU B 1 221 ? -12.25 7.094 9.859 1 92 221 LEU B O 1
ATOM 4771 N N . GLY B 1 222 ? -14.242 6.984 10.688 1 88.12 222 GLY B N 1
ATOM 4772 C CA . GLY B 1 222 ? -13.914 7.922 11.75 1 88.12 222 GLY B CA 1
ATOM 4773 C C . GLY B 1 222 ? -15.141 8.578 12.359 1 88.12 222 GLY B C 1
ATOM 4774 O O . GLY B 1 222 ? -16.25 8.078 12.227 1 88.12 222 GLY B O 1
ATOM 4775 N N . GLN B 1 223 ? -14.883 9.617 13.133 1 82.12 223 GLN B N 1
ATOM 4776 C CA . GLN B 1 223 ? -15.984 10.297 13.812 1 82.12 223 GLN B CA 1
ATOM 4777 C C . GLN B 1 223 ? -15.727 11.797 13.906 1 82.12 223 GLN B C 1
ATOM 4779 O O . GLN B 1 223 ? -14.641 12.273 13.562 1 82.12 223 GLN B O 1
ATOM 4784 N N . GLY B 1 224 ? -16.875 12.508 14.25 1 81 224 GLY B N 1
ATOM 4785 C CA . GLY B 1 224 ? -16.766 13.922 14.586 1 81 224 GLY B CA 1
ATOM 4786 C C . GLY B 1 224 ? -16.594 14.812 13.367 1 81 224 GLY B C 1
ATOM 4787 O O . GLY B 1 224 ? -17.078 14.477 12.273 1 81 224 GLY B O 1
ATOM 4788 N N . GLY B 1 225 ? -15.992 15.984 13.68 1 80.56 225 GLY B N 1
ATOM 4789 C CA . GLY B 1 225 ? -15.875 17.016 12.664 1 80.56 225 GLY B CA 1
ATOM 4790 C C . GLY B 1 225 ? -14.953 16.625 11.523 1 80.56 225 GLY B C 1
ATOM 4791 O O . GLY B 1 225 ? -15.211 16.969 10.367 1 80.56 225 GLY B O 1
ATOM 4792 N N . TYR B 1 226 ? -13.914 15.898 11.789 1 86.44 226 TYR B N 1
ATOM 4793 C CA . TYR B 1 226 ? -12.977 15.508 10.75 1 86.44 226 TYR B CA 1
ATOM 4794 C C . TYR B 1 226 ? -13.625 14.547 9.758 1 86.44 226 TYR B C 1
ATOM 4796 O O . TYR B 1 226 ? -13.492 14.719 8.539 1 86.44 226 TYR B O 1
ATOM 4804 N N . ALA B 1 227 ? -14.336 13.594 10.32 1 89.12 227 ALA B N 1
ATOM 4805 C CA . ALA B 1 227 ? -15.031 12.648 9.453 1 89.12 227 ALA B CA 1
ATOM 4806 C C . ALA B 1 227 ? -16.094 13.352 8.617 1 89.12 227 ALA B C 1
ATOM 4808 O O . ALA B 1 227 ? -16.266 13.055 7.434 1 89.12 227 ALA B O 1
ATOM 4809 N N . SER B 1 228 ? -16.812 14.227 9.273 1 89.25 228 SER B N 1
ATOM 4810 C CA . SER B 1 228 ? -17.828 15 8.578 1 89.25 228 SER B CA 1
ATOM 4811 C C . SER B 1 228 ? -17.234 15.844 7.461 1 89.25 228 SER B C 1
ATOM 4813 O O . SER B 1 228 ? -17.75 15.867 6.348 1 89.25 228 SER B O 1
ATOM 4815 N N . LEU B 1 229 ? -16.188 16.516 7.746 1 90.88 229 LEU B N 1
ATOM 4816 C CA . LEU B 1 229 ? -15.508 17.328 6.734 1 90.88 229 LEU B CA 1
ATOM 4817 C C . LEU B 1 229 ? -15.047 16.453 5.57 1 90.88 229 LEU B C 1
ATOM 4819 O O . LEU B 1 229 ? -15.25 16.812 4.406 1 90.88 229 LEU B O 1
ATOM 4823 N N . ALA B 1 230 ? -14.438 15.344 5.895 1 92.88 230 ALA B N 1
ATOM 4824 C CA . ALA B 1 230 ? -13.953 14.438 4.859 1 92.88 230 ALA B CA 1
ATOM 4825 C C . ALA B 1 230 ? -15.086 13.984 3.947 1 92.88 230 ALA B C 1
ATOM 4827 O O . ALA B 1 230 ? -14.953 14 2.723 1 92.88 230 ALA B O 1
ATOM 4828 N N . TYR B 1 231 ? -16.219 13.625 4.52 1 93.25 231 TYR B N 1
ATOM 4829 C CA . TYR B 1 231 ? -17.391 13.164 3.77 1 93.25 231 TYR B CA 1
ATOM 4830 C C . TYR B 1 231 ? -17.875 14.25 2.818 1 93.25 231 TYR B C 1
ATOM 4832 O O . TYR B 1 231 ? -18.047 14 1.622 1 93.25 231 TYR B O 1
ATOM 4840 N N . HIS B 1 232 ? -18.062 15.398 3.305 1 91.94 232 HIS B N 1
ATOM 4841 C CA . HIS B 1 232 ? -18.641 16.469 2.506 1 91.94 232 HIS B CA 1
ATOM 4842 C C . HIS B 1 232 ? -17.656 16.969 1.45 1 91.94 232 HIS B C 1
ATOM 4844 O O . HIS B 1 232 ? -18.062 17.375 0.357 1 91.94 232 HIS B O 1
ATOM 4850 N N . LEU B 1 233 ? -16.375 16.953 1.802 1 91.94 233 LEU B N 1
ATOM 4851 C CA . LEU B 1 233 ? -15.352 17.328 0.831 1 91.94 233 LEU B CA 1
ATOM 4852 C C . LEU B 1 233 ? -15.352 16.375 -0.355 1 91.94 233 LEU B C 1
ATOM 4854 O O . LEU B 1 233 ? -15.352 16.797 -1.51 1 91.94 233 LEU B O 1
ATOM 4858 N N . LEU B 1 234 ? -15.398 15.086 -0.077 1 92.5 234 LEU B N 1
ATOM 4859 C CA . LEU B 1 234 ? -15.367 14.102 -1.148 1 92.5 234 LEU B CA 1
ATOM 4860 C C . LEU B 1 234 ? -16.688 14.094 -1.926 1 92.5 234 LEU B C 1
ATOM 4862 O O . LEU B 1 234 ? -16.688 13.891 -3.141 1 92.5 234 LEU B O 1
ATOM 4866 N N . ARG B 1 235 ? -17.734 14.32 -1.249 1 89.19 235 ARG B N 1
ATOM 4867 C CA . ARG B 1 235 ? -19.016 14.398 -1.936 1 89.19 235 ARG B CA 1
ATOM 4868 C C . ARG B 1 235 ? -19.047 15.562 -2.928 1 89.19 235 ARG B C 1
ATOM 4870 O O . ARG B 1 235 ? -19.656 15.469 -3.986 1 89.19 235 ARG B O 1
ATOM 4877 N N . ALA B 1 236 ? -18.406 16.578 -2.604 1 85.56 236 ALA B N 1
ATOM 4878 C CA . ALA B 1 236 ? -18.375 17.734 -3.477 1 85.56 236 ALA B CA 1
ATOM 4879 C C . ALA B 1 236 ? -17.469 17.5 -4.68 1 85.56 236 ALA B C 1
ATOM 4881 O O . ALA B 1 236 ? -17.688 18.062 -5.754 1 85.56 236 ALA B O 1
ATOM 4882 N N . GLU B 1 237 ? -16.359 16.719 -4.551 1 73.12 237 GLU B N 1
ATOM 4883 C CA . GLU B 1 237 ? -15.312 16.562 -5.559 1 73.12 237 GLU B CA 1
ATOM 4884 C C . GLU B 1 237 ? -15.531 15.297 -6.387 1 73.12 237 GLU B C 1
ATOM 4886 O O . GLU B 1 237 ? -15.172 15.258 -7.566 1 73.12 237 GLU B O 1
ATOM 4891 N N . THR B 1 238 ? -15.945 14.352 -5.738 1 63.34 238 THR B N 1
ATOM 4892 C CA . THR B 1 238 ? -15.922 13.039 -6.367 1 63.34 238 THR B CA 1
ATOM 4893 C C . THR B 1 238 ? -16.812 13.016 -7.605 1 63.34 238 THR B C 1
ATOM 4895 O O . THR B 1 238 ? -17.719 13.852 -7.742 1 63.34 238 THR B O 1
ATOM 4898 N N . ARG B 1 239 ? -16.281 12.211 -8.422 1 58.91 239 ARG B N 1
ATOM 4899 C CA . ARG B 1 239 ? -17.031 11.914 -9.633 1 58.91 239 ARG B CA 1
ATOM 4900 C C . ARG B 1 239 ? -18.453 11.477 -9.297 1 58.91 239 ARG B C 1
ATOM 4902 O O . ARG B 1 239 ? -18.688 10.836 -8.266 1 58.91 239 ARG B O 1
ATOM 4909 N N . ARG B 1 240 ? -19.344 11.938 -10 1 55.31 240 ARG B N 1
ATOM 4910 C CA . ARG B 1 240 ? -20.781 11.844 -9.75 1 55.31 240 ARG B CA 1
ATOM 4911 C C . ARG B 1 240 ? -21.188 10.406 -9.453 1 55.31 240 ARG B C 1
ATOM 4913 O O . ARG B 1 240 ? -22.109 10.172 -8.656 1 55.31 240 ARG B O 1
ATOM 4920 N N . ASP B 1 241 ? -20.422 9.539 -9.852 1 68.81 241 ASP B N 1
ATOM 4921 C CA . ASP B 1 241 ? -20.938 8.18 -9.727 1 68.81 241 ASP B CA 1
ATOM 4922 C C . ASP B 1 241 ? -20.25 7.426 -8.594 1 68.81 241 ASP B C 1
ATOM 4924 O O . ASP B 1 241 ? -20.547 6.258 -8.344 1 68.81 241 ASP B O 1
ATOM 4928 N N . GLU B 1 242 ? -19.531 8.156 -7.785 1 84.5 242 GLU B N 1
ATOM 4929 C CA . GLU B 1 242 ? -18.875 7.461 -6.684 1 84.5 242 GLU B CA 1
ATOM 4930 C C . GLU B 1 242 ? -19.688 7.562 -5.398 1 84.5 242 GLU B C 1
ATOM 4932 O O . GLU B 1 242 ? -20.109 8.656 -5.012 1 84.5 242 GLU B O 1
ATOM 4937 N N . ARG B 1 243 ? -20 6.492 -4.828 1 91.12 243 ARG B N 1
ATOM 4938 C CA . ARG B 1 243 ? -20.703 6.469 -3.555 1 91.12 243 ARG B CA 1
ATOM 4939 C C . ARG B 1 243 ? -19.75 6.664 -2.387 1 91.12 243 ARG B C 1
ATOM 4941 O O . ARG B 1 243 ? -18.75 5.961 -2.279 1 91.12 243 ARG B O 1
ATOM 4948 N N . ILE B 1 244 ? -20.062 7.66 -1.564 1 94.56 244 ILE B N 1
ATOM 4949 C CA . ILE B 1 244 ? -19.266 7.938 -0.369 1 94.56 244 ILE B CA 1
ATOM 4950 C C . ILE B 1 244 ? -20.078 7.578 0.876 1 94.56 244 ILE B C 1
ATOM 4952 O O . ILE B 1 244 ? -21.234 7.973 1.01 1 94.56 244 ILE B O 1
ATOM 4956 N N . VAL B 1 245 ? -19.469 6.793 1.778 1 95.12 245 VAL B N 1
ATOM 4957 C CA . VAL B 1 245 ? -20.125 6.344 3 1 95.12 245 VAL B CA 1
ATOM 4958 C C . VAL B 1 245 ? -19.266 6.699 4.211 1 95.12 245 VAL B C 1
ATOM 4960 O O . VAL B 1 245 ? -18.047 6.559 4.172 1 95.12 245 VAL B O 1
ATOM 4963 N N . LEU B 1 246 ? -19.891 7.211 5.207 1 94.75 246 LEU B N 1
ATOM 4964 C CA . LEU B 1 246 ? -19.219 7.41 6.492 1 94.75 246 LEU B CA 1
ATOM 4965 C C . LEU B 1 246 ? -19.516 6.254 7.441 1 94.75 246 LEU B C 1
ATOM 4967 O O . LEU B 1 246 ? -20.688 5.926 7.684 1 94.75 246 LEU B O 1
ATOM 4971 N N . VAL B 1 247 ? -18.516 5.566 7.863 1 93.25 247 VAL B N 1
ATOM 4972 C CA . VAL B 1 247 ? -18.641 4.566 8.922 1 93.25 247 VAL B CA 1
ATOM 4973 C C . VAL B 1 247 ? -18.125 5.145 10.234 1 93.25 247 VAL B C 1
ATOM 4975 O O . VAL B 1 247 ? -16.922 5.309 10.422 1 93.25 247 VAL B O 1
ATOM 4978 N N . SER B 1 248 ? -19.016 5.352 11.117 1 90.06 248 SER B N 1
ATOM 4979 C CA . SER B 1 248 ? -18.703 6.059 12.352 1 90.06 248 SER B CA 1
ATOM 4980 C C . SER B 1 248 ? -18.125 5.109 13.398 1 90.06 248 SER B C 1
ATOM 4982 O O . SER B 1 248 ? -18.609 3.988 13.562 1 90.06 248 SER B O 1
ATOM 4984 N N . THR B 1 249 ? -17.078 5.535 14.047 1 85.38 249 THR B N 1
ATOM 4985 C CA . THR B 1 249 ? -16.5 4.793 15.172 1 85.38 249 THR B CA 1
ATOM 4986 C C . THR B 1 249 ? -17.172 5.203 16.484 1 85.38 249 THR B C 1
ATOM 4988 O O . THR B 1 249 ? -16.891 4.625 17.531 1 85.38 249 THR B O 1
ATOM 4991 N N . SER B 1 250 ? -18.031 6.219 16.406 1 80.81 250 SER B N 1
ATOM 4992 C CA . SER B 1 250 ? -18.734 6.699 17.594 1 80.81 250 SER B CA 1
ATOM 4993 C C . SER B 1 250 ? -20.125 6.113 17.688 1 80.81 250 SER B C 1
ATOM 4995 O O . SER B 1 250 ? -20.812 5.961 16.672 1 80.81 250 SER B O 1
ATOM 4997 N N . LYS B 1 251 ? -20.484 5.836 18.906 1 75.81 251 LYS B N 1
ATOM 4998 C CA . LYS B 1 251 ? -21.859 5.406 19.141 1 75.81 251 LYS B CA 1
ATOM 4999 C C . LYS B 1 251 ? -22.75 6.598 19.469 1 75.81 251 LYS B C 1
ATOM 5001 O O . LYS B 1 251 ? -23.969 6.449 19.578 1 75.81 251 LYS B O 1
ATOM 5006 N N . LYS B 1 252 ? -22.172 7.73 19.5 1 77.44 252 LYS B N 1
ATOM 5007 C CA . LYS B 1 252 ? -22.906 8.906 19.969 1 77.44 252 LYS B CA 1
ATOM 5008 C C . LYS B 1 252 ? -23.438 9.719 18.797 1 77.44 252 LYS B C 1
ATOM 5010 O O . LYS B 1 252 ? -24.453 10.414 18.906 1 77.44 252 LYS B O 1
ATOM 5015 N N . HIS B 1 253 ? -22.781 9.617 17.672 1 78.31 253 HIS B N 1
ATOM 5016 C CA . HIS B 1 253 ? -23.141 10.484 16.547 1 78.31 253 HIS B CA 1
ATOM 5017 C C . HIS B 1 253 ? -24.172 9.836 15.641 1 78.31 253 HIS B C 1
ATOM 5019 O O . HIS B 1 253 ? -24.25 8.602 15.562 1 78.31 253 HIS B O 1
ATOM 5025 N N . ARG B 1 254 ? -25.031 10.719 15.094 1 83.19 254 ARG B N 1
ATOM 5026 C CA . ARG B 1 254 ? -26.047 10.344 14.125 1 83.19 254 ARG B CA 1
ATOM 5027 C C . ARG B 1 254 ? -25.875 11.102 12.812 1 83.19 254 ARG B C 1
ATOM 5029 O O . ARG B 1 254 ? -25.156 12.109 12.766 1 83.19 254 ARG B O 1
ATOM 5036 N N . PRO B 1 255 ? -26.391 10.492 11.742 1 85.81 255 PRO B N 1
ATOM 5037 C CA . PRO B 1 255 ? -26.234 11.156 10.445 1 85.81 255 PRO B CA 1
ATOM 5038 C C . PRO B 1 255 ? -26.703 12.609 10.461 1 85.81 255 PRO B C 1
ATOM 5040 O O . PRO B 1 255 ? -26.094 13.461 9.805 1 85.81 255 PRO B O 1
ATOM 5043 N N . ASP B 1 256 ? -27.688 12.922 11.188 1 84.06 256 ASP B N 1
ATOM 5044 C CA . ASP B 1 256 ? -28.234 14.273 11.242 1 84.06 256 ASP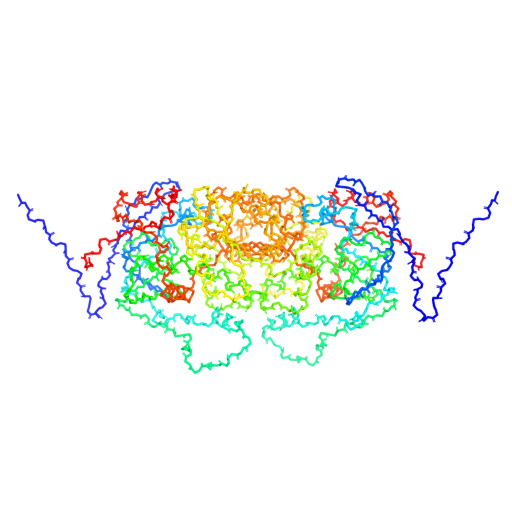 B CA 1
ATOM 5045 C C . ASP B 1 256 ? -27.219 15.242 11.844 1 84.06 256 ASP B C 1
ATOM 5047 O O . ASP B 1 256 ? -27.203 16.422 11.492 1 84.06 256 ASP B O 1
ATOM 5051 N N . ASP B 1 257 ? -26.375 14.695 12.648 1 79.94 257 ASP B N 1
ATOM 5052 C CA . ASP B 1 257 ? -25.359 15.523 13.266 1 79.94 257 ASP B CA 1
ATOM 5053 C C . ASP B 1 257 ? -24.391 16.062 12.219 1 79.94 257 ASP B C 1
ATOM 5055 O O . ASP B 1 257 ? -23.75 17.094 12.438 1 79.94 257 ASP B O 1
ATOM 5059 N N . PHE B 1 258 ? -24.406 15.43 11.141 1 81.81 258 PHE B N 1
ATOM 5060 C CA . PHE B 1 258 ? -23.422 15.773 10.125 1 81.81 258 PHE B CA 1
ATOM 5061 C C . PHE B 1 258 ? -24.094 16.281 8.859 1 81.81 258 PHE B C 1
ATOM 5063 O O . PHE B 1 258 ? -23.422 16.562 7.859 1 81.81 258 PHE B O 1
ATOM 5070 N N . GLY B 1 259 ? -25.406 16.453 8.914 1 84.62 259 GLY B N 1
ATOM 5071 C CA . GLY B 1 259 ? -26.125 16.891 7.73 1 84.62 259 GLY B CA 1
ATOM 5072 C C . GLY B 1 259 ? -25.984 15.938 6.559 1 84.62 259 GLY B C 1
ATOM 5073 O O . GLY B 1 259 ? -25.812 16.375 5.414 1 84.62 259 GLY B O 1
ATOM 5074 N N . MET B 1 260 ? -25.953 14.68 6.809 1 87.75 260 MET B N 1
ATOM 5075 C CA . MET B 1 260 ? -25.797 13.703 5.734 1 87.75 260 MET B CA 1
ATOM 5076 C C . MET B 1 260 ? -27 12.773 5.664 1 87.75 260 MET B C 1
ATOM 5078 O O . MET B 1 260 ? -27.719 12.609 6.648 1 87.75 260 MET B O 1
ATOM 5082 N N . PRO B 1 261 ? -27.203 12.195 4.5 1 90.5 261 PRO B N 1
ATOM 5083 C CA . PRO B 1 261 ? -28.266 11.203 4.379 1 90.5 261 PRO B CA 1
ATOM 5084 C C . PRO B 1 261 ? -27.984 9.938 5.191 1 90.5 261 PRO B C 1
ATOM 5086 O O . PRO B 1 261 ? -26.844 9.5 5.281 1 90.5 261 PRO B O 1
ATOM 5089 N N . SER B 1 262 ? -29.062 9.367 5.691 1 90.88 262 SER B N 1
ATOM 5090 C CA . SER B 1 262 ? -28.938 8.18 6.531 1 90.88 262 SER B CA 1
ATOM 5091 C C . SER B 1 262 ? -28.359 7.004 5.75 1 90.88 262 SER B C 1
ATOM 5093 O O . SER B 1 262 ? -27.656 6.16 6.32 1 90.88 262 SER B O 1
ATOM 5095 N N . GLU B 1 263 ? -28.531 6.918 4.484 1 90.06 263 GLU B N 1
ATOM 5096 C CA . GLU B 1 263 ? -28.078 5.805 3.658 1 90.06 263 GLU B CA 1
ATOM 5097 C C . GLU B 1 263 ? -26.562 5.824 3.508 1 90.06 263 GLU B C 1
ATOM 5099 O O . GLU B 1 263 ? -25.953 4.82 3.119 1 90.06 263 GLU B O 1
ATOM 5104 N N . ASP B 1 264 ? -25.969 7 3.826 1 92.94 264 ASP B N 1
ATOM 5105 C CA . ASP B 1 264 ? -24.531 7.141 3.691 1 92.94 264 ASP B CA 1
ATOM 5106 C C . ASP B 1 264 ? -23.828 7.008 5.043 1 92.94 264 ASP B C 1
ATOM 5108 O O . ASP B 1 264 ? -22.641 7.27 5.164 1 92.94 264 ASP B O 1
ATOM 5112 N N . TYR B 1 265 ? -24.609 6.625 6.031 1 93.38 265 TYR B N 1
ATOM 5113 C CA . TYR B 1 265 ? -24.078 6.574 7.387 1 93.38 265 TYR B CA 1
ATOM 5114 C C . TYR B 1 265 ? -24.203 5.176 7.977 1 93.38 265 TYR B C 1
ATOM 5116 O O . TYR B 1 265 ? -25.312 4.629 8.055 1 93.38 265 TYR B O 1
ATOM 5124 N N . LEU B 1 266 ? -23.078 4.598 8.367 1 93 266 LEU B N 1
ATOM 5125 C CA . LEU B 1 266 ? -23 3.322 9.078 1 93 266 LEU B CA 1
ATOM 5126 C C . LEU B 1 266 ? -22.156 3.449 10.336 1 93 266 LEU B C 1
ATOM 5128 O O . LEU B 1 266 ? -21.562 4.496 10.586 1 93 266 LEU B O 1
ATOM 5132 N N . SER B 1 267 ? -22.219 2.404 11.18 1 90.75 267 SER B N 1
ATOM 5133 C CA . SER B 1 267 ? -21.469 2.439 12.422 1 90.75 267 SER B CA 1
ATOM 5134 C C . SER B 1 267 ? -20.641 1.168 12.609 1 90.75 267 SER B C 1
ATOM 5136 O O . SER B 1 267 ? -21.109 0.072 12.289 1 90.75 267 SER B O 1
ATOM 5138 N N . VAL B 1 268 ? -19.469 1.374 13.109 1 87.31 268 VAL B N 1
ATOM 5139 C CA . VAL B 1 268 ? -18.641 0.226 13.461 1 87.31 268 VAL B CA 1
ATOM 5140 C C . VAL B 1 268 ? -19.375 -0.653 14.469 1 87.31 268 VAL B C 1
ATOM 5142 O O . VAL B 1 268 ? -20.016 -0.146 15.398 1 87.31 268 VAL B O 1
ATOM 5145 N N . GLY B 1 269 ? -19.297 -1.875 14.312 1 83.69 269 GLY B N 1
ATOM 5146 C CA . GLY B 1 269 ? -19.922 -2.814 15.227 1 83.69 269 GLY B CA 1
ATOM 5147 C C . GLY B 1 269 ? -21.391 -3.041 14.938 1 83.69 269 GLY B C 1
ATOM 5148 O O . GLY B 1 269 ? -22.031 -3.91 15.539 1 83.69 269 GLY B O 1
ATOM 5149 N N . GLN B 1 270 ? -21.938 -2.238 14.047 1 87.12 270 GLN B N 1
ATOM 5150 C CA . GLN B 1 270 ? -23.328 -2.455 13.672 1 87.12 270 GLN B CA 1
ATOM 5151 C C . GLN B 1 270 ? -23.516 -3.809 12.992 1 87.12 270 GLN B C 1
ATOM 5153 O O . GLN B 1 270 ? -22.672 -4.234 12.211 1 87.12 270 GLN B O 1
ATOM 5158 N N . GLU B 1 271 ? -24.594 -4.445 13.391 1 85.94 271 GLU B N 1
ATOM 5159 C CA . GLU B 1 271 ? -24.891 -5.738 12.781 1 85.94 271 GLU B CA 1
ATOM 5160 C C . GLU B 1 271 ? -24.984 -5.625 11.266 1 85.94 271 GLU B C 1
ATOM 5162 O O . GLU B 1 271 ? -25.672 -4.738 10.742 1 85.94 271 GLU B O 1
ATOM 5167 N N . GLY B 1 272 ? -24.156 -6.445 10.586 1 89.19 272 GLY B N 1
ATOM 5168 C CA . GLY B 1 272 ? -24.234 -6.527 9.133 1 89.19 272 GLY B CA 1
ATOM 5169 C C . GLY B 1 272 ? -23.406 -5.457 8.438 1 89.19 272 GLY B C 1
ATOM 5170 O O . GLY B 1 272 ? -23.594 -5.203 7.242 1 89.19 272 GLY B O 1
ATOM 5171 N N . LEU B 1 273 ? -22.625 -4.781 9.133 1 91 273 LEU B N 1
ATOM 5172 C CA . LEU B 1 273 ? -21.844 -3.699 8.562 1 91 273 LEU B CA 1
ATOM 5173 C C . LEU B 1 273 ? -21.078 -4.172 7.328 1 91 273 LEU B C 1
ATOM 5175 O O . LEU B 1 273 ? -21.188 -3.57 6.258 1 91 273 LEU B O 1
ATOM 5179 N N . VAL B 1 274 ? -20.391 -5.25 7.445 1 88.75 274 VAL B N 1
ATOM 5180 C CA . VAL B 1 274 ? -19.578 -5.77 6.352 1 88.75 274 VAL B CA 1
ATOM 5181 C C . VAL B 1 274 ? -20.469 -6.148 5.176 1 88.75 274 VAL B C 1
ATOM 5183 O O . VAL B 1 274 ? -20.172 -5.82 4.027 1 88.75 274 VAL B O 1
ATOM 5186 N N . ASP B 1 275 ? -21.578 -6.754 5.48 1 88.06 275 ASP B N 1
ATOM 5187 C CA . ASP B 1 275 ? -22.531 -7.152 4.438 1 88.06 275 ASP B CA 1
ATOM 5188 C C . ASP B 1 275 ? -23.094 -5.934 3.713 1 88.06 275 ASP B C 1
ATOM 5190 O O . ASP B 1 275 ? -23.266 -5.961 2.494 1 88.06 275 ASP B O 1
ATOM 5194 N N . ALA B 1 276 ? -23.422 -4.945 4.461 1 91 276 ALA B N 1
ATOM 5195 C CA . ALA B 1 276 ? -23.953 -3.721 3.867 1 91 276 ALA B CA 1
ATOM 5196 C C . ALA B 1 276 ? -22.953 -3.102 2.893 1 91 276 ALA B C 1
ATOM 5198 O O . ALA B 1 276 ? -23.328 -2.689 1.791 1 91 276 ALA B O 1
ATOM 5199 N N . LEU B 1 277 ? -21.75 -3.074 3.252 1 92.38 277 LEU B N 1
ATOM 5200 C CA . LEU B 1 277 ? -20.703 -2.52 2.4 1 92.38 277 LEU B CA 1
ATOM 5201 C C . LEU B 1 277 ? -20.469 -3.406 1.184 1 92.38 277 LEU B C 1
ATOM 5203 O O . LEU B 1 277 ? -20.25 -2.906 0.077 1 92.38 277 LEU B O 1
ATOM 5207 N N . ARG B 1 278 ? -20.531 -4.652 1.382 1 88.19 278 ARG B N 1
ATOM 5208 C CA . ARG B 1 278 ? -20.359 -5.59 0.276 1 88.19 278 ARG B CA 1
ATOM 5209 C C . ARG B 1 278 ? -21.484 -5.426 -0.748 1 88.19 278 ARG B C 1
ATOM 5211 O O . ARG B 1 278 ? -21.25 -5.531 -1.953 1 88.19 278 ARG B O 1
ATOM 5218 N N . LYS B 1 279 ? -22.672 -5.238 -0.281 1 88.19 279 LYS B N 1
ATOM 5219 C CA . LYS B 1 279 ? -23.812 -5.035 -1.162 1 88.19 279 LYS B CA 1
ATOM 5220 C C . LYS B 1 279 ? -23.641 -3.785 -2.021 1 88.19 279 LYS B C 1
ATOM 5222 O O . LYS B 1 279 ? -24.203 -3.691 -3.113 1 88.19 279 LYS B O 1
ATOM 5227 N N . MET B 1 280 ? -22.812 -2.883 -1.556 1 90.94 280 MET B N 1
ATOM 5228 C CA . MET B 1 280 ? -22.516 -1.68 -2.328 1 90.94 280 MET B CA 1
ATOM 5229 C C . MET B 1 280 ? -21.391 -1.934 -3.324 1 90.94 280 MET B C 1
ATOM 5231 O O . MET B 1 280 ? -20.953 -1.016 -4.02 1 90.94 280 MET B O 1
ATOM 5235 N N . GLY B 1 281 ? -20.891 -3.133 -3.395 1 90.25 281 GLY B N 1
ATOM 5236 C CA . GLY B 1 281 ? -19.797 -3.488 -4.293 1 90.25 281 GLY B CA 1
ATOM 5237 C C . GLY B 1 281 ? -18.453 -3.541 -3.607 1 90.25 281 GLY B C 1
ATOM 5238 O O . GLY B 1 281 ? -17.422 -3.664 -4.266 1 90.25 281 GLY B O 1
ATOM 5239 N N . GLY B 1 282 ? -18.438 -3.41 -2.275 1 92.69 282 GLY B N 1
ATOM 5240 C CA . GLY B 1 282 ? -17.203 -3.451 -1.527 1 92.69 282 GLY B CA 1
ATOM 5241 C C . GLY B 1 282 ? -16.469 -2.115 -1.493 1 92.69 282 GLY B C 1
ATOM 5242 O O . GLY B 1 282 ? -16.797 -1.208 -2.26 1 92.69 282 GLY B O 1
ATOM 5243 N N . ILE B 1 283 ? -15.484 -2.041 -0.669 1 94.38 283 ILE B N 1
ATOM 5244 C CA . ILE B 1 283 ? -14.75 -0.792 -0.468 1 94.38 283 ILE B CA 1
ATOM 5245 C C . ILE B 1 283 ? -13.602 -0.702 -1.465 1 94.38 283 ILE B C 1
ATOM 5247 O O . ILE B 1 283 ? -12.727 -1.573 -1.496 1 94.38 283 ILE B O 1
ATOM 5251 N N . LYS B 1 284 ? -13.562 0.385 -2.242 1 93.75 284 LYS B N 1
ATOM 5252 C CA . LYS B 1 284 ? -12.445 0.644 -3.145 1 93.75 284 LYS B CA 1
ATOM 5253 C C . LYS B 1 284 ? -11.336 1.411 -2.436 1 93.75 284 LYS B C 1
ATOM 5255 O O . LYS B 1 284 ? -10.148 1.186 -2.697 1 93.75 284 LYS B O 1
ATOM 5260 N N . LEU B 1 285 ? -11.766 2.336 -1.648 1 95 285 LEU B N 1
ATOM 5261 C CA . LEU B 1 285 ? -10.852 3.197 -0.904 1 95 285 LEU B CA 1
ATOM 5262 C C . LEU B 1 285 ? -11.391 3.477 0.496 1 95 285 LEU B C 1
ATOM 5264 O O . LEU B 1 285 ? -12.539 3.898 0.651 1 95 285 LEU B O 1
ATOM 5268 N N . ALA B 1 286 ? -10.641 3.139 1.452 1 93.75 286 ALA B N 1
ATOM 5269 C CA . ALA B 1 286 ? -10.953 3.494 2.832 1 93.75 286 ALA B CA 1
ATOM 5270 C C . ALA B 1 286 ? -9.977 4.531 3.373 1 93.75 286 ALA B C 1
ATOM 5272 O O . ALA B 1 286 ? -8.766 4.297 3.393 1 93.75 286 ALA B O 1
ATOM 5273 N N . ILE B 1 287 ? -10.461 5.668 3.781 1 93.06 287 ILE B N 1
ATOM 5274 C CA . ILE B 1 287 ? -9.672 6.699 4.445 1 93.06 287 ILE B CA 1
ATOM 5275 C C . ILE B 1 287 ? -10.008 6.73 5.934 1 93.06 287 ILE B C 1
ATOM 5277 O O . ILE B 1 287 ? -11.156 6.992 6.312 1 93.06 287 ILE B O 1
ATOM 5281 N N . THR B 1 288 ? -9.055 6.441 6.758 1 89 288 THR B N 1
ATOM 5282 C CA . THR B 1 288 ? -9.32 6.43 8.195 1 89 288 THR B CA 1
ATOM 5283 C C . THR B 1 288 ? -8.891 7.746 8.836 1 89 288 THR B C 1
ATOM 5285 O O . THR B 1 288 ? -7.77 8.211 8.617 1 89 288 THR B O 1
ATOM 5288 N N . THR B 1 289 ? -9.773 8.352 9.594 1 84 289 THR B N 1
ATOM 5289 C CA . THR B 1 289 ? -9.523 9.68 10.156 1 84 289 THR B CA 1
ATOM 5290 C C . THR B 1 289 ? -9.344 9.602 11.664 1 84 289 THR B C 1
ATOM 5292 O O . THR B 1 289 ? -9.031 10.602 12.312 1 84 289 THR B O 1
ATOM 5295 N N . ASP B 1 290 ? -9.703 8.5 12.219 1 74.62 290 ASP B N 1
ATOM 5296 C CA . ASP B 1 290 ? -9.477 8.43 13.664 1 74.62 290 ASP B CA 1
ATOM 5297 C C . ASP B 1 290 ? -8.859 7.09 14.055 1 74.62 290 ASP B C 1
ATOM 5299 O O . ASP B 1 290 ? -8.469 6.305 13.188 1 74.62 290 ASP B O 1
ATOM 5303 N N . GLN B 1 291 ? -8.641 6.875 15.43 1 59.03 291 GLN B N 1
ATOM 5304 C CA . GLN B 1 291 ? -7.711 5.961 16.078 1 59.03 291 GLN B CA 1
ATOM 5305 C C . GLN B 1 291 ? -8.25 4.535 16.078 1 59.03 291 GLN B C 1
ATOM 5307 O O . GLN B 1 291 ? -7.492 3.58 15.883 1 59.03 291 GLN B O 1
ATOM 5312 N N . PRO B 1 292 ? -9.422 4.215 16.828 1 56.47 292 PRO B N 1
ATOM 5313 C CA . PRO B 1 292 ? -9.383 2.779 17.109 1 56.47 292 PRO B CA 1
ATOM 5314 C C . PRO B 1 292 ? -9.508 1.926 15.852 1 56.47 292 PRO B C 1
ATOM 5316 O O . PRO B 1 292 ? -10.383 2.18 15.016 1 56.47 292 PRO B O 1
ATOM 5319 N N . TYR B 1 293 ? -8.352 1.226 15.633 1 60.69 293 TYR B N 1
ATOM 5320 C CA . TYR B 1 293 ? -8.281 0.414 14.422 1 60.69 293 TYR B CA 1
ATOM 5321 C C . TYR B 1 293 ? -9.227 -0.782 14.523 1 60.69 293 TYR B C 1
ATOM 5323 O O . TYR B 1 293 ? -9.172 -1.688 13.688 1 60.69 293 TYR B O 1
ATOM 5331 N N . GLU B 1 294 ? -10.117 -0.681 15.641 1 66.12 294 GLU B N 1
ATOM 5332 C CA . GLU B 1 294 ? -11.102 -1.761 15.672 1 66.12 294 GLU B CA 1
ATOM 5333 C C . GLU B 1 294 ? -11.945 -1.774 14.398 1 66.12 294 GLU B C 1
ATOM 5335 O O . GLU B 1 294 ? -12.172 -2.834 13.805 1 66.12 294 GLU B O 1
ATOM 5340 N N . GLY B 1 295 ? -12.305 -0.574 13.953 1 76.38 295 GLY B N 1
ATOM 5341 C CA . GLY B 1 295 ? -13.117 -0.522 12.742 1 76.38 295 GLY B CA 1
ATOM 5342 C C . GLY B 1 295 ? -12.32 -0.813 11.484 1 76.38 295 GLY B C 1
ATOM 5343 O O . GLY B 1 295 ? -12.898 -1.184 10.461 1 76.38 295 GLY B O 1
ATOM 5344 N N . ALA B 1 296 ? -11.031 -0.687 11.617 1 77.19 296 ALA B N 1
ATOM 5345 C CA . ALA B 1 296 ? -10.188 -0.876 10.438 1 77.19 296 ALA B CA 1
ATOM 5346 C C . ALA B 1 296 ? -10.227 -2.324 9.961 1 77.19 296 ALA B C 1
ATOM 5348 O O . ALA B 1 296 ? -10.195 -2.59 8.758 1 77.19 296 ALA B O 1
ATOM 5349 N N . VAL B 1 297 ? -10.32 -3.205 10.898 1 76.44 297 VAL B N 1
ATOM 5350 C CA . VAL B 1 297 ? -10.367 -4.625 10.562 1 76.44 297 VAL B CA 1
ATOM 5351 C C . VAL B 1 297 ? -11.633 -4.926 9.773 1 76.44 297 VAL B C 1
ATOM 5353 O O . VAL B 1 297 ? -11.594 -5.641 8.766 1 76.44 297 VAL B O 1
ATOM 5356 N N . GLU B 1 298 ? -12.742 -4.375 10.219 1 83.06 298 GLU B N 1
ATOM 5357 C CA . GLU B 1 298 ? -14 -4.57 9.5 1 83.06 298 GLU B CA 1
ATOM 5358 C C . GLU B 1 298 ? -13.93 -3.965 8.102 1 83.06 298 GLU B C 1
ATOM 5360 O O . GLU B 1 298 ? -14.516 -4.504 7.156 1 83.06 298 GLU B O 1
ATOM 5365 N N . MET B 1 299 ? -13.258 -2.838 8 1 87.88 299 MET B N 1
ATOM 5366 C CA . MET B 1 299 ? -13.102 -2.234 6.68 1 87.88 299 MET B CA 1
ATOM 5367 C C . MET B 1 299 ? -12.297 -3.146 5.758 1 87.88 299 MET B C 1
ATOM 5369 O O . MET B 1 299 ? -12.656 -3.334 4.594 1 87.88 299 MET B O 1
ATOM 5373 N N . LEU B 1 300 ? -11.289 -3.697 6.328 1 82.81 300 LEU B N 1
ATOM 5374 C CA . LEU B 1 300 ? -10.461 -4.605 5.539 1 82.81 300 LEU B CA 1
ATOM 5375 C C . LEU B 1 300 ? -11.281 -5.793 5.043 1 82.81 300 LEU B C 1
ATOM 5377 O O . LEU B 1 300 ? -11.133 -6.215 3.895 1 82.81 300 LEU B O 1
ATOM 5381 N N . ASP B 1 301 ? -12.133 -6.219 5.867 1 81.44 301 ASP B N 1
ATOM 5382 C CA . ASP B 1 301 ? -12.977 -7.352 5.5 1 81.44 301 ASP B CA 1
ATOM 5383 C C . ASP B 1 301 ? -13.93 -6.988 4.363 1 81.44 301 ASP B C 1
ATOM 5385 O O . ASP B 1 301 ? -14.289 -7.84 3.549 1 81.44 301 ASP B O 1
ATOM 5389 N N . ALA B 1 302 ? -14.266 -5.77 4.309 1 87.94 302 ALA B N 1
ATOM 5390 C CA . ALA B 1 302 ? -15.266 -5.332 3.336 1 87.94 302 ALA B CA 1
ATOM 5391 C C . ALA B 1 302 ? -14.602 -4.762 2.084 1 87.94 302 ALA B C 1
ATOM 5393 O O . ALA B 1 302 ? -15.289 -4.328 1.157 1 87.94 302 ALA B O 1
ATOM 5394 N N . MET B 1 303 ? -13.344 -4.785 2.014 1 90.31 303 MET B N 1
ATOM 5395 C CA . MET B 1 303 ? -12.656 -4.223 0.856 1 90.31 303 MET B CA 1
ATOM 5396 C C . MET B 1 303 ? -12.719 -5.172 -0.334 1 90.31 303 MET B C 1
ATOM 5398 O O . MET B 1 303 ? -12.57 -6.387 -0.175 1 90.31 303 MET B O 1
ATOM 5402 N N . ARG B 1 304 ? -12.914 -4.652 -1.434 1 89.5 304 ARG B N 1
ATOM 5403 C CA . ARG B 1 304 ? -12.938 -5.441 -2.66 1 89.5 304 ARG B CA 1
ATOM 5404 C C . ARG B 1 304 ? -11.531 -5.707 -3.17 1 89.5 304 ARG B C 1
ATOM 5406 O O . ARG B 1 304 ? -10.562 -5.152 -2.645 1 89.5 304 ARG B O 1
ATOM 5413 N N . TYR B 1 305 ? -11.414 -6.504 -4.242 1 84.75 305 TYR B N 1
ATOM 5414 C CA . TYR B 1 305 ? -10.125 -6.758 -4.867 1 84.75 305 TYR B CA 1
ATOM 5415 C C . TYR B 1 305 ? -9.484 -5.457 -5.344 1 84.75 305 TYR B C 1
ATOM 5417 O O . TYR B 1 305 ? -10.141 -4.633 -5.984 1 84.75 305 TYR B O 1
ATOM 5425 N N . GLY B 1 306 ? -8.227 -5.312 -4.91 1 85.94 306 GLY B N 1
ATOM 5426 C CA . GLY B 1 306 ? -7.496 -4.129 -5.328 1 85.94 30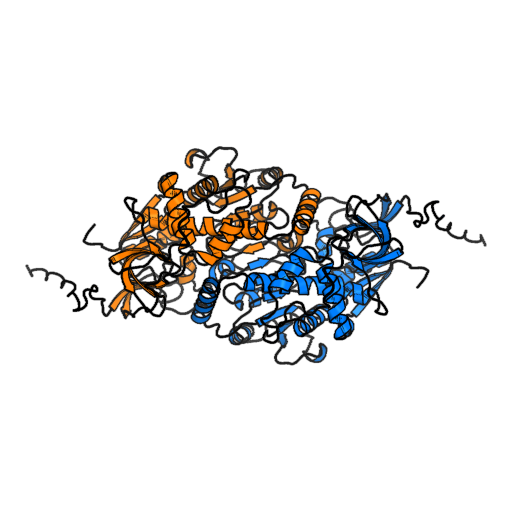6 GLY B CA 1
ATOM 5427 C C . GLY B 1 306 ? -7.812 -2.906 -4.484 1 85.94 306 GLY B C 1
ATOM 5428 O O . GLY B 1 306 ? -7.379 -1.797 -4.805 1 85.94 306 GLY B O 1
ATOM 5429 N N . GLY B 1 307 ? -8.625 -3.092 -3.457 1 90.31 307 GLY B N 1
ATOM 5430 C CA . GLY B 1 307 ? -8.969 -1.98 -2.584 1 90.31 307 GLY B CA 1
ATOM 5431 C C . GLY B 1 307 ? -7.77 -1.382 -1.875 1 90.31 307 GLY B C 1
ATOM 5432 O O . GLY B 1 307 ? -6.738 -2.043 -1.721 1 90.31 307 GLY B O 1
ATOM 5433 N N . GLU B 1 308 ? -7.938 -0.135 -1.401 1 91.62 308 GLU B N 1
ATOM 5434 C CA . GLU B 1 308 ? -6.855 0.611 -0.762 1 91.62 308 GLU B CA 1
ATOM 5435 C C . GLU B 1 308 ? -7.324 1.245 0.545 1 91.62 308 GLU B C 1
ATOM 5437 O O . GLU B 1 308 ? -8.438 1.766 0.626 1 91.62 308 GLU B O 1
ATOM 5442 N N . MET B 1 309 ? -6.469 1.14 1.53 1 90.5 309 MET B N 1
ATOM 5443 C CA . MET B 1 309 ? -6.703 1.838 2.791 1 90.5 309 MET B CA 1
ATOM 5444 C C . MET B 1 309 ? -5.613 2.877 3.047 1 90.5 309 MET B C 1
ATOM 5446 O O . MET B 1 309 ? -4.426 2.584 2.906 1 90.5 309 MET B O 1
ATOM 5450 N N . VAL B 1 310 ? -6 4.082 3.406 1 89.69 310 VAL B N 1
ATOM 5451 C CA . VAL B 1 310 ? -5.078 5.172 3.719 1 89.69 310 VAL B CA 1
ATOM 5452 C C . VAL B 1 310 ? -5.355 5.695 5.125 1 89.69 310 VAL B C 1
ATOM 5454 O O . VAL B 1 310 ? -6.273 6.496 5.328 1 89.69 310 VAL B O 1
ATOM 5457 N N . PRO B 1 311 ? -4.574 5.285 6.047 1 86.75 311 PRO B N 1
ATOM 5458 C CA . PRO B 1 311 ? -4.707 5.855 7.391 1 86.75 311 PRO B CA 1
ATOM 5459 C C . PRO B 1 311 ? -4.109 7.258 7.5 1 86.75 311 PRO B C 1
ATOM 5461 O O . PRO B 1 311 ? -2.93 7.453 7.203 1 86.75 311 PRO B O 1
ATOM 5464 N N . LEU B 1 312 ? -4.883 8.203 8.008 1 85.19 312 LEU B N 1
ATOM 5465 C CA . LEU B 1 312 ? -4.391 9.578 8.086 1 85.19 312 LEU B CA 1
ATOM 5466 C C . LEU B 1 312 ? -3.887 9.898 9.484 1 85.19 312 LEU B C 1
ATOM 5468 O O . LEU B 1 312 ? -3.199 10.906 9.688 1 85.19 312 LEU B O 1
ATOM 5472 N N . THR B 1 313 ? -4.234 9.07 10.469 1 76.06 313 THR B N 1
ATOM 5473 C CA . THR B 1 313 ? -3.871 9.406 11.836 1 76.06 313 THR B CA 1
ATOM 5474 C C . THR B 1 313 ? -3.055 8.281 12.469 1 76.06 313 THR B C 1
ATOM 5476 O O . THR B 1 313 ? -3.287 7.102 12.18 1 76.06 313 THR B O 1
ATOM 5479 N N . LEU B 1 314 ? -2.086 8.789 13.297 1 66.62 314 LEU B N 1
ATOM 5480 C CA . LEU B 1 314 ? -1.206 7.879 14.023 1 66.62 314 LEU B CA 1
ATOM 5481 C C . LEU B 1 314 ? -1.774 7.559 15.398 1 66.62 314 LEU B C 1
ATOM 5483 O O . LEU B 1 314 ? -2.312 8.438 16.078 1 66.62 314 LEU B O 1
ATOM 5487 N N . HIS B 1 315 ? -1.979 6.207 15.617 1 61.19 315 HIS B N 1
ATOM 5488 C CA . HIS B 1 315 ? -2.211 5.883 17.031 1 61.19 315 HIS B CA 1
ATOM 5489 C C . HIS B 1 315 ? -1.127 4.949 17.562 1 61.19 315 HIS B C 1
ATOM 5491 O O . HIS B 1 315 ? -0.744 3.988 16.891 1 61.19 315 HIS B O 1
ATOM 5497 N N . GLU B 1 316 ? -0.523 5.484 18.562 1 55.91 316 GLU B N 1
ATOM 5498 C CA . GLU B 1 316 ? 0.579 4.75 19.172 1 55.91 316 GLU B CA 1
ATOM 5499 C C . GLU B 1 316 ? 0.239 3.27 19.328 1 55.91 316 GLU B C 1
ATOM 5501 O O . GLU B 1 316 ? 1.09 2.404 19.109 1 55.91 316 GLU B O 1
ATOM 5506 N N . ASP B 1 317 ? -1.004 3.045 19.719 1 57.41 317 ASP B N 1
ATOM 5507 C CA . ASP B 1 317 ? -1.39 1.668 20.016 1 57.41 317 ASP B CA 1
ATOM 5508 C C . ASP B 1 317 ? -2.105 1.033 18.828 1 57.41 317 ASP B C 1
ATOM 5510 O O . ASP B 1 317 ? -2.594 -0.095 18.906 1 57.41 317 ASP B O 1
ATOM 5514 N N . GLY B 1 318 ? -2.02 1.822 17.828 1 57.41 318 GLY B N 1
ATOM 5515 C CA . GLY B 1 318 ? -2.799 1.275 16.719 1 57.41 318 GLY B CA 1
ATOM 5516 C C . GLY B 1 318 ? -2.072 0.18 15.961 1 57.41 318 GLY B C 1
ATOM 5517 O O . GLY B 1 318 ? -0.905 0.336 15.602 1 57.41 318 GLY B O 1
ATOM 5518 N N . LYS B 1 319 ? -2.553 -1.022 16.141 1 60.75 319 LYS B N 1
ATOM 5519 C CA . LYS B 1 319 ? -2.037 -2.174 15.406 1 60.75 319 LYS B CA 1
ATOM 5520 C C . LYS B 1 319 ? -3.053 -2.676 14.383 1 60.75 319 LYS B C 1
ATOM 5522 O O . LYS B 1 319 ? -4.258 -2.693 14.656 1 60.75 319 LYS B O 1
ATOM 5527 N N . ILE B 1 320 ? -2.604 -2.613 13.203 1 59.72 320 ILE B N 1
ATOM 5528 C CA . ILE B 1 320 ? -3.432 -3.375 12.273 1 59.72 320 ILE B CA 1
ATOM 5529 C C . ILE B 1 320 ? -3.197 -4.871 12.484 1 59.72 320 ILE B C 1
ATOM 5531 O O . ILE B 1 320 ? -2.107 -5.375 12.211 1 59.72 320 ILE B O 1
ATOM 5535 N N . GLN B 1 321 ? -4.102 -5.383 13.367 1 59.69 321 GLN B N 1
ATOM 5536 C CA . GLN B 1 321 ? -3.932 -6.789 13.727 1 59.69 321 GLN B CA 1
ATOM 5537 C C . GLN B 1 321 ? -4.582 -7.699 12.688 1 59.69 321 GLN B C 1
ATOM 5539 O O . GLN B 1 321 ? -5.613 -8.32 12.953 1 59.69 321 GLN B O 1
ATOM 5544 N N . ARG B 1 322 ? -4.312 -7.547 11.43 1 61.03 322 ARG B N 1
ATOM 5545 C CA . ARG B 1 322 ? -4.828 -8.555 10.508 1 61.03 322 ARG B CA 1
ATOM 5546 C C . ARG B 1 322 ? -3.689 -9.305 9.828 1 61.03 322 ARG B C 1
ATOM 5548 O O . ARG B 1 322 ? -2.619 -8.742 9.594 1 61.03 322 ARG B O 1
ATOM 5555 N N . PRO B 1 323 ? -4.227 -10.469 9.656 1 62.12 323 PRO B N 1
ATOM 5556 C CA . PRO B 1 323 ? -3.283 -11.312 8.922 1 62.12 323 PRO B CA 1
ATOM 5557 C C . PRO B 1 323 ? -2.924 -10.742 7.551 1 62.12 323 PRO B C 1
ATOM 5559 O O . PRO B 1 323 ? -3.789 -10.203 6.855 1 62.12 323 PRO B O 1
ATOM 5562 N N . VAL B 1 324 ? -1.714 -10.617 7.242 1 65.19 324 VAL B N 1
ATOM 5563 C CA . VAL B 1 324 ? -1.168 -10.219 5.949 1 65.19 324 VAL B CA 1
ATOM 5564 C C . VAL B 1 324 ? -1.868 -10.992 4.836 1 65.19 324 VAL B C 1
ATOM 5566 O O . VAL B 1 324 ? -1.981 -10.5 3.709 1 65.19 324 VAL B O 1
ATOM 5569 N N . ALA B 1 325 ? -2.467 -12.023 5.262 1 67.75 325 ALA B N 1
ATOM 5570 C CA . ALA B 1 325 ? -3.15 -12.891 4.305 1 67.75 325 ALA B CA 1
ATOM 5571 C C . ALA B 1 325 ? -4.285 -12.148 3.607 1 67.75 325 ALA B C 1
ATOM 5573 O O . ALA B 1 325 ? -4.551 -12.375 2.426 1 67.75 325 ALA B O 1
ATOM 5574 N N . HIS B 1 326 ? -4.875 -11.227 4.289 1 68.56 326 HIS B N 1
ATOM 5575 C CA . HIS B 1 326 ? -5.969 -10.461 3.699 1 68.56 326 HIS B CA 1
ATOM 5576 C C . HIS B 1 326 ? -5.461 -9.516 2.615 1 68.56 326 HIS B C 1
ATOM 5578 O O . HIS B 1 326 ? -6.121 -9.328 1.59 1 68.56 326 HIS B O 1
ATOM 5584 N N . LEU B 1 327 ? -4.32 -9.047 2.877 1 72.31 327 LEU B N 1
ATOM 5585 C CA . LEU B 1 327 ? -3.736 -8.133 1.897 1 72.31 327 LEU B CA 1
ATOM 5586 C C . LEU B 1 327 ? -3.359 -8.875 0.62 1 72.31 327 LEU B C 1
ATOM 5588 O O . LEU B 1 327 ? -3.643 -8.406 -0.483 1 72.31 327 LEU B O 1
ATOM 5592 N N . ILE B 1 328 ? -2.877 -10 0.855 1 69.62 328 ILE B N 1
ATOM 5593 C CA . ILE B 1 328 ? -2.377 -10.781 -0.271 1 69.62 328 ILE B CA 1
ATOM 5594 C C . ILE B 1 328 ? -3.551 -11.344 -1.068 1 69.62 328 ILE B C 1
ATOM 5596 O O . ILE B 1 328 ? -3.574 -11.25 -2.299 1 69.62 328 ILE B O 1
ATOM 5600 N N . ALA B 1 329 ? -4.523 -11.82 -0.406 1 71.75 329 ALA B N 1
ATOM 5601 C CA . ALA B 1 329 ? -5.602 -12.562 -1.059 1 71.75 329 ALA B CA 1
ATOM 5602 C C . ALA B 1 329 ? -6.41 -11.648 -1.977 1 71.75 329 ALA B C 1
ATOM 5604 O O . ALA B 1 329 ? -6.961 -12.102 -2.984 1 71.75 329 ALA B O 1
ATOM 5605 N N . ARG B 1 330 ? -6.414 -10.391 -1.734 1 80 330 ARG B N 1
ATOM 5606 C CA . ARG B 1 330 ? -7.234 -9.484 -2.537 1 80 330 ARG B CA 1
ATOM 5607 C C . ARG B 1 330 ? -6.391 -8.352 -3.121 1 80 330 ARG B C 1
ATOM 5609 O O . ARG B 1 330 ? -6.93 -7.344 -3.58 1 80 330 ARG B O 1
ATOM 5616 N N . SER B 1 331 ? -5.148 -8.562 -3.053 1 81.75 331 SE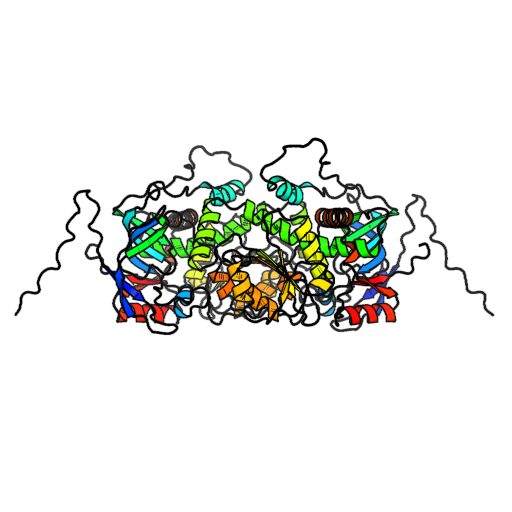R B N 1
ATOM 5617 C CA . SER B 1 331 ? -4.227 -7.566 -3.588 1 81.75 331 SER B CA 1
ATOM 5618 C C . SER B 1 331 ? -4.516 -6.184 -3.018 1 81.75 331 SER B C 1
ATOM 5620 O O . SER B 1 331 ? -4.629 -5.207 -3.766 1 81.75 331 SER B O 1
ATOM 5622 N N . LEU B 1 332 ? -4.73 -6.137 -1.711 1 86.69 332 LEU B N 1
ATOM 5623 C CA . LEU B 1 332 ? -5.051 -4.863 -1.073 1 86.69 332 LEU B CA 1
ATOM 5624 C C . LEU B 1 332 ? -3.799 -4.008 -0.909 1 86.69 332 LEU B C 1
ATOM 5626 O O . LEU B 1 332 ? -2.68 -4.531 -0.92 1 86.69 332 LEU B O 1
ATOM 5630 N N . VAL B 1 333 ? -4.055 -2.744 -0.773 1 86.69 333 VAL B N 1
ATOM 5631 C CA . VAL B 1 333 ? -2.971 -1.796 -0.543 1 86.69 333 VAL B CA 1
ATOM 5632 C C . VAL B 1 333 ? -3.236 -1.008 0.737 1 86.69 333 VAL B C 1
ATOM 5634 O O . VAL B 1 333 ? -4.344 -0.514 0.951 1 86.69 333 VAL B O 1
ATOM 5637 N N . VAL B 1 334 ? -2.301 -0.962 1.59 1 86.88 334 VAL B N 1
ATOM 5638 C CA . VAL B 1 334 ? -2.295 -0.026 2.709 1 86.88 334 VAL B CA 1
ATOM 5639 C C . VAL B 1 334 ? -1.184 1.003 2.518 1 86.88 334 VAL B C 1
ATOM 5641 O O . VAL B 1 334 ? -0.008 0.644 2.41 1 86.88 334 VAL B O 1
ATOM 5644 N N . ARG B 1 335 ? -1.586 2.25 2.514 1 87.25 335 ARG B N 1
ATOM 5645 C CA . ARG B 1 335 ? -0.647 3.311 2.164 1 87.25 335 ARG B CA 1
ATOM 5646 C C . ARG B 1 335 ? -0.647 4.41 3.217 1 87.25 335 ARG B C 1
ATOM 5648 O O . ARG B 1 335 ? -1.703 4.945 3.566 1 87.25 335 ARG B O 1
ATOM 5655 N N . GLY B 1 336 ? 0.548 4.711 3.65 1 83.44 336 GLY B N 1
ATOM 5656 C CA . GLY B 1 336 ? 0.675 5.91 4.457 1 83.44 336 GLY B CA 1
ATOM 5657 C C . GLY B 1 336 ? 0.517 7.188 3.656 1 83.44 336 GLY B C 1
ATOM 5658 O O . GLY B 1 336 ? 0.946 7.262 2.504 1 83.44 336 GLY B O 1
ATOM 5659 N N . PRO B 1 337 ? -0.13 8.117 4.305 1 75.19 337 PRO B N 1
ATOM 5660 C CA . PRO B 1 337 ? -0.325 9.367 3.576 1 75.19 337 PRO B CA 1
ATOM 5661 C C . PRO B 1 337 ? 0.991 10.078 3.252 1 75.19 337 PRO B C 1
ATOM 5663 O O . PRO B 1 337 ? 1.97 9.93 3.99 1 75.19 337 PRO B O 1
ATOM 5666 N N . VAL B 1 338 ? 1.019 10.695 2.104 1 63.16 338 VAL B N 1
ATOM 5667 C CA . VAL B 1 338 ? 2.199 11.438 1.67 1 63.16 338 VAL B CA 1
ATOM 5668 C C . VAL B 1 338 ? 2.182 12.836 2.273 1 63.16 338 VAL B C 1
ATOM 5670 O O . VAL B 1 338 ? 1.166 13.273 2.822 1 63.16 338 VAL B O 1
ATOM 5673 N N . ASP B 1 339 ? 3.264 13.438 2.115 1 68.19 339 ASP B N 1
ATOM 5674 C CA . ASP B 1 339 ? 3.354 14.82 2.559 1 68.19 339 ASP B CA 1
ATOM 5675 C C . ASP B 1 339 ? 2.426 15.719 1.743 1 68.19 339 ASP B C 1
ATOM 5677 O O . ASP B 1 339 ? 2.252 15.516 0.541 1 68.19 339 ASP B O 1
ATOM 5681 N N . LEU B 1 340 ? 1.908 16.547 2.453 1 77.56 340 LEU B N 1
ATOM 5682 C CA . LEU B 1 340 ? 0.921 17.453 1.879 1 77.56 340 LEU B CA 1
ATOM 5683 C C . LEU B 1 340 ? 1.576 18.422 0.894 1 77.56 340 LEU B C 1
ATOM 5685 O O . LEU B 1 340 ? 2.621 19 1.191 1 77.56 340 LEU B O 1
ATOM 5689 N N . HIS B 1 341 ? 1.005 18.469 -0.238 1 75.94 341 HIS B N 1
ATOM 5690 C CA . HIS B 1 341 ? 1.443 19.406 -1.265 1 75.94 341 HIS B CA 1
ATOM 5691 C C . HIS B 1 341 ? 0.563 20.656 -1.284 1 75.94 341 HIS B C 1
ATOM 5693 O O . HIS B 1 341 ? -0.633 20.578 -0.995 1 75.94 341 HIS B O 1
ATOM 5699 N N . SER B 1 342 ? 1.187 21.75 -1.725 1 81.19 342 SER B N 1
ATOM 5700 C CA . SER B 1 342 ? 0.5 23.031 -1.78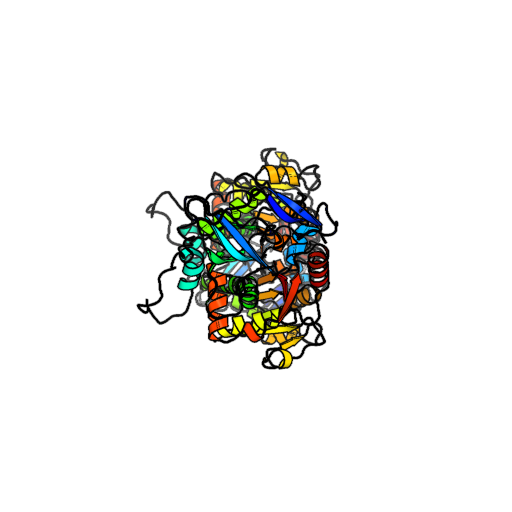5 1 81.19 342 SER B CA 1
ATOM 5701 C C . SER B 1 342 ? -0.763 22.953 -2.635 1 81.19 342 SER B C 1
ATOM 5703 O O . SER B 1 342 ? -1.782 23.562 -2.305 1 81.19 342 SER B O 1
ATOM 5705 N N . SER B 1 343 ? -0.726 22.156 -3.682 1 78.12 343 SER B N 1
ATOM 5706 C CA . SER B 1 343 ? -1.858 22.062 -4.598 1 78.12 343 SER B CA 1
ATOM 5707 C C . SER B 1 343 ? -3.066 21.422 -3.92 1 78.12 343 SER B C 1
ATOM 5709 O O . SER B 1 343 ? -4.199 21.859 -4.117 1 78.12 343 SER B O 1
ATOM 5711 N N . SER B 1 344 ? -2.848 20.406 -3.188 1 83.38 344 SER B N 1
ATOM 5712 C CA . SER B 1 344 ? -3.941 19.734 -2.482 1 83.38 344 SER B CA 1
ATOM 5713 C C . SER B 1 344 ? -4.535 20.641 -1.408 1 83.38 344 SER B C 1
ATOM 5715 O O . SER B 1 344 ? -5.746 20.641 -1.184 1 83.38 344 SER B O 1
ATOM 5717 N N . MET B 1 345 ? -3.703 21.391 -0.771 1 88 345 MET B N 1
ATOM 5718 C CA . MET B 1 345 ? -4.172 22.344 0.237 1 88 345 MET B CA 1
ATOM 5719 C C . MET B 1 345 ? -5.062 23.406 -0.391 1 88 345 MET B C 1
ATOM 5721 O O . MET B 1 345 ? -6.16 23.672 0.099 1 88 345 MET B O 1
ATOM 5725 N N . HIS B 1 346 ? -4.551 23.922 -1.45 1 86.12 346 HIS B N 1
ATOM 5726 C CA . HIS B 1 346 ? -5.297 24.969 -2.137 1 86.12 346 HIS B CA 1
ATOM 5727 C C . HIS B 1 346 ? -6.633 24.453 -2.654 1 86.12 346 HIS B C 1
ATOM 5729 O O . HIS B 1 346 ? -7.648 25.141 -2.574 1 86.12 346 HIS B O 1
ATOM 5735 N N . ARG B 1 347 ? -6.621 23.328 -3.172 1 86.69 347 ARG B N 1
ATOM 5736 C CA . ARG B 1 347 ? -7.844 22.734 -3.701 1 86.69 347 ARG B CA 1
ATOM 5737 C C . ARG B 1 347 ? -8.859 22.5 -2.59 1 86.69 347 ARG B C 1
ATOM 5739 O O . ARG B 1 347 ? -10.055 22.766 -2.766 1 86.69 347 ARG B O 1
ATOM 5746 N N . ALA B 1 348 ? -8.375 21.984 -1.548 1 90.69 348 ALA B N 1
ATOM 5747 C CA . ALA B 1 348 ? -9.273 21.781 -0.411 1 90.69 348 ALA B CA 1
ATOM 5748 C C . ALA B 1 348 ? -9.922 23.094 0.018 1 90.69 348 ALA B C 1
ATOM 5750 O O . ALA B 1 348 ? -11.125 23.125 0.287 1 90.69 348 ALA B O 1
ATOM 5751 N N . LEU B 1 349 ? -9.148 24.125 0.038 1 91.31 349 LEU B N 1
ATOM 5752 C CA . LEU B 1 349 ? -9.672 25.438 0.411 1 91.31 349 LEU B CA 1
ATOM 5753 C C . LEU B 1 349 ? -10.727 25.906 -0.584 1 91.31 349 LEU B C 1
ATOM 5755 O O . LEU B 1 349 ? -11.797 26.375 -0.185 1 91.31 349 LEU B O 1
ATOM 5759 N N . ARG B 1 350 ? -10.469 25.703 -1.828 1 87.31 350 ARG B N 1
ATOM 5760 C CA . ARG B 1 350 ? -11.391 26.156 -2.863 1 87.31 350 ARG B CA 1
ATOM 5761 C C . ARG B 1 350 ? -12.711 25.391 -2.791 1 87.31 350 ARG B C 1
ATOM 5763 O O . ARG B 1 350 ? -13.781 25.984 -2.885 1 87.31 350 ARG B O 1
ATOM 5770 N N . ILE B 1 351 ? -12.641 24.156 -2.639 1 88.69 351 ILE B N 1
ATOM 5771 C CA . ILE B 1 351 ? -13.844 23.344 -2.561 1 88.69 351 ILE B CA 1
ATOM 5772 C C . ILE B 1 351 ? -14.656 23.734 -1.328 1 88.69 351 ILE B C 1
ATOM 5774 O O . ILE B 1 351 ? -15.875 23.891 -1.405 1 88.69 351 ILE B O 1
ATOM 5778 N N . CYS B 1 352 ? -13.992 23.828 -0.255 1 89.62 352 CYS B N 1
ATOM 5779 C CA . CYS B 1 352 ? -14.68 24.188 0.987 1 89.62 352 CYS B CA 1
ATOM 5780 C C . CYS B 1 352 ? -15.312 25.562 0.891 1 89.62 352 CYS B C 1
ATOM 5782 O O . CYS B 1 352 ? -16.438 25.766 1.357 1 89.62 352 CYS B O 1
ATOM 5784 N N . GLU B 1 353 ? -14.586 26.469 0.33 1 87.06 353 GLU B N 1
ATOM 5785 C CA . GLU B 1 353 ? -15.141 27.812 0.141 1 87.06 353 GLU B CA 1
ATOM 5786 C C . GLU B 1 353 ? -16.391 27.766 -0.743 1 87.06 353 GLU B C 1
ATOM 5788 O O . GLU B 1 353 ? -17.406 28.375 -0.418 1 87.06 353 GLU B O 1
ATOM 5793 N N . LYS B 1 354 ? -16.328 27.094 -1.812 1 85.75 354 LYS B N 1
ATOM 5794 C CA . LYS B 1 354 ? -17.406 27 -2.789 1 85.75 354 LYS B CA 1
ATOM 5795 C C . LYS B 1 354 ? -18.641 26.359 -2.178 1 85.75 354 LYS B C 1
ATOM 5797 O O . LYS B 1 354 ? -19.766 26.766 -2.477 1 85.75 354 LYS B O 1
ATOM 5802 N N . HIS B 1 355 ? -18.484 25.469 -1.276 1 88.62 355 HIS B N 1
ATOM 5803 C CA . HIS B 1 355 ? -19.625 24.688 -0.807 1 88.62 355 HIS B CA 1
ATOM 5804 C C . HIS B 1 355 ? -19.938 24.984 0.655 1 88.62 355 HIS B C 1
ATOM 5806 O O . HIS B 1 355 ? -20.844 24.375 1.236 1 88.62 355 HIS B O 1
ATOM 5812 N N . GLY B 1 356 ? -19.203 25.859 1.247 1 87 356 GLY B N 1
ATOM 5813 C CA . GLY B 1 356 ? -19.438 26.234 2.631 1 87 356 GLY B CA 1
ATOM 5814 C C . GLY B 1 356 ? -19.203 25.109 3.611 1 87 356 GLY B C 1
ATOM 5815 O O . GLY B 1 356 ? -20.062 24.828 4.453 1 87 356 GLY B O 1
ATOM 5816 N N . LEU B 1 357 ? -18.109 24.438 3.48 1 85.88 357 LEU B N 1
ATOM 5817 C CA . LEU B 1 357 ? -17.891 23.234 4.277 1 85.88 357 LEU B CA 1
ATOM 5818 C C . LEU B 1 357 ? -17.188 23.578 5.594 1 85.88 357 LEU B C 1
ATOM 5820 O O . LEU B 1 357 ? -17.031 22.719 6.461 1 85.88 357 LEU B O 1
ATOM 5824 N N . ASP B 1 358 ? -16.781 24.781 5.793 1 81.31 358 ASP B N 1
ATOM 5825 C CA . ASP B 1 358 ? -16.141 25.234 7.027 1 81.31 358 ASP B CA 1
ATOM 5826 C C . ASP B 1 358 ? -17.078 25.078 8.219 1 81.31 358 ASP B C 1
ATOM 5828 O O . ASP B 1 358 ? -16.625 25.031 9.367 1 81.31 358 ASP B O 1
ATOM 5832 N N . ARG B 1 359 ? -18.328 24.938 7.988 1 82.56 359 ARG B N 1
ATOM 5833 C CA . ARG B 1 359 ? -19.312 24.75 9.055 1 82.56 359 ARG B CA 1
ATOM 5834 C C . ARG B 1 359 ? -19.078 23.438 9.789 1 82.56 359 ARG B C 1
ATOM 5836 O O . ARG B 1 359 ? -19.547 23.25 10.906 1 82.56 359 ARG B O 1
ATOM 5843 N N . HIS B 1 360 ? -18.359 22.547 9.164 1 84 360 HIS B N 1
ATOM 5844 C CA . HIS B 1 360 ? -18.109 21.25 9.75 1 84 360 HIS B CA 1
ATOM 5845 C C . HIS B 1 360 ? -16.875 21.266 10.633 1 84 360 HIS B C 1
ATOM 5847 O O . HIS B 1 360 ? -16.547 20.281 11.289 1 84 360 HIS B O 1
ATOM 5853 N N . VAL B 1 361 ? -16.141 22.375 10.68 1 85.94 361 VAL B N 1
ATOM 5854 C CA . VAL B 1 361 ? -14.898 22.469 11.422 1 85.94 361 VAL B CA 1
ATOM 5855 C C . VAL B 1 361 ? -15.141 23.203 12.742 1 85.94 361 VAL B C 1
ATOM 5857 O O . VAL B 1 361 ? -15.75 24.281 12.766 1 85.94 361 VAL B O 1
ATOM 5860 N N . SER B 1 362 ? -14.82 22.562 13.805 1 86.38 362 SER B N 1
ATOM 5861 C CA . SER B 1 362 ? -14.812 23.188 15.117 1 86.38 362 SER B CA 1
ATOM 5862 C C . SER B 1 362 ? -13.391 23.359 15.641 1 86.38 362 SER B C 1
ATOM 5864 O O . SER B 1 362 ? -12.562 22.469 15.5 1 86.38 362 SER B O 1
ATOM 5866 N N . ILE B 1 363 ? -13.18 24.562 16.234 1 91.19 363 ILE B N 1
ATOM 5867 C CA . ILE B 1 363 ? -11.836 24.906 16.672 1 91.19 363 ILE B CA 1
ATOM 5868 C C . ILE B 1 363 ? -11.828 25.109 18.188 1 91.19 363 ILE B C 1
ATOM 5870 O O . ILE B 1 363 ? -12.695 25.797 18.734 1 91.19 363 ILE B O 1
ATOM 5874 N N . HIS B 1 364 ? -10.992 24.484 18.859 1 92.25 364 HIS B N 1
ATOM 5875 C CA . HIS B 1 364 ? -10.656 24.766 20.25 1 92.25 364 HIS B CA 1
ATOM 5876 C C . HIS B 1 364 ? -9.289 25.438 20.359 1 92.25 364 HIS B C 1
ATOM 5878 O O . HIS B 1 364 ? -8.281 24.875 19.906 1 92.25 364 HIS B O 1
ATOM 5884 N N . LYS B 1 365 ? -9.219 26.594 21 1 94.5 365 LYS B N 1
ATOM 5885 C CA . LYS B 1 365 ? -8.008 27.406 21.016 1 94.5 365 LYS B CA 1
ATOM 5886 C C . LYS B 1 365 ? -7.27 27.281 22.344 1 94.5 365 LYS B C 1
ATOM 5888 O O . LYS B 1 365 ? -7.895 27.203 23.406 1 94.5 365 LYS B O 1
ATOM 5893 N N . PHE B 1 366 ? -6.027 27.219 22.281 1 96.25 366 PHE B N 1
ATOM 5894 C CA . PHE B 1 366 ? -5.102 27.25 23.406 1 96.25 366 PHE B CA 1
ATOM 5895 C C . PHE B 1 366 ? -4.051 28.344 23.219 1 96.25 366 PHE B C 1
ATOM 5897 O O . PHE B 1 366 ? -3.744 28.719 22.094 1 96.25 366 PHE B O 1
ATOM 5904 N N . GLU B 1 367 ? -3.49 28.812 24.344 1 96.31 367 GLU B N 1
ATOM 5905 C CA . GLU B 1 367 ? -2.484 29.859 24.266 1 96.31 367 GLU B CA 1
ATOM 5906 C C . GLU B 1 367 ? -1.075 29.281 24.219 1 96.31 367 GLU B C 1
ATOM 5908 O O . GLU B 1 367 ? -0.795 28.266 24.875 1 96.31 367 GLU B O 1
ATOM 5913 N N . PHE B 1 368 ? -0.235 29.969 23.5 1 97.19 368 PHE B N 1
ATOM 5914 C CA . PHE B 1 368 ? 1.163 29.562 23.484 1 97.19 368 PHE B CA 1
ATOM 5915 C C . PHE B 1 368 ? 1.868 29.969 24.766 1 97.19 368 PHE B C 1
ATOM 5917 O O . PHE B 1 368 ? 2.629 30.938 24.781 1 97.19 368 PHE B O 1
ATOM 5924 N N . THR B 1 369 ? 1.6 29.344 25.812 1 96.06 369 THR B N 1
ATOM 5925 C CA . THR B 1 369 ? 2.252 29.344 27.125 1 96.06 369 THR B CA 1
ATOM 5926 C C . THR B 1 369 ? 2.619 27.922 27.547 1 96.06 369 THR B C 1
ATOM 5928 O O . THR B 1 369 ? 2.188 26.953 26.922 1 96.06 369 THR B O 1
ATOM 5931 N N . GLU B 1 370 ? 3.424 27.781 28.484 1 94.81 370 GLU B N 1
ATOM 5932 C CA . GLU B 1 370 ? 3.799 26.453 28.969 1 94.81 370 GLU B CA 1
ATOM 5933 C C . GLU B 1 370 ? 2.566 25.625 29.312 1 94.81 370 GLU B C 1
ATOM 5935 O O . GLU B 1 370 ? 2.459 24.469 28.922 1 94.81 370 GLU B O 1
ATOM 5940 N N . GLU B 1 371 ? 1.713 26.25 30.016 1 95.94 371 GLU B N 1
ATOM 5941 C CA . GLU B 1 371 ? 0.483 25.562 30.391 1 95.94 371 GLU B CA 1
ATOM 5942 C C . GLU B 1 371 ? -0.417 25.328 29.188 1 95.94 371 GLU B C 1
ATOM 5944 O O . GLU B 1 371 ? -1.021 24.266 29.062 1 95.94 371 GLU B O 1
ATOM 5949 N N . GLY B 1 372 ? -0.49 26.328 28.344 1 96.12 372 GLY B N 1
ATOM 5950 C CA . GLY B 1 372 ? -1.361 26.234 27.188 1 96.12 372 GLY B CA 1
ATOM 5951 C C . GLY B 1 372 ? -0.981 25.109 26.234 1 96.12 372 GLY B C 1
ATOM 5952 O O . GLY B 1 372 ? -1.848 24.375 25.75 1 96.12 372 GLY B O 1
ATOM 5953 N N . VAL B 1 373 ? 0.314 25 25.953 1 96.38 373 VAL B N 1
ATOM 5954 C CA . VAL B 1 373 ? 0.756 23.984 25.016 1 96.38 373 VAL B CA 1
ATOM 5955 C C . VAL B 1 373 ? 0.542 22.594 25.625 1 96.38 373 VAL B C 1
ATOM 5957 O O . VAL B 1 373 ? 0.223 21.641 24.922 1 96.38 373 VAL B O 1
ATOM 5960 N N . ARG B 1 374 ? 0.663 22.453 26.938 1 95.44 374 ARG B N 1
ATOM 5961 C CA . ARG B 1 374 ? 0.424 21.172 27.609 1 95.44 374 ARG B CA 1
ATOM 5962 C C . ARG B 1 374 ? -1.056 20.812 27.578 1 95.44 374 ARG B C 1
ATOM 5964 O O . ARG B 1 374 ? -1.408 19.656 27.344 1 95.44 374 ARG B O 1
ATOM 5971 N N . GLN B 1 375 ? -1.862 21.766 27.781 1 94.38 375 GLN B N 1
ATOM 5972 C CA . GLN B 1 375 ? -3.301 21.531 27.703 1 94.38 375 GLN B CA 1
ATOM 5973 C C . GLN B 1 375 ? -3.717 21.125 26.297 1 94.38 375 GLN B C 1
ATOM 5975 O O . GLN B 1 375 ? -4.551 20.234 26.125 1 94.38 375 GLN B O 1
ATOM 5980 N N . ALA B 1 376 ? -3.143 21.828 25.359 1 93.62 376 ALA B N 1
ATOM 5981 C CA . ALA B 1 376 ? -3.443 21.5 23.953 1 93.62 376 ALA B CA 1
ATOM 5982 C C . ALA B 1 376 ? -3.033 20.078 23.625 1 93.62 376 ALA B C 1
ATOM 5984 O O . ALA B 1 376 ? -3.779 19.344 22.969 1 93.62 376 ALA B O 1
ATOM 5985 N N . TRP B 1 377 ? -1.846 19.703 24.062 1 91.75 377 TRP B N 1
ATOM 5986 C CA . TRP B 1 377 ? -1.336 18.359 23.812 1 91.75 377 TRP B CA 1
ATOM 5987 C C . TRP B 1 377 ? -2.205 17.297 24.484 1 91.75 377 TRP B C 1
ATOM 5989 O O . TRP B 1 377 ? -2.533 16.281 23.891 1 91.75 377 TRP B O 1
ATOM 5999 N N . ASP B 1 378 ? -2.596 17.547 25.719 1 89.31 378 ASP B N 1
ATOM 6000 C CA . ASP B 1 378 ? -3.48 16.641 26.453 1 89.31 378 ASP B CA 1
ATOM 6001 C C . ASP B 1 378 ? -4.82 16.5 25.734 1 89.31 378 ASP B C 1
ATOM 6003 O O . ASP B 1 378 ? -5.359 15.391 25.656 1 89.31 378 ASP B O 1
ATOM 6007 N N . ALA B 1 379 ? -5.305 17.609 25.266 1 88.69 379 ALA B N 1
ATOM 6008 C CA . ALA B 1 379 ? -6.574 17.578 24.547 1 88.69 379 ALA B CA 1
ATOM 6009 C C . ALA B 1 379 ? -6.457 16.766 23.25 1 88.69 379 ALA B C 1
ATOM 6011 O O . ALA B 1 379 ? -7.402 16.094 22.859 1 88.69 379 ALA B O 1
ATOM 6012 N N . THR B 1 380 ? -5.348 16.906 22.609 1 84.62 380 THR B N 1
ATOM 6013 C CA . THR B 1 380 ? -5.102 16.188 21.375 1 84.62 380 THR B CA 1
ATOM 6014 C C . THR B 1 380 ? -5.016 14.68 21.625 1 84.62 380 THR B C 1
ATOM 6016 O O . THR B 1 380 ? -5.566 13.891 20.859 1 84.62 380 THR B O 1
ATOM 6019 N N . LYS B 1 381 ? -4.395 14.273 22.672 1 79.31 381 LYS B N 1
ATOM 6020 C CA . LYS B 1 381 ? -4.242 12.859 23.016 1 79.31 381 LYS B CA 1
ATOM 6021 C C . LYS B 1 381 ? -5.574 12.258 23.453 1 79.31 381 LYS B C 1
ATOM 6023 O O . LYS B 1 381 ? -5.848 11.086 23.172 1 79.31 381 LYS B O 1
ATOM 6028 N N . ASN B 1 382 ? -6.258 13.086 24.141 1 75.56 382 ASN B N 1
ATOM 6029 C CA . ASN B 1 382 ? -7.543 12.625 24.656 1 75.56 382 ASN B CA 1
ATOM 6030 C C . ASN B 1 382 ? -8.703 13.109 23.797 1 75.56 382 ASN B C 1
ATOM 6032 O O . ASN B 1 382 ? -9.523 13.906 24.25 1 75.56 382 ASN B O 1
ATOM 6036 N N . GLN B 1 383 ? -8.539 12.75 22.562 1 66.38 383 GLN B N 1
ATOM 6037 C CA . GLN B 1 383 ? -9.477 13.305 21.594 1 66.38 383 GLN B CA 1
ATOM 6038 C C . GLN B 1 383 ? -10.875 13.43 22.203 1 66.38 383 GLN B C 1
ATOM 6040 O O . GLN B 1 383 ? -11.375 12.484 22.812 1 66.38 383 GLN B O 1
ATOM 6045 N N . ARG B 1 384 ? -11.414 14.625 22.031 1 60.34 384 ARG B N 1
ATOM 6046 C CA . ARG B 1 384 ? -12.758 14.961 22.484 1 60.34 384 ARG B CA 1
ATOM 6047 C C . ARG B 1 384 ? -13.812 14.383 21.562 1 60.34 384 ARG B C 1
ATOM 6049 O O . ARG B 1 384 ? -13.523 14.062 20.406 1 60.34 384 ARG B O 1
ATOM 6056 N N . ASP B 1 385 ? -14.945 14.219 22.094 1 60.09 385 ASP B N 1
ATOM 6057 C CA . ASP B 1 385 ? -16.062 13.633 21.375 1 60.09 385 ASP B CA 1
ATOM 6058 C C . ASP B 1 385 ? -16.453 14.477 20.172 1 60.09 385 ASP B C 1
ATOM 6060 O O . ASP B 1 385 ? -17 13.953 19.188 1 60.09 385 ASP B O 1
ATOM 6064 N N . ASP B 1 386 ? -16.141 15.758 20.297 1 60 386 ASP B N 1
ATOM 6065 C CA . ASP B 1 386 ? -16.609 16.625 19.219 1 60 386 ASP B CA 1
ATOM 6066 C C . ASP B 1 386 ? -15.586 16.703 18.094 1 60 386 ASP B C 1
ATOM 6068 O O . ASP B 1 386 ? -15.867 17.25 17.031 1 60 386 ASP B O 1
ATOM 6072 N N . PHE B 1 387 ? -14.445 16.125 18.344 1 66.88 387 PHE B N 1
ATOM 6073 C CA . PHE B 1 387 ? -13.336 16.031 17.406 1 66.88 387 PHE B CA 1
ATOM 6074 C C . PHE B 1 387 ? -13.023 17.391 16.797 1 66.88 387 PHE B C 1
ATOM 6076 O O . PHE B 1 387 ? -12.906 17.516 15.57 1 66.88 387 PHE B O 1
ATOM 6083 N N . SER B 1 388 ? -13.062 18.422 17.719 1 78.62 388 SER B N 1
ATOM 6084 C CA . SER B 1 388 ? -12.578 19.75 17.359 1 78.62 388 SER B CA 1
ATOM 6085 C C . SER B 1 388 ? -11.078 19.75 17.109 1 78.62 388 SER B C 1
ATOM 6087 O O . SER B 1 388 ? -10.352 18.922 17.672 1 78.62 388 SER B O 1
ATOM 6089 N N . ALA B 1 389 ? -10.727 20.641 16.203 1 88.38 389 ALA B N 1
ATOM 6090 C CA . ALA B 1 389 ? -9.297 20.828 15.992 1 88.38 389 ALA B CA 1
ATOM 6091 C C . ALA B 1 389 ? -8.672 21.641 17.125 1 88.38 389 ALA B C 1
ATOM 6093 O O . ALA B 1 389 ? -9.242 22.641 17.562 1 88.38 389 ALA B O 1
ATOM 6094 N N . ASN B 1 390 ? -7.629 21.156 17.688 1 92.19 390 ASN B N 1
ATOM 6095 C CA . ASN B 1 390 ? -6.895 21.875 18.719 1 92.19 390 ASN B CA 1
ATOM 6096 C C . ASN B 1 390 ? -5.828 22.781 18.125 1 92.19 390 ASN B C 1
ATOM 6098 O O . ASN B 1 390 ? -4.867 22.312 17.516 1 92.19 390 ASN B O 1
ATOM 6102 N N . VAL B 1 391 ? -6.02 24.109 18.344 1 95.12 391 VAL B N 1
ATOM 6103 C CA . VAL B 1 391 ? -5.117 25.094 17.766 1 95.12 391 VAL B CA 1
ATOM 6104 C C . VAL B 1 391 ? -4.445 25.906 18.859 1 95.12 391 VAL B C 1
ATOM 6106 O O . VAL B 1 391 ? -5.121 26.469 19.719 1 95.12 391 VAL B O 1
ATOM 6109 N N . VAL B 1 392 ? -3.154 25.906 18.859 1 97.12 392 VAL B N 1
ATOM 6110 C CA . VAL B 1 392 ? -2.395 26.797 19.734 1 97.12 392 VAL B CA 1
ATOM 6111 C C . VAL B 1 392 ? -2.215 28.156 19.062 1 97.12 392 VAL B C 1
ATOM 6113 O O . VAL B 1 392 ? -1.647 28.25 17.969 1 97.12 392 VAL B O 1
ATOM 6116 N N . VAL B 1 393 ? -2.674 29.188 19.688 1 97.31 393 VAL B N 1
ATOM 6117 C CA . VAL B 1 393 ? -2.654 30.531 19.125 1 97.31 393 VAL B CA 1
ATOM 6118 C C . VAL B 1 393 ? -1.487 31.328 19.719 1 97.31 393 VAL B C 1
ATOM 6120 O O . VAL B 1 393 ? -1.253 31.281 20.922 1 97.31 393 VAL B O 1
ATOM 6123 N N . PHE B 1 394 ? -0.836 31.969 18.844 1 94.88 394 PHE B N 1
ATOM 6124 C CA . PHE B 1 394 ? 0.333 32.75 19.234 1 94.88 394 PHE B CA 1
ATOM 6125 C C . PHE B 1 394 ? -0.011 34.219 19.344 1 94.88 394 PHE B C 1
ATOM 6127 O O . PHE B 1 394 ? -0.851 34.719 18.594 1 94.88 394 PHE B O 1
ATOM 6134 N N . ASP B 1 395 ? 0.084 34.875 20.531 1 70.69 395 ASP B N 1
ATOM 6135 C CA . ASP B 1 395 ? -0.251 36.25 20.859 1 70.69 395 ASP B CA 1
ATOM 6136 C C . ASP B 1 395 ? -0.034 37.156 19.656 1 70.69 395 ASP B C 1
ATOM 6138 O O . ASP B 1 395 ? 1.098 37.344 19.203 1 70.69 395 ASP B O 1
ATOM 6142 N N . THR B 1 396 ? -0.919 37.031 18.641 1 53.19 396 THR B N 1
ATOM 6143 C CA . THR B 1 396 ? -0.81 38.031 17.594 1 53.19 396 THR B CA 1
ATOM 6144 C C . THR B 1 396 ? -1.206 39.406 18.141 1 53.19 396 THR B C 1
ATOM 6146 O O . THR B 1 396 ? -2.252 39.562 18.766 1 53.19 396 THR B O 1
ATOM 6149 N N . GLN B 1 397 ? -0.449 40.188 18.625 1 40.62 397 GLN B N 1
ATOM 6150 C CA . GLN B 1 397 ? -0.838 41.562 18.906 1 40.62 397 GLN B CA 1
ATOM 6151 C C . GLN B 1 397 ? -1.95 42.031 17.969 1 40.62 397 GLN B C 1
ATOM 6153 O O . GLN B 1 397 ? -2.844 42.78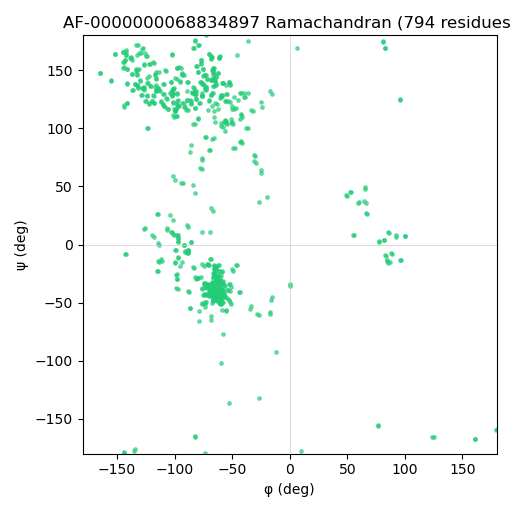1 18.375 1 40.62 397 GLN B O 1
ATOM 6158 N N . GLY B 1 398 ? -1.846 42.094 16.547 1 32.84 398 GLY B N 1
ATOM 6159 C CA . GLY B 1 398 ? -2.67 42.938 15.68 1 32.84 398 GLY B CA 1
ATOM 6160 C C . GLY B 1 398 ? -4.02 42.312 15.375 1 32.84 398 GLY B C 1
ATOM 6161 O O . GLY B 1 398 ? -4.797 42.875 14.586 1 32.84 398 GLY B O 1
ATOM 6162 N N . GLU B 1 399 ? -4.375 41.062 15.32 1 33.59 399 GLU B N 1
ATOM 6163 C CA . GLU B 1 399 ? -5.766 41 14.883 1 33.59 399 GLU B CA 1
ATOM 6164 C C . GLU B 1 399 ? -6.723 41.25 16.031 1 33.59 399 GLU B C 1
ATOM 6166 O O . GLU B 1 399 ? -6.473 40.844 17.172 1 33.59 399 GLU B O 1
#

Organism: Rhodotorula toruloides (NCBI:txid5286)

pLDDT: mean 77.19, std 20.02, range [24.23, 97.31]

InterPro domains:
  IPR011032 GroES-like superfamily [SSF50129] (24-177)
  IPR036291 NAD(P)-binding domain superfamily [SSF51735] (215-357)

Foldseek 3Di:
DPDPDDPDPQPQDPVRQGRDDQKWWFWWDQAAPRFTDIDIDGDDAAAAQKFKWQFFKFFDAQQLVCRRHVVVVPNRDDGFGGTFKTKGFTRHDYHNNQQQDLQDPDLNVLLVVQDDPDDDPPVPPDHSPRHGDDGGFIKMFGHGRARRISMGMGGSQRIAGDDPPDDRVLLRCLLALVLLLVQQVSVLSSVVSPDDPVRVVVLQVQLVVVPLPEDAAEEEEEDALSSLLSQVLCPLPPDPPHHYAYEYADPPDACVVSPHDRLRYHYQPPPCPLVSRSPNRFHQEYEYDDDACSSVQSNLSRHGAAHEYEYAHDDPPDDPPDDCCSCVVRVYYYDYTDRGGNNSSVVSSVSCVVVVSSVSAAEDEFESDSVRVSVLVVCNNVPDNNNHTYMYGYPPVPD/DDDPDDPDDQPQDPVRQGRDDQKWWFWWDQAAPRFTDIDIDGDDAAAAQKFKWQFFKFFDAQQLVCRRHVVVVPNRDDGFGGTFKTKGFTRHDYHNNQQQDLLDDDLNVLLVVLPPDDDDPPPPPDHSPRHGDDGGFIKMFGHGRARRISMGMGGSQRIAGDDPPDDDVLLRCLLALVLLLVQQVSVLSSVVSPDDPVRVVVLQVQLVVVPLDEDAAEEEEEDALSSLLSQVLCPLPPDPPHHYAYEYADPPDDCVNSPHDRLRYHYQPPPCPLVSRSPNRFHQEYEYDDDDCSSVQSNLSRHGAAHEYEYAHDDPPHDPPDDCCSCVVRVYYYDYTDRGGNNSSVVSSVSCVVVVSSVSAAEDEFESDSVRVSVLVVCNNVPDNNNHTYMYGYPPVPD

Secondary structure (DSSP, 8-state):
-------------TTSS----SEEEEEEESSTTPPEEEEEEE-----TTEEEEEEEEEEE-GGGHHHHH-SSGGG--SSB---SEEEEEEEEE-TT-SS----SIIIIIHHHHHS-SS----TTS---------TT-EEEEE-TTT-SBSEEEEEGGGEEEPPTTS-HHHHHHIIIIIHHHHHHHHHHHHHHHHS-HHHHHHHHHHHHHTT--SS-EEEEEE-HHHHHHHHHHHHHHS-TT-EEEEEES-SS--GGGGT--GGGEEETT-TTHHHHHHHTT-EEEEEE-SS-THHHHHHHHHEEEEEEEEE-S--TT-B--SBHHHHHHTT-EEEPPPPPPHHHHHHHHHHHHHHTGGGG--EEEEESSHHHHHHHHHHHHS--TT-PEEEEE---S--/-------------TTSS----SEEEEEEESSTTPPEEEEEEE-----TTEEEEEEEEEEE-GGGHHHHH--SGGG--SSB---SEEEEEEEEE-TT-SS----SIIIIIHHHHH--SS-S--TT----------TT-EEEEE-TTT-SBSEEEEEGGGEEEPPTTS-HHHHHHIIIIIHHHHHHHHHHHHHHHHS-HHHHHHHHHHHHHTT--SS-EEEEEE-HHHHHHHHHHHHHHS-TT-EEEEEES-SS--GGGGT--GGGEEETT-TTHHHHHHHTT-EEEEEE-SS-THHHHHHHHHEEEEEEEEE-S--TT-B--SBHHHHHHTT-EEEPPPPPPHHHHHHHHHHHHHHTGGGG--EEEEESSHHHHHHHHHHHHT--TT-PEEEEEP--S--

Solvent-accessible surface area (backbone atoms only — not comparable to full-atom values): 41087 Å² total; per-residue (Å²): 136,81,79,77,80,74,79,83,72,76,58,66,42,93,87,69,46,62,51,74,62,71,54,46,50,28,37,25,22,63,40,76,73,47,69,61,39,71,43,78,44,75,56,72,83,46,48,78,33,14,27,28,28,41,38,40,31,20,47,51,51,48,54,35,46,47,49,41,61,18,67,50,69,62,54,59,58,64,66,28,26,34,22,39,28,27,28,27,29,29,51,44,71,11,60,65,17,38,57,20,36,72,45,24,48,51,68,45,45,52,44,64,64,56,59,87,88,74,88,66,77,64,91,72,71,72,62,56,64,47,54,66,59,53,71,68,41,51,31,34,38,51,23,80,54,29,23,40,21,51,49,31,63,35,41,33,50,20,32,30,72,62,66,82,97,52,65,66,67,56,47,47,48,34,23,54,56,38,9,49,52,49,44,55,51,48,50,52,54,37,55,55,63,68,48,35,74,65,59,49,48,53,40,49,51,54,20,46,75,50,61,26,52,73,89,23,28,35,34,38,37,19,49,45,22,57,36,38,36,49,51,56,52,46,66,71,65,46,58,89,85,61,45,67,31,40,34,23,74,47,88,81,70,52,40,71,79,58,76,44,60,61,92,35,47,48,41,56,88,41,87,59,46,48,56,56,41,25,69,47,13,8,28,47,35,36,40,28,64,47,57,74,44,73,50,50,55,52,48,59,71,20,37,30,53,59,10,34,36,35,45,69,46,38,24,90,83,20,42,48,82,45,41,49,32,60,31,35,76,31,24,20,33,41,35,21,49,69,80,66,42,22,48,37,19,48,48,29,42,50,54,29,62,75,67,60,45,62,79,39,59,44,81,43,82,28,44,76,44,57,66,26,50,42,50,42,51,51,44,42,74,53,64,51,86,62,37,50,45,35,29,38,35,34,89,58,84,82,119,136,81,80,78,80,75,79,83,72,77,59,65,43,93,88,70,46,62,53,75,63,71,53,45,51,28,37,24,23,63,42,77,73,45,70,59,38,71,43,76,45,75,58,72,83,44,48,78,34,14,26,28,26,41,38,42,30,21,47,50,52,47,53,35,47,48,49,41,62,20,66,50,68,62,53,62,60,62,65,28,25,33,21,41,27,28,29,28,28,29,52,43,71,11,60,63,16,40,59,20,39,72,48,21,51,52,69,45,44,50,46,58,60,54,65,64,77,77,82,68,77,60,90,71,70,72,61,58,65,45,54,67,58,53,74,68,41,50,32,33,38,51,23,80,55,27,23,39,22,50,49,31,63,35,42,34,48,21,33,29,72,62,66,82,97,50,64,66,68,58,47,47,48,32,23,53,56,39,10,49,52,50,44,55,50,51,51,52,54,40,56,56,64,66,48,36,73,65,58,49,49,53,40,49,51,54,22,46,75,50,61,27,53,75,88,23,28,35,35,39,37,18,49,44,22,58,35,41,37,49,50,55,52,46,66,72,66,46,59,88,84,62,46,66,32,41,34,22,72,46,89,81,70,54,39,72,79,61,75,44,59,62,93,33,48,48,41,57,87,40,88,57,47,48,59,56,40,25,69,46,14,8,29,48,35,37,39,28,64,48,54,77,43,70,50,50,55,52,49,60,70,21,37,31,54,60,10,35,37,33,46,71,47,39,26,90,80,24,40,50,82,45,41,49,32,61,29,35,76,32,23,21,33,41,34,20,48,70,82,65,41,21,50,37,19,47,47,30,43,52,54,30,64,76,68,59,46,61,80,40,61,44,80,42,81,28,45,74,42,59,65,27,50,40,51,42,51,50,45,42,74,52,64,51,85,63,37,50,45,36,28,36,34,34,90,57,82,82,117

Nearest PDB structures (foldseek):
  5k1s-assembly1_B  TM=7.141E-01  e=3.048E-18  Myxococcus xanthus DK 1622
  5env-assembly1_A  TM=7.190E-01  e=1.027E-17  Saccharomyces cerevisiae S288C
  6ffx-assembly1_C  TM=6.916E-01  e=1.886E-17  Rhodococcus sp. M8
  4oh1-assembly1_A  TM=6.400E-01  e=6.393E-16  [Clostridium] scindens ATCC 35704
  4cpd-assembly2_C  TM=6.605E-01  e=6.873E-14  Thermus sp. ATN1

Radius of gyration: 28.87 Å; Cα contacts (8 Å, |Δi|>4): 1782; chains: 2; bounding box: 58×116×77 Å